Protein AF-0000000085051303 (afdb_homodimer)

Solvent-accessible surface area (backbone atoms only — not comparable to full-atom values): 72726 Å² total; per-residue (Å²): 135,83,69,80,74,71,75,74,74,73,74,74,71,70,70,75,66,74,63,66,65,72,75,71,69,49,58,74,44,81,87,50,50,33,67,57,18,21,53,46,46,52,73,70,48,52,74,68,58,44,46,41,66,26,35,24,35,30,35,54,74,59,41,63,70,48,54,58,77,55,51,45,66,68,54,48,50,47,43,56,70,68,46,62,81,62,25,46,26,32,25,74,53,42,72,96,76,65,41,68,54,46,30,30,30,31,18,64,29,19,46,22,27,79,89,40,60,30,66,29,35,24,27,35,28,30,44,31,7,29,58,40,37,67,51,31,18,53,49,19,35,51,36,30,46,53,32,23,28,69,49,29,45,31,40,55,26,33,38,46,44,44,42,68,39,67,38,24,18,50,42,25,50,9,27,24,28,45,38,59,58,20,14,46,32,37,18,19,24,31,42,16,19,29,73,55,31,22,30,22,21,39,26,44,44,61,87,62,47,53,26,42,23,35,74,17,27,31,37,26,61,43,50,43,27,39,54,65,22,55,48,34,14,52,50,44,20,42,74,69,35,60,50,26,25,32,26,20,21,47,28,24,51,63,64,28,42,34,31,38,18,43,62,60,38,36,50,40,41,35,61,25,60,57,55,61,35,24,33,32,35,37,67,40,32,68,88,47,44,55,56,20,48,76,18,42,36,28,25,49,37,20,44,61,38,72,73,50,82,65,70,37,56,24,56,58,50,46,52,51,34,36,75,73,57,70,40,51,71,65,56,53,50,50,29,38,26,15,60,41,21,24,34,49,68,30,34,28,62,87,47,65,61,57,68,55,89,76,63,60,70,64,49,41,50,55,18,23,52,38,26,44,39,10,32,21,31,75,44,57,48,88,58,61,57,48,51,71,90,60,60,27,35,21,38,31,18,63,53,28,75,49,15,34,57,44,50,22,31,62,45,35,45,35,31,60,89,39,42,76,49,65,87,74,47,82,48,68,44,86,34,35,43,57,38,30,21,56,16,21,34,49,60,31,36,44,70,76,37,74,82,30,52,73,48,79,39,67,42,84,52,47,68,59,37,27,53,44,18,54,74,24,71,29,28,38,39,38,44,65,46,83,33,19,47,76,32,56,58,66,41,64,63,69,83,59,51,63,59,38,53,45,50,33,22,74,50,23,65,52,18,32,38,39,36,31,25,44,61,52,50,55,60,96,49,59,91,55,39,23,27,33,36,43,40,30,22,26,24,46,29,22,8,50,28,52,29,30,40,46,48,45,80,37,49,34,38,3,24,33,39,50,43,20,50,65,48,68,86,71,45,96,61,78,66,62,62,56,62,94,50,73,76,73,49,65,41,64,49,69,48,82,61,54,47,19,36,42,57,24,35,29,56,63,71,69,54,75,51,66,40,44,27,30,41,48,41,50,83,40,43,71,43,75,38,77,74,47,64,48,69,58,96,76,41,44,35,38,32,30,28,44,28,22,72,31,85,44,64,40,44,49,53,46,33,31,32,40,24,46,80,51,24,68,82,61,64,45,74,33,54,52,39,72,62,50,69,46,61,43,75,27,49,50,71,33,63,40,71,78,46,71,47,73,47,64,62,69,72,67,33,42,56,35,66,64,76,42,23,36,34,29,58,57,44,52,30,37,40,31,37,26,49,26,78,85,39,52,88,40,74,41,77,45,69,43,56,66,43,76,47,70,61,52,60,129,132,82,72,75,75,74,75,73,75,73,75,74,74,69,70,74,64,76,61,69,63,76,74,69,68,48,54,74,43,81,87,49,51,36,66,58,19,20,51,48,46,51,72,70,48,52,72,69,59,43,46,40,66,26,35,25,34,30,36,54,74,59,43,64,71,49,56,60,77,56,51,45,66,67,57,48,53,46,41,58,70,67,47,63,81,63,25,46,27,30,25,74,53,41,72,94,76,68,42,69,54,46,31,29,30,31,18,64,28,18,46,22,27,78,89,42,60,30,66,27,35,25,27,34,29,31,42,31,8,28,57,39,37,66,51,31,18,54,50,18,35,51,36,30,47,52,34,24,28,68,48,30,46,31,40,55,28,34,39,45,44,44,41,68,38,68,39,25,18,50,43,25,50,9,28,25,30,44,36,59,58,20,14,45,33,36,17,20,23,32,41,17,18,30,72,56,31,21,31,23,21,38,24,46,43,60,88,62,46,53,26,43,23,33,74,17,27,31,37,26,62,43,52,42,28,38,55,65,22,57,48,36,13,54,49,46,21,42,76,67,35,60,50,25,24,34,25,21,20,45,27,24,51,61,66,28,44,32,30,38,18,43,63,60,38,36,50,42,42,34,61,24,59,56,53,62,34,23,32,32,36,37,67,39,30,67,88,46,46,56,55,18,49,76,19,41,34,27,24,49,37,20,46,61,38,71,75,50,83,65,69,37,56,24,56,59,50,46,52,52,34,37,74,71,59,69,40,50,70,65,56,53,51,50,29,38,25,14,58,42,21,25,33,48,68,30,35,28,63,85,46,65,62,56,65,55,88,76,62,61,70,65,48,41,50,54,19,23,51,38,24,45,39,11,31,21,31,75,43,56,48,90,58,60,59,49,51,71,90,60,58,26,35,22,39,31,17,63,52,28,75,49,16,33,56,43,50,21,31,62,45,38,45,35,32,61,90,38,45,75,50,64,86,73,46,82,47,69,46,86,33,35,42,56,39,29,22,57,16,20,35,50,60,31,35,45,70,75,36,72,83,32,49,72,49,80,37,65,40,85,51,48,69,60,37,27,54,45,18,55,75,25,72,30,27,39,38,39,44,65,46,84,32,18,46,77,32,54,60,66,42,64,60,70,82,60,51,63,59,40,52,45,49,32,21,73,50,23,66,51,17,32,38,40,36,29,27,44,62,52,49,54,60,97,49,59,90,57,39,25,29,33,36,42,40,29,22,26,24,46,28,22,8,49,28,51,29,31,38,47,49,45,80,36,49,35,37,4,23,32,39,48,44,19,52,65,49,68,86,72,44,96,61,79,65,64,60,54,60,94,50,74,75,73,48,67,39,65,48,69,48,82,61,55,47,20,36,42,58,23,34,30,58,65,71,70,54,75,52,64,40,44,27,29,40,48,40,49,83,40,43,72,43,75,39,75,74,45,66,48,67,58,96,75,41,45,33,36,34,29,26,44,28,22,74,30,84,42,63,40,43,49,53,46,34,30,32,42,24,48,80,50,25,66,82,60,64,44,75,32,54,52,39,71,61,50,70,47,61,43,77,26,48,48,70,34,64,41,71,77,46,71,46,74,48,64,62,70,75,67,33,44,54,34,67,65,75,43,24,35,35,28,59,58,44,53,29,35,40,30,36,26,49,26,81,84,40,52,87,42,73,42,75,43,69,43,57,68,42,75,48,70,61,52,58,130

InterPro domains:
  IPR001764 Glycoside hydrolase, family 3, N-terminal [PF00933] (76-340)
  IPR001764 Glycoside hydrolase, family 3, N-terminal [PR00133] (96-112)
  IPR001764 Glycoside hydrolase, family 3, N-terminal [PR00133] (121-140)
  IPR001764 Glycoside hydrolase, family 3, N-terminal [PR00133] (167-183)
  IPR001764 Glycoside hydrolase, family 3, N-terminal [PR00133] (198-214)
  IPR001764 Glycoside hydrolase, family 3, N-terminal [PR00133] (268-286)
  IPR002772 Glycoside hydrolase family 3 C-terminal domain [PF01915] (375-619)
  IPR013783 Immunoglobulin-like fold [G3DSA:2.60.40.10] (621-741)
  IPR017853 Glycoside hydrolase superfamily [SSF51445] (26-372)
  IPR026891 Fibronectin type III-like domain [PF14310] (653-723)
  IPR026891 Fibronectin type III-like domain [SM01217] (652-725)
  IPR036881 Glycoside hydrolase family 3 C-terminal domain superfamily [G3DSA:3.40.50.1700] (359-620)
  IPR036881 Glycoside hydrolase family 3 C-terminal domain superfamily [SSF52279] (375-622)
  IPR036962 Glycoside hydrolase, family 3, N-terminal domain superfamily [G3DSA:3.20.20.300] (12-348)
  IPR050288 Cellulose-degrading glycosyl hydrolase 3 [PTHR42715] (17-735)

Radius of gyration: 37.84 Å; Cα contacts (8 Å, |Δi|>4): 3904; chains: 2; bounding box: 137×109×93 Å

pLDDT: mean 95.05, std 12.21, range [20.05, 98.94]

Nearest PDB structures (foldseek):
  4i3g-assembly2_B  TM=8.813E-01  e=1.156E-66  Streptomyces venezuelae
  8va7-assembly1_A  TM=8.740E-01  e=2.204E-63  gut metagenome
  5wab-assembly1_A  TM=9.259E-01  e=3.689E-58  Bifidobacterium adolescentis ATCC 15703
  8idz-assembly1_A  TM=8.639E-01  e=2.296E-55  Segatella copri
  8idz-assembly2_B  TM=8.645E-01  e=3.561E-54  Segatella copri

Organism: Asticcacaulis excentricus (strain ATCC 15261 / DSM 4724 / KCTC 12464 / NCIMB 9791 / VKM B-1370 / CB 48) (NCBI:txid573065)

Structure (mmCIF, N/CA/C/O backbone):
data_AF-0000000085051303-model_v1
#
loop_
_entity.id
_entity.type
_entity.pdbx_description
1 polymer 'Glycoside hydrolase family 3 domain protein'
#
loop_
_atom_site.group_PDB
_atom_site.id
_atom_site.type_symbol
_atom_site.label_atom_id
_atom_site.label_alt_id
_atom_site.label_comp_id
_atom_site.label_asym_id
_atom_site.label_entity_id
_atom_site.label_seq_id
_atom_site.pdbx_PDB_ins_code
_atom_site.Cartn_x
_atom_site.Cartn_y
_atom_site.Cartn_z
_atom_site.occupancy
_atom_site.B_iso_or_equiv
_atom_site.auth_seq_id
_atom_site.auth_comp_id
_atom_site.auth_asym_id
_atom_site.auth_atom_id
_atom_site.pdbx_PDB_model_num
ATOM 1 N N . MET A 1 1 ? -90.5 -10.789 48.156 1 20.05 1 MET A N 1
ATOM 2 C CA . MET A 1 1 ? -89.75 -9.555 48.375 1 20.05 1 MET A CA 1
ATOM 3 C C . MET A 1 1 ? -88.438 -9.57 47.656 1 20.05 1 MET A C 1
ATOM 5 O O . MET A 1 1 ? -87.438 -10.07 48.156 1 20.05 1 MET A O 1
ATOM 9 N N . ARG A 1 2 ? -88.562 -10.164 46.5 1 23.75 2 ARG A N 1
ATOM 10 C CA . ARG A 1 2 ? -87.75 -10.656 45.406 1 23.75 2 ARG A CA 1
ATOM 11 C C . ARG A 1 2 ? -86.938 -9.531 44.781 1 23.75 2 ARG A C 1
ATOM 13 O O . ARG A 1 2 ? -87.438 -8.836 43.875 1 23.75 2 ARG A O 1
ATOM 20 N N . LEU A 1 3 ? -86.5 -8.711 45.781 1 21.92 3 LEU A N 1
ATOM 21 C CA . LEU A 1 3 ? -85.875 -7.426 45.5 1 21.92 3 LEU A CA 1
ATOM 22 C C . LEU A 1 3 ? -84.75 -7.594 44.469 1 21.92 3 LEU A C 1
ATOM 24 O O . LEU A 1 3 ? -84.188 -8.68 44.312 1 21.92 3 LEU A O 1
ATOM 28 N N . ARG A 1 4 ? -84.625 -6.555 43.656 1 24.08 4 ARG A N 1
ATOM 29 C CA . ARG A 1 4 ? -84.062 -5.816 42.531 1 24.08 4 ARG A CA 1
ATOM 30 C C . ARG A 1 4 ? -82.562 -5.805 42.594 1 24.08 4 ARG A C 1
ATOM 32 O O . ARG A 1 4 ? -81.938 -5.012 43.344 1 24.08 4 ARG A O 1
ATOM 39 N N . TRP A 1 5 ? -82 -7.004 42.938 1 26.03 5 TRP A N 1
ATOM 40 C CA . TRP A 1 5 ? -80.562 -7.016 43.156 1 26.03 5 TRP A CA 1
ATOM 41 C C . TRP A 1 5 ? -79.812 -6.473 41.938 1 26.03 5 TRP A C 1
ATOM 43 O O . TRP A 1 5 ? -79.812 -7.086 40.875 1 26.03 5 TRP A O 1
ATOM 53 N N . MET A 1 6 ? -80.25 -5.238 41.594 1 24.17 6 MET A N 1
ATOM 54 C CA . MET A 1 6 ? -79.625 -4.629 40.438 1 24.17 6 MET A CA 1
ATOM 55 C C . MET A 1 6 ? -78.062 -4.645 40.562 1 24.17 6 MET A C 1
ATOM 57 O O . MET A 1 6 ? -77.562 -4.148 41.531 1 24.17 6 MET A O 1
ATOM 61 N N . VAL A 1 7 ? -77.562 -5.742 40.219 1 27.03 7 VAL A N 1
ATOM 62 C CA . VAL A 1 7 ? -76.125 -6.008 40.156 1 27.03 7 VAL A CA 1
ATOM 63 C C . VAL A 1 7 ? -75.438 -4.938 39.312 1 27.03 7 VAL A C 1
ATOM 65 O O . VAL A 1 7 ? -75.75 -4.766 38.156 1 27.03 7 VAL A O 1
ATOM 68 N N . ALA A 1 8 ? -75.062 -3.758 39.938 1 25.83 8 ALA A N 1
ATOM 69 C CA . ALA A 1 8 ? -74.25 -2.68 39.438 1 25.83 8 ALA A CA 1
ATOM 70 C C . ALA A 1 8 ? -72.938 -3.227 38.844 1 25.83 8 ALA A C 1
ATOM 72 O O . ALA A 1 8 ? -72.125 -3.834 39.562 1 25.83 8 ALA A O 1
ATOM 73 N N . THR A 1 9 ? -73.125 -3.928 37.719 1 26.06 9 THR A N 1
ATOM 74 C CA . THR A 1 9 ? -71.875 -4.309 37.062 1 26.06 9 THR A CA 1
ATOM 75 C C . THR A 1 9 ? -71 -3.1 36.875 1 26.06 9 THR A C 1
ATOM 77 O O . THR A 1 9 ? -71.312 -2.146 36.156 1 26.06 9 THR A O 1
ATOM 80 N N . ALA A 1 10 ? -70.375 -2.559 38 1 26.31 10 ALA A N 1
ATOM 81 C CA . ALA A 1 10 ? -69.438 -1.501 37.844 1 26.31 10 ALA A CA 1
ATOM 82 C C . ALA A 1 10 ? -68.312 -1.914 36.844 1 26.31 10 ALA A C 1
ATOM 84 O O . ALA A 1 10 ? -67.688 -2.959 37 1 26.31 10 ALA A O 1
ATOM 85 N N . LEU A 1 11 ? -68.688 -1.677 35.562 1 27.31 11 LEU A N 1
ATOM 86 C CA . LEU A 1 11 ? -67.688 -1.707 34.5 1 27.31 11 LEU A CA 1
ATOM 87 C C . LEU A 1 11 ? -66.438 -0.989 34.938 1 27.31 11 LEU A C 1
ATOM 89 O O . LEU A 1 11 ? -66.438 0.208 35.25 1 27.31 11 LEU A O 1
ATOM 93 N N . LEU A 1 12 ? -65.625 -1.706 35.812 1 27.36 12 LEU A N 1
ATOM 94 C CA . LEU A 1 12 ? -64.312 -1.17 36.094 1 27.36 12 LEU A CA 1
ATOM 95 C C . LEU A 1 12 ? -63.562 -0.866 34.812 1 27.36 12 LEU A C 1
ATOM 97 O O . LEU A 1 12 ? -63.25 -1.777 34.031 1 27.36 12 LEU A O 1
ATOM 101 N N . LEU A 1 13 ? -64.125 0.179 34.062 1 30.75 13 LEU A N 1
ATOM 102 C CA . LEU A 1 13 ? -63.188 0.716 33.062 1 30.75 13 LEU A CA 1
ATOM 103 C C . LEU A 1 13 ? -61.812 0.931 33.625 1 30.75 13 LEU A C 1
ATOM 105 O O . LEU A 1 13 ? -61.594 1.76 34.5 1 30.75 13 LEU A O 1
ATOM 109 N N . THR A 1 14 ? -61.156 -0.234 33.938 1 30.19 14 THR A N 1
ATOM 110 C CA . THR A 1 14 ? -59.75 -0.026 34.25 1 30.19 14 THR A CA 1
ATOM 111 C C . THR A 1 14 ? -59.094 0.906 33.25 1 30.19 14 THR A C 1
ATOM 113 O O . THR A 1 14 ? -59.219 0.713 32.031 1 30.19 14 THR A O 1
ATOM 116 N N . GLY A 1 15 ? -59.156 2.172 33.531 1 27.69 15 GLY A N 1
ATOM 117 C CA . GLY A 1 15 ? -58.312 3.154 32.875 1 27.69 15 GLY A CA 1
ATOM 118 C C . GLY A 1 15 ? -56.906 2.643 32.625 1 27.69 15 GLY A C 1
ATOM 119 O O . GLY A 1 15 ? -56.156 2.318 33.562 1 27.69 15 GLY A O 1
ATOM 120 N N . VAL A 1 16 ? -56.812 1.738 31.578 1 31.31 16 VAL A N 1
ATOM 121 C CA . VAL A 1 16 ? -55.438 1.567 31.094 1 31.31 16 VAL A CA 1
ATOM 122 C C . VAL A 1 16 ? -54.75 2.92 31.062 1 31.31 16 VAL A C 1
ATOM 124 O O . VAL A 1 16 ? -55.156 3.816 30.312 1 31.31 16 VAL A O 1
ATOM 127 N N . SER A 1 17 ? -54.5 3.367 32.25 1 28.44 17 SER A N 1
ATOM 128 C CA . SER A 1 17 ? -53.625 4.535 32.312 1 28.44 17 SER A CA 1
ATOM 129 C C . SER A 1 17 ? -52.531 4.473 31.234 1 28.44 17 SER A C 1
ATOM 131 O O . SER A 1 17 ? -52 3.404 30.953 1 28.44 17 SER A O 1
ATOM 133 N N . SER A 1 18 ? -52.75 5.293 30.281 1 33.34 18 SER A N 1
ATOM 134 C CA . SER A 1 18 ? -51.75 5.766 29.344 1 33.34 18 SER A CA 1
ATOM 135 C C . SER A 1 18 ? -50.406 5.984 30.031 1 33.34 18 SER A C 1
ATOM 137 O O . SER A 1 18 ? -50.031 7.117 30.344 1 33.34 18 SER A O 1
ATOM 139 N N . VAL A 1 19 ? -50.156 5.234 30.953 1 28.95 19 VAL A N 1
ATOM 140 C CA . VAL A 1 19 ? -48.75 5.375 31.312 1 28.95 19 VAL A CA 1
ATOM 141 C C . VAL A 1 19 ? -47.875 5.059 30.109 1 28.95 19 VAL A C 1
ATOM 143 O O . VAL A 1 19 ? -47.438 3.916 29.938 1 28.95 19 VAL A O 1
ATOM 146 N N . ALA A 1 20 ? -48.469 4.926 28.969 1 34.84 20 ALA A N 1
ATOM 147 C CA . ALA A 1 20 ? -47.25 4.988 28.156 1 34.84 20 ALA A CA 1
ATOM 148 C C . ALA A 1 20 ? -46.312 6.074 28.656 1 34.84 20 ALA A C 1
ATOM 150 O O . ALA A 1 20 ? -46.594 7.266 28.531 1 34.84 20 ALA A O 1
ATOM 151 N N . LEU A 1 21 ? -45.625 5.879 29.734 1 31.69 21 LEU A N 1
ATOM 152 C CA . LEU A 1 21 ? -44.469 6.711 30.125 1 31.69 21 LEU A CA 1
ATOM 153 C C . LEU A 1 21 ? -43.812 7.34 28.906 1 31.69 21 LEU A C 1
ATOM 155 O O . LEU A 1 21 ? -43.531 6.652 27.922 1 31.69 21 LEU A O 1
ATOM 159 N N . ALA A 1 22 ? -44 8.453 28.688 1 36.91 22 ALA A N 1
ATOM 160 C CA . ALA A 1 22 ? -43.062 9.266 27.906 1 36.91 22 ALA A CA 1
ATOM 161 C C . ALA A 1 22 ? -41.656 8.688 27.969 1 36.91 22 ALA A C 1
ATOM 163 O O . ALA A 1 22 ? -41.062 8.602 29.047 1 36.91 22 ALA A O 1
ATOM 164 N N . GLN A 1 23 ? -41.281 7.625 27.297 1 44 23 GLN A N 1
ATOM 165 C CA . GLN A 1 23 ? -39.844 7.375 27.125 1 44 23 GLN A CA 1
ATOM 166 C C . GLN A 1 23 ? -39.031 8.656 27.328 1 44 23 GLN A C 1
ATOM 168 O O . GLN A 1 23 ? -39.219 9.625 26.578 1 44 23 GLN A O 1
ATOM 173 N N . THR A 1 24 ? -38.688 9.133 28.281 1 56.59 24 THR A N 1
ATOM 174 C CA . THR A 1 24 ? -37.781 10.234 28.578 1 56.59 24 THR A CA 1
ATOM 175 C C . THR A 1 24 ? -36.719 10.367 27.484 1 56.59 24 THR A C 1
ATOM 177 O O . THR A 1 24 ? -36.125 9.367 27.047 1 56.59 24 THR A O 1
ATOM 180 N N . GLN A 1 25 ? -36.844 11.523 26.609 1 86.75 25 GLN A N 1
ATOM 181 C CA . GLN A 1 25 ? -35.875 11.945 25.594 1 86.75 25 GLN A CA 1
ATOM 182 C C . GLN A 1 25 ? -34.469 11.984 26.156 1 86.75 25 GLN A C 1
ATOM 184 O O . GLN A 1 25 ? -33.969 13.047 26.547 1 86.75 25 GLN A O 1
ATOM 189 N N . ALA A 1 26 ? -33.906 10.805 26.375 1 92.56 26 ALA A N 1
ATOM 190 C CA . ALA A 1 26 ? -32.625 10.555 27.031 1 92.56 26 ALA A CA 1
ATOM 191 C C . ALA A 1 26 ? -31.547 11.484 26.5 1 92.56 26 ALA A C 1
ATOM 193 O O . ALA A 1 26 ? -30.547 11.734 27.188 1 92.56 26 ALA A O 1
ATOM 194 N N . TRP A 1 27 ? -31.75 12.023 25.328 1 95.94 27 TRP A N 1
ATOM 195 C CA . TRP A 1 27 ? -30.703 12.859 24.75 1 95.94 27 TRP A CA 1
ATOM 196 C C . TRP A 1 27 ? -30.75 14.273 25.328 1 95.94 27 TRP A C 1
ATOM 198 O O . TRP A 1 27 ? -29.828 15.07 25.109 1 95.94 27 TRP A O 1
ATOM 208 N N . PHE A 1 28 ? -31.766 14.586 26.188 1 96.31 28 PHE A N 1
ATOM 209 C CA . PHE A 1 28 ? -31.797 15.859 26.906 1 96.31 28 PHE A CA 1
ATOM 210 C C . PHE A 1 28 ? -31.219 15.711 28.312 1 96.31 28 PHE A C 1
ATOM 212 O O . PHE A 1 28 ? -31 16.703 29 1 96.31 28 PHE A O 1
ATOM 219 N N . ASP A 1 29 ? -31 14.461 28.781 1 96.75 29 ASP A N 1
ATOM 220 C CA . ASP A 1 29 ? -30.484 14.188 30.109 1 96.75 29 ASP A CA 1
ATOM 221 C C . ASP A 1 29 ? -28.969 14.391 30.172 1 96.75 29 ASP A C 1
ATOM 223 O O . ASP A 1 29 ? -28.203 13.508 29.781 1 96.75 29 ASP A O 1
ATOM 227 N N . LYS A 1 30 ? -28.469 15.383 30.766 1 95.31 30 LYS A N 1
ATOM 228 C CA . LYS A 1 30 ? -27.062 15.789 30.781 1 95.31 30 LYS A CA 1
ATOM 229 C C . LYS A 1 30 ? -26.234 14.852 31.656 1 95.31 30 LYS A C 1
ATOM 231 O O . LYS A 1 30 ? -25 14.875 31.594 1 95.31 30 LYS A O 1
ATOM 236 N N . SER A 1 31 ? -26.844 14.031 32.406 1 96.12 31 SER A N 1
ATOM 237 C CA . SER A 1 31 ? -26.125 13.086 33.25 1 96.12 31 SER A CA 1
ATOM 238 C C . SER A 1 31 ? -25.672 11.867 32.438 1 96.12 31 SER A C 1
ATOM 240 O O . SER A 1 31 ? -24.812 11.109 32.906 1 96.12 31 SER A O 1
ATOM 242 N N . LYS A 1 32 ? -26.266 11.734 31.312 1 97.25 32 LYS A N 1
ATOM 243 C CA . LYS A 1 32 ? -25.891 10.617 30.453 1 97.25 32 LYS A CA 1
ATOM 244 C C . LYS A 1 32 ? -24.672 10.961 29.609 1 97.25 32 LYS A C 1
ATOM 246 O O . LYS A 1 32 ? -24.438 12.133 29.297 1 97.25 32 LYS A O 1
ATOM 251 N N . SER A 1 33 ? -23.922 9.945 29.312 1 97.88 33 SER A N 1
ATOM 252 C CA . SER A 1 33 ? -22.734 10.125 28.484 1 97.88 33 SER A CA 1
ATOM 253 C C . SER A 1 33 ? -23.109 10.531 27.062 1 97.88 33 SER A C 1
ATOM 255 O O . SER A 1 33 ? -24.25 10.312 26.625 1 97.88 33 SER A O 1
ATOM 257 N N . PRO A 1 34 ? -22.234 11.117 26.359 1 98.31 34 PRO A N 1
ATOM 258 C CA . PRO A 1 34 ? -22.484 11.414 24.938 1 98.31 34 PRO A CA 1
ATOM 259 C C . PRO A 1 34 ? -22.891 10.188 24.141 1 98.31 34 PRO A C 1
ATOM 261 O O . PRO A 1 34 ? -23.75 10.273 23.266 1 98.31 34 PRO A O 1
ATOM 264 N N . ASP A 1 35 ? -22.312 9.047 24.484 1 98 35 ASP A N 1
ATOM 265 C CA . ASP A 1 35 ? -22.656 7.805 23.797 1 98 35 ASP A CA 1
ATOM 266 C C . ASP A 1 35 ? -24.125 7.441 24 1 98 35 ASP A C 1
ATOM 268 O O . ASP A 1 35 ? -24.844 7.137 23.047 1 98 35 ASP A O 1
ATOM 272 N N . GLU A 1 36 ? -24.516 7.484 25.188 1 98 36 GLU A N 1
ATOM 273 C CA . GLU A 1 36 ? -25.891 7.137 25.531 1 98 36 GLU A CA 1
ATOM 274 C C . GLU A 1 36 ? -26.891 8.109 24.906 1 98 36 GLU A C 1
ATOM 276 O O . GLU A 1 36 ? -27.922 7.699 24.375 1 98 36 GLU A O 1
ATOM 281 N N . ARG A 1 37 ? -26.547 9.312 24.938 1 98.38 37 ARG A N 1
ATOM 282 C CA . ARG A 1 37 ? -27.438 10.344 24.406 1 98.38 37 ARG A CA 1
ATOM 283 C C . ARG A 1 37 ? -27.547 10.234 22.891 1 98.38 37 ARG A C 1
ATOM 285 O O . ARG A 1 37 ? -28.656 10.32 22.328 1 98.38 37 ARG A O 1
ATOM 292 N N . ALA A 1 38 ? -26.406 10.078 22.219 1 98.62 38 ALA A N 1
ATOM 293 C CA . ALA A 1 38 ? -26.422 9.93 20.766 1 98.62 38 ALA A CA 1
ATOM 294 C C . ALA A 1 38 ? -27.234 8.711 20.344 1 98.62 38 ALA A C 1
ATOM 296 O O . ALA A 1 38 ? -28.031 8.781 19.406 1 98.62 38 ALA A O 1
ATOM 297 N N . LYS A 1 39 ? -27 7.605 20.984 1 98 39 LYS A N 1
ATOM 298 C CA . LYS A 1 39 ? -27.719 6.367 20.672 1 98 39 LYS A CA 1
ATOM 299 C C . LYS A 1 39 ? -29.219 6.539 20.844 1 98 39 LYS A C 1
ATOM 301 O O . LYS A 1 39 ? -30 6.09 20 1 98 39 LYS A O 1
ATOM 306 N N . ALA A 1 40 ? -29.641 7.16 21.906 1 98.19 40 ALA A N 1
ATOM 307 C CA . ALA A 1 40 ? -31.047 7.383 22.172 1 98.19 40 ALA A CA 1
ATOM 308 C C . ALA A 1 40 ? -31.688 8.281 21.109 1 98.19 40 ALA A C 1
ATOM 310 O O . ALA A 1 40 ? -32.812 8.031 20.672 1 98.19 40 ALA A O 1
ATOM 311 N N . ALA A 1 41 ? -30.984 9.297 20.766 1 98.5 41 ALA A N 1
ATOM 312 C CA . ALA A 1 41 ? -31.5 10.211 19.75 1 98.5 41 ALA A CA 1
ATOM 313 C C . ALA A 1 41 ? -31.672 9.5 18.422 1 98.5 41 ALA A C 1
ATOM 315 O O . ALA A 1 41 ? -32.719 9.648 17.766 1 98.5 41 ALA A O 1
ATOM 316 N N . VAL A 1 42 ? -30.703 8.719 18.031 1 98.5 42 VAL A N 1
ATOM 317 C CA . VAL A 1 42 ? -30.75 8.031 16.734 1 98.5 42 VAL A CA 1
ATOM 318 C C . VAL A 1 42 ? -31.891 7.023 16.734 1 98.5 42 VAL A C 1
ATOM 320 O O . VAL A 1 42 ? -32.562 6.863 15.711 1 98.5 42 VAL A O 1
ATOM 323 N N . ALA A 1 43 ? -32.094 6.375 17.797 1 97.69 43 ALA A N 1
ATOM 324 C CA . ALA A 1 43 ? -33.188 5.406 17.891 1 97.69 43 ALA A CA 1
ATOM 325 C C . ALA A 1 43 ? -34.531 6.078 17.688 1 97.69 43 ALA A C 1
ATOM 327 O O . ALA A 1 43 ? -35.469 5.445 17.203 1 97.69 43 ALA A O 1
ATOM 328 N N . ALA A 1 44 ? -34.625 7.324 17.984 1 98 44 ALA A N 1
ATOM 329 C CA . ALA A 1 44 ? -35.906 8.062 17.891 1 98 44 ALA A CA 1
ATOM 330 C C . ALA A 1 44 ? -36.031 8.719 16.516 1 98 44 ALA A C 1
ATOM 332 O O . ALA A 1 44 ? -37.094 9.258 16.188 1 98 44 ALA A O 1
ATOM 333 N N . MET A 1 45 ? -35.062 8.633 15.641 1 98.31 45 MET A N 1
ATOM 334 C CA . MET A 1 45 ? -35.031 9.344 14.359 1 98.31 45 MET A CA 1
ATOM 335 C C . MET A 1 45 ? -35.781 8.547 13.297 1 98.31 45 MET A C 1
ATOM 337 O O . MET A 1 45 ? -35.75 7.316 13.281 1 98.31 45 MET A O 1
ATOM 341 N N . THR A 1 46 ? -36.375 9.297 12.422 1 97.88 46 THR A N 1
ATOM 342 C CA . THR A 1 46 ? -36.875 8.719 11.172 1 97.88 46 THR A CA 1
ATOM 343 C C . THR A 1 46 ? -35.719 8.547 10.18 1 97.88 46 THR A C 1
ATOM 345 O O . THR A 1 46 ? -34.625 9.07 10.391 1 97.88 46 THR A O 1
ATOM 348 N N . LEU A 1 47 ? -36 7.797 9.117 1 97.88 47 LEU A N 1
ATOM 349 C CA . LEU A 1 47 ? -35 7.609 8.062 1 97.88 47 LEU A CA 1
ATOM 350 C C . LEU A 1 47 ? -34.562 8.953 7.469 1 97.88 47 LEU A C 1
ATOM 352 O O . LEU A 1 47 ? -33.375 9.203 7.281 1 97.88 47 LEU A O 1
ATOM 356 N N . ASP A 1 48 ? -35.469 9.844 7.203 1 97.19 48 ASP A N 1
ATOM 357 C CA . ASP A 1 48 ? -35.188 11.125 6.57 1 97.19 48 ASP A CA 1
ATOM 358 C C . ASP A 1 48 ? -34.375 12.016 7.488 1 97.19 48 ASP A C 1
ATOM 360 O O . ASP A 1 48 ? -33.5 12.773 7.02 1 97.19 48 ASP A O 1
ATOM 364 N N . GLU A 1 49 ? -34.625 11.93 8.797 1 97.94 49 GLU A N 1
ATOM 365 C CA . GLU A 1 49 ? -33.844 12.695 9.766 1 97.94 49 GLU A CA 1
ATOM 366 C C . GLU A 1 49 ? -32.406 12.219 9.812 1 97.94 49 GLU A C 1
ATOM 368 O O . GLU A 1 49 ? -31.484 13.023 9.914 1 97.94 49 GLU A O 1
ATOM 373 N N . LYS A 1 50 ? -32.188 10.914 9.734 1 98.69 50 LYS A N 1
ATOM 374 C CA . LYS A 1 50 ? -30.844 10.367 9.672 1 98.69 50 LYS A CA 1
ATOM 375 C C . LYS A 1 50 ? -30.125 10.836 8.414 1 98.69 50 LYS A C 1
ATOM 377 O O . LYS A 1 50 ? -28.953 11.195 8.461 1 98.69 50 LYS A O 1
ATOM 382 N N . LEU A 1 51 ? -30.812 10.836 7.305 1 98.38 51 LEU A N 1
ATOM 383 C CA . LEU A 1 51 ? -30.234 11.234 6.023 1 98.38 51 LEU A CA 1
ATOM 384 C C . LEU A 1 51 ? -29.891 12.719 6.016 1 98.38 51 LEU A C 1
ATOM 386 O O . LEU A 1 51 ? -28.969 13.148 5.32 1 98.38 51 LEU A O 1
ATOM 390 N N . THR A 1 52 ? -30.547 13.547 6.84 1 97.25 52 THR A N 1
ATOM 391 C CA . THR A 1 52 ? -30.25 14.969 6.98 1 97.25 52 THR A CA 1
ATOM 392 C C . THR A 1 52 ? -28.875 15.18 7.609 1 97.25 52 THR A C 1
ATOM 394 O O . THR A 1 52 ? -28.141 16.078 7.211 1 97.25 52 THR A O 1
ATOM 397 N N . LEU A 1 53 ? -28.484 14.312 8.477 1 98.31 53 LEU A N 1
ATOM 398 C CA . LEU A 1 53 ? -27.266 14.484 9.25 1 98.31 53 LEU A CA 1
ATOM 399 C C . LEU A 1 53 ? -26.031 14.203 8.383 1 98.31 53 LEU A C 1
ATOM 401 O O . LEU A 1 53 ? -24.953 14.711 8.664 1 98.31 53 LEU A O 1
ATOM 405 N N . ILE A 1 54 ? -26.172 13.383 7.34 1 98.62 54 ILE A N 1
ATOM 406 C CA . ILE A 1 54 ? -24.969 12.844 6.699 1 98.62 54 ILE A CA 1
ATOM 407 C C . ILE A 1 54 ? -24.672 13.633 5.426 1 98.62 54 ILE A C 1
ATOM 409 O O . ILE A 1 54 ? -23.781 13.266 4.652 1 98.62 54 ILE A O 1
ATOM 413 N N . LEU A 1 55 ? -25.359 14.734 5.164 1 98.06 55 LEU A N 1
ATOM 414 C CA . LEU A 1 55 ? -25.141 15.594 4.008 1 98.06 55 LEU A CA 1
ATOM 415 C C . LEU A 1 55 ? -25.156 17.062 4.418 1 98.06 55 LEU A C 1
ATOM 417 O O . LEU A 1 55 ? -26.109 17.531 5.047 1 98.06 55 LEU A O 1
ATOM 421 N N . SER A 1 56 ? -24.078 17.781 4.133 1 97.31 56 SER A N 1
ATOM 422 C CA . SER A 1 56 ? -24.016 19.219 4.426 1 97.31 56 SER A CA 1
ATOM 423 C C . SER A 1 56 ? -23.969 20.047 3.148 1 97.31 56 SER A C 1
ATOM 425 O O . SER A 1 56 ? -23.609 19.531 2.086 1 97.31 56 SER A O 1
ATOM 427 N N . PHE A 1 57 ? -24.312 21.359 3.289 1 97.5 57 PHE A N 1
ATOM 428 C CA . PHE A 1 57 ? -24.484 22.203 2.119 1 97.5 57 PHE A CA 1
ATOM 429 C C . PHE A 1 57 ? -23.594 23.453 2.227 1 97.5 57 PHE A C 1
ATOM 431 O O . PHE A 1 57 ? -23.516 24.062 3.287 1 97.5 57 PHE A O 1
ATOM 438 N N . THR A 1 58 ? -22.922 23.844 1.159 1 95.12 58 THR A N 1
ATOM 439 C CA . THR A 1 58 ? -21.938 24.906 1.198 1 95.12 58 THR A CA 1
ATOM 440 C C . THR A 1 58 ? -22.5 26.188 0.578 1 95.12 58 THR A C 1
ATOM 442 O O . THR A 1 58 ? -22.234 27.281 1.057 1 95.12 58 THR A O 1
ATOM 445 N N . ASP A 1 59 ? -23.219 26.125 -0.525 1 94.44 59 ASP A N 1
ATOM 446 C CA . ASP A 1 59 ? -23.609 27.297 -1.306 1 94.44 59 ASP A CA 1
ATOM 447 C C . ASP A 1 59 ? -25.094 27.266 -1.624 1 94.44 59 ASP A C 1
ATOM 449 O O . ASP A 1 59 ? -25.531 26.562 -2.529 1 94.44 59 ASP A O 1
ATOM 453 N N . PRO A 1 60 ? -25.844 28.156 -0.976 1 95.56 60 PRO A N 1
ATOM 454 C CA . PRO A 1 60 ? -27.281 28.156 -1.195 1 95.56 60 PRO A CA 1
ATOM 455 C C . PRO A 1 60 ? -27.656 28.422 -2.652 1 95.56 60 PRO A C 1
ATOM 457 O O . PRO A 1 60 ? -28.656 27.875 -3.145 1 95.56 60 PRO A O 1
ATOM 460 N N . ASP A 1 61 ? -26.875 29.266 -3.365 1 95.5 61 ASP A N 1
ATOM 461 C CA . ASP A 1 61 ? -27.203 29.594 -4.754 1 95.5 61 ASP A CA 1
ATOM 462 C C . ASP A 1 61 ? -26.984 28.391 -5.664 1 95.5 61 ASP A C 1
ATOM 464 O O . ASP A 1 61 ? -27.812 28.109 -6.539 1 95.5 61 ASP A O 1
ATOM 468 N N . GLN A 1 62 ? -25.922 27.703 -5.461 1 95 62 GLN A N 1
ATOM 469 C CA . GLN A 1 62 ? -25.672 26.484 -6.238 1 95 62 GLN A CA 1
ATOM 470 C C . GLN A 1 62 ? -26.641 25.375 -5.867 1 95 62 GLN A C 1
ATOM 472 O O . GLN A 1 62 ? -27.062 24.594 -6.723 1 95 62 GLN A O 1
ATOM 477 N N . LEU A 1 63 ? -26.969 25.312 -4.598 1 96.19 63 LEU A N 1
ATOM 478 C CA . LEU A 1 63 ? -27.922 24.312 -4.125 1 96.19 63 LEU A CA 1
ATOM 479 C C . LEU A 1 63 ? -29.281 24.5 -4.785 1 96.19 63 LEU A C 1
ATOM 481 O O . LEU A 1 63 ? -29.969 23.531 -5.117 1 96.19 63 LEU A O 1
ATOM 485 N N . ALA A 1 64 ? -29.719 25.734 -4.969 1 95.88 64 ALA A N 1
ATOM 486 C CA . ALA A 1 64 ? -31.016 26.062 -5.559 1 95.88 64 ALA A CA 1
ATOM 487 C C . ALA A 1 64 ? -31.125 25.516 -6.973 1 95.88 64 ALA A C 1
ATOM 489 O O . ALA A 1 64 ? -32.219 25.219 -7.445 1 95.88 64 ALA A O 1
ATOM 490 N N . LYS A 1 65 ? -30 25.328 -7.629 1 95.44 65 LYS A N 1
ATOM 491 C CA . LYS A 1 65 ? -29.984 24.875 -9.016 1 95.44 65 LYS A CA 1
ATOM 492 C C . LYS A 1 65 ? -30.094 23.344 -9.086 1 95.44 65 LYS A C 1
ATOM 494 O O . LYS A 1 65 ? -30.344 22.797 -10.156 1 95.44 65 LYS A O 1
ATOM 499 N N . GLN A 1 66 ? -29.922 22.672 -7.98 1 96.06 66 GLN A N 1
ATOM 500 C CA . GLN A 1 66 ? -30 21.219 -7.973 1 96.06 66 GLN A CA 1
ATOM 501 C C . GLN A 1 66 ? -31.453 20.75 -8.164 1 96.06 66 GLN A C 1
ATOM 503 O O . GLN A 1 66 ? -32.375 21.422 -7.73 1 96.06 66 GLN A O 1
ATOM 508 N N . PRO A 1 67 ? -31.656 19.516 -8.805 1 96.69 67 PRO A N 1
ATOM 509 C CA . PRO A 1 67 ? -33 18.984 -8.938 1 96.69 67 PRO A CA 1
ATOM 510 C C . PRO A 1 67 ? -33.688 18.734 -7.586 1 96.69 67 PRO A C 1
ATOM 512 O O . PRO A 1 67 ? -33.031 18.328 -6.633 1 96.69 67 PRO A O 1
ATOM 515 N N . ASP A 1 68 ? -35 18.922 -7.543 1 96.38 68 ASP A N 1
ATOM 516 C CA . ASP A 1 68 ? -35.781 18.719 -6.32 1 96.38 68 ASP A CA 1
ATOM 517 C C . ASP A 1 68 ? -35.75 17.25 -5.875 1 96.38 68 ASP A C 1
ATOM 519 O O . ASP A 1 68 ? -35.938 16.953 -4.699 1 96.38 68 ASP A O 1
ATOM 523 N N . SER A 1 69 ? -35.438 16.328 -6.805 1 94.94 69 SER A N 1
ATOM 524 C CA . SER A 1 69 ? -35.312 14.922 -6.48 1 94.94 69 SER A CA 1
ATOM 525 C C . SER A 1 69 ? -34.031 14.641 -5.699 1 94.94 69 SER A C 1
ATOM 527 O O . SER A 1 69 ? -33.938 13.641 -4.984 1 94.94 69 SER A O 1
ATOM 529 N N . ILE A 1 70 ? -33.062 15.508 -5.84 1 96 70 ILE A N 1
ATOM 530 C CA . ILE A 1 70 ? -31.797 15.367 -5.16 1 96 70 ILE A CA 1
ATOM 531 C C . ILE A 1 70 ? -31.859 16.031 -3.787 1 96 70 ILE A C 1
ATOM 533 O O . ILE A 1 70 ? -31.438 15.438 -2.787 1 96 70 ILE A O 1
ATOM 537 N N . VAL A 1 71 ? -32.312 17.219 -3.744 1 96.31 71 VAL A N 1
ATOM 538 C CA . VAL A 1 71 ? -32.531 17.969 -2.512 1 96.31 71 VAL A CA 1
ATOM 539 C C . VAL A 1 71 ? -33.906 18.609 -2.533 1 96.31 71 VAL A C 1
ATOM 541 O O . VAL A 1 71 ? -34.281 19.328 -3.477 1 96.31 71 VAL A O 1
ATOM 544 N N . SER A 1 72 ? -34.688 18.484 -1.521 1 95.81 72 SER A N 1
ATOM 545 C CA . SER A 1 72 ? -36.094 18.938 -1.485 1 95.81 72 SER A CA 1
ATOM 546 C C . SER A 1 72 ? -36.188 20.453 -1.417 1 95.81 72 SER A C 1
ATOM 548 O O . SER A 1 72 ? -35.281 21.109 -0.923 1 95.81 72 SER A O 1
ATOM 550 N N . PRO A 1 73 ? -37.281 21.016 -1.843 1 96.44 73 PRO A N 1
ATOM 551 C CA . PRO A 1 73 ? -37.469 22.453 -1.738 1 96.44 73 PRO A CA 1
ATOM 552 C C . PRO A 1 73 ? -37.438 22.953 -0.296 1 96.44 73 PRO A C 1
ATOM 554 O O . PRO A 1 73 ? -37 24.078 -0.035 1 96.44 73 PRO A O 1
ATOM 557 N N . GLU A 1 74 ? -37.938 22.141 0.538 1 95.38 74 GLU A N 1
ATOM 558 C CA . GLU A 1 74 ? -37.938 22.516 1.949 1 95.38 74 GLU A CA 1
ATOM 559 C C . GLU A 1 74 ? -36.531 22.719 2.477 1 95.38 74 GLU A C 1
ATOM 561 O O . GLU A 1 74 ? -36.25 23.688 3.174 1 95.38 74 GLU A O 1
ATOM 566 N N . ILE A 1 75 ? -35.656 21.828 2.125 1 96.38 75 ILE A N 1
ATOM 567 C CA . ILE A 1 75 ? -34.25 21.906 2.564 1 96.38 75 ILE A CA 1
ATOM 568 C C . ILE A 1 75 ? -33.594 23.094 1.89 1 96.38 75 ILE A C 1
ATOM 570 O O . ILE A 1 75 ? -32.812 23.828 2.527 1 96.38 75 ILE A O 1
ATOM 574 N N . LYS A 1 76 ? -33.844 23.297 0.638 1 97.25 76 LYS A N 1
ATOM 575 C CA . LYS A 1 76 ? -33.281 24.422 -0.086 1 97.25 76 LYS A CA 1
ATOM 576 C C . LYS A 1 76 ? -33.656 25.75 0.575 1 97.25 76 LYS A C 1
ATOM 578 O O . LYS A 1 76 ? -32.812 26.641 0.742 1 97.25 76 LYS A O 1
ATOM 583 N N . ALA A 1 77 ? -34.906 25.828 0.956 1 96.75 77 ALA A N 1
ATOM 584 C CA . ALA A 1 77 ? -35.406 27.047 1.6 1 96.75 77 ALA A CA 1
ATOM 585 C C . ALA A 1 77 ? -34.75 27.25 2.961 1 96.75 77 ALA A C 1
ATOM 587 O O . ALA A 1 77 ? -34.406 28.375 3.33 1 96.75 77 ALA A O 1
ATOM 588 N N . LEU A 1 78 ? -34.656 26.203 3.605 1 96.38 78 LEU A N 1
ATOM 589 C CA . LEU A 1 78 ? -34.031 26.25 4.93 1 96.38 78 LEU A CA 1
ATOM 590 C C . LEU A 1 78 ? -32.594 26.688 4.832 1 96.38 78 LEU A C 1
ATOM 592 O O . LEU A 1 78 ? -32.125 27.516 5.617 1 96.38 78 LEU A O 1
ATOM 596 N N . VAL A 1 79 ? -31.797 26.094 3.939 1 97.12 79 VAL A N 1
ATOM 597 C CA . VAL A 1 79 ? -30.391 26.422 3.746 1 97.12 79 VAL A CA 1
ATOM 598 C C . VAL A 1 79 ? -30.266 27.875 3.33 1 97.12 79 VAL A C 1
ATOM 600 O O . VAL A 1 79 ? -29.375 28.594 3.809 1 97.12 79 VAL A O 1
ATOM 603 N N . ASN A 1 80 ? -31.109 28.297 2.461 1 97.19 80 ASN A N 1
ATOM 604 C CA . ASN A 1 80 ? -31.094 29.688 2.025 1 97.19 80 ASN A CA 1
ATOM 605 C C . ASN A 1 80 ? -31.312 30.656 3.195 1 97.19 80 ASN A C 1
ATOM 607 O O . ASN A 1 80 ? -30.734 31.734 3.232 1 97.19 80 ASN A O 1
ATOM 611 N N . LYS A 1 81 ? -32.125 30.266 4.125 1 96.94 81 LYS A N 1
ATOM 612 C CA . LYS A 1 81 ? -32.5 31.125 5.25 1 96.94 81 LYS A CA 1
ATOM 613 C C . LYS A 1 81 ? -31.422 31.078 6.344 1 96.94 81 LYS A C 1
ATOM 615 O O . LYS A 1 81 ? -31.109 32.125 6.945 1 96.94 81 LYS A O 1
ATOM 620 N N . GLU A 1 82 ? -30.891 29.922 6.574 1 96.5 82 GLU A N 1
ATOM 621 C CA . GLU A 1 82 ? -30.188 29.719 7.832 1 96.5 82 GLU A CA 1
ATOM 622 C C . GLU A 1 82 ? -28.672 29.656 7.605 1 96.5 82 GLU A C 1
ATOM 624 O O . GLU A 1 82 ? -27.891 29.906 8.531 1 96.5 82 GLU A O 1
ATOM 629 N N . HIS A 1 83 ? -28.234 29.328 6.445 1 96.12 83 HIS A N 1
ATOM 630 C CA . HIS A 1 83 ? -26.812 29.219 6.148 1 96.12 83 HIS A CA 1
ATOM 631 C C . HIS A 1 83 ? -26.109 30.562 6.301 1 96.12 83 HIS A C 1
ATOM 633 O O . HIS A 1 83 ? -26.656 31.609 5.922 1 96.12 83 HIS A O 1
ATOM 639 N N . ILE A 1 84 ? -24.953 30.578 6.914 1 95.81 84 ILE A N 1
ATOM 640 C CA . ILE A 1 84 ? -24.109 31.766 6.895 1 95.81 84 ILE A CA 1
ATOM 641 C C . ILE A 1 84 ? -23.375 31.859 5.562 1 95.81 84 ILE A C 1
ATOM 643 O O . ILE A 1 84 ? -22.469 31.078 5.289 1 95.81 84 ILE A O 1
ATOM 647 N N . ARG A 1 85 ? -23.734 32.781 4.762 1 94 85 ARG A N 1
ATOM 648 C CA . ARG A 1 85 ? -23.219 32.906 3.398 1 94 85 ARG A CA 1
ATOM 649 C C . ARG A 1 85 ? -21.703 33 3.395 1 94 85 ARG A C 1
ATOM 651 O O . ARG A 1 85 ? -21.125 33.75 4.184 1 94 85 ARG A O 1
ATOM 658 N N . GLY A 1 86 ? -21.078 32.281 2.514 1 92.62 86 GLY A N 1
ATOM 659 C CA . GLY A 1 86 ? -19.625 32.281 2.387 1 92.62 86 GLY A CA 1
ATOM 660 C C . GLY A 1 86 ? -18.953 31.266 3.301 1 92.62 86 GLY A C 1
ATOM 661 O O . GLY A 1 86 ? -17.766 30.969 3.135 1 92.62 86 GLY A O 1
ATOM 662 N N . SER A 1 87 ? -19.719 30.719 4.254 1 94.75 87 SER A N 1
ATOM 663 C CA . SER A 1 87 ? -19.141 29.734 5.156 1 94.75 87 SER A CA 1
ATOM 664 C C . SER A 1 87 ? -19.031 28.359 4.492 1 94.75 87 SER A C 1
ATOM 666 O O . SER A 1 87 ? -19.5 28.172 3.369 1 94.75 87 SER A O 1
ATOM 668 N N . ALA A 1 88 ? -18.391 27.422 5.227 1 95.69 88 ALA A N 1
ATOM 669 C CA . ALA A 1 88 ? -18 26.156 4.625 1 95.69 88 ALA A CA 1
ATOM 670 C C . ALA A 1 88 ? -19.203 25.219 4.504 1 95.69 88 ALA A C 1
ATOM 672 O O . ALA A 1 88 ? -19.297 24.438 3.545 1 95.69 88 ALA A O 1
ATOM 673 N N . GLY A 1 89 ? -20.078 25.266 5.555 1 96.62 89 GLY A N 1
ATOM 674 C CA . GLY A 1 89 ? -21.125 24.266 5.457 1 96.62 89 GLY A CA 1
ATOM 675 C C . GLY A 1 89 ? -22.25 24.484 6.441 1 96.62 89 GLY A C 1
ATOM 676 O O . GLY A 1 89 ? -22.109 25.25 7.395 1 96.62 89 GLY A O 1
ATOM 677 N N . TYR A 1 90 ? -23.391 23.812 6.137 1 98 90 TYR A N 1
ATOM 678 C CA . TYR A 1 90 ? -24.609 23.859 6.949 1 98 90 TYR A CA 1
ATOM 679 C C . TYR A 1 90 ? -25.344 22.531 6.918 1 98 90 TYR A C 1
ATOM 681 O O . TYR A 1 90 ? -25.547 21.953 5.848 1 98 90 TYR A O 1
ATOM 689 N N . VAL A 1 91 ? -25.625 21.984 8.086 1 98.31 91 VAL A N 1
ATOM 690 C CA . VAL A 1 91 ? -26.5 20.828 8.242 1 98.31 91 VAL A CA 1
ATOM 691 C C . VAL A 1 91 ? -27.781 21.234 8.969 1 98.31 91 VAL A C 1
ATOM 693 O O . VAL A 1 91 ? -27.719 21.766 10.086 1 98.31 91 VAL A O 1
ATOM 696 N N . PRO A 1 92 ? -28.938 21.016 8.414 1 97.69 92 PRO A N 1
ATOM 697 C CA . PRO A 1 92 ? -30.203 21.453 9.039 1 97.69 92 PRO A CA 1
ATOM 698 C C . PRO A 1 92 ? -30.422 20.828 10.414 1 97.69 92 PRO A C 1
ATOM 700 O O . PRO A 1 92 ? -30.031 19.688 10.641 1 97.69 92 PRO A O 1
ATOM 703 N N . ALA A 1 93 ? -31.141 21.609 11.242 1 97.75 93 ALA A N 1
ATOM 704 C CA . ALA A 1 93 ? -31.562 21.109 12.547 1 97.75 93 ALA A CA 1
ATOM 705 C C . ALA A 1 93 ? -32.656 20.047 12.414 1 97.75 93 ALA A C 1
ATOM 707 O O . ALA A 1 93 ? -33.219 19.891 11.336 1 97.75 93 ALA A O 1
ATOM 708 N N . ILE A 1 94 ? -32.781 19.328 13.438 1 97.69 94 ILE A N 1
ATOM 709 C CA . ILE A 1 94 ? -33.906 18.422 13.594 1 97.69 94 ILE A CA 1
ATOM 710 C C . ILE A 1 94 ? -34.781 18.875 14.766 1 97.69 94 ILE A C 1
ATOM 712 O O . ILE A 1 94 ? -34.656 18.344 15.875 1 97.69 94 ILE A O 1
ATOM 716 N N . PRO A 1 95 ? -35.781 19.688 14.516 1 96.56 95 PRO A N 1
ATOM 717 C CA . PRO A 1 95 ? -36.531 20.359 15.578 1 96.56 95 PRO A CA 1
ATOM 718 C C . PRO A 1 95 ? -37.312 19.359 16.438 1 96.56 95 PRO A C 1
ATOM 720 O O . PRO A 1 95 ? -37.438 19.547 17.656 1 96.56 95 PRO A O 1
ATOM 723 N N . ARG A 1 96 ? -37.812 18.328 15.812 1 96.31 96 ARG A N 1
ATOM 724 C CA . ARG A 1 96 ? -38.625 17.344 16.531 1 96.31 96 ARG A CA 1
ATOM 725 C C . ARG A 1 96 ? -37.875 16.766 17.719 1 96.31 96 ARG A C 1
ATOM 727 O O . ARG A 1 96 ? -38.469 16.469 18.75 1 96.31 96 ARG A O 1
ATOM 734 N N . LEU A 1 97 ? -36.594 16.703 17.562 1 97.56 97 LEU A N 1
ATOM 735 C CA . LEU A 1 97 ? -35.781 16.062 18.594 1 97.56 97 LEU A CA 1
ATOM 736 C C . LEU A 1 97 ? -34.875 17.094 19.281 1 97.56 97 LEU A C 1
ATOM 738 O O . LEU A 1 97 ? -34.031 16.719 20.109 1 97.56 97 LEU A O 1
ATOM 742 N N . GLY A 1 98 ? -34.969 18.359 18.922 1 97.06 98 GLY A N 1
ATOM 743 C CA . GLY A 1 98 ? -34.188 19.422 19.547 1 97.06 98 GLY A CA 1
ATOM 744 C C . GLY A 1 98 ? -32.75 19.406 19.109 1 97.06 98 GLY A C 1
ATOM 745 O O . GLY A 1 98 ? -31.891 19.984 19.797 1 97.06 98 GLY A O 1
ATOM 746 N N . ILE A 1 99 ? -32.406 18.734 18.094 1 97.94 99 ILE A N 1
ATOM 747 C CA . ILE A 1 99 ? -31.031 18.672 17.609 1 97.94 99 ILE A CA 1
ATOM 748 C C . ILE A 1 99 ? -30.688 19.938 16.828 1 97.94 99 ILE A C 1
ATOM 750 O O . ILE A 1 99 ? -31.359 20.266 15.852 1 97.94 99 ILE A O 1
ATOM 754 N N . PRO A 1 100 ? -29.734 20.672 17.281 1 97.56 100 PRO A N 1
ATOM 755 C CA . PRO A 1 100 ? -29.391 21.922 16.578 1 97.56 100 PRO A CA 1
ATOM 756 C C . PRO A 1 100 ? -28.766 21.672 15.203 1 97.56 100 PRO A C 1
ATOM 758 O O . PRO A 1 100 ? -28.266 20.578 14.945 1 97.56 100 PRO A O 1
ATOM 761 N N . ALA A 1 101 ? -28.766 22.75 14.352 1 98 101 ALA A N 1
ATOM 762 C CA . ALA A 1 101 ? -28.047 22.719 13.078 1 98 101 ALA A CA 1
ATOM 763 C C . ALA A 1 101 ? -26.531 22.719 13.305 1 98 101 ALA A C 1
ATOM 765 O O . ALA A 1 101 ? -26.062 23.031 14.406 1 98 101 ALA A O 1
ATOM 766 N N . GLN A 1 102 ? -25.797 22.25 12.336 1 98.31 102 GLN A N 1
ATOM 767 C CA . GLN A 1 102 ? -24.359 22.484 12.289 1 98.31 102 GLN A CA 1
ATOM 768 C C . GLN A 1 102 ? -24.016 23.656 11.375 1 98.31 102 GLN A C 1
ATOM 770 O O . GLN A 1 102 ? -24.438 23.672 10.211 1 98.31 102 GLN A O 1
ATOM 775 N N . TRP A 1 103 ? -23.406 24.688 11.883 1 98.19 103 TRP A N 1
ATOM 776 C CA . TRP A 1 103 ? -22.766 25.734 11.109 1 98.19 103 TRP A CA 1
ATOM 777 C C . TRP A 1 103 ? -21.25 25.547 11.094 1 98.19 103 TRP A C 1
ATOM 779 O O . TRP A 1 103 ? -20.594 25.719 12.125 1 98.19 103 TRP A O 1
ATOM 789 N N . GLN A 1 104 ? -20.719 25.281 9.898 1 97.88 104 GLN A N 1
ATOM 790 C CA . GLN A 1 104 ? -19.328 24.906 9.75 1 97.88 104 GLN A CA 1
ATOM 791 C C . GLN A 1 104 ? -18.531 26.016 9.086 1 97.88 104 GLN A C 1
ATOM 793 O O . GLN A 1 104 ? -18.984 26.641 8.125 1 97.88 104 GLN A O 1
ATOM 798 N N . THR A 1 105 ? -17.359 26.281 9.602 1 96.69 105 THR A N 1
ATOM 799 C CA . THR A 1 105 ? -16.516 27.297 8.977 1 96.69 105 THR A CA 1
ATOM 800 C C . THR A 1 105 ? -15.094 26.766 8.773 1 96.69 105 THR A C 1
ATOM 802 O O . THR A 1 105 ? -14.609 25.953 9.562 1 96.69 105 THR A O 1
ATOM 805 N N . ASP A 1 106 ? -14.531 27.219 7.656 1 92.94 106 ASP A N 1
ATOM 806 C CA . ASP A 1 106 ? -13.102 27.047 7.434 1 92.94 106 ASP A CA 1
ATOM 807 C C . ASP A 1 106 ? -12.289 27.734 8.531 1 92.94 106 ASP A C 1
ATOM 809 O O . ASP A 1 106 ? -12.789 28.656 9.195 1 92.94 106 ASP A O 1
ATOM 813 N N . ALA A 1 107 ? -11.133 27.234 8.609 1 86.69 107 ALA A N 1
ATOM 814 C CA . ALA A 1 107 ? -10.367 27.641 9.789 1 86.69 107 ALA A CA 1
ATOM 815 C C . ALA A 1 107 ? -8.875 27.453 9.562 1 86.69 107 ALA A C 1
ATOM 817 O O . ALA A 1 107 ? -8.359 27.734 8.477 1 86.69 107 ALA A O 1
ATOM 818 N N . SER A 1 108 ? -8.102 27.109 10.664 1 85.81 108 SER A N 1
ATOM 819 C CA . SER A 1 108 ? -6.711 26.812 10.992 1 85.81 108 SER A CA 1
ATOM 820 C C . SER A 1 108 ? -6.117 27.875 11.898 1 85.81 108 SER A C 1
ATOM 822 O O . SER A 1 108 ? -5.668 27.578 13.008 1 85.81 108 SER A O 1
ATOM 824 N N . ILE A 1 109 ? -6.273 29.219 11.328 1 94.12 109 ILE A N 1
ATOM 825 C CA . ILE A 1 109 ? -5.629 30.266 12.117 1 94.12 109 ILE A CA 1
ATOM 826 C C . ILE A 1 109 ? -6.668 31.281 12.562 1 94.12 109 ILE A C 1
ATOM 828 O O . ILE A 1 109 ? -6.328 32.281 13.188 1 94.12 109 ILE A O 1
ATOM 832 N N . GLY A 1 110 ? -7.93 31.016 12.266 1 97.12 110 GLY A N 1
ATOM 833 C CA . GLY A 1 110 ? -9.07 31.875 12.57 1 97.12 110 GLY A CA 1
ATOM 834 C C . GLY A 1 110 ? -10.281 31.578 11.711 1 97.12 110 GLY A C 1
ATOM 835 O O . GLY A 1 110 ? -10.266 30.656 10.898 1 97.12 110 GLY A O 1
ATOM 836 N N . VAL A 1 111 ? -11.375 32.312 11.922 1 96.69 111 VAL A N 1
ATOM 837 C CA . VAL A 1 111 ? -12.609 32.125 11.172 1 96.69 111 VAL A CA 1
ATOM 838 C C . VAL A 1 111 ? -12.414 32.625 9.734 1 96.69 111 VAL A C 1
ATOM 840 O O . VAL A 1 111 ? -12.039 33.781 9.516 1 96.69 111 VAL A O 1
ATOM 843 N N . ARG A 1 112 ? -12.648 31.781 8.828 1 95.69 112 ARG A N 1
ATOM 844 C CA . ARG A 1 112 ? -12.523 32.156 7.418 1 95.69 112 ARG A CA 1
ATOM 845 C C . ARG A 1 112 ? -13.891 32.188 6.738 1 95.69 112 ARG A C 1
ATOM 847 O O . ARG A 1 112 ? -14.43 31.156 6.359 1 95.69 112 ARG A O 1
ATOM 854 N N . VAL A 1 113 ? -14.461 33.281 6.539 1 93.62 113 VAL A N 1
ATOM 855 C CA . VAL A 1 113 ? -15.633 33.625 5.746 1 93.62 113 VAL A CA 1
ATOM 856 C C . VAL A 1 113 ? -15.359 34.906 4.953 1 93.62 113 VAL A C 1
ATOM 858 O O . VAL A 1 113 ? -14.984 35.938 5.527 1 93.62 113 VAL A O 1
ATOM 861 N N . GLN A 1 114 ? -15.492 34.812 3.723 1 84.44 114 GLN A N 1
ATOM 862 C CA . GLN A 1 114 ? -15.203 35.969 2.902 1 84.44 114 GLN A CA 1
ATOM 863 C C . GLN A 1 114 ? -16 37.188 3.377 1 84.44 114 GLN A C 1
ATOM 865 O O . GLN A 1 114 ? -17.219 37.094 3.566 1 84.44 114 GLN A O 1
ATOM 870 N N . GLY A 1 115 ? -15.312 38.25 3.625 1 86.62 115 GLY A N 1
ATOM 871 C CA . GLY A 1 115 ? -15.953 39.5 4.004 1 86.62 115 GLY A CA 1
ATOM 872 C C . GLY A 1 115 ? -16.172 39.625 5.5 1 86.62 115 GLY A C 1
ATOM 873 O O . GLY A 1 115 ? -16.562 40.688 5.988 1 86.62 115 GLY A O 1
ATOM 874 N N . MET A 1 116 ? -15.93 38.625 6.258 1 94.44 116 MET A N 1
ATOM 875 C CA . MET A 1 116 ? -16.062 38.625 7.711 1 94.44 116 MET A CA 1
ATOM 876 C C . MET A 1 116 ? -14.695 38.812 8.375 1 94.44 116 MET A C 1
ATOM 878 O O . MET A 1 116 ? -13.898 37.875 8.414 1 94.44 116 MET A O 1
ATOM 882 N N . ALA A 1 117 ? -14.461 40 8.883 1 96.25 117 ALA A N 1
ATOM 883 C CA . ALA A 1 117 ? -13.172 40.281 9.516 1 96.25 117 ALA A CA 1
ATOM 884 C C . ALA A 1 117 ? -13.055 39.531 10.852 1 96.25 117 ALA A C 1
ATOM 886 O O . ALA A 1 117 ? -13.992 39.531 11.648 1 96.25 117 ALA A O 1
ATOM 887 N N . ARG A 1 118 ? -11.984 38.938 11.062 1 97.75 118 ARG A N 1
ATOM 888 C CA . ARG A 1 118 ? -11.711 38.188 12.289 1 97.75 118 ARG A CA 1
ATOM 889 C C . ARG A 1 118 ? -10.227 38.281 12.648 1 97.75 118 ARG A C 1
ATOM 891 O O . ARG A 1 118 ? -9.414 38.75 11.859 1 97.75 118 ARG A O 1
ATOM 898 N N . THR A 1 119 ? -9.852 37.844 13.875 1 98.25 119 THR A N 1
ATOM 899 C CA . THR A 1 119 ? -8.477 37.844 14.367 1 98.25 119 THR A CA 1
ATOM 900 C C . THR A 1 119 ? -7.707 36.625 13.852 1 98.25 119 THR A C 1
ATOM 902 O O . THR A 1 119 ? -8.109 35.5 14.078 1 98.25 119 THR A O 1
ATOM 905 N N . ALA A 1 120 ? -6.66 36.938 13.141 1 98.06 120 ALA A N 1
ATOM 906 C CA . ALA A 1 120 ? -5.816 35.844 12.633 1 98.06 120 ALA A CA 1
ATOM 907 C C . ALA A 1 120 ? -4.691 35.531 13.609 1 98.06 120 ALA A C 1
ATOM 909 O O . ALA A 1 120 ? -3.938 36.406 14.016 1 98.06 120 ALA A O 1
ATOM 910 N N . LEU A 1 121 ? -4.594 34.281 13.969 1 98.56 121 LEU A N 1
ATOM 911 C CA . LEU A 1 121 ? -3.402 33.781 14.648 1 98.56 121 LEU A CA 1
ATOM 912 C C . LEU A 1 121 ? -2.227 33.688 13.68 1 98.56 121 LEU A C 1
ATOM 914 O O . LEU A 1 121 ? -2.416 33.719 12.461 1 98.56 121 LEU A O 1
ATOM 918 N N . PRO A 1 122 ? -0.948 33.594 14.258 1 98.69 122 PRO A N 1
ATOM 919 C CA . PRO A 1 122 ? 0.132 33.156 13.383 1 98.69 122 PRO A CA 1
ATOM 920 C C . PRO A 1 122 ? -0.162 31.797 12.734 1 98.69 122 PRO A C 1
ATOM 922 O O . PRO A 1 122 ? -1.038 31.062 13.195 1 98.69 122 PRO A O 1
ATOM 925 N N . SER A 1 123 ? 0.523 31.562 11.594 1 98.44 123 SER A N 1
ATOM 926 C CA . SER A 1 123 ? 0.341 30.25 10.977 1 98.44 123 SER A CA 1
ATOM 927 C C . SER A 1 123 ? 0.544 29.125 11.992 1 98.44 123 SER A C 1
ATOM 929 O O . SER A 1 123 ? 1.23 29.312 13 1 98.44 123 SER A O 1
ATOM 931 N N . SER A 1 124 ? -0.105 27.969 11.75 1 98.31 124 SER A N 1
ATOM 932 C CA . SER A 1 124 ? 0.047 26.812 12.633 1 98.31 124 SER A CA 1
ATOM 933 C C . SER A 1 124 ? 1.508 26.391 12.742 1 98.31 124 SER A C 1
ATOM 935 O O . SER A 1 124 ? 1.969 26 13.812 1 98.31 124 SER A O 1
ATOM 937 N N . LEU A 1 125 ? 2.186 26.438 11.656 1 98.69 125 LEU A N 1
ATOM 938 C CA . LEU A 1 125 ? 3.605 26.109 11.672 1 98.69 125 LEU A CA 1
ATOM 939 C C . LEU A 1 125 ? 4.375 27.062 12.586 1 98.69 125 LEU A C 1
ATOM 941 O O . LEU A 1 125 ? 5.285 26.641 13.305 1 98.69 125 LEU A O 1
ATOM 945 N N . ALA A 1 126 ? 4.023 28.375 12.531 1 98.69 126 ALA A N 1
ATOM 946 C CA . ALA A 1 126 ? 4.641 29.344 13.438 1 98.69 126 ALA A CA 1
ATOM 947 C C . ALA A 1 126 ? 4.367 28.984 14.891 1 98.69 126 ALA A C 1
ATOM 949 O O . ALA A 1 126 ? 5.289 28.938 15.711 1 98.69 126 ALA A O 1
ATOM 950 N N . THR A 1 127 ? 3.125 28.688 15.18 1 98.62 127 THR A N 1
ATOM 951 C CA . THR A 1 127 ? 2.824 28.406 16.578 1 98.62 127 THR A CA 1
ATOM 952 C C . THR A 1 127 ? 3.475 27.109 17.016 1 98.62 127 THR A C 1
ATOM 954 O O . THR A 1 127 ? 3.836 26.953 18.188 1 98.62 127 THR A O 1
ATOM 957 N N . ALA A 1 128 ? 3.668 26.172 16.094 1 98.81 128 ALA A N 1
ATOM 958 C CA . ALA A 1 128 ? 4.414 24.953 16.406 1 98.81 128 ALA A CA 1
ATOM 959 C C . ALA A 1 128 ? 5.852 25.297 16.812 1 98.81 128 ALA A C 1
ATOM 961 O O . ALA A 1 128 ? 6.445 24.594 17.641 1 98.81 128 ALA A O 1
ATOM 962 N N . ALA A 1 129 ? 6.375 26.344 16.297 1 98.94 129 ALA A N 1
ATOM 963 C CA . ALA A 1 129 ? 7.742 26.766 16.578 1 98.94 129 ALA A CA 1
ATOM 964 C C . ALA A 1 129 ? 7.879 27.25 18.016 1 98.94 129 ALA A C 1
ATOM 966 O O . ALA A 1 129 ? 8.992 27.391 18.516 1 98.94 129 ALA A O 1
ATOM 967 N N . SER A 1 130 ? 6.773 27.469 18.688 1 98.88 130 SER A N 1
ATOM 968 C CA . SER A 1 130 ? 6.832 27.859 20.094 1 98.88 130 SER A CA 1
ATOM 969 C C . SER A 1 130 ? 7.285 26.703 20.984 1 98.88 130 SER A C 1
ATOM 971 O O . SER A 1 130 ? 7.75 26.922 22.094 1 98.88 130 SER A O 1
ATOM 973 N N . PHE A 1 131 ? 7.043 25.453 20.5 1 98.81 131 PHE A N 1
ATOM 974 C CA . PHE A 1 131 ? 7.297 24.266 21.297 1 98.81 131 PHE A CA 1
ATOM 975 C C . PHE A 1 131 ? 6.586 24.344 22.641 1 98.81 131 PHE A C 1
ATOM 977 O O . PHE A 1 131 ? 7.141 23.953 23.672 1 98.81 131 PHE A O 1
ATOM 984 N N . ASP A 1 132 ? 5.453 24.938 22.656 1 98.75 132 ASP A N 1
ATOM 985 C CA . ASP A 1 132 ? 4.66 25.109 23.875 1 98.75 132 ASP A CA 1
ATOM 986 C C . ASP A 1 132 ? 3.174 24.906 23.594 1 98.75 132 ASP A C 1
ATOM 988 O O . ASP A 1 132 ? 2.492 25.828 23.125 1 98.75 132 ASP A O 1
ATOM 992 N N . PRO A 1 133 ? 2.615 23.766 23.984 1 98.38 133 PRO A N 1
ATOM 993 C CA . PRO A 1 133 ? 1.206 23.5 23.688 1 98.38 133 PRO A CA 1
ATOM 994 C C . PRO A 1 133 ? 0.259 24.5 24.344 1 98.38 133 PRO A C 1
ATOM 996 O O . PRO A 1 133 ? -0.878 24.656 23.891 1 98.38 133 PRO A O 1
ATOM 999 N N . ALA A 1 134 ? 0.726 25.203 25.328 1 98.62 134 ALA A N 1
ATOM 1000 C CA . ALA A 1 134 ? -0.112 26.219 25.938 1 98.62 134 ALA A CA 1
ATOM 1001 C C . ALA A 1 134 ? -0.375 27.375 24.984 1 98.62 134 ALA A C 1
ATOM 1003 O O . ALA A 1 134 ? -1.433 28 25.031 1 98.62 134 ALA A O 1
ATOM 1004 N N . VAL A 1 135 ? 0.582 27.641 24.109 1 98.75 135 VAL A N 1
ATOM 1005 C CA . VAL A 1 135 ? 0.43 28.688 23.109 1 98.75 135 VAL A CA 1
ATOM 1006 C C . VAL A 1 135 ? -0.687 28.328 22.141 1 98.75 135 VAL A C 1
ATOM 1008 O O . VAL A 1 135 ? -1.565 29.141 21.859 1 98.75 135 VAL A O 1
ATOM 1011 N N . THR A 1 136 ? -0.714 27.109 21.656 1 98.69 136 THR A N 1
ATOM 1012 C CA . THR A 1 136 ? -1.733 26.688 20.688 1 98.69 136 THR A CA 1
ATOM 1013 C C . THR A 1 136 ? -3.092 26.562 21.375 1 98.69 136 THR A C 1
ATOM 1015 O O . THR A 1 136 ? -4.129 26.828 20.75 1 98.69 136 THR A O 1
ATOM 1018 N N . GLU A 1 137 ? -3.104 26.156 22.641 1 98.81 137 GLU A N 1
ATOM 1019 C CA . GLU A 1 137 ? -4.363 26.047 23.359 1 98.81 137 GLU A CA 1
ATOM 1020 C C . GLU A 1 137 ? -5.012 27.422 23.547 1 98.81 137 GLU A C 1
ATOM 1022 O O . GLU A 1 137 ? -6.219 27.578 23.344 1 98.81 137 GLU A O 1
ATOM 1027 N N . ALA A 1 138 ? -4.184 28.406 23.938 1 98.81 138 ALA A N 1
ATOM 1028 C CA . ALA A 1 138 ? -4.699 29.766 24.078 1 98.81 138 ALA A CA 1
ATOM 1029 C C . ALA A 1 138 ? -5.238 30.297 22.75 1 98.81 138 ALA A C 1
ATOM 1031 O O . ALA A 1 138 ? -6.289 30.938 22.719 1 98.81 138 ALA A O 1
ATOM 1032 N N . GLY A 1 139 ? -4.5 30.078 21.734 1 98.69 139 GLY A N 1
ATOM 1033 C CA . GLY A 1 139 ? -4.965 30.453 20.406 1 98.69 139 GLY A CA 1
ATOM 1034 C C . GLY A 1 139 ? -6.266 29.781 20.016 1 98.69 139 GLY A C 1
ATOM 1035 O O . GLY A 1 139 ? -7.168 30.422 19.484 1 98.69 139 GLY A O 1
ATOM 1036 N N . GLY A 1 140 ? -6.371 28.469 20.281 1 98.62 140 GLY A N 1
ATOM 1037 C CA . GLY A 1 140 ? -7.582 27.719 20 1 98.62 140 GLY A CA 1
ATOM 1038 C C . GLY A 1 140 ? -8.805 28.25 20.719 1 98.62 140 GLY A C 1
ATOM 1039 O O . GLY A 1 140 ? -9.883 28.375 20.125 1 98.62 140 GLY A O 1
ATOM 1040 N N . ARG A 1 141 ? -8.625 28.578 21.984 1 98.56 141 ARG A N 1
ATOM 1041 C CA . ARG A 1 141 ? -9.719 29.156 22.766 1 98.56 141 ARG A CA 1
ATOM 1042 C C . ARG A 1 141 ? -10.195 30.469 22.141 1 98.56 141 ARG A C 1
ATOM 1044 O O . ARG A 1 141 ? -11.398 30.703 22.016 1 98.56 141 ARG A O 1
ATOM 1051 N N . MET A 1 142 ? -9.281 31.25 21.734 1 98.56 142 MET A N 1
ATOM 1052 C CA . MET A 1 142 ? -9.586 32.594 21.203 1 98.56 142 MET A CA 1
ATOM 1053 C C . MET A 1 142 ? -10.359 32.469 19.906 1 98.56 142 MET A C 1
ATOM 1055 O O . MET A 1 142 ? -11.43 33.062 19.766 1 98.56 142 MET A O 1
ATOM 1059 N N . ILE A 1 143 ? -9.906 31.703 18.953 1 98.38 143 ILE A N 1
ATOM 1060 C CA . ILE A 1 143 ? -10.547 31.656 17.641 1 98.38 143 ILE A CA 1
ATOM 1061 C C . ILE A 1 143 ? -11.891 30.938 17.75 1 98.38 143 ILE A C 1
ATOM 1063 O O . ILE A 1 143 ? -12.836 31.25 17.031 1 98.38 143 ILE A O 1
ATOM 1067 N N . ALA A 1 144 ? -11.984 29.984 18.656 1 98.31 144 ALA A N 1
ATOM 1068 C CA . ALA A 1 144 ? -13.258 29.312 18.859 1 98.31 144 ALA A CA 1
ATOM 1069 C C . ALA A 1 144 ? -14.305 30.266 19.438 1 98.31 144 ALA A C 1
ATOM 1071 O O . ALA A 1 144 ? -15.477 30.203 19.062 1 98.31 144 ALA A O 1
ATOM 1072 N N . GLN A 1 145 ? -13.898 31.062 20.328 1 97.75 145 GLN A N 1
ATOM 1073 C CA . GLN A 1 145 ? -14.812 32.062 20.891 1 97.75 145 GLN A CA 1
ATOM 1074 C C . GLN A 1 145 ? -15.32 33 19.797 1 97.75 145 GLN A C 1
ATOM 1076 O O . GLN A 1 145 ? -16.516 33.312 19.734 1 97.75 145 GLN A O 1
ATOM 1081 N N . GLU A 1 146 ? -14.422 33.469 18.938 1 97.94 146 GLU A N 1
ATOM 1082 C CA . GLU A 1 146 ? -14.852 34.312 17.828 1 97.94 146 GLU A CA 1
ATOM 1083 C C . GLU A 1 146 ? -15.812 33.594 16.906 1 97.94 146 GLU A C 1
ATOM 1085 O O . GLU A 1 146 ? -16.781 34.156 16.422 1 97.94 146 GLU A O 1
ATOM 1090 N N . ALA A 1 147 ? -15.516 32.344 16.672 1 98.06 147 ALA A N 1
ATOM 1091 C CA . ALA A 1 147 ? -16.391 31.531 15.812 1 98.06 147 ALA A CA 1
ATOM 1092 C C . ALA A 1 147 ? -17.781 31.406 16.406 1 98.06 147 ALA A C 1
ATOM 1094 O O . ALA A 1 147 ? -18.781 31.594 15.719 1 98.06 147 ALA A O 1
ATOM 1095 N N . ARG A 1 148 ? -17.844 31.109 17.641 1 97.38 148 ARG A N 1
ATOM 1096 C CA . ARG A 1 148 ? -19.125 30.953 18.312 1 97.38 148 ARG A CA 1
ATOM 1097 C C . ARG A 1 148 ? -19.906 32.25 18.297 1 97.38 148 ARG A C 1
ATOM 1099 O O . ARG A 1 148 ? -21.109 32.281 18.047 1 97.38 148 ARG A O 1
ATOM 1106 N N . LEU A 1 149 ? -19.25 33.281 18.578 1 97.75 149 LEU A N 1
ATOM 1107 C CA . LEU A 1 149 ? -19.875 34.594 18.594 1 97.75 149 LEU A CA 1
ATOM 1108 C C . LEU A 1 149 ? -20.266 35.031 17.188 1 97.75 149 LEU A C 1
ATOM 1110 O O . LEU A 1 149 ? -20.984 36.031 17.031 1 97.75 149 LEU A O 1
ATOM 1114 N N . SER A 1 150 ? -19.812 34.344 16.203 1 97.56 150 SER A N 1
ATOM 1115 C CA . SER A 1 150 ? -20.188 34.562 14.82 1 97.56 150 SER A CA 1
ATOM 1116 C C . SER A 1 150 ? -21.281 33.625 14.367 1 97.56 150 SER A C 1
ATOM 1118 O O . SER A 1 150 ? -21.734 33.656 13.219 1 97.56 150 SER A O 1
ATOM 1120 N N . GLY A 1 151 ? -21.641 32.625 15.211 1 97.75 151 GLY A N 1
ATOM 1121 C CA . GLY A 1 151 ? -22.781 31.766 14.938 1 97.75 151 GLY A CA 1
ATOM 1122 C C . GLY A 1 151 ? -22.375 30.344 14.578 1 97.75 151 GLY A C 1
ATOM 1123 O O . GLY A 1 151 ? -23.234 29.5 14.312 1 97.75 151 GLY A O 1
ATOM 1124 N N . PHE A 1 152 ? -21.125 30.047 14.641 1 98.31 152 PHE A N 1
ATOM 1125 C CA . PHE A 1 152 ? -20.656 28.734 14.219 1 98.31 152 PHE A CA 1
ATOM 1126 C C . PHE A 1 152 ? -20.562 27.781 15.398 1 98.31 152 PHE A C 1
ATOM 1128 O O . PHE A 1 152 ? -20.469 28.219 16.547 1 98.31 152 PHE A O 1
ATOM 1135 N N . ASN A 1 153 ? -20.641 26.422 15.109 1 98.38 153 ASN A N 1
ATOM 1136 C CA . ASN A 1 153 ? -20.469 25.438 16.172 1 98.38 153 ASN A CA 1
ATOM 1137 C C . ASN A 1 153 ? -19.578 24.297 15.719 1 98.38 153 ASN A C 1
ATOM 1139 O O . ASN A 1 153 ? -19.328 23.359 16.484 1 98.38 153 ASN A O 1
ATOM 1143 N N . THR A 1 154 ? -19.109 24.297 14.523 1 98.12 154 THR A N 1
ATOM 1144 C CA . THR A 1 154 ? -18.156 23.328 13.992 1 98.12 154 THR A CA 1
ATOM 1145 C C . THR A 1 154 ? -17 24.047 13.281 1 98.12 154 THR A C 1
ATOM 1147 O O . THR A 1 154 ? -17.219 24.812 12.344 1 98.12 154 THR A O 1
ATOM 1150 N N . PHE A 1 155 ? -15.828 23.781 13.766 1 97.75 155 PHE A N 1
ATOM 1151 C CA . PHE A 1 155 ? -14.625 24.469 13.297 1 97.75 155 PHE A CA 1
ATOM 1152 C C . PHE A 1 155 ? -13.703 23.5 12.555 1 97.75 155 PHE A C 1
ATOM 1154 O O . PHE A 1 155 ? -13.289 22.484 13.109 1 97.75 155 PHE A O 1
ATOM 1161 N N . LEU A 1 156 ? -13.406 23.781 11.281 1 97.75 156 LEU A N 1
ATOM 1162 C CA . LEU A 1 156 ? -12.547 22.906 10.484 1 97.75 156 LEU A CA 1
ATOM 1163 C C . LEU A 1 156 ? -11.078 23.203 10.75 1 97.75 156 LEU A C 1
ATOM 1165 O O . LEU A 1 156 ? -10.336 23.578 9.836 1 97.75 156 LEU A O 1
ATOM 1169 N N . ALA A 1 157 ? -10.609 23 11.984 1 96.25 157 ALA A N 1
ATOM 1170 C CA . ALA A 1 157 ? -9.266 23.328 12.453 1 96.25 157 ALA A CA 1
ATOM 1171 C C . ALA A 1 157 ? -8.648 22.141 13.203 1 96.25 157 ALA A C 1
ATOM 1173 O O . ALA A 1 157 ? -9.289 21.547 14.07 1 96.25 157 ALA A O 1
ATOM 1174 N N . GLY A 1 158 ? -7.5 21.844 12.969 1 96.25 158 GLY A N 1
ATOM 1175 C CA . GLY A 1 158 ? -6.762 20.734 13.547 1 96.25 158 GLY A CA 1
ATOM 1176 C C . GLY A 1 158 ? -5.828 20.062 12.555 1 96.25 158 GLY A C 1
ATOM 1177 O O . GLY A 1 158 ? -5.66 18.828 12.586 1 96.25 158 GLY A O 1
ATOM 1178 N N . GLY A 1 159 ? -5.246 20.797 11.648 1 97.25 159 GLY A N 1
ATOM 1179 C CA . GLY A 1 159 ? -4.324 20.25 10.664 1 97.25 159 GLY A CA 1
ATOM 1180 C C . GLY A 1 159 ? -3.039 19.734 11.273 1 97.25 159 GLY A C 1
ATOM 1181 O O . GLY A 1 159 ? -2.412 20.406 12.086 1 97.25 159 GLY A O 1
ATOM 1182 N N . ALA A 1 160 ? -2.688 18.453 10.852 1 97.56 160 ALA A N 1
ATOM 1183 C CA . ALA A 1 160 ? -1.531 17.875 11.531 1 97.56 160 ALA A CA 1
ATOM 1184 C C . ALA A 1 160 ? -0.722 16.984 10.594 1 97.56 160 ALA A C 1
ATOM 1186 O O . ALA A 1 160 ? -0.003 16.094 11.039 1 97.56 160 ALA A O 1
ATOM 1187 N N . ASN A 1 161 ? -0.897 17.156 9.273 1 98.31 161 ASN A N 1
ATOM 1188 C CA . ASN A 1 161 ? -0.038 16.406 8.352 1 98.31 161 ASN A CA 1
ATOM 1189 C C . ASN A 1 161 ? 1.433 16.766 8.555 1 98.31 161 ASN A C 1
ATOM 1191 O O . ASN A 1 161 ? 1.767 17.922 8.805 1 98.31 161 ASN A O 1
ATOM 1195 N N . LEU A 1 162 ? 2.287 15.797 8.5 1 98.62 162 LEU A N 1
ATOM 1196 C CA . LEU A 1 162 ? 3.713 16.047 8.695 1 98.62 162 LEU A CA 1
ATOM 1197 C C . LEU A 1 162 ? 4.34 16.641 7.438 1 98.62 162 LEU A C 1
ATOM 1199 O O . LEU A 1 162 ? 3.941 16.297 6.32 1 98.62 162 LEU A O 1
ATOM 1203 N N . ALA A 1 163 ? 5.297 17.484 7.664 1 98.06 163 ALA A N 1
ATOM 1204 C CA . ALA A 1 163 ? 5.977 18.172 6.566 1 98.06 163 ALA A CA 1
ATOM 1205 C C . ALA A 1 163 ? 6.973 17.234 5.875 1 98.06 163 ALA A C 1
ATOM 1207 O O . ALA A 1 163 ? 8.18 17.484 5.914 1 98.06 163 ALA A O 1
ATOM 1208 N N . ARG A 1 164 ? 6.465 16.312 5.168 1 96.25 164 ARG A N 1
ATOM 1209 C CA . ARG A 1 164 ? 7.25 15.391 4.355 1 96.25 164 ARG A CA 1
ATOM 1210 C C . ARG A 1 164 ? 7.824 16.094 3.131 1 96.25 164 ARG A C 1
ATOM 1212 O O . ARG A 1 164 ? 8.906 15.742 2.658 1 96.25 164 ARG A O 1
ATOM 1219 N N . GLU A 1 165 ? 7.07 16.875 2.5 1 97.75 165 GLU A N 1
ATOM 1220 C CA . GLU A 1 165 ? 7.406 17.688 1.331 1 97.75 165 GLU A CA 1
ATOM 1221 C C . GLU A 1 165 ? 7.578 19.156 1.705 1 97.75 165 GLU A C 1
ATOM 1223 O O . GLU A 1 165 ? 6.59 19.875 1.848 1 97.75 165 GLU A O 1
ATOM 1228 N N . PRO A 1 166 ? 8.836 19.578 1.758 1 98 166 PRO A N 1
ATOM 1229 C CA . PRO A 1 166 ? 9.062 20.969 2.193 1 98 166 PRO A CA 1
ATOM 1230 C C . PRO A 1 166 ? 8.43 21.984 1.261 1 98 166 PRO A C 1
ATOM 1232 O O . PRO A 1 166 ? 8.141 23.109 1.679 1 98 166 PRO A O 1
ATOM 1235 N N . ARG A 1 167 ? 8.125 21.703 0.016 1 97.88 167 ARG A N 1
ATOM 1236 C CA . ARG A 1 167 ? 7.59 22.625 -0.986 1 97.88 167 ARG A CA 1
ATOM 1237 C C . ARG A 1 167 ? 6.062 22.641 -0.953 1 97.88 167 ARG A C 1
ATOM 1239 O O . ARG A 1 167 ? 5.43 23.359 -1.721 1 97.88 167 ARG A O 1
ATOM 1246 N N . ASN A 1 168 ? 5.457 21.812 -0.05 1 98.31 168 ASN A N 1
ATOM 1247 C CA . ASN A 1 168 ? 4.004 21.734 0.063 1 98.31 168 ASN A CA 1
ATOM 1248 C C . ASN A 1 168 ? 3.387 23.078 0.408 1 98.31 168 ASN A C 1
ATOM 1250 O O . ASN A 1 168 ? 3.758 23.703 1.405 1 98.31 168 ASN A O 1
ATOM 1254 N N . GLY A 1 169 ? 2.381 23.484 -0.323 1 97.25 169 GLY A N 1
ATOM 1255 C CA . GLY A 1 169 ? 1.778 24.812 -0.169 1 97.25 169 GLY A CA 1
ATOM 1256 C C . GLY A 1 169 ? 0.983 24.953 1.114 1 97.25 169 GLY A C 1
ATOM 1257 O O . GLY A 1 169 ? 0.659 26.062 1.527 1 97.25 169 GLY A O 1
ATOM 1258 N N . ARG A 1 170 ? 0.702 23.844 1.797 1 97.56 170 ARG A N 1
ATOM 1259 C CA . ARG A 1 170 ? -0.133 23.922 2.99 1 97.56 170 ARG A CA 1
ATOM 1260 C C . ARG A 1 170 ? 0.683 23.656 4.25 1 97.56 170 ARG A C 1
ATOM 1262 O O . ARG A 1 170 ? 0.134 23.594 5.352 1 97.56 170 ARG A O 1
ATOM 1269 N N . ASN A 1 171 ? 1.938 23.562 4.176 1 98.06 171 ASN A N 1
ATOM 1270 C CA . ASN A 1 171 ? 2.752 23.312 5.363 1 98.06 171 ASN A CA 1
ATOM 1271 C C . ASN A 1 171 ? 2.467 24.328 6.465 1 98.06 171 ASN A C 1
ATOM 1273 O O . ASN A 1 171 ? 2.496 23.984 7.648 1 98.06 171 ASN A O 1
ATOM 1277 N N . PHE A 1 172 ? 2.188 25.609 6.094 1 97.88 172 PHE A N 1
ATOM 1278 C CA . PHE A 1 172 ? 1.973 26.656 7.09 1 97.88 172 PHE A CA 1
ATOM 1279 C C . PHE A 1 172 ? 0.742 26.344 7.934 1 97.88 172 PHE A C 1
ATOM 1281 O O . PHE A 1 172 ? 0.578 26.906 9.023 1 97.88 172 PHE A O 1
ATOM 1288 N N . GLU A 1 173 ? -0.119 25.422 7.453 1 96.62 173 GLU A N 1
ATOM 1289 C CA . GLU A 1 173 ? -1.347 25.078 8.164 1 96.62 173 GLU A CA 1
ATOM 1290 C C . GLU A 1 173 ? -1.121 23.906 9.125 1 96.62 173 GLU A C 1
ATOM 1292 O O . GLU A 1 173 ? -2.021 23.531 9.875 1 96.62 173 GLU A O 1
ATOM 1297 N N . TYR A 1 174 ? 0.025 23.344 9.086 1 97.88 174 TYR A N 1
ATOM 1298 C CA . TYR A 1 174 ? 0.308 22.141 9.883 1 97.88 174 TYR A CA 1
ATOM 1299 C C . TYR A 1 174 ? 1.343 22.453 10.961 1 97.88 174 TYR A C 1
ATOM 1301 O O . TYR A 1 174 ? 1.707 23.609 11.172 1 97.88 174 TYR A O 1
ATOM 1309 N N . VAL A 1 175 ? 1.729 21.391 11.711 1 98.12 175 VAL A N 1
ATOM 1310 C CA . VAL A 1 175 ? 2.434 21.672 12.961 1 98.12 175 VAL A CA 1
ATOM 1311 C C . VAL A 1 175 ? 3.803 21 12.945 1 98.12 175 VAL A C 1
ATOM 1313 O O . VAL A 1 175 ? 4.293 20.562 13.984 1 98.12 175 VAL A O 1
ATOM 1316 N N . GLY A 1 176 ? 4.402 20.828 11.766 1 98.38 176 GLY A N 1
ATOM 1317 C CA . GLY A 1 176 ? 5.812 20.469 11.727 1 98.38 176 GLY A CA 1
ATOM 1318 C C . GLY A 1 176 ? 6.059 19.094 11.117 1 98.38 176 GLY A C 1
ATOM 1319 O O . GLY A 1 176 ? 5.211 18.578 10.391 1 98.38 176 GLY A O 1
ATOM 1320 N N . GLU A 1 177 ? 7.355 18.516 11.352 1 98.75 177 GLU A N 1
ATOM 1321 C CA . GLU A 1 177 ? 7.793 17.328 10.641 1 98.75 177 GLU A CA 1
ATOM 1322 C C . GLU A 1 177 ? 7.906 16.125 11.578 1 98.75 177 GLU A C 1
ATOM 1324 O O . GLU A 1 177 ? 8.25 15.023 11.148 1 98.75 177 GLU A O 1
ATOM 1329 N N . ASP A 1 178 ? 7.598 16.312 12.891 1 98.88 178 ASP A N 1
ATOM 1330 C CA . ASP A 1 178 ? 7.789 15.266 13.891 1 98.88 178 ASP A CA 1
ATOM 1331 C C . ASP A 1 178 ? 6.465 14.875 14.539 1 98.88 178 ASP A C 1
ATOM 1333 O O . ASP A 1 178 ? 5.676 15.742 14.922 1 98.88 178 ASP A O 1
ATOM 1337 N N . PRO A 1 179 ? 6.227 13.578 14.711 1 98.75 179 PRO A N 1
ATOM 1338 C CA . PRO A 1 179 ? 4.918 13.148 15.211 1 98.75 179 PRO A CA 1
ATOM 1339 C C . PRO A 1 179 ? 4.676 13.578 16.656 1 98.75 179 PRO A C 1
ATOM 1341 O O . PRO A 1 179 ? 3.533 13.852 17.047 1 98.75 179 PRO A O 1
ATOM 1344 N N . TRP A 1 180 ? 5.688 13.57 17.516 1 98.88 180 TRP A N 1
ATOM 1345 C CA . TRP A 1 180 ? 5.496 13.953 18.922 1 98.88 180 TRP A CA 1
ATOM 1346 C C . TRP A 1 180 ? 5.195 15.445 19.031 1 98.88 180 TRP A C 1
ATOM 1348 O O . TRP A 1 180 ? 4.262 15.844 19.734 1 98.88 180 TRP A O 1
ATOM 1358 N N . LEU A 1 181 ? 5.996 16.234 18.312 1 98.88 181 LEU A N 1
ATOM 1359 C CA . LEU A 1 181 ? 5.719 17.672 18.297 1 98.88 181 LEU A CA 1
ATOM 1360 C C . LEU A 1 181 ? 4.312 17.953 17.766 1 98.88 181 LEU A C 1
ATOM 1362 O O . LEU A 1 181 ? 3.553 18.703 18.391 1 98.88 181 LEU A O 1
ATOM 1366 N N . ALA A 1 182 ? 4.004 17.359 16.641 1 98.69 182 ALA A N 1
ATOM 1367 C CA . ALA A 1 182 ? 2.691 17.562 16.031 1 98.69 182 ALA A CA 1
ATOM 1368 C C . ALA A 1 182 ? 1.576 17.125 16.969 1 98.69 182 ALA A C 1
ATOM 1370 O O . ALA A 1 182 ? 0.556 17.812 17.094 1 98.69 182 ALA A O 1
ATOM 1371 N N . GLY A 1 183 ? 1.798 15.984 17.594 1 98.69 183 GLY A N 1
ATOM 1372 C CA . GLY A 1 183 ? 0.822 15.484 18.562 1 98.69 183 GLY A CA 1
ATOM 1373 C C . GLY A 1 183 ? 0.519 16.469 19.672 1 98.69 183 GLY A C 1
ATOM 1374 O O . GLY A 1 183 ? -0.647 16.719 19.984 1 98.69 183 GLY A O 1
ATOM 1375 N N . GLN A 1 184 ? 1.561 17.047 20.203 1 98.62 184 GLN A N 1
ATOM 1376 C CA . GLN A 1 184 ? 1.403 17.969 21.328 1 98.62 184 GLN A CA 1
ATOM 1377 C C . GLN A 1 184 ? 0.768 19.281 20.891 1 98.62 184 GLN A C 1
ATOM 1379 O O . GLN A 1 184 ? -0.172 19.766 21.516 1 98.62 184 GLN A O 1
ATOM 1384 N N . MET A 1 185 ? 1.242 19.812 19.844 1 98.75 185 MET A N 1
ATOM 1385 C CA . MET A 1 185 ? 0.855 21.156 19.438 1 98.75 185 MET A CA 1
ATOM 1386 C C . MET A 1 185 ? -0.562 21.172 18.875 1 98.75 185 MET A C 1
ATOM 1388 O O . MET A 1 185 ? -1.346 22.078 19.188 1 98.75 185 MET A O 1
ATOM 1392 N N . ALA A 1 186 ? -0.907 20.203 18.047 1 98.69 186 ALA A N 1
ATOM 1393 C CA . ALA A 1 186 ? -2.26 20.141 17.5 1 98.69 186 ALA A CA 1
ATOM 1394 C C . ALA A 1 186 ? -3.279 19.828 18.594 1 98.69 186 ALA A C 1
ATOM 1396 O O . ALA A 1 186 ? -4.406 20.328 18.562 1 98.69 186 ALA A O 1
ATOM 1397 N N . SER A 1 187 ? -2.889 18.969 19.547 1 98.81 187 SER A N 1
ATOM 1398 C CA . SER A 1 187 ? -3.779 18.688 20.672 1 98.81 187 SER A CA 1
ATOM 1399 C C . SER A 1 187 ? -4.098 19.969 21.453 1 98.81 187 SER A C 1
ATOM 1401 O O . SER A 1 187 ? -5.234 20.172 21.875 1 98.81 187 SER A O 1
ATOM 1403 N N . GLY A 1 188 ? -3.041 20.812 21.688 1 98.75 188 GLY A N 1
ATOM 1404 C CA . GLY A 1 188 ? -3.281 22.078 22.359 1 98.75 188 GLY A CA 1
ATOM 1405 C C . GLY A 1 188 ? -4.348 22.922 21.672 1 98.75 188 GLY A C 1
ATOM 1406 O O . GLY A 1 188 ? -5.262 23.422 22.328 1 98.75 188 GLY A O 1
ATOM 1407 N N . LEU A 1 189 ? -4.262 23.031 20.375 1 98.69 189 LEU A N 1
ATOM 1408 C CA . LEU A 1 189 ? -5.227 23.812 19.609 1 98.69 189 LEU A CA 1
ATOM 1409 C C . LEU A 1 189 ? -6.629 23.219 19.734 1 98.69 189 LEU A C 1
ATOM 1411 O O . LEU A 1 189 ? -7.59 23.953 20 1 98.69 189 LEU A O 1
ATOM 1415 N N . ILE A 1 190 ? -6.777 21.938 19.531 1 98.75 190 ILE A N 1
ATOM 1416 C CA . ILE A 1 190 ? -8.07 21.25 19.531 1 98.75 190 ILE A CA 1
ATOM 1417 C C . ILE A 1 190 ? -8.695 21.359 20.922 1 98.75 190 ILE A C 1
ATOM 1419 O O . ILE A 1 190 ? -9.891 21.625 21.062 1 98.75 190 ILE A O 1
ATOM 1423 N N . ASN A 1 191 ? -7.859 21.125 21.984 1 98.81 191 ASN A N 1
ATOM 1424 C CA . ASN A 1 191 ? -8.352 21.297 23.344 1 98.81 191 ASN A CA 1
ATOM 1425 C C . ASN A 1 191 ? -8.906 22.703 23.562 1 98.81 191 ASN A C 1
ATOM 1427 O O . ASN A 1 191 ? -9.977 22.859 24.172 1 98.81 191 ASN A O 1
ATOM 1431 N N . GLY A 1 192 ? -8.172 23.719 23.094 1 98.75 192 GLY A N 1
ATOM 1432 C CA . GLY A 1 192 ? -8.656 25.078 23.203 1 98.75 192 GLY A CA 1
ATOM 1433 C C . GLY A 1 192 ? -9.984 25.297 22.5 1 98.75 192 GLY A C 1
ATOM 1434 O O . GLY A 1 192 ? -10.906 25.891 23.078 1 98.75 192 GLY A O 1
ATOM 1435 N N . ILE A 1 193 ? -10.125 24.797 21.344 1 98.69 193 ILE A N 1
ATOM 1436 C CA . ILE A 1 193 ? -11.328 24.969 20.547 1 98.69 193 ILE A CA 1
ATOM 1437 C C . ILE A 1 193 ? -12.508 24.281 21.234 1 98.69 193 ILE A C 1
ATOM 1439 O O . ILE A 1 193 ? -13.555 24.906 21.438 1 98.69 193 ILE A O 1
ATOM 1443 N N . GLN A 1 194 ? -12.305 23.047 21.609 1 98.56 194 GLN A N 1
ATOM 1444 C CA . GLN A 1 194 ? -13.414 22.266 22.125 1 98.56 194 GLN A CA 1
ATOM 1445 C C . GLN A 1 194 ? -13.797 22.703 23.531 1 98.56 194 GLN A C 1
ATOM 1447 O O . GLN A 1 194 ? -14.906 22.438 24 1 98.56 194 GLN A O 1
ATOM 1452 N N . SER A 1 195 ? -12.914 23.438 24.25 1 98.44 195 SER A N 1
ATOM 1453 C CA . SER A 1 195 ? -13.234 23.984 25.578 1 98.44 195 SER A CA 1
ATOM 1454 C C . SER A 1 195 ? -14.273 25.094 25.469 1 98.44 195 SER A C 1
ATOM 1456 O O . SER A 1 195 ? -14.883 25.484 26.469 1 98.44 195 SER A O 1
ATOM 1458 N N . GLN A 1 196 ? -14.531 25.578 24.234 1 97.94 196 GLN A N 1
ATOM 1459 C CA . GLN A 1 196 ? -15.492 26.641 24 1 97.94 196 GLN A CA 1
ATOM 1460 C C . GLN A 1 196 ? -16.781 26.109 23.375 1 97.94 196 GLN A C 1
ATOM 1462 O O . GLN A 1 196 ? -17.438 26.812 22.609 1 97.94 196 GLN A O 1
ATOM 1467 N N . HIS A 1 197 ? -17.109 24.906 23.625 1 98 197 HIS A N 1
ATOM 1468 C CA . HIS A 1 197 ? -18.312 24.266 23.094 1 98 197 HIS A CA 1
ATOM 1469 C C . HIS A 1 197 ? -18.359 24.359 21.578 1 98 197 HIS A C 1
ATOM 1471 O O . HIS A 1 197 ? -19.375 24.766 21.016 1 98 197 HIS A O 1
ATOM 1477 N N . MET A 1 198 ? -17.297 24.047 20.969 1 97.56 198 MET A N 1
ATOM 1478 C CA . MET A 1 198 ? -17.141 23.953 19.531 1 97.56 198 MET A CA 1
ATOM 1479 C C . MET A 1 198 ? -16.594 22.594 19.125 1 97.56 198 MET A C 1
ATOM 1481 O O . MET A 1 198 ? -15.719 22.047 19.797 1 97.56 198 MET A O 1
ATOM 1485 N N . VAL A 1 199 ? -17.094 22.016 18.031 1 98.5 199 VAL A N 1
ATOM 1486 C CA . VAL A 1 199 ? -16.516 20.797 17.469 1 98.5 199 VAL A CA 1
ATOM 1487 C C . VAL A 1 199 ? -15.258 21.141 16.672 1 98.5 199 VAL A C 1
ATOM 1489 O O . VAL A 1 199 ? -15.289 22.016 15.797 1 98.5 199 VAL A O 1
ATOM 1492 N N . SER A 1 200 ? -14.133 20.531 16.984 1 98.56 200 SER A N 1
ATOM 1493 C CA . SER A 1 200 ? -12.914 20.688 16.188 1 98.56 200 SER A CA 1
ATOM 1494 C C . SER A 1 200 ? -12.711 19.516 15.25 1 98.56 200 SER A C 1
ATOM 1496 O O . SER A 1 200 ? -13.273 18.438 15.461 1 98.56 200 SER A O 1
ATOM 1498 N N . THR A 1 201 ? -11.953 19.719 14.203 1 98.31 201 THR A N 1
ATOM 1499 C CA . THR A 1 201 ? -11.789 18.719 13.156 1 98.31 201 THR A CA 1
ATOM 1500 C C . THR A 1 201 ? -10.32 18.344 12.984 1 98.31 201 THR A C 1
ATOM 1502 O O . THR A 1 201 ? -9.508 19.172 12.555 1 98.31 201 THR A O 1
ATOM 1505 N N . LEU A 1 202 ? -9.93 17.125 13.328 1 98.19 202 LEU A N 1
ATOM 1506 C CA . LEU A 1 202 ? -8.617 16.562 13.047 1 98.19 202 LEU A CA 1
ATOM 1507 C C . LEU A 1 202 ? -8.445 16.312 11.555 1 98.19 202 LEU A C 1
ATOM 1509 O O . LEU A 1 202 ? -9.242 15.609 10.938 1 98.19 202 LEU A O 1
ATOM 1513 N N . LYS A 1 203 ? -7.398 16.891 10.906 1 97.38 203 LYS A N 1
ATOM 1514 C CA . LYS A 1 203 ? -7.309 16.812 9.453 1 97.38 203 LYS A CA 1
ATOM 1515 C C . LYS A 1 203 ? -5.871 17.016 8.977 1 97.38 203 LYS A C 1
ATOM 1517 O O . LYS A 1 203 ? -5.023 17.484 9.734 1 97.38 203 LYS A O 1
ATOM 1522 N N . HIS A 1 204 ? -5.609 16.703 7.73 1 97.94 204 HIS A N 1
ATOM 1523 C CA . HIS A 1 204 ? -6.371 15.898 6.777 1 97.94 204 HIS A CA 1
ATOM 1524 C C . HIS A 1 204 ? -5.984 14.43 6.863 1 97.94 204 HIS A C 1
ATOM 1526 O O . HIS A 1 204 ? -4.84 14.062 6.582 1 97.94 204 HIS A O 1
ATOM 1532 N N . PHE A 1 205 ? -6.926 13.57 7.199 1 98.44 205 PHE A N 1
ATOM 1533 C CA . PHE A 1 205 ? -6.672 12.172 7.504 1 98.44 205 PHE A CA 1
ATOM 1534 C C . PHE A 1 205 ? -6.695 11.328 6.234 1 98.44 205 PHE A C 1
ATOM 1536 O O . PHE A 1 205 ? -7.754 11.109 5.645 1 98.44 205 PHE A O 1
ATOM 1543 N N . ALA A 1 206 ? -5.457 10.844 5.547 1 96.94 206 ALA A N 1
ATOM 1544 C CA . ALA A 1 206 ? -4.105 11.086 6.047 1 96.94 206 ALA A CA 1
ATOM 1545 C C . ALA A 1 206 ? -3.096 11.102 4.902 1 96.94 206 ALA A C 1
ATOM 1547 O O . ALA A 1 206 ? -3.453 10.867 3.744 1 96.94 206 ALA A O 1
ATOM 1548 N N . VAL A 1 207 ? -1.926 11.336 5.148 1 97.69 207 VAL A N 1
ATOM 1549 C CA . VAL A 1 207 ? -0.767 11.336 4.262 1 97.69 207 VAL A CA 1
ATOM 1550 C C . VAL A 1 207 ? -1.024 12.258 3.07 1 97.69 207 VAL A C 1
ATOM 1552 O O . VAL A 1 207 ? -0.883 11.844 1.916 1 97.69 207 VAL A O 1
ATOM 1555 N N . ASN A 1 208 ? -1.619 13.359 3.283 1 97.38 208 ASN A N 1
ATOM 1556 C CA . ASN A 1 208 ? -1.878 14.438 2.33 1 97.38 208 ASN A CA 1
ATOM 1557 C C . ASN A 1 208 ? -0.763 15.477 2.344 1 97.38 208 ASN A C 1
ATOM 1559 O O . ASN A 1 208 ? -0.912 16.547 2.945 1 97.38 208 ASN A O 1
ATOM 1563 N N . ASP A 1 209 ? 0.328 15.195 1.599 1 96.56 209 ASP A N 1
ATOM 1564 C CA . ASP A 1 209 ? 1.581 15.891 1.875 1 96.56 209 ASP A CA 1
ATOM 1565 C C . ASP A 1 209 ? 2.004 16.75 0.688 1 96.56 209 ASP A C 1
ATOM 1567 O O . ASP A 1 209 ? 3.107 17.297 0.676 1 96.56 209 ASP A O 1
ATOM 1571 N N . GLN A 1 210 ? 1.181 16.859 -0.4 1 97.19 210 GLN A N 1
ATOM 1572 C CA . GLN A 1 210 ? 1.404 17.766 -1.529 1 97.19 210 GLN A CA 1
ATOM 1573 C C . GLN A 1 210 ? 0.085 18.312 -2.061 1 97.19 210 GLN A C 1
ATOM 1575 O O . GLN A 1 210 ? -0.976 17.734 -1.834 1 97.19 210 GLN A O 1
ATOM 1580 N N . GLU A 1 211 ? 0.198 19.422 -2.746 1 97.19 211 GLU A N 1
ATOM 1581 C CA . GLU A 1 211 ? -0.991 20.047 -3.316 1 97.19 211 GLU A CA 1
ATOM 1582 C C . GLU A 1 211 ? -1.092 19.781 -4.816 1 97.19 211 GLU A C 1
ATOM 1584 O O . GLU A 1 211 ? -2.189 19.75 -5.375 1 97.19 211 GLU A O 1
ATOM 1589 N N . SER A 1 212 ? 0.088 19.531 -5.496 1 97.12 212 SER A N 1
ATOM 1590 C CA . SER A 1 212 ? 0.058 19.156 -6.91 1 97.12 212 SER A CA 1
ATOM 1591 C C . SER A 1 212 ? -0.73 17.875 -7.129 1 97.12 212 SER A C 1
ATOM 1593 O O . SER A 1 212 ? -0.396 16.828 -6.566 1 97.12 212 SER A O 1
ATOM 1595 N N . GLN A 1 213 ? -1.751 17.984 -7.926 1 96.81 213 GLN A N 1
ATOM 1596 C CA . GLN A 1 213 ? -2.623 16.859 -8.242 1 96.81 213 GLN A CA 1
ATOM 1597 C C . GLN A 1 213 ? -3.266 16.281 -6.98 1 96.81 213 GLN A C 1
ATOM 1599 O O . GLN A 1 213 ? -3.48 15.07 -6.883 1 96.81 213 GLN A O 1
ATOM 1604 N N . ARG A 1 214 ? -3.543 17.078 -6 1 95.75 214 ARG A N 1
ATOM 1605 C CA . ARG A 1 214 ? -3.975 16.672 -4.664 1 95.75 214 ARG A CA 1
ATOM 1606 C C . ARG A 1 214 ? -5.238 15.82 -4.73 1 95.75 214 ARG A C 1
ATOM 1608 O O . ARG A 1 214 ? -5.527 15.055 -3.811 1 95.75 214 ARG A O 1
ATOM 1615 N N . THR A 1 215 ? -6 15.891 -5.855 1 96.12 215 THR A N 1
ATOM 1616 C CA . THR A 1 215 ? -7.262 15.156 -5.945 1 96.12 215 THR A CA 1
ATOM 1617 C C . THR A 1 215 ? -7.094 13.891 -6.777 1 96.12 215 THR A C 1
ATOM 1619 O O . THR A 1 215 ? -8.055 13.148 -6.988 1 96.12 215 THR A O 1
ATOM 1622 N N . THR A 1 216 ? -5.82 13.633 -7.352 1 96.44 216 THR A N 1
ATOM 1623 C CA . THR A 1 216 ? -5.648 12.492 -8.242 1 96.44 216 THR A CA 1
ATOM 1624 C C . THR A 1 216 ? -4.344 11.758 -7.945 1 96.44 216 THR A C 1
ATOM 1626 O O . THR A 1 216 ? -4.027 10.75 -8.586 1 96.44 216 THR A O 1
ATOM 1629 N N . VAL A 1 217 ? -3.564 12.203 -6.988 1 97.75 217 VAL A N 1
ATOM 1630 C CA . VAL A 1 217 ? -2.295 11.555 -6.676 1 97.75 217 VAL A CA 1
ATOM 1631 C C . VAL A 1 217 ? -2.545 10.32 -5.809 1 97.75 217 VAL A C 1
ATOM 1633 O O . VAL A 1 217 ? -3.336 10.367 -4.863 1 97.75 217 VAL A O 1
ATOM 1636 N N . ASN A 1 218 ? -1.989 9.195 -6.105 1 98 218 ASN A N 1
ATOM 1637 C CA . ASN A 1 218 ? -1.903 8.031 -5.23 1 98 218 ASN A CA 1
ATOM 1638 C C . ASN A 1 218 ? -0.575 7.988 -4.484 1 98 218 ASN A C 1
ATOM 1640 O O . ASN A 1 218 ? 0.491 8.039 -5.098 1 98 218 ASN A O 1
ATOM 1644 N N . VAL A 1 219 ? -0.682 7.891 -3.217 1 97.81 219 VAL A N 1
ATOM 1645 C CA . VAL A 1 219 ? 0.504 7.746 -2.381 1 97.81 219 VAL A CA 1
ATOM 1646 C C . VAL A 1 219 ? 0.665 6.285 -1.964 1 97.81 219 VAL A C 1
ATOM 1648 O O . VAL A 1 219 ? -0.286 5.66 -1.488 1 97.81 219 VAL A O 1
ATOM 1651 N N . THR A 1 220 ? 1.839 5.738 -2.17 1 97.38 220 THR A N 1
ATOM 1652 C CA . THR A 1 220 ? 2.182 4.41 -1.676 1 97.38 220 THR A CA 1
ATOM 1653 C C . THR A 1 220 ? 3.139 4.504 -0.492 1 97.38 220 THR A C 1
ATOM 1655 O O . THR A 1 220 ? 4.195 5.129 -0.589 1 97.38 220 THR A O 1
ATOM 1658 N N . ILE A 1 221 ? 2.754 3.885 0.574 1 97.62 221 ILE A N 1
ATOM 1659 C CA . ILE A 1 221 ? 3.559 3.879 1.791 1 97.62 221 ILE A CA 1
ATOM 1660 C C . ILE A 1 221 ? 3.26 2.619 2.602 1 97.62 221 ILE A C 1
ATOM 1662 O O . ILE A 1 221 ? 2.127 2.133 2.609 1 97.62 221 ILE A O 1
ATOM 1666 N N . SER A 1 222 ? 4.309 2.047 3.244 1 97.06 222 SER A N 1
ATOM 1667 C CA . SER A 1 222 ? 4.062 0.874 4.078 1 97.06 222 SER A CA 1
ATOM 1668 C C . SER A 1 222 ? 3.229 1.229 5.305 1 97.06 222 SER A C 1
ATOM 1670 O O . SER A 1 222 ? 3.396 2.305 5.883 1 97.06 222 SER A O 1
ATOM 1672 N N . PRO A 1 223 ? 2.33 0.34 5.734 1 97.06 223 PRO A N 1
ATOM 1673 C CA . PRO A 1 223 ? 1.587 0.59 6.969 1 97.06 223 PRO A CA 1
ATOM 1674 C C . PRO A 1 223 ? 2.5 0.757 8.188 1 97.06 223 PRO A C 1
ATOM 1676 O O . PRO A 1 223 ? 2.189 1.53 9.094 1 97.06 223 PRO A O 1
ATOM 1679 N N . GLU A 1 224 ? 3.621 0.011 8.203 1 97.25 224 GLU A N 1
ATOM 1680 C CA . GLU A 1 224 ? 4.582 0.138 9.297 1 97.25 224 GLU A CA 1
ATOM 1681 C C . GLU A 1 224 ? 5.109 1.565 9.406 1 97.25 224 GLU A C 1
ATOM 1683 O O . GLU A 1 224 ? 5.098 2.158 10.484 1 97.25 224 GLU A O 1
ATOM 1688 N N . ALA A 1 225 ? 5.531 2.068 8.266 1 97.94 225 ALA A N 1
ATOM 1689 C CA . ALA A 1 225 ? 6.055 3.432 8.242 1 97.94 225 ALA A CA 1
ATOM 1690 C C . ALA A 1 225 ? 4.973 4.441 8.602 1 97.94 225 ALA A C 1
ATOM 1692 O O . ALA A 1 225 ? 5.207 5.359 9.391 1 97.94 225 ALA A O 1
ATOM 1693 N N . MET A 1 226 ? 3.785 4.312 7.996 1 97.94 226 MET A N 1
ATOM 1694 C CA . MET A 1 226 ? 2.676 5.238 8.211 1 97.94 226 MET A CA 1
ATOM 1695 C C . MET A 1 226 ? 2.293 5.301 9.688 1 97.94 226 MET A C 1
ATOM 1697 O O . MET A 1 226 ? 2.043 6.379 10.227 1 97.94 226 MET A O 1
ATOM 1701 N N . ARG A 1 227 ? 2.264 4.129 10.391 1 98.38 227 ARG A N 1
ATOM 1702 C CA . ARG A 1 227 ? 1.882 4.016 11.797 1 98.38 227 ARG A CA 1
ATOM 1703 C C . ARG A 1 227 ? 2.963 4.586 12.703 1 98.38 227 ARG A C 1
ATOM 1705 O O . ARG A 1 227 ? 2.695 4.922 13.859 1 98.38 227 ARG A O 1
ATOM 1712 N N . GLN A 1 228 ? 4.172 4.75 12.211 1 98.56 228 GLN A N 1
ATOM 1713 C CA . GLN A 1 228 ? 5.285 5.234 13.016 1 98.56 228 GLN A CA 1
ATOM 1714 C C . GLN A 1 228 ? 5.555 6.715 12.758 1 98.56 228 GLN A C 1
ATOM 1716 O O . GLN A 1 228 ? 6.473 7.293 13.336 1 98.56 228 GLN A O 1
ATOM 1721 N N . SER A 1 229 ? 4.777 7.309 11.836 1 98.44 229 SER A N 1
ATOM 1722 C CA . SER A 1 229 ? 5.004 8.711 11.5 1 98.44 229 SER A CA 1
ATOM 1723 C C . SER A 1 229 ? 3.689 9.477 11.391 1 98.44 229 SER A C 1
ATOM 1725 O O . SER A 1 229 ? 3.145 9.93 12.398 1 98.44 229 SER A O 1
ATOM 1727 N N . ASP A 1 230 ? 3.023 9.477 10.18 1 98.38 230 ASP A N 1
ATOM 1728 C CA . ASP A 1 230 ? 1.827 10.266 9.922 1 98.38 230 ASP A CA 1
ATOM 1729 C C . ASP A 1 230 ? 0.692 9.883 10.859 1 98.38 230 ASP A C 1
ATOM 1731 O O . ASP A 1 230 ? 0.107 10.734 11.523 1 98.38 230 ASP A O 1
ATOM 1735 N N . LEU A 1 231 ? 0.441 8.609 10.906 1 98.69 231 LEU A N 1
ATOM 1736 C CA . LEU A 1 231 ? -0.674 8.141 11.727 1 98.69 231 LEU A CA 1
ATOM 1737 C C . LEU A 1 231 ? -0.326 8.203 13.211 1 98.69 231 LEU A C 1
ATOM 1739 O O . LEU A 1 231 ? -1.217 8.312 14.055 1 98.69 231 LEU A O 1
ATOM 1743 N N . LEU A 1 232 ? 0.986 8.141 13.57 1 98.75 232 LEU A N 1
ATOM 1744 C CA . LEU A 1 232 ? 1.369 8.273 14.969 1 98.75 232 LEU A CA 1
ATOM 1745 C C . LEU A 1 232 ? 1.012 9.656 15.5 1 98.75 232 LEU A C 1
ATOM 1747 O O . LEU A 1 232 ? 0.522 9.781 16.625 1 98.75 232 LEU A O 1
ATOM 1751 N N . ALA A 1 233 ? 1.271 10.656 14.711 1 98.75 233 ALA A N 1
ATOM 1752 C CA . ALA A 1 233 ? 0.871 12.008 15.094 1 98.75 233 ALA A CA 1
ATOM 1753 C C . ALA A 1 233 ? -0.63 12.086 15.352 1 98.75 233 ALA A C 1
ATOM 1755 O O . ALA A 1 233 ? -1.062 12.602 16.391 1 98.75 233 ALA A O 1
ATOM 1756 N N . PHE A 1 234 ? -1.42 11.586 14.461 1 98.81 234 PHE A N 1
ATOM 1757 C CA . PHE A 1 234 ? -2.873 11.602 14.586 1 98.81 234 PHE A CA 1
ATOM 1758 C C . PHE A 1 234 ? -3.322 10.805 15.805 1 98.81 234 PHE A C 1
ATOM 1760 O O . PHE A 1 234 ? -4.285 11.188 16.469 1 98.81 234 PHE A O 1
ATOM 1767 N N . GLU A 1 235 ? -2.639 9.688 16.031 1 98.75 235 GLU A N 1
ATOM 1768 C CA . GLU A 1 235 ? -2.977 8.852 17.172 1 98.75 235 GLU A CA 1
ATOM 1769 C C . GLU A 1 235 ? -2.754 9.602 18.484 1 98.75 235 GLU A C 1
ATOM 1771 O O . GLU A 1 235 ? -3.602 9.57 19.375 1 98.75 235 GLU A O 1
ATOM 1776 N N . PHE A 1 236 ? -1.597 10.273 18.625 1 98.75 236 PHE A N 1
ATOM 1777 C CA . PHE A 1 236 ? -1.319 11.086 19.812 1 98.75 236 PHE A CA 1
ATOM 1778 C C . PHE A 1 236 ? -2.383 12.164 19.984 1 98.75 236 PHE A C 1
ATOM 1780 O O . PHE A 1 236 ? -2.846 12.406 21.094 1 98.75 236 PHE A O 1
ATOM 1787 N N . ILE A 1 237 ? -2.783 12.805 18.938 1 98.81 237 ILE A N 1
ATOM 1788 C CA . ILE A 1 237 ? -3.756 13.891 18.984 1 98.81 237 ILE A CA 1
ATOM 1789 C C . ILE A 1 237 ? -5.109 13.344 19.438 1 98.81 237 ILE A C 1
ATOM 1791 O O . ILE A 1 237 ? -5.77 13.945 20.297 1 98.81 237 ILE A O 1
ATOM 1795 N N . LEU A 1 238 ? -5.48 12.242 18.844 1 98.62 238 LEU A N 1
ATOM 1796 C CA . LEU A 1 238 ? -6.746 11.633 19.234 1 98.62 238 LEU A CA 1
ATOM 1797 C C . LEU A 1 238 ? -6.777 11.352 20.734 1 98.62 238 LEU A C 1
ATOM 1799 O O . LEU A 1 238 ? -7.75 11.688 21.422 1 98.62 238 LEU A O 1
ATOM 1803 N N . GLU A 1 239 ? -5.742 10.812 21.25 1 98.25 239 GLU A N 1
ATOM 1804 C CA . GLU A 1 239 ? -5.668 10.398 22.641 1 98.25 239 GLU A CA 1
ATOM 1805 C C . GLU A 1 239 ? -5.648 11.602 23.578 1 98.25 239 GLU A C 1
ATOM 1807 O O . GLU A 1 239 ? -6.195 11.555 24.688 1 98.25 239 GLU A O 1
ATOM 1812 N N . GLN A 1 240 ? -5.051 12.656 23.078 1 98.19 240 GLN A N 1
ATOM 1813 C CA . GLN A 1 240 ? -4.789 13.781 23.969 1 98.19 240 GLN A CA 1
ATOM 1814 C C . GLN A 1 240 ? -5.887 14.836 23.859 1 98.19 240 GLN A C 1
ATOM 1816 O O . GLN A 1 240 ? -5.984 15.727 24.703 1 98.19 240 GLN A O 1
ATOM 1821 N N . SER A 1 241 ? -6.719 14.773 22.797 1 98.5 241 SER A N 1
ATOM 1822 C CA . SER A 1 241 ? -7.613 15.914 22.609 1 98.5 241 SER A CA 1
ATOM 1823 C C . SER A 1 241 ? -9.016 15.453 22.219 1 98.5 241 SER A C 1
ATOM 1825 O O . SER A 1 241 ? -9.953 16.25 22.219 1 98.5 241 SER A O 1
ATOM 1827 N N . ASN A 1 242 ? -9.227 14.18 21.828 1 98.06 242 ASN A N 1
ATOM 1828 C CA . ASN A 1 242 ? -10.523 13.602 21.5 1 98.06 242 ASN A CA 1
ATOM 1829 C C . ASN A 1 242 ? -11.312 14.484 20.531 1 98.06 242 ASN A C 1
ATOM 1831 O O . ASN A 1 242 ? -12.445 14.867 20.828 1 98.06 242 ASN A O 1
ATOM 1835 N N . PRO A 1 243 ? -10.781 14.766 19.406 1 98.69 243 PRO A N 1
ATOM 1836 C CA . PRO A 1 243 ? -11.492 15.633 18.453 1 98.69 243 PRO A CA 1
ATOM 1837 C C . PRO A 1 243 ? -12.867 15.094 18.078 1 98.69 243 PRO A C 1
ATOM 1839 O O . PRO A 1 243 ? -13.047 13.875 17.953 1 98.69 243 PRO A O 1
ATOM 1842 N N . GLY A 1 244 ? -13.805 16.031 17.844 1 98.69 244 GLY A N 1
ATOM 1843 C CA . GLY A 1 244 ? -15.172 15.633 17.531 1 98.69 244 GLY A CA 1
ATOM 1844 C C . GLY A 1 244 ? -15.336 15.117 16.125 1 98.69 244 GLY A C 1
ATOM 1845 O O . GLY A 1 244 ? -16.25 14.344 15.844 1 98.69 244 GLY A O 1
ATOM 1846 N N . SER A 1 245 ? -14.477 15.57 15.25 1 98.62 245 SER A N 1
ATOM 1847 C CA . SER A 1 245 ? -14.531 15.117 13.867 1 98.62 245 SER A CA 1
ATOM 1848 C C . SER A 1 245 ? -13.133 14.914 13.289 1 98.62 245 SER A C 1
ATOM 1850 O O . SER A 1 245 ? -12.148 15.398 13.852 1 98.62 245 SER A O 1
ATOM 1852 N N . ALA A 1 246 ? -13.039 14.094 12.289 1 98.81 246 ALA A N 1
ATOM 1853 C CA . ALA A 1 246 ? -11.875 13.93 11.43 1 98.81 246 ALA A CA 1
ATOM 1854 C C . ALA A 1 246 ? -12.234 14.156 9.961 1 98.81 246 ALA A C 1
ATOM 1856 O O . ALA A 1 246 ? -13.312 13.766 9.516 1 98.81 246 ALA A O 1
ATOM 1857 N N . MET A 1 247 ? -11.375 14.797 9.25 1 98.69 247 MET A N 1
ATOM 1858 C CA . MET A 1 247 ? -11.617 15.047 7.832 1 98.69 247 MET A CA 1
ATOM 1859 C C . MET A 1 247 ? -10.742 14.164 6.957 1 98.69 247 MET A C 1
ATOM 1861 O O . MET A 1 247 ? -9.516 14.234 7.023 1 98.69 247 MET A O 1
ATOM 1865 N N . CYS A 1 248 ? -11.375 13.305 6.18 1 98.56 248 CYS A N 1
ATOM 1866 C CA . CYS A 1 248 ? -10.609 12.508 5.227 1 98.56 248 CYS A CA 1
ATOM 1867 C C . CYS A 1 248 ? -10.047 13.391 4.113 1 98.56 248 CYS A C 1
ATOM 1869 O O . CYS A 1 248 ? -10.664 14.383 3.73 1 98.56 248 CYS A O 1
ATOM 1871 N N . ALA A 1 249 ? -8.898 13.039 3.625 1 98.12 249 ALA A N 1
ATOM 1872 C CA . ALA A 1 249 ? -8.148 13.828 2.656 1 98.12 249 ALA A CA 1
ATOM 1873 C C . ALA A 1 249 ? -8.609 13.539 1.23 1 98.12 249 ALA A C 1
ATOM 1875 O O . ALA A 1 249 ? -9.508 12.727 1.019 1 98.12 249 ALA A O 1
ATOM 1876 N N . TYR A 1 250 ? -7.945 14.188 0.248 1 97.44 250 TYR A N 1
ATOM 1877 C CA . TYR A 1 250 ? -8.305 14.094 -1.163 1 97.44 250 TYR A CA 1
ATOM 1878 C C . TYR A 1 250 ? -7.637 12.891 -1.815 1 97.44 250 TYR A C 1
ATOM 1880 O O . TYR A 1 250 ? -8.227 12.234 -2.678 1 97.44 250 TYR A O 1
ATOM 1888 N N . ASN A 1 251 ? -6.414 12.609 -1.485 1 98 251 ASN A N 1
ATOM 1889 C CA . ASN A 1 251 ? -5.52 11.703 -2.201 1 98 251 ASN A CA 1
ATOM 1890 C C . ASN A 1 251 ? -5.938 10.25 -2.021 1 98 251 ASN A C 1
ATOM 1892 O O . ASN A 1 251 ? -6.758 9.938 -1.155 1 98 251 ASN A O 1
ATOM 1896 N N . LEU A 1 252 ? -5.398 9.453 -2.904 1 98.06 252 LEU A N 1
ATOM 1897 C CA . LEU A 1 252 ? -5.43 8.016 -2.684 1 98.06 252 LEU A CA 1
ATOM 1898 C C . LEU A 1 252 ? -4.258 7.574 -1.811 1 98.06 252 LEU A C 1
ATOM 1900 O O . LEU A 1 252 ? -3.158 8.117 -1.92 1 98.06 252 LEU A O 1
ATOM 1904 N N . VAL A 1 253 ? -4.555 6.594 -0.982 1 98.25 253 VAL A N 1
ATOM 1905 C CA . VAL A 1 253 ? -3.51 5.949 -0.194 1 98.25 253 VAL A CA 1
ATOM 1906 C C . VAL A 1 253 ? -3.512 4.445 -0.467 1 98.25 253 VAL A C 1
ATOM 1908 O O . VAL A 1 253 ? -4.5 3.76 -0.189 1 98.25 253 VAL A O 1
ATOM 1911 N N . ASN A 1 254 ? -2.412 3.973 -0.986 1 97.31 254 ASN A N 1
ATOM 1912 C CA . ASN A 1 254 ? -2.234 2.568 -1.342 1 97.31 254 ASN A CA 1
ATOM 1913 C C . ASN A 1 254 ? -3.395 2.055 -2.189 1 97.31 254 ASN A C 1
ATOM 1915 O O . ASN A 1 254 ? -3.889 0.948 -1.968 1 97.31 254 ASN A O 1
ATOM 1919 N N . GLY A 1 255 ? -3.936 2.938 -3.033 1 96.5 255 GLY A N 1
ATOM 1920 C CA . GLY A 1 255 ? -4.84 2.488 -4.082 1 96.5 255 GLY A CA 1
ATOM 1921 C C . GLY A 1 255 ? -6.293 2.807 -3.791 1 96.5 255 GLY A C 1
ATOM 1922 O O . GLY A 1 255 ? -7.16 2.602 -4.645 1 96.5 255 GLY A O 1
ATOM 1923 N N . ARG A 1 256 ? -6.586 3.344 -2.615 1 97.5 256 ARG A N 1
ATOM 1924 C CA . ARG A 1 256 ? -7.957 3.699 -2.26 1 97.5 256 ARG A CA 1
ATOM 1925 C C . ARG A 1 256 ? -8.062 5.176 -1.885 1 97.5 256 ARG A C 1
ATOM 1927 O O . ARG A 1 256 ? -7.184 5.711 -1.2 1 97.5 256 ARG A O 1
ATOM 1934 N N . TRP A 1 257 ? -9.148 5.793 -2.354 1 98.06 257 TRP A N 1
ATOM 1935 C CA . TRP A 1 257 ? -9.398 7.168 -1.937 1 98.06 257 TRP A CA 1
ATOM 1936 C C . TRP A 1 257 ? -9.461 7.273 -0.417 1 98.06 257 TRP A C 1
ATOM 1938 O O . TRP A 1 257 ? -10.062 6.426 0.246 1 98.06 257 TRP A O 1
ATOM 1948 N N . ALA A 1 258 ? -8.883 8.336 0.126 1 98.62 258 ALA A N 1
ATOM 1949 C CA . ALA A 1 258 ? -8.82 8.5 1.577 1 98.62 258 ALA A CA 1
ATOM 1950 C C . ALA A 1 258 ? -10.219 8.508 2.188 1 98.62 258 ALA A C 1
ATOM 1952 O O . ALA A 1 258 ? -10.422 8 3.293 1 98.62 258 ALA A O 1
ATOM 1953 N N . CYS A 1 259 ? -11.258 9.016 1.499 1 98.44 259 CYS A N 1
ATOM 1954 C CA . CYS A 1 259 ? -12.602 9.148 2.041 1 98.44 259 CYS A CA 1
ATOM 1955 C C . CYS A 1 259 ? -13.406 7.871 1.826 1 98.44 259 CYS A C 1
ATOM 1957 O O . CYS A 1 259 ? -14.594 7.82 2.15 1 98.44 259 CYS A O 1
ATOM 1959 N N . GLU A 1 260 ? -12.859 6.887 1.275 1 98.06 260 GLU A N 1
ATOM 1960 C CA . GLU A 1 260 ? -13.422 5.543 1.192 1 98.06 260 GLU A CA 1
ATOM 1961 C C . GLU A 1 260 ? -12.344 4.48 1.367 1 98.06 260 GLU A C 1
ATOM 1963 O O . GLU A 1 260 ? -12.297 3.502 0.618 1 98.06 260 GLU A O 1
ATOM 1968 N N . ASN A 1 261 ? -11.492 4.656 2.271 1 98.25 261 ASN A N 1
ATOM 1969 C CA . ASN A 1 261 ? -10.359 3.789 2.578 1 98.25 261 ASN A CA 1
ATOM 1970 C C . ASN A 1 261 ? -10.609 2.969 3.842 1 98.25 261 ASN A C 1
ATOM 1972 O O . ASN A 1 261 ? -10.438 3.469 4.953 1 98.25 261 ASN A O 1
ATOM 1976 N N . GLU A 1 262 ? -10.883 1.703 3.697 1 97.19 262 GLU A N 1
ATOM 1977 C CA . GLU A 1 262 ? -11.258 0.822 4.801 1 97.19 262 GLU A CA 1
ATOM 1978 C C . GLU A 1 262 ? -10.141 0.733 5.836 1 97.19 262 GLU A C 1
ATOM 1980 O O . GLU A 1 262 ? -10.398 0.739 7.039 1 97.19 262 GLU A O 1
ATOM 1985 N N . TYR A 1 263 ? -8.883 0.616 5.449 1 97 263 TYR A N 1
ATOM 1986 C CA . TYR A 1 263 ? -7.766 0.495 6.375 1 97 263 TYR A CA 1
ATOM 1987 C C . TYR A 1 263 ? -7.637 1.74 7.246 1 97 263 TYR A C 1
ATOM 1989 O O . TYR A 1 263 ? -7.484 1.641 8.461 1 97 263 TYR A O 1
ATOM 1997 N N . LEU A 1 264 ? -7.703 2.916 6.645 1 98.44 264 LEU A N 1
ATOM 1998 C CA . LEU A 1 264 ? -7.52 4.168 7.371 1 98.44 264 LEU A CA 1
ATOM 1999 C C . LEU A 1 264 ? -8.703 4.438 8.297 1 98.44 264 LEU A C 1
ATOM 2001 O O . LEU A 1 264 ? -8.523 4.648 9.5 1 98.44 264 LEU A O 1
ATOM 2005 N N . LEU A 1 265 ? -9.914 4.398 7.754 1 98.62 265 LEU A N 1
ATOM 2006 C CA . LEU A 1 265 ? -11.062 4.941 8.477 1 98.62 265 LEU A CA 1
ATOM 2007 C C . LEU A 1 265 ? -11.672 3.891 9.398 1 98.62 265 LEU A C 1
ATOM 2009 O O . LEU A 1 265 ? -11.859 4.145 10.594 1 98.62 265 LEU A O 1
ATOM 2013 N N . ASN A 1 266 ? -11.938 2.691 8.867 1 97.31 266 ASN A N 1
ATOM 2014 C CA . ASN A 1 266 ? -12.578 1.673 9.688 1 97.31 266 ASN A CA 1
ATOM 2015 C C . ASN A 1 266 ? -11.57 0.944 10.57 1 97.31 266 ASN A C 1
ATOM 2017 O O . ASN A 1 266 ? -11.672 0.993 11.797 1 97.31 266 ASN A O 1
ATOM 2021 N N . LYS A 1 267 ? -10.57 0.317 9.969 1 96.06 267 LYS A N 1
ATOM 2022 C CA . LYS A 1 267 ? -9.648 -0.549 10.711 1 96.06 267 LYS A CA 1
ATOM 2023 C C . LYS A 1 267 ? -8.844 0.247 11.734 1 96.06 267 LYS A C 1
ATOM 2025 O O . LYS A 1 267 ? -8.844 -0.086 12.922 1 96.06 267 LYS A O 1
ATOM 2030 N N . THR A 1 268 ? -8.211 1.295 11.281 1 98 268 THR A N 1
ATOM 2031 C CA . THR A 1 268 ? -7.273 2.006 12.141 1 98 268 THR A CA 1
ATOM 2032 C C . THR A 1 268 ? -8 3.029 13.008 1 98 268 THR A C 1
ATOM 2034 O O . THR A 1 268 ? -8.023 2.904 14.234 1 98 268 THR A O 1
ATOM 2037 N N . LEU A 1 269 ? -8.656 4.023 12.469 1 98.69 269 LEU A N 1
ATOM 2038 C CA . LEU A 1 269 ? -9.227 5.156 13.195 1 98.69 269 LEU A CA 1
ATOM 2039 C C . LEU A 1 269 ? -10.375 4.703 14.094 1 98.69 269 LEU A C 1
ATOM 2041 O O . LEU A 1 269 ? -10.352 4.941 15.305 1 98.69 269 LEU A O 1
ATOM 2045 N N . LYS A 1 270 ? -11.344 4.016 13.57 1 98.19 270 LYS A N 1
ATOM 2046 C CA . LYS A 1 270 ? -12.562 3.709 14.328 1 98.19 270 LYS A CA 1
ATOM 2047 C C . LYS A 1 270 ? -12.375 2.455 15.172 1 98.19 270 LYS A C 1
ATOM 2049 O O . LYS A 1 270 ? -12.688 2.455 16.375 1 98.19 270 LYS A O 1
ATOM 2054 N N . GLN A 1 271 ? -11.844 1.354 14.586 1 95.94 271 GLN A N 1
ATOM 2055 C CA . GLN A 1 271 ? -11.789 0.083 15.297 1 95.94 271 GLN A CA 1
ATOM 2056 C C . GLN A 1 271 ? -10.578 0.036 16.234 1 95.94 271 GLN A C 1
ATOM 2058 O O . GLN A 1 271 ? -10.734 -0.156 17.438 1 95.94 271 GLN A O 1
ATOM 2063 N N . ASP A 1 272 ? -9.367 0.245 15.75 1 97.25 272 ASP A N 1
ATOM 2064 C CA . ASP A 1 272 ? -8.164 0.093 16.562 1 97.25 272 ASP A CA 1
ATOM 2065 C C . ASP A 1 272 ? -8.055 1.218 17.594 1 97.25 272 ASP A C 1
ATOM 2067 O O . ASP A 1 272 ? -7.711 0.976 18.75 1 97.25 272 ASP A O 1
ATOM 2071 N N . TRP A 1 273 ? -8.359 2.51 17.172 1 98.56 273 TRP A N 1
ATOM 2072 C CA . TRP A 1 273 ? -8.125 3.652 18.047 1 98.56 273 TRP A CA 1
ATOM 2073 C C . TRP A 1 273 ? -9.398 4.031 18.797 1 98.56 273 TRP A C 1
ATOM 2075 O O . TRP A 1 273 ? -9.352 4.816 19.75 1 98.56 273 TRP A O 1
ATOM 2085 N N . GLY A 1 274 ? -10.547 3.543 18.391 1 97.94 274 GLY A N 1
ATOM 2086 C CA . GLY A 1 274 ? -11.781 3.777 19.109 1 97.94 274 GLY A CA 1
ATOM 2087 C C . GLY A 1 274 ? -12.336 5.172 18.906 1 97.94 274 GLY A C 1
ATOM 2088 O O . GLY A 1 274 ? -12.961 5.738 19.812 1 97.94 274 GLY A O 1
ATOM 2089 N N . PHE A 1 275 ? -12.086 5.77 17.766 1 98.5 275 PHE A N 1
ATOM 2090 C CA . PHE A 1 275 ? -12.602 7.102 17.469 1 98.5 275 PHE A CA 1
ATOM 2091 C C . PHE A 1 275 ? -14.125 7.113 17.516 1 98.5 275 PHE A C 1
ATOM 2093 O O . PHE A 1 275 ? -14.781 6.312 16.844 1 98.5 275 PHE A O 1
ATOM 2100 N N . LYS A 1 276 ? -14.711 8.062 18.219 1 98.19 276 LYS A N 1
ATOM 2101 C CA . LYS A 1 276 ? -16.156 8.086 18.453 1 98.19 276 LYS A CA 1
ATOM 2102 C C . LYS A 1 276 ? -16.828 9.148 17.578 1 98.19 276 LYS A C 1
ATOM 2104 O O . LYS A 1 276 ? -18.031 9.047 17.297 1 98.19 276 LYS A O 1
ATOM 2109 N N . GLY A 1 277 ? -16.062 10.148 17.156 1 98.69 277 GLY A N 1
ATOM 2110 C CA . GLY A 1 277 ? -16.609 11.219 16.328 1 98.69 277 GLY A CA 1
ATOM 2111 C C . GLY A 1 277 ? -16.938 10.773 14.922 1 98.69 277 GLY A C 1
ATOM 2112 O O . GLY A 1 277 ? -17.094 9.578 14.664 1 98.69 277 GLY A O 1
ATOM 2113 N N . TYR A 1 278 ? -17.156 11.719 14.016 1 98.88 278 TYR A N 1
ATOM 2114 C CA . TYR A 1 278 ? -17.516 11.375 12.648 1 98.88 278 TYR A CA 1
ATOM 2115 C C . TYR A 1 278 ? -16.422 11.773 11.672 1 98.88 278 TYR A C 1
ATOM 2117 O O . TYR A 1 278 ? -15.672 12.719 11.914 1 98.88 278 TYR A O 1
ATOM 2125 N N . VAL A 1 279 ? -16.297 10.984 10.617 1 98.94 279 VAL A N 1
ATOM 2126 C CA . VAL A 1 279 ? -15.43 11.328 9.492 1 98.94 279 VAL A CA 1
ATOM 2127 C C . VAL A 1 279 ? -16.203 12.188 8.492 1 98.94 279 VAL A C 1
ATOM 2129 O O . VAL A 1 279 ? -17.188 11.734 7.906 1 98.94 279 VAL A O 1
ATOM 2132 N N . MET A 1 280 ? -15.844 13.422 8.32 1 98.69 280 MET A N 1
ATOM 2133 C CA . MET A 1 280 ? -16.391 14.289 7.273 1 98.69 280 MET A CA 1
ATOM 2134 C C . MET A 1 280 ? -15.484 14.305 6.051 1 98.69 280 MET A C 1
ATOM 2136 O O . MET A 1 280 ? -14.266 14.125 6.176 1 98.69 280 MET A O 1
ATOM 2140 N N . ALA A 1 281 ? -16.047 14.523 4.918 1 98.31 281 ALA A N 1
ATOM 2141 C CA . ALA A 1 281 ? -15.266 14.602 3.693 1 98.31 281 ALA A CA 1
ATOM 2142 C C . ALA A 1 281 ? -14.688 16 3.496 1 98.31 281 ALA A C 1
ATOM 2144 O O . ALA A 1 281 ? -15.336 17 3.836 1 98.31 281 ALA A O 1
ATOM 2145 N N . ASP A 1 282 ? -13.461 16.031 3.002 1 97 282 ASP A N 1
ATOM 2146 C CA . ASP A 1 282 ? -13.039 17.297 2.414 1 97 282 ASP A CA 1
ATOM 2147 C C . ASP A 1 282 ? -13.875 17.641 1.189 1 97 282 ASP A C 1
ATOM 2149 O O . ASP A 1 282 ? -14.516 16.766 0.602 1 97 282 ASP A O 1
ATOM 2153 N N . TRP A 1 283 ? -14.023 18.875 0.893 1 96.5 283 TRP A N 1
ATOM 2154 C CA . TRP A 1 283 ? -14.898 19.375 -0.16 1 96.5 283 TRP A CA 1
ATOM 2155 C C . TRP A 1 283 ? -14.453 18.859 -1.527 1 96.5 283 TRP A C 1
ATOM 2157 O O . TRP A 1 283 ? -13.383 19.234 -2.012 1 96.5 283 TRP A O 1
ATOM 2167 N N . GLY A 1 284 ? -15.219 18.031 -2.131 1 95.75 284 GLY A N 1
ATOM 2168 C CA . GLY A 1 284 ? -14.914 17.438 -3.422 1 95.75 284 GLY A CA 1
ATOM 2169 C C . GLY A 1 284 ? -14.203 16.109 -3.312 1 95.75 284 GLY A C 1
ATOM 2170 O O . GLY A 1 284 ? -13.781 15.539 -4.324 1 95.75 284 GLY A O 1
ATOM 2171 N N . ALA A 1 285 ? -14.148 15.523 -2.121 1 97.31 285 ALA A N 1
ATOM 2172 C CA . ALA A 1 285 ? -13.289 14.352 -1.911 1 97.31 285 ALA A CA 1
ATOM 2173 C C . ALA A 1 285 ? -14.109 13.07 -1.925 1 97.31 285 ALA A C 1
ATOM 2175 O O . ALA A 1 285 ? -13.57 11.977 -1.711 1 97.31 285 ALA A O 1
ATOM 2176 N N . VAL A 1 286 ? -15.438 13.133 -2.137 1 97.81 286 VAL A N 1
ATOM 2177 C CA . VAL A 1 286 ? -16.281 11.945 -2.145 1 97.81 286 VAL A CA 1
ATOM 2178 C C . VAL A 1 286 ? -16.391 11.391 -3.562 1 97.81 286 VAL A C 1
ATOM 2180 O O . VAL A 1 286 ? -16.578 12.141 -4.523 1 97.81 286 VAL A O 1
ATOM 2183 N N . HIS A 1 287 ? -16.344 10.039 -3.717 1 96.5 287 HIS A N 1
ATOM 2184 C CA . HIS A 1 287 ? -16.219 9.453 -5.047 1 96.5 287 HIS A CA 1
ATOM 2185 C C . HIS A 1 287 ? -17.281 8.383 -5.281 1 96.5 287 HIS A C 1
ATOM 2187 O O . HIS A 1 287 ? -17.406 7.859 -6.387 1 96.5 287 HIS A O 1
ATOM 2193 N N . SER A 1 288 ? -18.062 8.039 -4.266 1 97.19 288 SER A N 1
ATOM 2194 C CA . SER A 1 288 ? -19.078 6.996 -4.398 1 97.19 288 SER A CA 1
ATOM 2195 C C . SER A 1 288 ? -20.125 7.086 -3.285 1 97.19 288 SER A C 1
ATOM 2197 O O . SER A 1 288 ? -19.906 7.789 -2.293 1 97.19 288 SER A O 1
ATOM 2199 N N . THR A 1 289 ? -21.234 6.445 -3.494 1 98.25 289 THR A N 1
ATOM 2200 C CA . THR A 1 289 ? -22.25 6.348 -2.449 1 98.25 289 THR A CA 1
ATOM 2201 C C . THR A 1 289 ? -21.938 5.188 -1.506 1 98.25 289 THR A C 1
ATOM 2203 O O . THR A 1 289 ? -21.703 5.395 -0.315 1 98.25 289 THR A O 1
ATOM 2206 N N . VAL A 1 290 ? -21.828 4.031 -2.051 1 97.62 290 VAL A N 1
ATOM 2207 C CA . VAL A 1 290 ? -21.812 2.795 -1.273 1 97.62 290 VAL A CA 1
ATOM 2208 C C . VAL A 1 290 ? -20.438 2.621 -0.621 1 97.62 290 VAL A C 1
ATOM 2210 O O . VAL A 1 290 ? -20.344 2.455 0.598 1 97.62 290 VAL A O 1
ATOM 2213 N N . ASP A 1 291 ? -19.312 2.693 -1.403 1 97.31 291 ASP A N 1
ATOM 2214 C CA . ASP A 1 291 ? -17.984 2.51 -0.843 1 97.31 291 ASP A CA 1
ATOM 2215 C C . ASP A 1 291 ? -17.688 3.564 0.219 1 97.31 291 ASP A C 1
ATOM 2217 O O . ASP A 1 291 ? -17.141 3.248 1.279 1 97.31 291 ASP A O 1
ATOM 2221 N N . SER A 1 292 ? -18 4.824 -0.114 1 98.38 292 SER A N 1
ATOM 2222 C CA . SER A 1 292 ? -17.75 5.887 0.851 1 98.38 292 SER A CA 1
ATOM 2223 C C . SER A 1 292 ? -18.453 5.613 2.176 1 98.38 292 SER A C 1
ATOM 2225 O O . SER A 1 292 ? -17.859 5.754 3.244 1 98.38 292 SER A O 1
ATOM 2227 N N . ALA A 1 293 ? -19.703 5.223 2.088 1 98.5 293 ALA A N 1
ATOM 2228 C CA . ALA A 1 293 ? -20.453 4.938 3.309 1 98.5 293 ALA A CA 1
ATOM 2229 C C . ALA A 1 293 ? -19.859 3.738 4.047 1 98.5 293 ALA A C 1
ATOM 2231 O O . ALA A 1 293 ? -19.531 3.832 5.23 1 98.5 293 ALA A O 1
ATOM 2232 N N . ASN A 1 294 ? -19.656 2.666 3.352 1 97.44 294 ASN A N 1
ATOM 2233 C CA . ASN A 1 294 ? -19.297 1.403 3.982 1 97.44 294 ASN A CA 1
ATOM 2234 C C . ASN A 1 294 ? -17.844 1.417 4.461 1 97.44 294 ASN A C 1
ATOM 2236 O O . ASN A 1 294 ? -17.484 0.703 5.398 1 97.44 294 ASN A O 1
ATOM 2240 N N . TYR A 1 295 ? -17.047 2.244 3.801 1 97.81 295 TYR A N 1
ATOM 2241 C CA . TYR A 1 295 ? -15.641 2.227 4.16 1 97.81 295 TYR A CA 1
ATOM 2242 C C . TYR A 1 295 ? -15.273 3.451 4.988 1 97.81 295 TYR A C 1
ATOM 2244 O O . TYR A 1 295 ? -14.125 3.904 4.965 1 97.81 295 TYR A O 1
ATOM 2252 N N . GLY A 1 296 ? -16.203 4.023 5.707 1 98.06 296 GLY A N 1
ATOM 2253 C CA . GLY A 1 296 ? -15.875 4.77 6.91 1 98.06 296 GLY A CA 1
ATOM 2254 C C . GLY A 1 296 ? -16.344 6.211 6.867 1 98.06 296 GLY A C 1
ATOM 2255 O O . GLY A 1 296 ? -16.391 6.883 7.898 1 98.06 296 GLY A O 1
ATOM 2256 N N . LEU A 1 297 ? -16.734 6.746 5.684 1 98.81 297 LEU A N 1
ATOM 2257 C CA . LEU A 1 297 ? -17.219 8.125 5.637 1 98.81 297 LEU A CA 1
ATOM 2258 C C . LEU A 1 297 ? -18.562 8.258 6.34 1 98.81 297 LEU A C 1
ATOM 2260 O O . LEU A 1 297 ? -19.438 7.41 6.172 1 98.81 297 LEU A O 1
ATOM 2264 N N . ASP A 1 298 ? -18.719 9.32 7.105 1 98.88 298 ASP A N 1
ATOM 2265 C CA . ASP A 1 298 ? -19.953 9.5 7.867 1 98.88 298 ASP A CA 1
ATOM 2266 C C . ASP A 1 298 ? -20.75 10.695 7.344 1 98.88 298 ASP A C 1
ATOM 2268 O O . ASP A 1 298 ? -21.984 10.734 7.477 1 98.88 298 ASP A O 1
ATOM 2272 N N . GLN A 1 299 ? -20.078 11.641 6.766 1 98.81 299 GLN A N 1
ATOM 2273 C CA . GLN A 1 299 ? -20.75 12.836 6.293 1 98.81 299 GLN A CA 1
ATOM 2274 C C . GLN A 1 299 ? -20.141 13.336 4.988 1 98.81 299 GLN A C 1
ATOM 2276 O O . GLN A 1 299 ? -18.938 13.578 4.91 1 98.81 299 GLN A O 1
ATOM 2281 N N . PHE A 1 300 ? -20.969 13.398 3.938 1 98.38 300 PHE A N 1
ATOM 2282 C CA . PHE A 1 300 ? -20.625 14.086 2.699 1 98.38 300 PHE A CA 1
ATOM 2283 C C . PHE A 1 300 ? -20.797 15.594 2.852 1 98.38 300 PHE A C 1
ATOM 2285 O O . PHE A 1 300 ? -21.922 16.109 2.795 1 98.38 300 PHE A O 1
ATOM 2292 N N . THR A 1 301 ? -19.703 16.266 3.012 1 95.69 301 THR A N 1
ATOM 2293 C CA . THR A 1 301 ? -19.766 17.688 3.375 1 95.69 301 THR A CA 1
ATOM 2294 C C . THR A 1 301 ? -19.594 18.562 2.141 1 95.69 301 THR A C 1
ATOM 2296 O O . THR A 1 301 ? -18.797 18.25 1.251 1 95.69 301 THR A O 1
ATOM 2299 N N . GLY A 1 302 ? -20.422 19.609 2.066 1 92.5 302 GLY A N 1
ATOM 2300 C CA . GLY A 1 302 ? -20.156 20.734 1.182 1 92.5 302 GLY A CA 1
ATOM 2301 C C . GLY A 1 302 ? -20.828 20.609 -0.171 1 92.5 302 GLY A C 1
ATOM 2302 O O . GLY A 1 302 ? -20.406 21.25 -1.143 1 92.5 302 GLY A O 1
ATOM 2303 N N . PHE A 1 303 ? -21.828 19.859 -0.24 1 94.12 303 PHE A N 1
ATOM 2304 C CA . PHE A 1 303 ? -22.5 19.703 -1.524 1 94.12 303 PHE A CA 1
ATOM 2305 C C . PHE A 1 303 ? -23.406 20.891 -1.812 1 94.12 303 PHE A C 1
ATOM 2307 O O . PHE A 1 303 ? -24.062 21.406 -0.908 1 94.12 303 PHE A O 1
ATOM 2314 N N . PRO A 1 304 ? -23.562 21.391 -3.078 1 93.69 304 PRO A N 1
ATOM 2315 C CA . PRO A 1 304 ? -22.625 21.109 -4.168 1 93.69 304 PRO A CA 1
ATOM 2316 C C . PRO A 1 304 ? -21.438 22.078 -4.176 1 93.69 304 PRO A C 1
ATOM 2318 O O . PRO A 1 304 ? -21.625 23.297 -4.07 1 93.69 304 PRO A O 1
ATOM 2321 N N . CYS A 1 305 ? -20.219 21.547 -4.266 1 89.94 305 CYS A N 1
ATOM 2322 C CA . CYS A 1 305 ? -19.031 22.406 -4.371 1 89.94 305 CYS A CA 1
ATOM 2323 C C . CYS A 1 305 ? -17.844 21.609 -4.887 1 89.94 305 CYS A C 1
ATOM 2325 O O . CYS A 1 305 ? -17.875 20.391 -4.941 1 89.94 305 CYS A O 1
ATOM 2327 N N . CYS A 1 306 ? -16.844 22.391 -5.352 1 84.38 306 CYS A N 1
ATOM 2328 C CA . CYS A 1 306 ? -15.43 22.016 -5.414 1 84.38 306 CYS A CA 1
ATOM 2329 C C . CYS A 1 306 ? -15.234 20.781 -6.277 1 84.38 306 CYS A C 1
ATOM 2331 O O . CYS A 1 306 ? -14.477 19.875 -5.906 1 84.38 306 CYS A O 1
ATOM 2333 N N . GLY A 1 307 ? -16.047 20.609 -7.281 1 79.44 307 GLY A N 1
ATOM 2334 C CA . GLY A 1 307 ? -15.82 19.531 -8.234 1 79.44 307 GLY A CA 1
ATOM 2335 C C . GLY A 1 307 ? -16.562 18.25 -7.891 1 79.44 307 GLY A C 1
ATOM 2336 O O . GLY A 1 307 ? -16.266 17.188 -8.438 1 79.44 307 GLY A O 1
ATOM 2337 N N . ASP A 1 308 ? -17.484 18.312 -6.969 1 83.25 308 ASP A N 1
ATOM 2338 C CA . ASP A 1 308 ? -18.328 17.156 -6.73 1 83.25 308 ASP A CA 1
ATOM 2339 C C . ASP A 1 308 ? -18.875 16.609 -8.039 1 83.25 308 ASP A C 1
ATOM 2341 O O . ASP A 1 308 ? -19.438 17.344 -8.844 1 83.25 308 ASP A O 1
ATOM 2345 N N . ARG A 1 309 ? -18.781 15.352 -8.203 1 83.5 309 ARG A N 1
ATOM 2346 C CA . ARG A 1 309 ? -19.219 14.75 -9.461 1 83.5 309 ARG A CA 1
ATOM 2347 C C . ARG A 1 309 ? -20.672 14.32 -9.398 1 83.5 309 ARG A C 1
ATOM 2349 O O . ARG A 1 309 ? -21.359 14.289 -10.422 1 83.5 309 ARG A O 1
ATOM 2356 N N . GLN A 1 310 ? -21.078 13.922 -8.219 1 90.69 310 GLN A N 1
ATOM 2357 C CA . GLN A 1 310 ? -22.422 13.398 -7.984 1 90.69 310 GLN A CA 1
ATOM 2358 C C . GLN A 1 310 ? -22.875 13.703 -6.559 1 90.69 310 GLN A C 1
ATOM 2360 O O . GLN A 1 310 ? -22.047 13.93 -5.672 1 90.69 310 GLN A O 1
ATOM 2365 N N . PRO A 1 311 ? -24.172 13.766 -6.426 1 95.69 311 PRO A N 1
ATOM 2366 C CA . PRO A 1 311 ? -24.703 13.914 -5.07 1 95.69 311 PRO A CA 1
ATOM 2367 C C . PRO A 1 311 ? -24.719 12.594 -4.297 1 95.69 311 PRO A C 1
ATOM 2369 O O . PRO A 1 311 ? -25.797 12.125 -3.904 1 95.69 311 PRO A O 1
ATOM 2372 N N . TYR A 1 312 ? -23.672 12.055 -3.994 1 97.31 312 TYR A N 1
ATOM 2373 C CA . TYR A 1 312 ? -23.469 10.672 -3.564 1 97.31 312 TYR A CA 1
ATOM 2374 C C . TYR A 1 312 ? -24.312 10.352 -2.342 1 97.31 312 TYR A C 1
ATOM 2376 O O . TYR A 1 312 ? -24.859 9.25 -2.236 1 97.31 312 TYR A O 1
ATOM 2384 N N . PHE A 1 313 ? -24.469 11.266 -1.385 1 98 313 PHE A N 1
ATOM 2385 C CA . PHE A 1 313 ? -25.219 10.977 -0.163 1 98 313 PHE A CA 1
ATOM 2386 C C . PHE A 1 313 ? -26.594 11.609 -0.202 1 98 313 PHE A C 1
ATOM 2388 O O . PHE A 1 313 ? -27.25 11.758 0.833 1 98 313 PHE A O 1
ATOM 2395 N N . ALA A 1 314 ? -27.031 12.109 -1.415 1 97.88 314 ALA A N 1
ATOM 2396 C CA . ALA A 1 314 ? -28.438 12.516 -1.532 1 97.88 314 ALA A CA 1
ATOM 2397 C C . ALA A 1 314 ? -29.359 11.398 -1.08 1 97.88 314 ALA A C 1
ATOM 2399 O O . ALA A 1 314 ? -29.109 10.219 -1.344 1 97.88 314 ALA A O 1
ATOM 2400 N N . PRO A 1 315 ? -30.469 11.82 -0.455 1 97.62 315 PRO A N 1
ATOM 2401 C CA . PRO A 1 315 ? -31.391 10.812 0.072 1 97.62 315 PRO A CA 1
ATOM 2402 C C . PRO A 1 315 ? -31.781 9.773 -0.973 1 97.62 315 PRO A C 1
ATOM 2404 O O . PRO A 1 315 ? -31.844 8.578 -0.671 1 97.62 315 PRO A O 1
ATOM 2407 N N . ILE A 1 316 ? -32.031 10.141 -2.207 1 97.56 316 ILE A N 1
ATOM 2408 C CA . ILE A 1 316 ? -32.5 9.219 -3.246 1 97.56 316 ILE A CA 1
ATOM 2409 C C . ILE A 1 316 ? -31.422 8.156 -3.5 1 97.56 316 ILE A C 1
ATOM 2411 O O . ILE A 1 316 ? -31.734 6.992 -3.746 1 97.56 316 ILE A O 1
ATOM 2415 N N . ASN A 1 317 ? -30.156 8.57 -3.48 1 98.19 317 ASN A N 1
ATOM 2416 C CA . ASN A 1 317 ? -29.062 7.648 -3.752 1 98.19 317 ASN A CA 1
ATOM 2417 C C . ASN A 1 317 ? -28.844 6.68 -2.592 1 98.19 317 ASN A C 1
ATOM 2419 O O . ASN A 1 317 ? -28.656 5.484 -2.809 1 98.19 317 ASN A O 1
ATOM 2423 N N . VAL A 1 318 ? -28.828 7.172 -1.352 1 98.5 318 VAL A N 1
ATOM 2424 C CA . VAL A 1 318 ? -28.609 6.328 -0.182 1 98.5 318 VAL A CA 1
ATOM 2425 C C . VAL A 1 318 ? -29.781 5.371 -0.003 1 98.5 318 VAL A C 1
ATOM 2427 O O . VAL A 1 318 ? -29.594 4.188 0.291 1 98.5 318 VAL A O 1
ATOM 2430 N N . LYS A 1 319 ? -31.047 5.883 -0.163 1 98.19 319 LYS A N 1
ATOM 2431 C CA . LYS A 1 319 ? -32.219 5.031 -0.065 1 98.19 319 LYS A CA 1
ATOM 2432 C C . LYS A 1 319 ? -32.188 3.904 -1.092 1 98.19 319 LYS A C 1
ATOM 2434 O O . LYS A 1 319 ? -32.5 2.758 -0.778 1 98.19 319 LYS A O 1
ATOM 2439 N N . ALA A 1 320 ? -31.828 4.262 -2.324 1 98.06 320 ALA A N 1
ATOM 2440 C CA . ALA A 1 320 ? -31.719 3.242 -3.363 1 98.06 320 ALA A CA 1
ATOM 2441 C C . ALA A 1 320 ? -30.703 2.172 -2.971 1 98.06 320 ALA A C 1
ATOM 2443 O O . ALA A 1 320 ? -30.938 0.979 -3.186 1 98.06 320 ALA A O 1
ATOM 2444 N N . ALA A 1 321 ? -29.531 2.578 -2.449 1 98.06 321 ALA A N 1
ATOM 2445 C CA . ALA A 1 321 ? -28.5 1.643 -2.018 1 98.06 321 ALA A CA 1
ATOM 2446 C C . ALA A 1 321 ? -28.984 0.774 -0.863 1 98.06 321 ALA A C 1
ATOM 2448 O O . ALA A 1 321 ? -28.625 -0.403 -0.769 1 98.06 321 ALA A O 1
ATOM 2449 N N . MET A 1 322 ? -29.75 1.346 0.051 1 97.12 322 MET A N 1
ATOM 2450 C CA . MET A 1 322 ? -30.312 0.604 1.175 1 97.12 322 MET A CA 1
ATOM 2451 C C . MET A 1 322 ? -31.344 -0.414 0.694 1 97.12 322 MET A C 1
ATOM 2453 O O . MET A 1 322 ? -31.391 -1.539 1.195 1 97.12 322 MET A O 1
ATOM 2457 N N . GLU A 1 323 ? -32.156 -0.015 -0.282 1 96.94 323 GLU A N 1
ATOM 2458 C CA . GLU A 1 323 ? -33.156 -0.917 -0.853 1 96.94 323 GLU A CA 1
ATOM 2459 C C . GLU A 1 323 ? -32.5 -2.135 -1.492 1 96.94 323 GLU A C 1
ATOM 2461 O O . GLU A 1 323 ? -33.031 -3.25 -1.396 1 96.94 323 GLU A O 1
ATOM 2466 N N . LYS A 1 324 ? -31.422 -1.854 -2.066 1 95.06 324 LYS A N 1
ATOM 2467 C CA . LYS A 1 324 ? -30.688 -2.93 -2.719 1 95.06 324 LYS A CA 1
ATOM 2468 C C . LYS A 1 324 ? -29.891 -3.748 -1.702 1 95.06 324 LYS A C 1
ATOM 2470 O O . LYS A 1 324 ? -29.359 -4.805 -2.033 1 95.06 324 LYS A O 1
ATOM 2475 N N . GLY A 1 325 ? -29.766 -3.236 -0.513 1 93.75 325 GLY A N 1
ATOM 2476 C CA . GLY A 1 325 ? -29.016 -3.912 0.543 1 93.75 325 GLY A CA 1
ATOM 2477 C C . GLY A 1 325 ? -27.547 -3.582 0.539 1 93.75 325 GLY A C 1
ATOM 2478 O O . GLY A 1 325 ? -26.766 -4.211 1.255 1 93.75 325 GLY A O 1
ATOM 2479 N N . ASP A 1 326 ? -27.094 -2.637 -0.216 1 95.44 326 ASP A N 1
ATOM 2480 C CA . ASP A 1 326 ? -25.688 -2.275 -0.332 1 95.44 326 ASP A CA 1
ATOM 2481 C C . ASP A 1 326 ? -25.234 -1.447 0.868 1 95.44 326 ASP A C 1
ATOM 2483 O O . ASP A 1 326 ? -24.047 -1.427 1.2 1 95.44 326 ASP A O 1
ATOM 2487 N N . ILE A 1 327 ? -26.125 -0.708 1.467 1 96.94 327 ILE A N 1
ATOM 2488 C CA . ILE A 1 327 ? -25.922 -0.017 2.732 1 96.94 327 ILE A CA 1
ATOM 2489 C C . ILE A 1 327 ? -26.922 -0.515 3.77 1 96.94 327 ILE A C 1
ATOM 2491 O O . ILE A 1 327 ? -28.125 -0.526 3.516 1 96.94 327 ILE A O 1
ATOM 2495 N N . SER A 1 328 ? -26.484 -0.938 4.895 1 95.94 328 SER A N 1
ATOM 2496 C CA . SER A 1 328 ? -27.359 -1.473 5.922 1 95.94 328 SER A CA 1
ATOM 2497 C C . SER A 1 328 ? -27.969 -0.355 6.77 1 95.94 328 SER A C 1
ATOM 2499 O O . SER A 1 328 ? -27.406 0.745 6.836 1 95.94 328 SER A O 1
ATOM 2501 N N . GLN A 1 329 ? -29.094 -0.65 7.395 1 95.06 329 GLN A N 1
ATOM 2502 C CA . GLN A 1 329 ? -29.641 0.271 8.383 1 95.06 329 GLN A CA 1
ATOM 2503 C C . GLN A 1 329 ? -28.656 0.519 9.523 1 95.06 329 GLN A C 1
ATOM 2505 O O . GLN A 1 329 ? -28.531 1.646 10 1 95.06 329 GLN A O 1
ATOM 2510 N N . LYS A 1 330 ? -27.969 -0.514 9.914 1 95.94 330 LYS A N 1
ATOM 2511 C CA . LYS A 1 330 ? -26.984 -0.399 10.984 1 95.94 330 LYS A CA 1
ATOM 2512 C C . LYS A 1 330 ? -25.891 0.613 10.617 1 95.94 330 LYS A C 1
ATOM 2514 O O . LYS A 1 330 ? -25.469 1.403 11.461 1 95.94 330 LYS A O 1
ATOM 2519 N N . ARG A 1 331 ? -25.422 0.526 9.383 1 97.44 331 ARG A N 1
ATOM 2520 C CA . ARG A 1 331 ? -24.391 1.455 8.922 1 97.44 331 ARG A CA 1
ATOM 2521 C C . ARG A 1 331 ? -24.891 2.893 8.961 1 97.44 331 ARG A C 1
ATOM 2523 O O . ARG A 1 331 ? -24.188 3.793 9.422 1 97.44 331 ARG A O 1
ATOM 2530 N N . LEU A 1 332 ? -26.062 3.168 8.469 1 98.44 332 LEU A N 1
ATOM 2531 C CA . LEU A 1 332 ? -26.625 4.512 8.508 1 98.44 332 LEU A CA 1
ATOM 2532 C C . LEU A 1 332 ? -26.781 4.992 9.945 1 98.44 332 LEU A C 1
ATOM 2534 O O . LEU A 1 332 ? -26.516 6.156 10.242 1 98.44 332 LEU A O 1
ATOM 2538 N N . ASP A 1 333 ? -27.297 4.105 10.844 1 98.44 333 ASP A N 1
ATOM 2539 C CA . ASP A 1 333 ? -27.422 4.461 12.25 1 98.44 333 ASP A CA 1
ATOM 2540 C C . ASP A 1 333 ? -26.062 4.852 12.836 1 98.44 333 ASP A C 1
ATOM 2542 O O . ASP A 1 333 ? -25.969 5.809 13.609 1 98.44 333 ASP A O 1
ATOM 2546 N N . ASP A 1 334 ? -25.094 4.098 12.477 1 98.5 334 ASP A N 1
ATOM 2547 C CA . ASP A 1 334 ? -23.734 4.383 12.953 1 98.5 334 ASP A CA 1
ATOM 2548 C C . ASP A 1 334 ? -23.266 5.75 12.469 1 98.5 334 ASP A C 1
ATOM 2550 O O . ASP A 1 334 ? -22.672 6.512 13.234 1 98.5 334 ASP A O 1
ATOM 2554 N N . MET A 1 335 ? -23.469 6.047 11.18 1 98.81 335 MET A N 1
ATOM 2555 C CA . MET A 1 335 ? -23.109 7.352 10.625 1 98.81 335 MET A CA 1
ATOM 2556 C C . MET A 1 335 ? -23.781 8.469 11.406 1 98.81 335 MET A C 1
ATOM 2558 O O . MET A 1 335 ? -23.125 9.422 11.828 1 98.81 335 MET A O 1
ATOM 2562 N N . ALA A 1 336 ? -25.078 8.344 11.656 1 98.81 336 ALA A N 1
ATOM 2563 C CA . ALA A 1 336 ? -25.844 9.359 12.375 1 98.81 336 ALA A CA 1
ATOM 2564 C C . ALA A 1 336 ? -25.359 9.508 13.812 1 98.81 336 ALA A C 1
ATOM 2566 O O . ALA A 1 336 ? -25.219 10.617 14.32 1 98.81 336 ALA A O 1
ATOM 2567 N N . GLN A 1 337 ? -25.125 8.406 14.453 1 98.75 337 GLN A N 1
ATOM 2568 C CA . GLN A 1 337 ? -24.672 8.422 15.836 1 98.75 337 GLN A CA 1
ATOM 2569 C C . GLN A 1 337 ? -23.344 9.156 15.961 1 98.75 337 GLN A C 1
ATOM 2571 O O . GLN A 1 337 ? -23.141 9.93 16.906 1 98.75 337 GLN A O 1
ATOM 2576 N N . ARG A 1 338 ? -22.484 8.914 15.047 1 98.88 338 ARG A N 1
ATOM 2577 C CA . ARG A 1 338 ? -21.156 9.523 15.086 1 98.88 338 ARG A CA 1
ATOM 2578 C C . ARG A 1 338 ? -21.234 11.023 14.852 1 98.88 338 ARG A C 1
ATOM 2580 O O . ARG A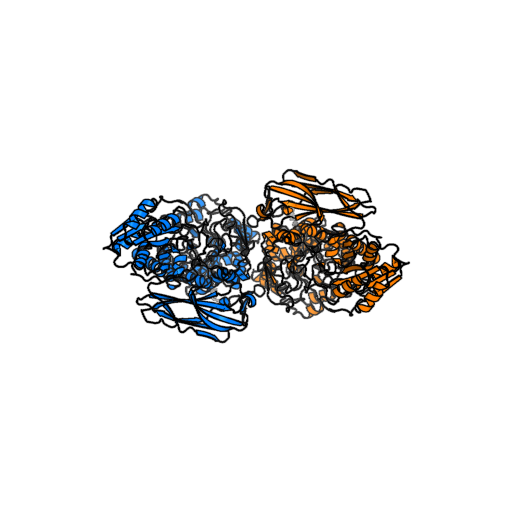 1 338 ? -20.453 11.789 15.406 1 98.88 338 ARG A O 1
ATOM 2587 N N . VAL A 1 339 ? -22.156 11.461 13.992 1 98.88 339 VAL A N 1
ATOM 2588 C CA . VAL A 1 339 ? -22.328 12.891 13.75 1 98.88 339 VAL A CA 1
ATOM 2589 C C . VAL A 1 339 ? -22.891 13.57 15 1 98.88 339 VAL A C 1
ATOM 2591 O O . VAL A 1 339 ? -22.531 14.711 15.305 1 98.88 339 VAL A O 1
ATOM 2594 N N . LEU A 1 340 ? -23.719 12.898 15.805 1 98.81 340 LEU A N 1
ATOM 2595 C CA . LEU A 1 340 ? -24.359 13.484 16.969 1 98.81 340 LEU A CA 1
ATOM 2596 C C . LEU A 1 340 ? -23.406 13.484 18.172 1 98.81 340 LEU A C 1
ATOM 2598 O O . LEU A 1 340 ? -23.484 14.367 19.031 1 98.81 340 LEU A O 1
ATOM 2602 N N . TRP A 1 341 ? -22.562 12.539 18.25 1 98.81 341 TRP A N 1
ATOM 2603 C CA . TRP A 1 341 ? -21.734 12.305 19.422 1 98.81 341 TRP A CA 1
ATOM 2604 C C . TRP A 1 341 ? -20.969 13.57 19.812 1 98.81 341 TRP A C 1
ATOM 2606 O O . TRP A 1 341 ? -20.969 13.977 20.969 1 98.81 341 TRP A O 1
ATOM 2616 N N . PRO A 1 342 ? -20.297 14.258 18.875 1 98.75 342 PRO A N 1
ATOM 2617 C CA . PRO A 1 342 ? -19.531 15.438 19.266 1 98.75 342 PRO A CA 1
ATOM 2618 C C . PRO A 1 342 ? -20.406 16.609 19.703 1 98.75 342 PRO A C 1
ATOM 2620 O O . PRO A 1 342 ? -19.953 17.484 20.438 1 98.75 342 PRO A O 1
ATOM 2623 N N . LEU A 1 343 ? -21.672 16.672 19.219 1 98.69 343 LEU A N 1
ATOM 2624 C CA . LEU A 1 343 ? -22.562 17.719 19.688 1 98.69 343 LEU A CA 1
ATOM 2625 C C . LEU A 1 343 ? -22.812 17.594 21.188 1 98.69 343 LEU A C 1
ATOM 2627 O O . LEU A 1 343 ? -23 18.594 21.875 1 98.69 343 LEU A O 1
ATOM 2631 N N . PHE A 1 344 ? -22.828 16.344 21.656 1 98.56 344 PHE A N 1
ATOM 2632 C CA . PHE A 1 344 ? -22.984 16.094 23.078 1 98.56 344 PHE A CA 1
ATOM 2633 C C . PHE A 1 344 ? -21.641 16.234 23.797 1 98.56 344 PHE A C 1
ATOM 2635 O O . PHE A 1 344 ? -21.547 16.875 24.844 1 98.56 344 PHE A O 1
ATOM 2642 N N . SER A 1 345 ? -20.578 15.672 23.266 1 98.38 345 SER A N 1
ATOM 2643 C CA . SER A 1 345 ? -19.297 15.578 23.969 1 98.38 345 SER A CA 1
ATOM 2644 C C . SER A 1 345 ? -18.672 16.953 24.156 1 98.38 345 SER A C 1
ATOM 2646 O O . SER A 1 345 ? -17.984 17.188 25.141 1 98.38 345 SER A O 1
ATOM 2648 N N . THR A 1 346 ? -18.891 17.875 23.188 1 98.31 346 THR A N 1
ATOM 2649 C CA . THR A 1 346 ? -18.312 19.219 23.281 1 98.31 346 THR A CA 1
ATOM 2650 C C . THR A 1 346 ? -19.297 20.188 23.922 1 98.31 346 THR A C 1
ATOM 2652 O O . THR A 1 346 ? -18.953 21.344 24.188 1 98.31 346 THR A O 1
ATOM 2655 N N . GLY A 1 347 ? -20.516 19.797 24.078 1 98.06 347 GLY A N 1
ATOM 2656 C CA . GLY A 1 347 ? -21.516 20.625 24.734 1 98.06 347 GLY A CA 1
ATOM 2657 C C . GLY A 1 347 ? -22.266 21.516 23.781 1 98.06 347 GLY A C 1
ATOM 2658 O O . GLY A 1 347 ? -23.078 22.359 24.203 1 98.06 347 GLY A O 1
ATOM 2659 N N . VAL A 1 348 ? -22.109 21.328 22.531 1 98.31 348 VAL A N 1
ATOM 2660 C CA . VAL A 1 348 ? -22.766 22.156 21.531 1 98.31 348 VAL A CA 1
ATOM 2661 C C . VAL A 1 348 ? -24.281 22.016 21.672 1 98.31 348 VAL A C 1
ATOM 2663 O O . VAL A 1 348 ? -25.016 23.016 21.578 1 98.31 348 VAL A O 1
ATOM 2666 N N . PHE A 1 349 ? -24.766 20.797 21.875 1 98.19 349 PHE A N 1
ATOM 2667 C CA . PHE A 1 349 ? -26.203 20.531 21.984 1 98.19 349 PHE A CA 1
ATOM 2668 C C . PHE A 1 349 ? -26.812 21.312 23.141 1 98.19 349 PHE A C 1
ATOM 2670 O O . PHE A 1 349 ? -27.875 21.906 23 1 98.19 349 PHE A O 1
ATOM 2677 N N . ASP A 1 350 ? -26.156 21.391 24.25 1 97.69 350 ASP A N 1
ATOM 2678 C CA . ASP A 1 350 ? -26.672 22 25.469 1 97.69 350 ASP A CA 1
ATOM 2679 C C . ASP A 1 350 ? -26.391 23.5 25.5 1 97.69 350 ASP A C 1
ATOM 2681 O O . ASP A 1 350 ? -27.016 24.234 26.266 1 97.69 350 ASP A O 1
ATOM 2685 N N . ASN A 1 351 ? -25.469 23.922 24.656 1 96.88 351 ASN A N 1
ATOM 2686 C CA . ASN A 1 351 ? -25.078 25.328 24.578 1 96.88 351 ASN A CA 1
ATOM 2687 C C . ASN A 1 351 ? -25.031 25.812 23.125 1 96.88 351 ASN A C 1
ATOM 2689 O O . ASN A 1 351 ? -23.953 26.125 22.609 1 96.88 351 ASN A O 1
ATOM 2693 N N . PRO A 1 352 ? -26.109 25.906 22.484 1 94.5 352 PRO A N 1
ATOM 2694 C CA . PRO A 1 352 ? -26.078 26.375 21.094 1 94.5 352 PRO A CA 1
ATOM 2695 C C . PRO A 1 352 ? -25.453 27.766 20.969 1 94.5 352 PRO A C 1
ATOM 2697 O O . PRO A 1 352 ? -25.562 28.594 21.875 1 94.5 352 PRO A O 1
ATOM 2700 N N . PRO A 1 353 ? -24.844 28.031 19.859 1 95.69 353 PRO A N 1
ATOM 2701 C CA . PRO A 1 353 ? -24.156 29.312 19.688 1 95.69 353 PRO A CA 1
ATOM 2702 C C . PRO A 1 353 ? -25.109 30.5 19.641 1 95.69 353 PRO A C 1
ATOM 2704 O O . PRO A 1 353 ? -26.234 30.375 19.156 1 95.69 353 PRO A O 1
ATOM 2707 N N . LYS A 1 354 ? -24.672 31.594 20.156 1 95 354 LYS A N 1
ATOM 2708 C CA . LYS A 1 354 ? -25.375 32.875 20.109 1 95 354 LYS A CA 1
ATOM 2709 C C . LYS A 1 354 ? -24.453 33.969 19.594 1 95 354 LYS A C 1
ATOM 2711 O O . LYS A 1 354 ? -23.391 34.219 20.172 1 95 354 LYS A O 1
ATOM 2716 N N . VAL A 1 355 ? -24.891 34.594 18.516 1 96.88 355 VAL A N 1
ATOM 2717 C CA . VAL A 1 355 ? -24.109 35.688 17.938 1 96.88 355 VAL A CA 1
ATOM 2718 C C . VAL A 1 355 ? -23.969 36.812 18.953 1 96.88 355 VAL A C 1
ATOM 2720 O O . VAL A 1 355 ? -24.922 37.156 19.656 1 96.88 355 VAL A O 1
ATOM 2723 N N . GLY A 1 356 ? -22.812 37.344 19.062 1 96.94 356 GLY A N 1
ATOM 2724 C CA . GLY A 1 356 ? -22.578 38.406 20.016 1 96.94 356 GLY A CA 1
ATOM 2725 C C . GLY A 1 356 ? -21.375 39.281 19.672 1 96.94 356 GLY A C 1
ATOM 2726 O O . GLY A 1 356 ? -20.797 39.125 18.594 1 96.94 356 GLY A O 1
ATOM 2727 N N . SER A 1 357 ? -21.047 40.156 20.594 1 97.31 357 SER A N 1
ATOM 2728 C CA . SER A 1 357 ? -19.938 41.094 20.391 1 97.31 357 SER A CA 1
ATOM 2729 C C . SER A 1 357 ? -18.594 40.406 20.609 1 97.31 357 SER A C 1
ATOM 2731 O O . SER A 1 357 ? -18.469 39.562 21.5 1 97.31 357 SER A O 1
ATOM 2733 N N . ILE A 1 358 ? -17.609 40.812 19.844 1 98 358 ILE A N 1
ATOM 2734 C CA . ILE A 1 358 ? -16.281 40.219 19.906 1 98 358 ILE A CA 1
ATOM 2735 C C . ILE A 1 358 ? -15.281 41.281 20.375 1 98 358 ILE A C 1
ATOM 2737 O O . ILE A 1 358 ? -15.281 42.406 19.875 1 98 358 ILE A O 1
ATOM 2741 N N . ASP A 1 359 ? -14.461 41 21.312 1 98.25 359 ASP A N 1
ATOM 2742 C CA . ASP A 1 359 ? -13.391 41.875 21.797 1 98.25 359 ASP A CA 1
ATOM 2743 C C . ASP A 1 359 ? -12.125 41.688 20.969 1 98.25 359 ASP A C 1
ATOM 2745 O O . ASP A 1 359 ? -11.164 41.062 21.422 1 98.25 359 ASP A O 1
ATOM 2749 N N . PHE A 1 360 ? -12.086 42.344 19.859 1 98.25 360 PHE A N 1
ATOM 2750 C CA . PHE A 1 360 ? -10.984 42.188 18.922 1 98.25 360 PHE A CA 1
ATOM 2751 C C . PHE A 1 360 ? -9.672 42.688 19.531 1 98.25 360 PHE A C 1
ATOM 2753 O O . PHE A 1 360 ? -8.602 42.156 19.203 1 98.25 360 PHE A O 1
ATOM 2760 N N . LYS A 1 361 ? -9.711 43.688 20.406 1 97.88 361 LYS A N 1
ATOM 2761 C CA . LYS A 1 361 ? -8.5 44.188 21.047 1 97.88 361 LYS A CA 1
ATOM 2762 C C . LYS A 1 361 ? -7.867 43.125 21.938 1 97.88 361 LYS A C 1
ATOM 2764 O O . LYS A 1 361 ? -6.656 42.906 21.875 1 97.88 361 LYS A O 1
ATOM 2769 N N . ALA A 1 362 ? -8.703 42.531 22.734 1 98.5 362 ALA A N 1
ATOM 2770 C CA . ALA A 1 362 ? -8.211 41.469 23.594 1 98.5 362 ALA A CA 1
ATOM 2771 C C . ALA A 1 362 ? -7.688 40.281 22.781 1 98.5 362 ALA A C 1
ATOM 2773 O O . ALA A 1 362 ? -6.676 39.688 23.141 1 98.5 362 ALA A O 1
ATOM 2774 N N . ASN A 1 363 ? -8.438 39.969 21.766 1 98.56 363 ASN A N 1
ATOM 2775 C CA . ASN A 1 363 ? -8.055 38.844 20.906 1 98.56 363 ASN A CA 1
ATOM 2776 C C . ASN A 1 363 ? -6.734 39.125 20.188 1 98.56 363 ASN A C 1
ATOM 2778 O O . ASN A 1 363 ? -5.926 38.219 20.016 1 98.56 363 ASN A O 1
ATOM 2782 N N . ALA A 1 364 ? -6.488 40.312 19.766 1 98.62 364 ALA A N 1
ATOM 2783 C CA . ALA A 1 364 ? -5.242 40.656 19.094 1 98.62 364 ALA A CA 1
ATOM 2784 C C . ALA A 1 364 ? -4.047 40.469 20.016 1 98.62 364 ALA A C 1
ATOM 2786 O O . ALA A 1 364 ? -2.957 40.094 19.562 1 98.62 364 ALA A O 1
ATOM 2787 N N . VAL A 1 365 ? -4.207 40.625 21.281 1 98.62 365 VAL A N 1
ATOM 2788 C CA . VAL A 1 365 ? -3.143 40.406 22.266 1 98.62 365 VAL A CA 1
ATOM 2789 C C . VAL A 1 365 ? -2.773 38.938 22.328 1 98.62 365 VAL A C 1
ATOM 2791 O O . VAL A 1 365 ? -1.597 38.594 22.438 1 98.62 365 VAL A O 1
ATOM 2794 N N . VAL A 1 366 ? -3.773 38.062 22.266 1 98.69 366 VAL A N 1
ATOM 2795 C CA . VAL A 1 366 ? -3.518 36.625 22.25 1 98.69 366 VAL A CA 1
ATOM 2796 C C . VAL A 1 366 ? -2.686 36.281 21.016 1 98.69 366 VAL A C 1
ATOM 2798 O O . VAL A 1 366 ? -1.722 35.5 21.125 1 98.69 366 VAL A O 1
ATOM 2801 N N . SER A 1 367 ? -3.055 36.812 19.875 1 98.75 367 SER A N 1
ATOM 2802 C CA . SER A 1 367 ? -2.322 36.562 18.641 1 98.75 367 SER A CA 1
ATOM 2803 C C . SER A 1 367 ? -0.896 37.094 18.734 1 98.75 367 SER A C 1
ATOM 2805 O O . SER A 1 367 ? 0.045 36.438 18.281 1 98.75 367 SER A O 1
ATOM 2807 N N . GLN A 1 368 ? -0.71 38.281 19.281 1 98.88 368 GLN A N 1
ATOM 2808 C CA . GLN A 1 368 ? 0.618 38.875 19.422 1 98.88 368 GLN A CA 1
ATOM 2809 C C . GLN A 1 368 ? 1.51 38.031 20.312 1 98.88 368 GLN A C 1
ATOM 2811 O O . GLN A 1 368 ? 2.676 37.781 20 1 98.88 368 GLN A O 1
ATOM 2816 N N . LYS A 1 369 ? 0.934 37.594 21.391 1 98.81 369 LYS A N 1
ATOM 2817 C CA . LYS A 1 369 ? 1.696 36.75 22.312 1 98.81 369 LYS A CA 1
ATOM 2818 C C . LYS A 1 369 ? 2.121 35.438 21.625 1 98.81 369 LYS A C 1
ATOM 2820 O O . LYS A 1 369 ? 3.242 34.969 21.828 1 98.81 369 LYS A O 1
ATOM 2825 N N . ALA A 1 370 ? 1.222 34.875 20.906 1 98.88 370 ALA A N 1
ATOM 2826 C CA . ALA A 1 370 ? 1.559 33.656 20.156 1 98.88 370 ALA A CA 1
ATOM 2827 C C . ALA A 1 370 ? 2.732 33.906 19.219 1 98.88 370 ALA A C 1
ATOM 2829 O O . ALA A 1 370 ? 3.648 33.094 19.125 1 98.88 370 ALA A O 1
ATOM 2830 N N . ALA A 1 371 ? 2.711 35.031 18.484 1 98.94 371 ALA A N 1
ATOM 2831 C CA . ALA A 1 371 ? 3.807 35.375 17.594 1 98.94 371 ALA A CA 1
ATOM 2832 C C . ALA A 1 371 ? 5.109 35.562 18.359 1 98.94 371 ALA A C 1
ATOM 2834 O O . ALA A 1 371 ? 6.16 35.062 17.953 1 98.94 371 ALA A O 1
ATOM 2835 N N . GLU A 1 372 ? 5.047 36.281 19.453 1 98.88 372 GLU A N 1
ATOM 2836 C CA . GLU A 1 372 ? 6.227 36.562 20.25 1 98.88 372 GLU A CA 1
ATOM 2837 C C . GLU A 1 372 ? 6.875 35.312 20.797 1 98.88 372 GLU A C 1
ATOM 2839 O O . GLU A 1 372 ? 8.102 35.25 20.922 1 98.88 372 GLU A O 1
ATOM 2844 N N . GLU A 1 373 ? 6.09 34.281 21.016 1 98.81 373 GLU A N 1
ATOM 2845 C CA . GLU A 1 373 ? 6.582 33 21.547 1 98.81 373 GLU A CA 1
ATOM 2846 C C . GLU A 1 373 ? 7.109 32.125 20.422 1 98.81 373 GLU A C 1
ATOM 2848 O O . GLU A 1 373 ? 7.754 31.094 20.688 1 98.81 373 GLU A O 1
ATOM 2853 N N . SER A 1 374 ? 6.91 32.5 19.156 1 98.75 374 SER A N 1
ATOM 2854 C CA . SER A 1 374 ? 6.992 31.516 18.078 1 98.75 374 SER A CA 1
ATOM 2855 C C . SER A 1 374 ? 8.078 31.891 17.062 1 98.75 374 SER A C 1
ATOM 2857 O O . SER A 1 374 ? 8.656 31.016 16.422 1 98.75 374 SER A O 1
ATOM 2859 N N . LEU A 1 375 ? 8.297 33.188 16.797 1 98.88 375 LEU A N 1
ATOM 2860 C CA . LEU A 1 375 ? 9.266 33.594 15.789 1 98.88 375 LEU A CA 1
ATOM 2861 C C . LEU A 1 375 ? 10.672 33.125 16.172 1 98.88 375 LEU A C 1
ATOM 2863 O O . LEU A 1 375 ? 11.016 33.094 17.344 1 98.88 375 LEU A O 1
ATOM 2867 N N . VAL A 1 376 ? 11.531 32.75 15.188 1 98.94 376 VAL A N 1
ATOM 2868 C CA . VAL A 1 376 ? 12.781 32.062 15.453 1 98.94 376 VAL A CA 1
ATOM 2869 C C . VAL A 1 376 ? 13.961 32.906 15 1 98.94 376 VAL A C 1
ATOM 2871 O O . VAL A 1 376 ? 14.055 33.281 13.828 1 98.94 376 VAL A O 1
ATOM 2874 N N . LEU A 1 377 ? 14.82 33.25 15.938 1 98.94 377 LEU A N 1
ATOM 2875 C CA . LEU A 1 377 ? 16.109 33.812 15.562 1 98.94 377 LEU A CA 1
ATOM 2876 C C . LEU A 1 377 ? 17.047 32.719 15.031 1 98.94 377 LEU A C 1
ATOM 2878 O O . LEU A 1 377 ? 17.484 31.844 15.781 1 98.94 377 LEU A O 1
ATOM 2882 N N . LEU A 1 378 ? 17.375 32.812 13.75 1 98.88 378 LEU A N 1
ATOM 2883 C CA . LEU A 1 378 ? 18.141 31.766 13.094 1 98.88 378 LEU A CA 1
ATOM 2884 C C . LEU A 1 378 ? 19.641 32.031 13.188 1 98.88 378 LEU A C 1
ATOM 2886 O O . LEU A 1 378 ? 20.438 31.109 13.273 1 98.88 378 LEU A O 1
ATOM 2890 N N . LYS A 1 379 ? 19.953 33.312 13.078 1 98.81 379 LYS A N 1
ATOM 2891 C CA . LYS A 1 379 ? 21.344 33.781 13.055 1 98.81 379 LYS A CA 1
ATOM 2892 C C . LYS A 1 379 ? 21.484 35.125 13.742 1 98.81 379 LYS A C 1
ATOM 2894 O O . LYS A 1 379 ? 20.594 35.969 13.625 1 98.81 379 LYS A O 1
ATOM 2899 N N . ASN A 1 380 ? 22.531 35.312 14.43 1 98.62 380 ASN A N 1
ATOM 2900 C CA . ASN A 1 380 ? 22.828 36.562 15.062 1 98.62 380 ASN A CA 1
ATOM 2901 C C . ASN A 1 380 ? 24.328 36.75 15.273 1 98.62 380 ASN A C 1
ATOM 2903 O O . ASN A 1 380 ? 24.812 36.719 16.406 1 98.62 380 ASN A O 1
ATOM 2907 N N . GLU A 1 381 ? 24.969 37.094 14.281 1 97.5 381 GLU A N 1
ATOM 2908 C CA . GLU A 1 381 ? 26.422 37.281 14.336 1 97.5 381 GLU A CA 1
ATOM 2909 C C . GLU A 1 381 ? 26.797 38.625 14.945 1 97.5 381 GLU A C 1
ATOM 2911 O O . GLU A 1 381 ? 26.234 39.656 14.594 1 97.5 381 GLU A O 1
ATOM 2916 N N . GLY A 1 382 ? 27.766 38.594 15.812 1 95.12 382 GLY A N 1
ATOM 2917 C CA . GLY A 1 382 ? 28.266 39.812 16.438 1 95.12 382 GLY A CA 1
ATOM 2918 C C . GLY A 1 382 ? 27.234 40.5 17.328 1 95.12 382 GLY A C 1
ATOM 2919 O O . GLY A 1 382 ? 27.328 41.719 17.562 1 95.12 382 GLY A O 1
ATOM 2920 N N . ASN A 1 383 ? 26.234 39.781 17.703 1 96 383 ASN A N 1
ATOM 2921 C CA . ASN A 1 383 ? 25.172 40.344 18.531 1 96 383 ASN A CA 1
ATOM 2922 C C . ASN A 1 383 ? 24.594 41.594 17.891 1 96 383 ASN A C 1
ATOM 2924 O O . ASN A 1 383 ? 24.406 42.594 18.578 1 96 383 ASN A O 1
ATOM 2928 N N . LEU A 1 384 ? 24.422 41.469 16.641 1 97.88 384 LEU A N 1
ATOM 2929 C CA . LEU A 1 384 ? 23.797 42.594 15.914 1 97.88 384 LEU A CA 1
ATOM 2930 C C . LEU A 1 384 ? 22.422 42.906 16.5 1 97.88 384 LEU A C 1
ATOM 2932 O O . LEU A 1 384 ? 22.016 44.062 16.5 1 97.88 384 LEU A O 1
ATOM 2936 N N . LEU A 1 385 ? 21.688 41.906 16.906 1 98.44 385 LEU A N 1
ATOM 2937 C CA . LEU A 1 385 ? 20.422 42.062 17.641 1 98.44 385 LEU A CA 1
ATOM 2938 C C . LEU A 1 385 ? 20.625 41.75 19.109 1 98.44 385 LEU A C 1
ATOM 2940 O O . LEU A 1 385 ? 21.469 40.906 19.469 1 98.44 385 LEU A O 1
ATOM 2944 N N . PRO A 1 386 ? 19.812 42.375 19.922 1 98.25 386 PRO A N 1
ATOM 2945 C CA . PRO A 1 386 ? 18.719 43.312 19.641 1 98.25 386 PRO A CA 1
ATOM 2946 C C . PRO A 1 386 ? 19.203 44.719 19.297 1 98.25 386 PRO A C 1
ATOM 2948 O O . PRO A 1 386 ? 20.328 45.094 19.672 1 98.25 386 PRO A O 1
ATOM 2951 N N . LEU A 1 387 ? 18.375 45.438 18.641 1 98.06 387 LEU A N 1
ATOM 2952 C CA . LEU A 1 387 ? 18.672 46.844 18.312 1 98.06 387 LEU A CA 1
ATOM 2953 C C . LEU A 1 387 ? 18.562 47.719 19.562 1 98.06 387 LEU A C 1
ATOM 2955 O O . LEU A 1 387 ? 17.547 47.688 20.25 1 98.06 387 LEU A O 1
ATOM 2959 N N . SER A 1 388 ? 19.609 48.406 19.859 1 90.62 388 SER A N 1
ATOM 2960 C CA . SER A 1 388 ? 19.656 49.344 20.969 1 90.62 388 SER A CA 1
ATOM 2961 C C . SER A 1 388 ? 20.469 50.562 20.609 1 90.62 388 SER A C 1
ATOM 2963 O O . SER A 1 388 ? 21.609 50.469 20.141 1 90.62 388 SER A O 1
ATOM 2965 N N . GLY A 1 389 ? 19.891 51.688 20.734 1 91.56 389 GLY A N 1
ATOM 2966 C CA . GLY A 1 389 ? 20.609 52.969 20.562 1 91.56 389 GLY A CA 1
ATOM 2967 C C . GLY A 1 389 ? 20.953 53.25 19.125 1 91.56 389 GLY A C 1
ATOM 2968 O O . GLY A 1 389 ? 21.906 54 18.844 1 91.56 389 GLY A O 1
ATOM 2969 N N . VAL A 1 390 ? 20.297 52.625 18.234 1 96.44 390 VAL A N 1
ATOM 2970 C CA . VAL A 1 390 ? 20.594 52.875 16.828 1 96.44 390 VAL A CA 1
ATOM 2971 C C . VAL A 1 390 ? 20.047 54.219 16.406 1 96.44 390 VAL A C 1
ATOM 2973 O O . VAL A 1 390 ? 18.969 54.656 16.844 1 96.44 390 VAL A O 1
ATOM 2976 N N . LYS A 1 391 ? 20.75 54.906 15.5 1 97.44 391 LYS A N 1
ATOM 2977 C CA . LYS A 1 391 ? 20.375 56.25 15.109 1 97.44 391 LYS A CA 1
ATOM 2978 C C . LYS A 1 391 ? 19.578 56.25 13.812 1 97.44 391 LYS A C 1
ATOM 2980 O O . LYS A 1 391 ? 18.734 57.125 13.586 1 97.44 391 LYS A O 1
ATOM 2985 N N . SER A 1 392 ? 19.875 55.312 12.938 1 98.38 392 SER A N 1
ATOM 2986 C CA . SER A 1 392 ? 19.172 55.25 11.664 1 98.38 392 SER A CA 1
ATOM 2987 C C . SER A 1 392 ? 19.016 53.812 11.195 1 98.38 392 SER A C 1
ATOM 2989 O O . SER A 1 392 ? 19.922 53 11.359 1 98.38 392 SER A O 1
ATOM 2991 N N . VAL A 1 393 ? 17.875 53.562 10.703 1 98.75 393 VAL A N 1
ATOM 2992 C CA . VAL A 1 393 ? 17.547 52.219 10.227 1 98.75 393 VAL A CA 1
ATOM 2993 C C . VAL A 1 393 ? 16.906 52.281 8.852 1 98.75 393 VAL A C 1
ATOM 2995 O O . VAL A 1 393 ? 15.93 53.031 8.648 1 98.75 393 VAL A O 1
ATOM 2998 N N . ALA A 1 394 ? 17.438 51.562 7.832 1 98.81 394 ALA A N 1
ATOM 2999 C CA . ALA A 1 394 ? 16.766 51.312 6.555 1 98.81 394 ALA A CA 1
ATOM 3000 C C . ALA A 1 394 ? 15.875 50.094 6.625 1 98.81 394 ALA A C 1
ATOM 3002 O O . ALA A 1 394 ? 16.344 49 6.953 1 98.81 394 ALA A O 1
ATOM 3003 N N . MET A 1 395 ? 14.594 50.25 6.441 1 98.81 395 MET A N 1
ATOM 3004 C CA . MET A 1 395 ? 13.68 49.125 6.297 1 98.81 395 MET A CA 1
ATOM 3005 C C . MET A 1 395 ? 13.289 48.906 4.836 1 98.81 395 MET A C 1
ATOM 3007 O O . MET A 1 395 ? 12.828 49.844 4.176 1 98.81 395 MET A O 1
ATOM 3011 N N . ILE A 1 396 ? 13.508 47.688 4.328 1 98.81 396 ILE A N 1
ATOM 3012 C CA . ILE A 1 396 ? 13.469 47.469 2.883 1 98.81 396 ILE A CA 1
ATOM 3013 C C . ILE A 1 396 ? 12.633 46.25 2.551 1 98.81 396 ILE A C 1
ATOM 3015 O O . ILE A 1 396 ? 12.852 45.156 3.113 1 98.81 396 ILE A O 1
ATOM 3019 N N . GLY A 1 397 ? 11.617 46.438 1.69 1 97.56 397 GLY A N 1
ATOM 3020 C CA . GLY A 1 397 ? 10.992 45.312 1.015 1 97.56 397 GLY A CA 1
ATOM 3021 C C . GLY A 1 397 ? 9.711 44.844 1.687 1 97.56 397 GLY A C 1
ATOM 3022 O O . GLY A 1 397 ? 9.305 45.406 2.709 1 97.56 397 GLY A O 1
ATOM 3023 N N . ALA A 1 398 ? 9 43.906 1.002 1 95.31 398 ALA A N 1
ATOM 3024 C CA . ALA A 1 398 ? 7.91 43.031 1.428 1 95.31 398 ALA A CA 1
ATOM 3025 C C . ALA A 1 398 ? 6.723 43.844 1.936 1 95.31 398 ALA A C 1
ATOM 3027 O O . ALA A 1 398 ? 5.996 43.375 2.826 1 95.31 398 ALA A O 1
ATOM 3028 N N . HIS A 1 399 ? 6.594 45.062 1.494 1 98.06 399 HIS A N 1
ATOM 3029 C CA . HIS A 1 399 ? 5.496 45.906 1.931 1 98.06 399 HIS A CA 1
ATOM 3030 C C . HIS A 1 399 ? 5.473 46.062 3.449 1 98.06 399 HIS A C 1
ATOM 3032 O O . HIS A 1 399 ? 4.402 46.094 4.059 1 98.06 399 HIS A O 1
ATOM 3038 N N . ALA A 1 400 ? 6.605 46.094 4.016 1 98.56 400 ALA A N 1
ATOM 3039 C CA . ALA A 1 400 ? 6.727 46.156 5.469 1 98.56 400 ALA A CA 1
ATOM 3040 C C . ALA A 1 400 ? 6.086 47.438 6 1 98.56 400 ALA A C 1
ATOM 3042 O O . ALA A 1 400 ? 5.773 47.562 7.188 1 98.56 400 ALA A O 1
ATOM 3043 N N . ASP A 1 401 ? 5.883 48.406 5.121 1 98.38 401 ASP A N 1
ATOM 3044 C CA . ASP A 1 401 ? 5.258 49.688 5.5 1 98.38 401 ASP A CA 1
ATOM 3045 C C . ASP A 1 401 ? 3.746 49.531 5.652 1 98.38 401 ASP A C 1
ATOM 3047 O O . ASP A 1 401 ? 3.08 50.375 6.227 1 98.38 401 ASP A O 1
ATOM 3051 N N . LYS A 1 402 ? 3.256 48.438 5.137 1 98.38 402 LYS A N 1
ATOM 3052 C CA . LYS A 1 402 ? 1.807 48.281 5.109 1 98.38 402 LYS A CA 1
ATOM 3053 C C . LYS A 1 402 ? 1.367 47.188 6.07 1 98.38 402 LYS A C 1
ATOM 3055 O O . LYS A 1 402 ? 0.332 47.281 6.727 1 98.38 402 LYS A O 1
ATOM 3060 N N . GLY A 1 403 ? 2.104 46.094 6.094 1 98.62 403 GLY A N 1
ATOM 3061 C CA . GLY A 1 403 ? 1.678 44.969 6.941 1 98.62 403 GLY A CA 1
ATOM 3062 C C . GLY A 1 403 ? 2.57 43.75 6.824 1 98.62 403 GLY A C 1
ATOM 3063 O O . GLY A 1 403 ? 3.74 43.875 6.453 1 98.62 403 GLY A O 1
ATOM 3064 N N . VAL A 1 404 ? 2.037 42.594 7.324 1 98.69 404 VAL A N 1
ATOM 3065 C CA . VAL A 1 404 ? 2.721 41.281 7.273 1 98.69 404 VAL A CA 1
ATOM 3066 C C . VAL A 1 404 ? 1.864 40.281 6.512 1 98.69 404 VAL A C 1
ATOM 3068 O O . VAL A 1 404 ? 0.635 40.312 6.598 1 98.69 404 VAL A O 1
ATOM 3071 N N . ILE A 1 405 ? 2.502 39.406 5.781 1 98 405 ILE A N 1
ATOM 3072 C CA . ILE A 1 405 ? 1.824 38.531 4.828 1 98 405 ILE A CA 1
ATOM 3073 C C . ILE A 1 405 ? 1.224 37.344 5.562 1 98 405 ILE A C 1
ATOM 3075 O O . ILE A 1 405 ? 1.638 37 6.68 1 98 405 ILE A O 1
ATOM 3079 N N . SER A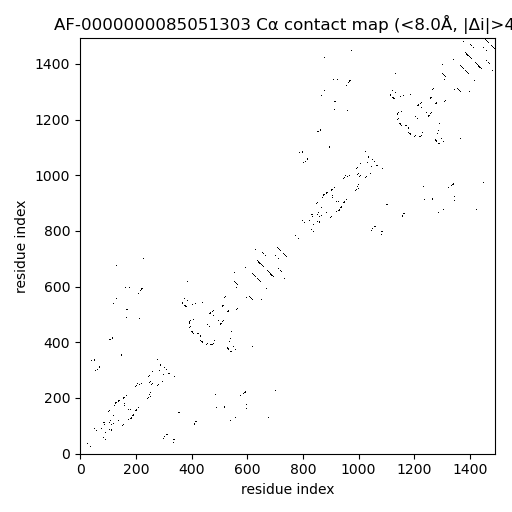 1 406 ? 0.138 36.75 5.012 1 96.75 406 SER A N 1
ATOM 3080 C CA . SER A 1 406 ? -0.497 35.5 5.445 1 96.75 406 SER A CA 1
ATOM 3081 C C . SER A 1 406 ? -0.591 34.5 4.301 1 96.75 406 SER A C 1
ATOM 3083 O O . SER A 1 406 ? -0.261 34.812 3.158 1 96.75 406 SER A O 1
ATOM 3085 N N . GLY A 1 407 ? -0.984 33.25 4.652 1 95.75 407 GLY A N 1
ATOM 3086 C CA . GLY A 1 407 ? -1.203 32.219 3.623 1 95.75 407 GLY A CA 1
ATOM 3087 C C . GLY A 1 407 ? -2.598 32.281 3.027 1 95.75 407 GLY A C 1
ATOM 3088 O O . GLY A 1 407 ? -3.416 33.125 3.418 1 95.75 407 GLY A O 1
ATOM 3089 N N . GLY A 1 408 ? -2.777 31.453 1.968 1 95 408 GLY A N 1
ATOM 3090 C CA . GLY A 1 408 ? -4.051 31.469 1.27 1 95 408 GLY A CA 1
ATOM 3091 C C . GLY A 1 408 ? -4.832 30.172 1.431 1 95 408 GLY A C 1
ATOM 3092 O O . GLY A 1 408 ? -4.473 29.328 2.248 1 95 408 GLY A O 1
ATOM 3093 N N . GLY A 1 409 ? -5.953 30.125 0.723 1 93.81 409 GLY A N 1
ATOM 3094 C CA . GLY A 1 409 ? -6.816 28.953 0.764 1 93.81 409 GLY A CA 1
ATOM 3095 C C . GLY A 1 409 ? -7.824 29 1.896 1 93.81 409 GLY A C 1
ATOM 3096 O O . GLY A 1 409 ? -8.312 30.062 2.266 1 93.81 409 GLY A O 1
ATOM 3097 N N . SER A 1 410 ? -8.102 27.875 2.428 1 91.88 410 SER A N 1
ATOM 3098 C CA . SER A 1 410 ? -9.148 27.75 3.434 1 91.88 410 SER A CA 1
ATOM 3099 C C . SER A 1 410 ? -8.688 28.297 4.781 1 91.88 410 SER A C 1
ATOM 3101 O O . SER A 1 410 ? -9.5 28.469 5.699 1 91.88 410 SER A O 1
ATOM 3103 N N . SER A 1 411 ? -7.449 28.672 4.852 1 92.56 411 SER A N 1
ATOM 3104 C CA . SER A 1 411 ? -6.906 29.234 6.082 1 92.56 411 SER A CA 1
ATOM 3105 C C . SER A 1 411 ? -6.848 30.766 6.012 1 92.56 411 SER A C 1
ATOM 3107 O O . SER A 1 411 ? -6.461 31.422 6.98 1 92.56 411 SER A O 1
ATOM 3109 N N . GLY A 1 412 ? -7.242 31.344 4.918 1 92.69 412 GLY A N 1
ATOM 3110 C CA . GLY A 1 412 ? -7.125 32.781 4.707 1 92.69 412 GLY A CA 1
ATOM 3111 C C . GLY A 1 412 ? -8.156 33.594 5.469 1 92.69 412 GLY A C 1
ATOM 3112 O O . GLY A 1 412 ? -9.312 33.656 5.051 1 92.69 412 GLY A O 1
ATOM 3113 N N . VAL A 1 413 ? -7.828 34.25 6.52 1 95.81 413 VAL A N 1
ATOM 3114 C CA . VAL A 1 413 ? -8.703 35.062 7.363 1 95.81 413 VAL A CA 1
ATOM 3115 C C . VAL A 1 413 ? -8.75 36.5 6.844 1 95.81 413 VAL A C 1
ATOM 3117 O O . VAL A 1 413 ? -7.707 37.062 6.52 1 95.81 413 VAL A O 1
ATOM 3120 N N . THR A 1 414 ? -9.938 37.031 6.672 1 95.31 414 THR A N 1
ATOM 3121 C CA . THR A 1 414 ? -10.062 38.469 6.461 1 95.31 414 THR A CA 1
ATOM 3122 C C . THR A 1 414 ? -9.711 39.25 7.734 1 95.31 414 THR A C 1
ATOM 3124 O O . THR A 1 414 ? -10.406 39.125 8.742 1 95.31 414 THR A O 1
ATOM 3127 N N . PRO A 1 415 ? -8.703 40.031 7.652 1 96.69 415 PRO A N 1
ATOM 3128 C CA . PRO A 1 415 ? -8.203 40.594 8.906 1 96.69 415 PRO A CA 1
ATOM 3129 C C . PRO A 1 415 ? -9.086 41.75 9.414 1 96.69 415 PRO A C 1
ATOM 3131 O O . PRO A 1 415 ? -9.602 42.531 8.617 1 96.69 415 PRO A O 1
ATOM 3134 N N . VAL A 1 416 ? -9.227 41.875 10.742 1 96.75 416 VAL A N 1
ATOM 3135 C CA . VAL A 1 416 ? -9.75 43.062 11.375 1 96.75 416 VAL A CA 1
ATOM 3136 C C . VAL A 1 416 ? -8.93 44.281 10.945 1 96.75 416 VAL A C 1
ATOM 3138 O O . VAL A 1 416 ? -7.699 44.25 11.023 1 96.75 416 VAL A O 1
ATOM 3141 N N . GLY A 1 417 ? -9.57 45.25 10.438 1 95.62 417 GLY A N 1
ATOM 3142 C CA . GLY A 1 417 ? -8.867 46.406 9.906 1 95.62 417 GLY A CA 1
ATOM 3143 C C . GLY A 1 417 ? -8.648 46.344 8.406 1 95.62 417 GLY A C 1
ATOM 3144 O O . GLY A 1 417 ? -8.18 47.312 7.797 1 95.62 417 GLY A O 1
ATOM 3145 N N . GLY A 1 418 ? -8.961 45.188 7.773 1 95.75 418 GLY A N 1
ATOM 3146 C CA . GLY A 1 418 ? -8.914 45.031 6.328 1 95.75 418 GLY A CA 1
ATOM 3147 C C . GLY A 1 418 ? -7.535 44.656 5.816 1 95.75 418 GLY A C 1
ATOM 3148 O O . GLY A 1 418 ? -6.551 44.75 6.551 1 95.75 418 GLY A O 1
ATOM 3149 N N . ASN A 1 419 ? -7.434 44.25 4.617 1 95.88 419 ASN A N 1
ATOM 3150 C CA . ASN A 1 419 ? -6.195 44 3.883 1 95.88 419 ASN A CA 1
ATOM 3151 C C . ASN A 1 419 ? -5.645 45.281 3.268 1 95.88 419 ASN A C 1
ATOM 3153 O O . ASN A 1 419 ? -6.223 45.812 2.324 1 95.88 419 ASN A O 1
ATOM 3157 N N . PRO A 1 420 ? -4.555 45.719 3.75 1 97.44 420 PRO A N 1
ATOM 3158 C CA . PRO A 1 420 ? -4.039 47 3.252 1 97.44 420 PRO A CA 1
ATOM 3159 C C . PRO A 1 420 ? -3.6 46.938 1.791 1 97.44 420 PRO A C 1
ATOM 3161 O O . PRO A 1 420 ? -3.361 47.969 1.164 1 97.44 420 PRO A O 1
ATOM 3164 N N . LEU A 1 421 ? -3.48 45.781 1.263 1 96.94 421 LEU A N 1
ATOM 3165 C CA . LEU A 1 421 ? -3.055 45.625 -0.123 1 96.94 421 LEU A CA 1
ATOM 3166 C C . LEU A 1 421 ? -4.145 44.969 -0.95 1 96.94 421 LEU A C 1
ATOM 3168 O O . LEU A 1 421 ? -3.848 44.281 -1.938 1 96.94 421 LEU A O 1
ATOM 3172 N N . GLU A 1 422 ? -5.336 45.031 -0.59 1 93.38 422 GLU A N 1
ATOM 3173 C CA . GLU A 1 422 ? -6.461 44.406 -1.256 1 93.38 422 GLU A CA 1
ATOM 3174 C C . GLU A 1 422 ? -6.461 44.688 -2.754 1 93.38 422 GLU A C 1
ATOM 3176 O O . GLU A 1 422 ? -6.387 45.844 -3.168 1 93.38 422 GLU A O 1
ATOM 3181 N N . GLY A 1 423 ? -6.5 43.625 -3.516 1 92.38 423 GLY A N 1
ATOM 3182 C CA . GLY A 1 423 ? -6.641 43.719 -4.957 1 92.38 423 GLY A CA 1
ATOM 3183 C C . GLY A 1 423 ? -5.352 44.125 -5.656 1 92.38 423 GLY A C 1
ATOM 3184 O O . GLY A 1 423 ? -5.32 44.25 -6.879 1 92.38 423 GLY A O 1
ATOM 3185 N N . GLN A 1 424 ? -4.238 44.188 -4.953 1 93.5 424 GLN A N 1
ATOM 3186 C CA . GLN A 1 424 ? -3.016 44.719 -5.547 1 93.5 424 GLN A CA 1
ATOM 3187 C C . GLN A 1 424 ? -2.057 43.594 -5.914 1 93.5 424 GLN A C 1
ATOM 3189 O O . GLN A 1 424 ? -1.163 43.781 -6.746 1 93.5 424 GLN A O 1
ATOM 3194 N N . LEU A 1 425 ? -2.283 42.5 -5.297 1 93.69 425 LEU A N 1
ATOM 3195 C CA . LEU A 1 425 ? -1.348 41.406 -5.48 1 93.69 425 LEU A CA 1
ATOM 3196 C C . LEU A 1 425 ? -2.051 40.188 -6.078 1 93.69 425 LEU A C 1
ATOM 3198 O O . LEU A 1 425 ? -3.254 40 -5.875 1 93.69 425 LEU A O 1
ATOM 3202 N N . GLU A 1 426 ? -1.304 39.312 -6.832 1 91.94 426 GLU A N 1
ATOM 3203 C CA . GLU A 1 426 ? -1.784 38.031 -7.359 1 91.94 426 GLU A CA 1
ATOM 3204 C C . GLU A 1 426 ? -1.343 36.875 -6.477 1 91.94 426 GLU A C 1
ATOM 3206 O O . GLU A 1 426 ? -0.25 36.906 -5.906 1 91.94 426 GLU A O 1
ATOM 3211 N N . PRO A 1 427 ? -2.152 35.906 -6.449 1 92.38 427 PRO A N 1
ATOM 3212 C CA . PRO A 1 427 ? -3.465 35.75 -7.078 1 92.38 427 PRO A CA 1
ATOM 3213 C C . PRO A 1 427 ? -4.57 36.5 -6.352 1 92.38 427 PRO A C 1
ATOM 3215 O O . PRO A 1 427 ? -4.5 36.688 -5.133 1 92.38 427 PRO A O 1
ATOM 3218 N N . LYS A 1 428 ? -5.621 36.875 -7.074 1 91.88 428 LYS A N 1
ATOM 3219 C CA . LYS A 1 428 ? -6.73 37.656 -6.543 1 91.88 428 LYS A CA 1
ATOM 3220 C C . LYS A 1 428 ? -7.91 36.75 -6.168 1 91.88 428 LYS A C 1
ATOM 3222 O O . LYS A 1 428 ? -8.844 37.219 -5.496 1 91.88 428 LYS A O 1
ATOM 3227 N N . SER A 1 429 ? -7.824 35.562 -6.645 1 87.69 429 SER A N 1
ATOM 3228 C CA . SER A 1 429 ? -8.844 34.562 -6.371 1 87.69 429 SER A CA 1
ATOM 3229 C C . SER A 1 429 ? -8.234 33.281 -5.82 1 87.69 429 SER A C 1
ATOM 3231 O O . SER A 1 429 ? -7.023 33.219 -5.594 1 87.69 429 SER A O 1
ATOM 3233 N N . TRP A 1 430 ? -9.062 32.312 -5.504 1 85.88 430 TRP A N 1
ATOM 3234 C CA . TRP A 1 430 ? -8.602 31.062 -4.918 1 85.88 430 TRP A CA 1
ATOM 3235 C C . TRP A 1 430 ? -7.348 30.562 -5.625 1 85.88 430 TRP A C 1
ATOM 3237 O O . TRP A 1 430 ? -7.301 30.516 -6.855 1 85.88 430 TRP A O 1
ATOM 3247 N N . PRO A 1 431 ? -6.359 30.281 -4.852 1 88.19 431 PRO A N 1
ATOM 3248 C CA . PRO A 1 431 ? -6.344 30.188 -3.389 1 88.19 431 PRO A CA 1
ATOM 3249 C C . PRO A 1 431 ? -6.043 31.531 -2.719 1 88.19 431 PRO A C 1
ATOM 3251 O O . PRO A 1 431 ? -5.801 31.578 -1.511 1 88.19 431 PRO A O 1
ATOM 3254 N N . GLY A 1 432 ? -5.961 32.625 -3.555 1 87.62 432 GLY A N 1
ATOM 3255 C CA . GLY A 1 432 ? -5.875 33.969 -2.963 1 87.62 432 GLY A CA 1
ATOM 3256 C C . GLY A 1 432 ? -7.199 34.438 -2.398 1 87.62 432 GLY A C 1
ATOM 3257 O O . GLY A 1 432 ? -8.078 33.656 -2.09 1 87.62 432 GLY A O 1
ATOM 3258 N N . PRO A 1 433 ? -7.293 35.75 -2.25 1 90.69 433 PRO A N 1
ATOM 3259 C CA . PRO A 1 433 ? -6.285 36.781 -2.516 1 90.69 433 PRO A CA 1
ATOM 3260 C C . PRO A 1 433 ? -5.105 36.719 -1.549 1 90.69 433 PRO A C 1
ATOM 3262 O O . PRO A 1 433 ? -5.246 36.219 -0.428 1 90.69 433 PRO A O 1
ATOM 3265 N N . VAL A 1 434 ? -4.055 37.156 -2.035 1 95.81 434 VAL A N 1
ATOM 3266 C CA . VAL A 1 434 ? -2.945 37.375 -1.113 1 95.81 434 VAL A CA 1
ATOM 3267 C C . VAL A 1 434 ? -3.354 38.406 -0.051 1 95.81 434 VAL A C 1
ATOM 3269 O O . VAL A 1 434 ? -3.82 39.5 -0.378 1 95.81 434 VAL A O 1
ATOM 3272 N N . THR A 1 435 ? -3.209 38.062 1.183 1 95.81 435 THR A N 1
ATOM 3273 C CA . THR A 1 435 ? -3.66 38.906 2.281 1 95.81 435 THR A CA 1
ATOM 3274 C C . THR A 1 435 ? -2.482 39.344 3.148 1 95.81 435 THR A C 1
ATOM 3276 O O . THR A 1 435 ? -1.647 38.5 3.527 1 95.81 435 THR A O 1
ATOM 3279 N N . TYR A 1 436 ? -2.428 40.594 3.418 1 97.88 436 TYR A N 1
ATOM 3280 C CA . TYR A 1 436 ? -1.55 41.156 4.434 1 97.88 436 TYR A CA 1
ATOM 3281 C C . TYR A 1 436 ? -2.342 41.594 5.66 1 97.88 436 TYR A C 1
ATOM 3283 O O . TYR A 1 436 ? -3.389 42.219 5.531 1 97.88 436 TYR A O 1
ATOM 3291 N N . MET A 1 437 ? -1.916 41.156 6.805 1 98.19 437 MET A N 1
ATOM 3292 C CA . MET A 1 437 ? -2.455 41.719 8.047 1 98.19 437 MET A CA 1
ATOM 3293 C C . MET A 1 437 ? -2.043 43.188 8.219 1 98.19 437 MET A C 1
ATOM 3295 O O . MET A 1 437 ? -0.909 43.531 7.906 1 98.19 437 MET A O 1
ATOM 3299 N N . PRO A 1 438 ? -2.996 44 8.672 1 98.19 438 PRO A N 1
ATOM 3300 C CA . PRO A 1 438 ? -2.652 45.438 8.805 1 98.19 438 PRO A CA 1
ATOM 3301 C C . PRO A 1 438 ? -1.804 45.719 10.047 1 98.19 438 PRO A C 1
ATOM 3303 O O . PRO A 1 438 ? -2.242 46.438 10.945 1 98.19 438 PRO A O 1
ATOM 3306 N N . SER A 1 439 ? -0.674 45.219 10.078 1 98.5 439 SER A N 1
ATOM 3307 C CA . SER A 1 439 ? 0.335 45.312 11.125 1 98.5 439 SER A CA 1
ATOM 3308 C C . SER A 1 439 ? 1.709 45.625 10.547 1 98.5 439 SER A C 1
ATOM 3310 O O . SER A 1 439 ? 2.527 44.719 10.352 1 98.5 439 SER A O 1
ATOM 3312 N N . SER A 1 440 ? 1.977 46.875 10.328 1 98.62 440 SER A N 1
ATOM 3313 C CA . SER A 1 440 ? 3.186 47.344 9.656 1 98.62 440 SER A CA 1
ATOM 3314 C C . SER A 1 440 ? 4.41 47.188 10.555 1 98.62 440 SER A C 1
ATOM 3316 O O . SER A 1 440 ? 4.488 47.812 11.609 1 98.62 440 SER A O 1
ATOM 3318 N N . PRO A 1 441 ? 5.395 46.406 10.078 1 98.81 441 PRO A N 1
ATOM 3319 C CA . PRO A 1 441 ? 6.656 46.375 10.82 1 98.81 441 PRO A CA 1
ATOM 3320 C C . PRO A 1 441 ? 7.328 47.75 10.914 1 98.81 441 PRO A C 1
ATOM 3322 O O . PRO A 1 441 ? 7.957 48.062 11.93 1 98.81 441 PRO A O 1
ATOM 3325 N N . VAL A 1 442 ? 7.199 48.656 9.93 1 98.81 442 VAL A N 1
ATOM 3326 C CA . VAL A 1 442 ? 7.805 50 9.906 1 98.81 442 VAL A CA 1
ATOM 3327 C C . VAL A 1 442 ? 7.203 50.844 11.016 1 98.81 442 VAL A C 1
ATOM 3329 O O . VAL A 1 442 ? 7.93 51.469 11.805 1 98.81 442 VAL A O 1
ATOM 3332 N N . GLU A 1 443 ? 5.918 50.844 11.047 1 98.69 443 GLU A N 1
ATOM 3333 C CA . GLU A 1 443 ? 5.258 51.656 12.062 1 98.69 443 GLU A CA 1
ATOM 3334 C C . GLU A 1 443 ? 5.531 51.125 13.461 1 98.69 443 GLU A C 1
ATOM 3336 O O . GLU A 1 443 ? 5.695 51.906 14.406 1 98.69 443 GLU A O 1
ATOM 3341 N N . ALA A 1 444 ? 5.578 49.844 13.594 1 98.81 444 ALA A N 1
ATOM 3342 C CA . ALA A 1 444 ? 5.859 49.219 14.891 1 98.81 444 ALA A CA 1
ATOM 3343 C C . ALA A 1 444 ? 7.262 49.594 15.375 1 98.81 444 ALA A C 1
ATOM 3345 O O . ALA A 1 444 ? 7.465 49.875 16.562 1 98.81 444 ALA A O 1
ATOM 3346 N N . LEU A 1 445 ? 8.242 49.5 14.453 1 98.69 445 LEU A N 1
ATOM 3347 C CA . LEU A 1 445 ? 9.617 49.812 14.844 1 98.69 445 LEU A CA 1
ATOM 3348 C C . LEU A 1 445 ? 9.781 51.281 15.195 1 98.69 445 LEU A C 1
ATOM 3350 O O . LEU A 1 445 ? 10.523 51.625 16.109 1 98.69 445 LEU A O 1
ATOM 3354 N N . LYS A 1 446 ? 9.102 52.219 14.469 1 98.5 446 LYS A N 1
ATOM 3355 C CA . LYS A 1 446 ? 9.109 53.625 14.805 1 98.5 446 LYS A CA 1
ATOM 3356 C C . LYS A 1 446 ? 8.594 53.844 16.219 1 98.5 446 LYS A C 1
ATOM 3358 O O . LYS A 1 446 ? 9.133 54.688 16.953 1 98.5 446 LYS A O 1
ATOM 3363 N N . ALA A 1 447 ? 7.59 53.125 16.531 1 98.25 447 ALA A N 1
ATOM 3364 C CA . ALA A 1 447 ? 7.016 53.25 17.859 1 98.25 447 ALA A CA 1
ATOM 3365 C C . ALA A 1 447 ? 7.988 52.75 18.938 1 98.25 447 ALA A C 1
ATOM 3367 O O . ALA A 1 447 ? 8.062 53.312 20.031 1 98.25 447 ALA A O 1
ATOM 3368 N N . ASP A 1 448 ? 8.773 51.75 18.594 1 97.94 448 ASP A N 1
ATOM 3369 C CA . ASP A 1 448 ? 9.656 51.125 19.578 1 97.94 448 ASP A CA 1
ATOM 3370 C C . ASP A 1 448 ? 11 51.844 19.656 1 97.94 448 ASP A C 1
ATOM 3372 O O . ASP A 1 448 ? 11.719 51.719 20.656 1 97.94 448 ASP A O 1
ATOM 3376 N N . LEU A 1 449 ? 11.383 52.594 18.531 1 97.62 449 LEU A N 1
ATOM 3377 C CA . LEU A 1 449 ? 12.617 53.375 18.484 1 97.62 449 LEU A CA 1
ATOM 3378 C C . LEU A 1 449 ? 12.328 54.812 18.094 1 97.62 449 LEU A C 1
ATOM 3380 O O . LEU A 1 449 ? 12.789 55.281 17.047 1 97.62 449 LEU A O 1
ATOM 3384 N N . PRO A 1 450 ? 11.758 55.562 18.953 1 95.88 450 PRO A N 1
ATOM 3385 C CA . PRO A 1 450 ? 11.289 56.875 18.578 1 95.88 450 PRO A CA 1
ATOM 3386 C C . PRO A 1 450 ? 12.43 57.844 18.281 1 95.88 450 PRO A C 1
ATOM 3388 O O . PRO A 1 450 ? 12.227 58.875 17.609 1 95.88 450 PRO A O 1
ATOM 3391 N N . LYS A 1 451 ? 13.617 57.562 18.656 1 96.88 451 LYS A N 1
ATOM 3392 C CA . LYS A 1 451 ? 14.742 58.5 18.469 1 96.88 451 LYS A CA 1
ATOM 3393 C C . LYS A 1 451 ? 15.508 58.125 17.188 1 96.88 451 LYS A C 1
ATOM 3395 O O . LYS A 1 451 ? 16.359 58.906 16.734 1 96.88 451 LYS A O 1
ATOM 3400 N N . ALA A 1 452 ? 15.203 57.031 16.641 1 97.88 452 ALA A N 1
ATOM 3401 C CA . ALA A 1 452 ? 15.914 56.594 15.43 1 97.88 452 ALA A CA 1
ATOM 3402 C C . ALA A 1 452 ? 15.234 57.125 14.172 1 97.88 452 ALA A C 1
ATOM 3404 O O . ALA A 1 452 ? 14 57.188 14.102 1 97.88 452 ALA A O 1
ATOM 3405 N N . LYS A 1 453 ? 15.984 57.5 13.172 1 98.38 453 LYS A N 1
ATOM 3406 C CA . LYS A 1 453 ? 15.453 57.812 11.844 1 98.38 453 LYS A CA 1
ATOM 3407 C C . LYS A 1 453 ? 15.211 56.5 11.062 1 98.38 453 LYS A C 1
ATOM 3409 O O . LYS A 1 453 ? 16.156 55.812 10.688 1 98.38 453 LYS A O 1
ATOM 3414 N N . ILE A 1 454 ? 14 56.219 10.844 1 98.5 454 ILE A N 1
ATOM 3415 C CA . ILE A 1 454 ? 13.633 55 10.133 1 98.5 454 ILE A CA 1
ATOM 3416 C C . ILE A 1 454 ? 13.047 55.344 8.766 1 98.5 454 ILE A C 1
ATOM 3418 O O . ILE A 1 454 ? 12.055 56.062 8.688 1 98.5 454 ILE A O 1
ATOM 3422 N N . VAL A 1 455 ? 13.617 54.875 7.688 1 98.62 455 VAL A N 1
ATOM 3423 C CA . VAL A 1 455 ? 13.18 55.156 6.32 1 98.62 455 VAL A CA 1
ATOM 3424 C C . VAL A 1 455 ? 12.906 53.844 5.59 1 98.62 455 VAL A C 1
ATOM 3426 O O . VAL A 1 455 ? 13.641 52.875 5.754 1 98.62 455 VAL A O 1
ATOM 3429 N N . TYR A 1 456 ? 11.781 53.812 4.848 1 98.5 456 TYR A N 1
ATOM 3430 C CA . TYR A 1 456 ? 11.352 52.625 4.141 1 98.5 456 TYR A CA 1
ATOM 3431 C C . TYR A 1 456 ? 11.609 52.75 2.646 1 98.5 456 TYR A C 1
ATOM 3433 O O . TYR A 1 456 ? 11.422 53.812 2.062 1 98.5 456 TYR A O 1
ATOM 3441 N N . ALA A 1 457 ? 12.078 51.656 2.047 1 98.38 457 ALA A N 1
ATOM 3442 C CA . ALA A 1 457 ? 12.117 51.469 0.6 1 98.38 457 ALA A CA 1
ATOM 3443 C C . ALA A 1 457 ? 11.469 50.156 0.199 1 98.38 457 ALA A C 1
ATOM 3445 O O . ALA A 1 457 ? 11.641 49.125 0.874 1 98.38 457 ALA A O 1
ATOM 3446 N N . GLY A 1 458 ? 10.797 50.156 -0.912 1 96.94 458 GLY A N 1
ATOM 3447 C CA . GLY A 1 458 ? 10.023 49 -1.328 1 96.94 458 GLY A CA 1
ATOM 3448 C C . GLY A 1 458 ? 10.898 47.812 -1.764 1 96.94 458 GLY A C 1
ATOM 3449 O O . GLY A 1 458 ? 10.477 46.656 -1.682 1 96.94 458 GLY A O 1
ATOM 3450 N N . GLY A 1 459 ? 12.109 48.125 -2.201 1 96.25 459 GLY A N 1
ATOM 3451 C CA . GLY A 1 459 ? 13.055 47.094 -2.578 1 96.25 459 GLY A CA 1
ATOM 3452 C C . GLY A 1 459 ? 12.992 46.719 -4.051 1 96.25 459 GLY A C 1
ATOM 3453 O O . GLY A 1 459 ? 13.867 46 -4.559 1 96.25 459 GLY A O 1
ATOM 3454 N N . GLU A 1 460 ? 11.898 47.156 -4.812 1 95.56 460 GLU A N 1
ATOM 3455 C CA . GLU A 1 460 ? 11.812 46.906 -6.242 1 95.56 460 GLU A CA 1
ATOM 3456 C C . GLU A 1 460 ? 12.977 47.531 -6.996 1 95.56 460 GLU A C 1
ATOM 3458 O O . GLU A 1 460 ? 13.469 46.969 -7.977 1 95.56 460 GLU A O 1
ATOM 3463 N N . ASP A 1 461 ? 13.305 48.719 -6.586 1 97.31 461 ASP A N 1
ATOM 3464 C CA . ASP A 1 461 ? 14.508 49.375 -7.078 1 97.31 461 ASP A CA 1
ATOM 3465 C C . ASP A 1 461 ? 15.703 49.062 -6.188 1 97.31 461 ASP A C 1
ATOM 3467 O O . ASP A 1 461 ? 15.945 49.75 -5.195 1 97.31 461 ASP A O 1
ATOM 3471 N N . ILE A 1 462 ? 16.516 48.125 -6.594 1 98.25 462 ILE A N 1
ATOM 3472 C CA . ILE A 1 462 ? 17.625 47.625 -5.793 1 98.25 462 ILE A CA 1
ATOM 3473 C C . ILE A 1 462 ? 18.641 48.75 -5.566 1 98.25 462 ILE A C 1
ATOM 3475 O O . ILE A 1 462 ? 19.219 48.844 -4.484 1 98.25 462 ILE A O 1
ATOM 3479 N N . ALA A 1 463 ? 18.844 49.594 -6.586 1 98 463 ALA A N 1
ATOM 3480 C CA . ALA A 1 463 ? 19.797 50.688 -6.449 1 98 463 ALA A CA 1
ATOM 3481 C C . ALA A 1 463 ? 19.359 51.656 -5.348 1 98 463 ALA A C 1
ATOM 3483 O O . ALA A 1 463 ? 20.188 52.125 -4.559 1 98 463 ALA A O 1
ATOM 3484 N N . ALA A 1 464 ? 18.141 51.969 -5.293 1 98.38 464 ALA A N 1
ATOM 3485 C CA . ALA A 1 464 ? 17.594 52.844 -4.254 1 98.38 464 ALA A CA 1
ATOM 3486 C C . ALA A 1 464 ? 17.719 52.188 -2.875 1 98.38 464 ALA A C 1
ATOM 3488 O O . ALA A 1 464 ? 18.031 52.875 -1.892 1 98.38 464 ALA A O 1
ATOM 3489 N N . ALA A 1 465 ? 17.438 50.938 -2.822 1 98.75 465 ALA A N 1
ATOM 3490 C CA . ALA A 1 465 ? 17.562 50.188 -1.57 1 98.75 465 ALA A CA 1
ATOM 3491 C C . ALA A 1 465 ? 19.016 50.219 -1.073 1 98.75 465 ALA A C 1
ATOM 3493 O O . ALA A 1 465 ? 19.266 50.406 0.12 1 98.75 465 ALA A O 1
ATOM 3494 N N . VAL A 1 466 ? 19.922 50.031 -2.006 1 98.69 466 VAL A N 1
ATOM 3495 C CA . VAL A 1 466 ? 21.344 50.031 -1.7 1 98.69 466 VAL A CA 1
ATOM 3496 C C . VAL A 1 466 ? 21.766 51.406 -1.181 1 98.69 466 VAL A C 1
ATOM 3498 O O . VAL A 1 466 ? 22.516 51.5 -0.198 1 98.69 466 VAL A O 1
ATOM 3501 N N . ALA A 1 467 ? 21.328 52.438 -1.814 1 98.69 467 ALA A N 1
ATOM 3502 C CA . ALA A 1 467 ? 21.672 53.781 -1.398 1 98.69 467 ALA A CA 1
ATOM 3503 C C . ALA A 1 467 ? 21.156 54.062 0.011 1 98.69 467 ALA A C 1
ATOM 3505 O O . ALA A 1 467 ? 21.859 54.656 0.826 1 98.69 467 ALA A O 1
ATOM 3506 N N . LEU A 1 468 ? 19.984 53.656 0.269 1 98.75 468 LEU A N 1
ATOM 3507 C CA . LEU A 1 468 ? 19.391 53.844 1.59 1 98.75 468 LEU A CA 1
ATOM 3508 C C . LEU A 1 468 ? 20.156 53.062 2.646 1 98.75 468 LEU A C 1
ATOM 3510 O O . LEU A 1 468 ? 20.406 53.562 3.746 1 98.75 468 LEU A O 1
ATOM 3514 N N . ALA A 1 469 ? 20.5 51.844 2.336 1 98.81 469 ALA A N 1
ATOM 3515 C CA . ALA A 1 469 ? 21.266 51 3.25 1 98.81 469 ALA A CA 1
ATOM 3516 C C . ALA A 1 469 ? 22.609 51.625 3.586 1 98.81 469 ALA A C 1
ATOM 3518 O O . ALA A 1 469 ? 23.031 51.625 4.742 1 98.81 469 ALA A O 1
ATOM 3519 N N . LYS A 1 470 ? 23.234 52.219 2.588 1 98.31 470 LYS A N 1
ATOM 3520 C CA . LYS A 1 470 ? 24.547 52.844 2.768 1 98.31 470 LYS A CA 1
ATOM 3521 C C . LYS A 1 470 ? 24.453 54.031 3.711 1 98.31 470 LYS A C 1
ATOM 3523 O O . LYS A 1 470 ? 25.391 54.312 4.453 1 98.31 470 LYS A O 1
ATOM 3528 N N . SER A 1 471 ? 23.391 54.656 3.645 1 98.06 471 SER A N 1
ATOM 3529 C CA . SER A 1 471 ? 23.25 55.875 4.398 1 98.06 471 SER A CA 1
ATOM 3530 C C . SER A 1 471 ? 22.656 55.625 5.781 1 98.06 471 SER A C 1
ATOM 3532 O O . SER A 1 471 ? 22.328 56.562 6.508 1 98.06 471 SER A O 1
ATOM 3534 N N . SER A 1 472 ? 22.438 54.406 6.184 1 98.75 472 SER A N 1
ATOM 3535 C CA . SER A 1 472 ? 21.844 54.031 7.461 1 98.75 472 SER A CA 1
ATOM 3536 C C . SER A 1 472 ? 22.828 53.25 8.328 1 98.75 472 SER A C 1
ATOM 3538 O O . SER A 1 472 ? 23.734 52.594 7.805 1 98.75 472 SER A O 1
ATOM 3540 N N . GLU A 1 473 ? 22.609 53.281 9.609 1 98.44 473 GLU A N 1
ATOM 3541 C CA . GLU A 1 473 ? 23.453 52.531 10.539 1 98.44 473 GLU A CA 1
ATOM 3542 C C . GLU A 1 473 ? 23.172 51.031 10.43 1 98.44 473 GLU A C 1
ATOM 3544 O O . GLU A 1 473 ? 24.094 50.219 10.5 1 98.44 473 GLU A O 1
ATOM 3549 N N . VAL A 1 474 ? 21.953 50.656 10.328 1 98.62 474 VAL A N 1
ATOM 3550 C CA . VAL A 1 474 ? 21.5 49.281 10.203 1 98.62 474 VAL A CA 1
ATOM 3551 C C . VAL A 1 474 ? 20.5 49.156 9.047 1 98.62 474 VAL A C 1
ATOM 3553 O O . VAL A 1 474 ? 19.75 50.094 8.773 1 98.62 474 VAL A O 1
ATOM 3556 N N . ALA A 1 475 ? 20.531 48.031 8.305 1 98.88 475 ALA A N 1
ATOM 3557 C CA . ALA A 1 475 ? 19.547 47.719 7.277 1 98.88 475 ALA A CA 1
ATOM 3558 C C . ALA A 1 475 ? 18.75 46.469 7.637 1 98.88 475 ALA A C 1
ATOM 3560 O O . ALA A 1 475 ? 19.328 45.469 8.039 1 98.88 475 ALA A O 1
ATOM 3561 N N . ILE A 1 476 ? 17.453 46.562 7.621 1 98.94 476 ILE A N 1
ATOM 3562 C CA . ILE A 1 476 ? 16.562 45.438 7.801 1 98.94 476 ILE A CA 1
ATOM 3563 C C . ILE A 1 476 ? 15.836 45.125 6.488 1 98.94 476 ILE A C 1
ATOM 3565 O O . ILE A 1 476 ? 15.07 45.969 5.996 1 98.94 476 ILE A O 1
ATOM 3569 N N . VAL A 1 477 ? 16.078 43.969 5.906 1 98.94 477 VAL A N 1
ATOM 3570 C CA . VAL A 1 477 ? 15.43 43.562 4.664 1 98.94 477 VAL A CA 1
ATOM 3571 C C . VAL A 1 477 ? 14.352 42.531 4.957 1 98.94 477 VAL A C 1
ATOM 3573 O O . VAL A 1 477 ? 14.625 41.5 5.617 1 98.94 477 VAL A O 1
ATOM 3576 N N . PHE A 1 478 ? 13.148 42.75 4.477 1 98.81 478 PHE A N 1
ATOM 3577 C CA . PHE A 1 478 ? 12.039 41.812 4.578 1 98.81 478 PHE A CA 1
ATOM 3578 C C . PHE A 1 478 ? 11.883 41.031 3.283 1 98.81 478 PHE A C 1
ATOM 3580 O O . PHE A 1 478 ? 11.852 41.594 2.195 1 98.81 478 PHE A O 1
ATOM 3587 N N . VAL A 1 479 ? 11.836 39.719 3.393 1 98.75 479 VAL A N 1
ATOM 3588 C CA . VAL A 1 479 ? 11.547 38.844 2.246 1 98.75 479 VAL A CA 1
ATOM 3589 C C . VAL A 1 479 ? 10.305 38 2.535 1 98.75 479 VAL A C 1
ATOM 3591 O O . VAL A 1 479 ? 9.977 37.75 3.695 1 98.75 479 VAL A O 1
ATOM 3594 N N . THR A 1 480 ? 9.594 37.594 1.428 1 98.12 480 THR A N 1
ATOM 3595 C CA . THR A 1 480 ? 8.352 36.844 1.605 1 98.12 480 THR A CA 1
ATOM 3596 C C . THR A 1 480 ? 8.273 35.688 0.621 1 98.12 480 THR A C 1
ATOM 3598 O O . THR A 1 480 ? 8.875 35.719 -0.452 1 98.12 480 THR A O 1
ATOM 3601 N N . GLN A 1 481 ? 7.617 34.625 0.999 1 97.94 481 GLN A N 1
ATOM 3602 C CA . GLN A 1 481 ? 7.094 33.562 0.173 1 97.94 481 GLN A CA 1
ATOM 3603 C C . GLN A 1 481 ? 5.613 33.312 0.45 1 97.94 481 GLN A C 1
ATOM 3605 O O . GLN A 1 481 ? 5.223 33.062 1.589 1 97.94 481 GLN A O 1
ATOM 3610 N N . TRP A 1 482 ? 4.809 33.5 -0.529 1 97.25 482 TRP A N 1
ATOM 3611 C CA . TRP A 1 482 ? 3.383 33.25 -0.374 1 97.25 482 TRP A CA 1
ATOM 3612 C C . TRP A 1 482 ? 3.045 31.812 -0.772 1 97.25 482 TRP A C 1
ATOM 3614 O O . TRP A 1 482 ? 3.461 31.344 -1.834 1 97.25 482 TRP A O 1
ATOM 3624 N N . MET A 1 483 ? 2.365 31.141 0.097 1 96.69 483 MET A N 1
ATOM 3625 C CA . MET A 1 483 ? 1.901 29.766 -0.128 1 96.69 483 MET A CA 1
ATOM 3626 C C . MET A 1 483 ? 0.414 29.641 0.181 1 96.69 483 MET A C 1
ATOM 3628 O O . MET A 1 483 ? -0.145 30.453 0.916 1 96.69 483 MET A O 1
ATOM 3632 N N . GLY A 1 484 ? -0.225 28.656 -0.406 1 95.56 484 GLY A N 1
ATOM 3633 C CA . GLY A 1 484 ? -1.642 28.422 -0.171 1 95.56 484 GLY A CA 1
ATOM 3634 C C . GLY A 1 484 ? -2.119 27.078 -0.663 1 95.56 484 GLY A C 1
ATOM 3635 O O . GLY A 1 484 ? -1.401 26.391 -1.392 1 95.56 484 GLY A O 1
ATOM 3636 N N . GLU A 1 485 ? -3.303 26.703 -0.257 1 95.06 485 GLU A N 1
ATOM 3637 C CA . GLU A 1 485 ? -3.965 25.484 -0.696 1 95.06 485 GLU A CA 1
ATOM 3638 C C . GLU A 1 485 ? -4.094 25.438 -2.217 1 95.06 485 GLU A C 1
ATOM 3640 O O . GLU A 1 485 ? -4.418 26.453 -2.844 1 95.06 485 GLU A O 1
ATOM 3645 N N . GLY A 1 486 ? -3.789 24.281 -2.793 1 94 486 GLY A N 1
ATOM 3646 C CA . GLY A 1 486 ? -3.992 24.094 -4.219 1 94 486 GLY A CA 1
ATOM 3647 C C . GLY A 1 486 ? -2.734 24.312 -5.039 1 94 486 GLY A C 1
ATOM 3648 O O . GLY A 1 486 ? -2.736 24.125 -6.254 1 94 486 GLY A O 1
ATOM 3649 N N . MET A 1 487 ? -1.642 24.625 -4.273 1 93.38 487 MET A N 1
ATOM 3650 C CA . MET A 1 487 ? -0.414 24.828 -5.035 1 93.38 487 MET A CA 1
ATOM 3651 C C . MET A 1 487 ? 0.806 24.391 -4.234 1 93.38 487 MET A C 1
ATOM 3653 O O . MET A 1 487 ? 0.851 24.578 -3.016 1 93.38 487 MET A O 1
ATOM 3657 N N . ASP A 1 488 ? 1.761 23.812 -4.918 1 96.75 488 ASP A N 1
ATOM 3658 C CA . ASP A 1 488 ? 3.111 23.656 -4.391 1 96.75 488 ASP A CA 1
ATOM 3659 C C . ASP A 1 488 ? 4.062 24.703 -4.965 1 96.75 488 ASP A C 1
ATOM 3661 O O . ASP A 1 488 ? 3.742 25.359 -5.957 1 96.75 488 ASP A O 1
ATOM 3665 N N . GLY A 1 489 ? 5.117 24.922 -4.238 1 95.69 489 GLY A N 1
ATOM 3666 C CA . GLY A 1 489 ? 6.055 25.938 -4.695 1 95.69 489 GLY A CA 1
ATOM 3667 C C . GLY A 1 489 ? 7.488 25.438 -4.738 1 95.69 489 GLY A C 1
ATOM 3668 O O . GLY A 1 489 ? 7.734 24.234 -4.902 1 95.69 489 GLY A O 1
ATOM 3669 N N . THR A 1 490 ? 8.375 26.312 -4.883 1 96.38 490 THR A N 1
ATOM 3670 C CA . THR A 1 490 ? 9.805 26.062 -4.793 1 96.38 490 THR A CA 1
ATOM 3671 C C . THR A 1 490 ? 10.375 26.625 -3.492 1 96.38 490 THR A C 1
ATOM 3673 O O . THR A 1 490 ? 9.695 27.375 -2.787 1 96.38 490 THR A O 1
ATOM 3676 N N . LEU A 1 491 ? 11.578 26.219 -3.174 1 98 491 LEU A N 1
ATOM 3677 C CA . LEU A 1 491 ? 12.203 26.734 -1.966 1 98 491 LEU A CA 1
ATOM 3678 C C . LEU A 1 491 ? 13.023 27.984 -2.275 1 98 491 LEU A C 1
ATOM 3680 O O . LEU A 1 491 ? 13.406 28.719 -1.364 1 98 491 LEU A O 1
ATOM 3684 N N . GLU A 1 492 ? 13.242 28.266 -3.523 1 97.19 492 GLU A N 1
ATOM 3685 C CA . GLU A 1 492 ? 13.797 29.547 -3.959 1 97.19 492 GLU A CA 1
ATOM 3686 C C . GLU A 1 492 ? 12.758 30.656 -3.859 1 97.19 492 GLU A C 1
ATOM 3688 O O . GLU A 1 492 ? 11.586 30.453 -4.176 1 97.19 492 GLU A O 1
ATOM 3693 N N . LEU A 1 493 ? 13.219 31.797 -3.414 1 97.75 493 LEU A N 1
ATOM 3694 C CA . LEU A 1 493 ? 12.312 32.938 -3.41 1 97.75 493 LEU A CA 1
ATOM 3695 C C . LEU A 1 493 ? 12.062 33.438 -4.828 1 97.75 493 LEU A C 1
ATOM 3697 O O . LEU A 1 493 ? 12.969 33.438 -5.66 1 97.75 493 LEU A O 1
ATOM 3701 N N . LYS A 1 494 ? 10.875 33.844 -5.117 1 95.19 494 LYS A N 1
ATOM 3702 C CA . LYS A 1 494 ? 10.508 34.344 -6.43 1 95.19 494 LYS A CA 1
ATOM 3703 C C . LYS A 1 494 ? 10.969 35.781 -6.594 1 95.19 494 LYS A C 1
ATOM 3705 O O . LYS A 1 494 ? 11.195 36.5 -5.605 1 95.19 494 LYS A O 1
ATOM 3710 N N . GLY A 1 495 ? 11.117 36.188 -7.793 1 94.12 495 GLY A N 1
ATOM 3711 C CA . GLY A 1 495 ? 11.547 37.531 -8.102 1 94.12 495 GLY A CA 1
ATOM 3712 C C . GLY A 1 495 ? 13.008 37.781 -7.766 1 94.12 495 GLY A C 1
ATOM 3713 O O . GLY A 1 495 ? 13.844 36.906 -7.91 1 94.12 495 GLY A O 1
ATOM 3714 N N . ASN A 1 496 ? 13.32 39.031 -7.371 1 96.25 496 ASN A N 1
ATOM 3715 C CA . ASN A 1 496 ? 14.703 39.406 -7.152 1 96.25 496 ASN A CA 1
ATOM 3716 C C . ASN A 1 496 ? 15.023 39.562 -5.668 1 96.25 496 ASN A C 1
ATOM 3718 O O . ASN A 1 496 ? 15.906 40.312 -5.285 1 96.25 496 ASN A O 1
ATOM 3722 N N . GLN A 1 497 ? 14.258 38.844 -4.895 1 98.25 497 GLN A N 1
ATOM 3723 C CA . GLN A 1 497 ? 14.398 39.031 -3.457 1 98.25 497 GLN A CA 1
ATOM 3724 C C . GLN A 1 497 ? 15.773 38.594 -2.971 1 98.25 497 GLN A C 1
ATOM 3726 O O . GLN A 1 497 ? 16.391 39.281 -2.146 1 98.25 497 GLN A O 1
ATOM 3731 N N . ASP A 1 498 ? 16.234 37.438 -3.508 1 98.44 498 ASP A N 1
ATOM 3732 C CA . ASP A 1 498 ? 17.562 36.969 -3.129 1 98.44 498 ASP A CA 1
ATOM 3733 C C . ASP A 1 498 ? 18.641 37.969 -3.566 1 98.44 498 ASP A C 1
ATOM 3735 O O . ASP A 1 498 ? 19.562 38.25 -2.814 1 98.44 498 ASP A O 1
ATOM 3739 N N . ALA A 1 499 ? 18.5 38.469 -4.734 1 98.25 499 ALA A N 1
ATOM 3740 C CA . ALA A 1 499 ? 19.438 39.469 -5.25 1 98.25 499 ALA A CA 1
ATOM 3741 C C . ALA A 1 499 ? 19.375 40.75 -4.414 1 98.25 499 ALA A C 1
ATOM 3743 O O . ALA A 1 499 ? 20.406 41.406 -4.188 1 98.25 499 ALA A O 1
ATOM 3744 N N . LEU A 1 500 ? 18.203 41.156 -4.004 1 98.69 500 LEU A N 1
ATOM 3745 C CA . LEU A 1 500 ? 18.016 42.344 -3.148 1 98.69 500 LEU A CA 1
ATOM 3746 C C . LEU A 1 500 ? 18.797 42.188 -1.843 1 98.69 500 LEU A C 1
ATOM 3748 O O . LEU A 1 500 ? 19.531 43.094 -1.436 1 98.69 500 LEU A O 1
ATOM 3752 N N . VAL A 1 501 ? 18.641 41.031 -1.172 1 98.88 501 VAL A N 1
ATOM 3753 C CA . VAL A 1 501 ? 19.312 40.812 0.098 1 98.88 501 VAL A CA 1
ATOM 3754 C C . VAL A 1 501 ? 20.828 40.844 -0.104 1 98.88 501 VAL A C 1
ATOM 3756 O O . VAL A 1 501 ? 21.547 41.5 0.678 1 98.88 501 VAL A O 1
ATOM 3759 N N . ALA A 1 502 ? 21.297 40.156 -1.139 1 98.62 502 ALA A N 1
ATOM 3760 C CA . ALA A 1 502 ? 22.734 40.125 -1.41 1 98.62 502 ALA A CA 1
ATOM 3761 C C . ALA A 1 502 ? 23.281 41.531 -1.634 1 98.62 502 ALA A C 1
ATOM 3763 O O . ALA A 1 502 ? 24.359 41.875 -1.129 1 98.62 502 ALA A O 1
ATOM 3764 N N . ALA A 1 503 ? 22.578 42.344 -2.402 1 98.75 503 ALA A N 1
ATOM 3765 C CA . ALA A 1 503 ? 23.031 43.688 -2.729 1 98.75 503 ALA A CA 1
ATOM 3766 C C . ALA A 1 503 ? 23.062 44.594 -1.481 1 98.75 503 ALA A C 1
ATOM 3768 O O . ALA A 1 503 ? 24.016 45.344 -1.28 1 98.75 503 ALA A O 1
ATOM 3769 N N . VAL A 1 504 ? 22.016 44.531 -0.686 1 98.88 504 VAL A N 1
ATOM 3770 C CA . VAL A 1 504 ? 21.938 45.344 0.529 1 98.88 504 VAL A CA 1
ATOM 3771 C C . VAL A 1 504 ? 23.031 44.906 1.508 1 98.88 504 VAL A C 1
ATOM 3773 O O . VAL A 1 504 ? 23.672 45.75 2.139 1 98.88 504 VAL A O 1
ATOM 3776 N N . ALA A 1 505 ? 23.219 43.594 1.659 1 98.75 505 ALA A N 1
ATOM 3777 C CA . ALA A 1 505 ? 24.25 43.062 2.555 1 98.75 505 ALA A CA 1
ATOM 3778 C C . ALA A 1 505 ? 25.641 43.562 2.15 1 98.75 505 ALA A C 1
ATOM 3780 O O . ALA A 1 505 ? 26.484 43.812 3.006 1 98.75 505 ALA A O 1
ATOM 3781 N N . ALA A 1 506 ? 25.859 43.625 0.87 1 98.5 506 ALA A N 1
ATOM 3782 C CA . ALA A 1 506 ? 27.125 44.125 0.371 1 98.5 506 ALA A CA 1
ATOM 3783 C C . ALA A 1 506 ? 27.312 45.594 0.706 1 98.5 506 ALA A C 1
ATOM 3785 O O . ALA A 1 506 ? 28.422 46.062 0.964 1 98.5 506 ALA A O 1
ATOM 3786 N N . ALA A 1 507 ? 26.25 46.344 0.779 1 98.62 507 ALA A N 1
ATOM 3787 C CA . ALA A 1 507 ? 26.281 47.781 1.004 1 98.62 507 ALA A CA 1
ATOM 3788 C C . ALA A 1 507 ? 26.359 48.125 2.492 1 98.62 507 ALA A C 1
ATOM 3790 O O . ALA A 1 507 ? 26.906 49.156 2.883 1 98.62 507 ALA A O 1
ATOM 3791 N N . ASN A 1 508 ? 25.797 47.312 3.316 1 98.62 508 ASN A N 1
ATOM 3792 C CA . ASN A 1 508 ? 25.734 47.5 4.762 1 98.62 508 ASN A CA 1
ATOM 3793 C C . ASN A 1 508 ? 25.938 46.188 5.504 1 98.62 508 ASN A C 1
ATOM 3795 O O . ASN A 1 508 ? 25.016 45.375 5.609 1 98.62 508 ASN A O 1
ATOM 3799 N N . PRO A 1 509 ? 27.094 45.969 6.109 1 96.94 509 PRO A N 1
ATOM 3800 C CA . PRO A 1 509 ? 27.375 44.688 6.77 1 96.94 509 PRO A CA 1
ATOM 3801 C C . PRO A 1 509 ? 26.484 44.438 7.988 1 96.94 509 PRO A C 1
ATOM 3803 O O . PRO A 1 509 ? 26.422 43.312 8.492 1 96.94 509 PRO A O 1
ATOM 3806 N N . ARG A 1 510 ? 25.828 45.469 8.469 1 98.44 510 ARG A N 1
ATOM 3807 C CA . ARG A 1 510 ? 24.875 45.344 9.555 1 98.44 510 ARG A CA 1
ATOM 3808 C C . ARG A 1 510 ? 23.469 45.094 9.008 1 98.44 510 ARG A C 1
ATOM 3810 O O . ARG A 1 510 ? 22.531 45.844 9.367 1 98.44 510 ARG A O 1
ATOM 3817 N N . THR A 1 511 ? 23.344 44.094 8.188 1 98.81 511 THR A N 1
ATOM 3818 C CA . THR A 1 511 ? 22.078 43.75 7.543 1 98.81 511 THR A CA 1
ATOM 3819 C C . THR A 1 511 ? 21.375 42.625 8.305 1 98.81 511 THR A C 1
ATOM 3821 O O . THR A 1 511 ? 21.969 41.594 8.617 1 98.81 511 THR A O 1
ATOM 3824 N N . ILE A 1 512 ? 20.156 42.844 8.664 1 98.88 512 ILE A N 1
ATOM 3825 C CA . ILE A 1 512 ? 19.234 41.906 9.258 1 98.88 512 ILE A CA 1
ATOM 3826 C C . ILE A 1 512 ? 18.188 41.469 8.234 1 98.88 512 ILE A C 1
ATOM 3828 O O . ILE A 1 512 ? 17.641 42.312 7.52 1 98.88 512 ILE A O 1
ATOM 3832 N N . VAL A 1 513 ? 17.891 40.188 8.094 1 98.94 513 VAL A N 1
ATOM 3833 C CA . VAL A 1 513 ? 16.828 39.719 7.203 1 98.94 513 VAL A CA 1
ATOM 3834 C C . VAL A 1 513 ? 15.672 39.188 8.023 1 98.94 513 VAL A C 1
ATOM 3836 O O . VAL A 1 513 ? 15.875 38.344 8.914 1 98.94 513 VAL A O 1
ATOM 3839 N N . VAL A 1 514 ? 14.484 39.625 7.801 1 98.94 514 VAL A N 1
ATOM 3840 C CA . VAL A 1 514 ? 13.25 39.062 8.344 1 98.94 514 VAL A CA 1
ATOM 3841 C C . VAL A 1 514 ? 12.531 38.25 7.262 1 98.94 514 VAL A C 1
ATOM 3843 O O . VAL A 1 514 ? 12.172 38.781 6.215 1 98.94 514 VAL A O 1
ATOM 3846 N N . VAL A 1 515 ? 12.312 37 7.539 1 98.94 515 VAL A N 1
ATOM 3847 C CA . VAL A 1 515 ? 11.75 36.062 6.559 1 98.94 515 VAL A CA 1
ATOM 3848 C C . VAL A 1 515 ? 10.297 35.75 6.906 1 98.94 515 VAL A C 1
ATOM 3850 O O . VAL A 1 515 ? 9.992 35.312 8.008 1 98.94 515 VAL A O 1
ATOM 3853 N N . GLN A 1 516 ? 9.406 36.062 6.035 1 98.75 516 GLN A N 1
ATOM 3854 C CA . GLN A 1 516 ? 8.008 35.656 6.125 1 98.75 516 GLN A CA 1
ATOM 3855 C C . GLN A 1 516 ? 7.676 34.594 5.074 1 98.75 516 GLN A C 1
ATOM 3857 O O . GLN A 1 516 ? 7.523 34.906 3.893 1 98.75 516 GLN A O 1
ATOM 3862 N N . SER A 1 517 ? 7.512 33.375 5.48 1 98.56 517 SER A N 1
ATOM 3863 C CA . SER A 1 517 ? 7.312 32.25 4.547 1 98.56 517 SER A CA 1
ATOM 3864 C C . SER A 1 517 ? 6.387 31.203 5.133 1 98.56 517 SER A C 1
ATOM 3866 O O . SER A 1 517 ? 6.152 31.172 6.344 1 98.56 517 SER A O 1
ATOM 3868 N N . GLY A 1 518 ? 5.844 30.359 4.258 1 97.75 518 GLY A N 1
ATOM 3869 C CA . GLY A 1 518 ? 4.941 29.297 4.676 1 97.75 518 GLY A CA 1
ATOM 3870 C C . GLY A 1 518 ? 5.664 28.062 5.191 1 97.75 518 GLY A C 1
ATOM 3871 O O . GLY A 1 518 ? 5.031 27.109 5.648 1 97.75 518 GLY A O 1
ATOM 3872 N N . GLY A 1 519 ? 6.945 28.062 5.18 1 97.62 519 GLY A N 1
ATOM 3873 C CA . GLY A 1 519 ? 7.824 26.984 5.578 1 97.62 519 GLY A CA 1
ATOM 3874 C C . GLY A 1 519 ? 9.281 27.25 5.266 1 97.62 519 GLY A C 1
ATOM 3875 O O . GLY A 1 519 ? 9.758 28.375 5.398 1 97.62 519 GLY A O 1
ATOM 3876 N N . ALA A 1 520 ? 9.984 26.203 4.875 1 98.38 520 ALA A N 1
ATOM 3877 C CA . ALA A 1 520 ? 11.414 26.312 4.594 1 98.38 520 ALA A CA 1
ATOM 3878 C C . ALA A 1 520 ? 11.664 27.047 3.273 1 98.38 520 ALA A C 1
ATOM 3880 O O . ALA A 1 520 ? 10.883 26.891 2.324 1 98.38 520 ALA A O 1
ATOM 3881 N N . ILE A 1 521 ? 12.711 27.766 3.236 1 98.69 521 ILE A N 1
ATOM 3882 C CA . ILE A 1 521 ? 13.211 28.391 2.012 1 98.69 521 ILE A CA 1
ATOM 3883 C C . ILE A 1 521 ? 14.727 28.25 1.95 1 98.69 521 ILE A C 1
ATOM 3885 O O . ILE A 1 521 ? 15.375 27.969 2.965 1 98.69 521 ILE A O 1
ATOM 3889 N N . PHE A 1 522 ? 15.25 28.453 0.733 1 98.5 522 PHE A N 1
ATOM 3890 C CA . PHE A 1 522 ? 16.688 28.609 0.599 1 98.5 522 PHE A CA 1
ATOM 3891 C C . PHE A 1 522 ? 17.125 30.031 0.974 1 98.5 522 PHE A C 1
ATOM 3893 O O . PHE A 1 522 ? 16.312 30.953 0.941 1 98.5 522 PHE A O 1
ATOM 3900 N N . MET A 1 523 ? 18.328 30.141 1.47 1 98.69 523 MET A N 1
ATOM 3901 C CA . MET A 1 523 ? 18.922 31.422 1.827 1 98.69 523 MET A CA 1
ATOM 3902 C C . MET A 1 523 ? 20.359 31.516 1.306 1 98.69 523 MET A C 1
ATOM 3904 O O . MET A 1 523 ? 21.312 31.562 2.09 1 98.69 523 MET A O 1
ATOM 3908 N N . PRO A 1 524 ? 20.5 31.703 0.005 1 98.31 524 PRO A N 1
ATOM 3909 C CA . PRO A 1 524 ? 21.859 31.734 -0.542 1 98.31 524 PRO A CA 1
ATOM 3910 C C . PRO A 1 524 ? 22.703 32.875 0.03 1 98.31 524 PRO A C 1
ATOM 3912 O O . PRO A 1 524 ? 23.938 32.844 -0.089 1 98.31 524 PRO A O 1
ATOM 3915 N N . TRP A 1 525 ? 22.156 33.844 0.729 1 98.44 525 TRP A N 1
ATOM 3916 C CA . TRP A 1 525 ? 22.797 35.031 1.292 1 98.44 525 TRP A CA 1
ATOM 3917 C C . TRP A 1 525 ? 23.047 34.844 2.785 1 98.44 525 TRP A C 1
ATOM 3919 O O . TRP A 1 525 ? 23.453 35.781 3.469 1 98.44 525 TRP A O 1
ATOM 3929 N N . LYS A 1 526 ? 22.828 33.688 3.346 1 98.5 526 LYS A N 1
ATOM 3930 C CA . LYS A 1 526 ? 22.891 33.406 4.781 1 98.5 526 LYS A CA 1
ATOM 3931 C C . LYS A 1 526 ? 24.203 33.906 5.379 1 98.5 526 LYS A C 1
ATOM 3933 O O . LYS A 1 526 ? 24.219 34.5 6.457 1 98.5 526 LYS A O 1
ATOM 3938 N N . ASP A 1 527 ? 25.359 33.625 4.727 1 97.88 527 ASP A N 1
ATOM 3939 C CA . ASP A 1 527 ? 26.672 33.906 5.289 1 97.88 527 ASP A CA 1
ATOM 3940 C C . ASP A 1 527 ? 27.062 35.375 5.102 1 97.88 527 ASP A C 1
ATOM 3942 O O . ASP A 1 527 ? 28.016 35.844 5.707 1 97.88 527 ASP A O 1
ATOM 3946 N N . ASP A 1 528 ? 26.25 36.156 4.359 1 98.25 528 ASP A N 1
ATOM 3947 C CA . ASP A 1 528 ? 26.578 37.531 4.043 1 98.25 528 ASP A CA 1
ATOM 3948 C C . ASP A 1 528 ? 25.844 38.5 4.973 1 98.25 528 ASP A C 1
ATOM 3950 O O . ASP A 1 528 ? 26.125 39.688 4.969 1 98.25 528 ASP A O 1
ATOM 3954 N N . VAL A 1 529 ? 24.953 38.031 5.785 1 98.81 529 VAL A N 1
ATOM 3955 C CA . VAL A 1 529 ? 24.141 38.938 6.602 1 98.81 529 VAL A CA 1
ATOM 3956 C C . VAL A 1 529 ? 24.453 38.719 8.078 1 98.81 529 VAL A C 1
ATOM 3958 O O . VAL A 1 529 ? 24.984 37.656 8.461 1 98.81 529 VAL A O 1
ATOM 3961 N N . GLY A 1 530 ? 24.094 39.656 8.906 1 98.62 530 GLY A N 1
ATOM 3962 C CA . GLY A 1 530 ? 24.438 39.594 10.32 1 98.62 530 GLY A CA 1
ATOM 3963 C C . GLY A 1 530 ? 23.422 38.844 11.156 1 98.62 530 GLY A C 1
ATOM 3964 O O . GLY A 1 530 ? 23.797 38.188 12.125 1 98.62 530 GLY A O 1
ATOM 3965 N N . ALA A 1 531 ? 22.156 38.969 10.812 1 98.81 531 ALA A N 1
ATOM 3966 C CA . ALA A 1 531 ? 21.109 38.281 11.578 1 98.81 531 ALA A CA 1
ATOM 3967 C C . ALA A 1 531 ? 19.938 37.875 10.68 1 98.81 531 ALA A C 1
ATOM 3969 O O . ALA A 1 531 ? 19.719 38.5 9.625 1 98.81 531 ALA A O 1
ATOM 3970 N N . ILE A 1 532 ? 19.266 36.812 11.047 1 98.94 532 ILE A N 1
ATOM 3971 C CA . ILE A 1 532 ? 18.094 36.344 10.336 1 98.94 532 ILE A CA 1
ATOM 3972 C C . ILE A 1 532 ? 16.984 36 11.328 1 98.94 532 ILE A C 1
ATOM 3974 O O . ILE A 1 532 ? 17.203 35.219 12.258 1 98.94 532 ILE A O 1
ATOM 3978 N N . LEU A 1 533 ? 15.812 36.562 11.18 1 98.94 533 LEU A N 1
ATOM 3979 C CA . LEU A 1 533 ? 14.617 36.25 11.961 1 98.94 533 LEU A CA 1
ATOM 3980 C C . LEU A 1 533 ? 13.562 35.594 11.086 1 98.94 533 LEU A C 1
ATOM 3982 O O . LEU A 1 533 ? 13.094 36.188 10.109 1 98.94 533 LEU A O 1
ATOM 3986 N N . GLN A 1 534 ? 13.227 34.375 11.414 1 98.94 534 GLN A N 1
ATOM 3987 C CA . GLN A 1 534 ? 12.141 33.656 10.75 1 98.94 534 GLN A CA 1
ATOM 3988 C C . GLN A 1 534 ? 10.797 34 11.383 1 98.94 534 GLN A C 1
ATOM 3990 O O . GLN A 1 534 ? 10.516 33.594 12.516 1 98.94 534 GLN A O 1
ATOM 3995 N N . ALA A 1 535 ? 9.945 34.625 10.586 1 98.88 535 ALA A N 1
ATOM 3996 C CA . ALA A 1 535 ? 8.688 35.094 11.148 1 98.88 535 ALA A CA 1
ATOM 3997 C C . ALA A 1 535 ? 7.508 34.281 10.648 1 98.88 535 ALA A C 1
ATOM 3999 O O . ALA A 1 535 ? 6.383 34.438 11.133 1 98.88 535 ALA A O 1
ATOM 4000 N N . PHE A 1 536 ? 7.75 33.375 9.703 1 98.69 536 PHE A N 1
ATOM 4001 C CA . PHE A 1 536 ? 6.648 32.625 9.086 1 98.69 536 PHE A CA 1
ATOM 4002 C C . PHE A 1 536 ? 5.535 33.594 8.664 1 98.69 536 PHE A C 1
ATOM 4004 O O . PHE A 1 536 ? 5.789 34.594 8.008 1 98.69 536 PHE A O 1
ATOM 4011 N N . TYR A 1 537 ? 4.262 33.188 8.906 1 98.75 537 TYR A N 1
ATOM 4012 C CA . TYR A 1 537 ? 3.145 34.125 8.883 1 98.75 537 TYR A CA 1
ATOM 4013 C C . TYR A 1 537 ? 2.727 34.531 10.289 1 98.75 537 TYR A C 1
ATOM 4015 O O . TYR A 1 537 ? 2.105 33.75 11.008 1 98.75 537 TYR A O 1
ATOM 4023 N N . PRO A 1 538 ? 3.008 35.719 10.656 1 98.75 538 PRO A N 1
ATOM 4024 C CA . PRO A 1 538 ? 3.068 36 12.094 1 98.75 538 PRO A CA 1
ATOM 4025 C C . PRO A 1 538 ? 1.722 36.438 12.656 1 98.75 538 PRO A C 1
ATOM 4027 O O . PRO A 1 538 ? 1.601 36.656 13.867 1 98.75 538 PRO A O 1
ATOM 4030 N N . GLY A 1 539 ? 0.653 36.625 11.852 1 98.38 539 GLY A N 1
ATOM 4031 C CA . GLY A 1 539 ? -0.681 36.906 12.367 1 98.38 539 GLY A CA 1
ATOM 4032 C C . GLY A 1 539 ? -1.02 38.375 12.43 1 98.38 539 GLY A C 1
ATOM 4033 O O . GLY A 1 539 ? -0.254 39.219 11.945 1 98.38 539 GLY A O 1
ATOM 4034 N N . ILE A 1 540 ? -2.121 38.75 13.102 1 98.44 540 ILE A N 1
ATOM 4035 C CA . ILE A 1 540 ? -2.797 40.031 13.016 1 98.44 540 ILE A CA 1
ATOM 4036 C C . ILE A 1 540 ? -1.935 41.125 13.664 1 98.44 540 ILE A C 1
ATOM 4038 O O . ILE A 1 540 ? -2.07 42.312 13.352 1 98.44 540 ILE A O 1
ATOM 4042 N N . ARG A 1 541 ? -1.048 40.719 14.508 1 98.69 541 ARG A N 1
ATOM 4043 C CA . ARG A 1 541 ? -0.136 41.656 15.172 1 98.69 541 ARG A CA 1
ATOM 4044 C C . ARG A 1 541 ? 1.317 41.281 14.922 1 98.69 541 ARG A C 1
ATOM 4046 O O . ARG A 1 541 ? 2.166 41.406 15.805 1 98.69 541 ARG A O 1
ATOM 4053 N N . GLY A 1 542 ? 1.534 40.781 13.781 1 98.81 542 GLY A N 1
ATOM 4054 C CA . GLY A 1 542 ? 2.865 40.312 13.43 1 98.81 542 GLY A CA 1
ATOM 4055 C C . GLY A 1 542 ? 3.9 41.438 13.398 1 98.81 542 GLY A C 1
ATOM 4056 O O . GLY A 1 542 ? 5.062 41.219 13.742 1 98.81 542 GLY A O 1
ATOM 4057 N N . GLY A 1 543 ? 3.523 42.594 12.922 1 98.81 543 GLY A N 1
ATOM 4058 C CA . GLY A 1 543 ? 4.445 43.719 12.891 1 98.81 543 GLY A CA 1
ATOM 4059 C C . GLY A 1 543 ? 4.949 44.125 14.266 1 98.81 543 GLY A C 1
ATOM 4060 O O . GLY A 1 543 ? 6.148 44.344 14.453 1 98.81 543 GLY A O 1
ATOM 4061 N N . GLU A 1 544 ? 4.051 44.188 15.195 1 98.81 544 GLU A N 1
ATOM 4062 C CA . GLU A 1 544 ? 4.41 44.5 16.578 1 98.81 544 GLU A CA 1
ATOM 4063 C C . GLU A 1 544 ? 5.312 43.438 17.172 1 98.81 544 GLU A C 1
ATOM 4065 O O . GLU A 1 544 ? 6.293 43.719 17.844 1 98.81 544 GLU A O 1
ATOM 4070 N N . ALA A 1 545 ? 4.953 42.188 16.891 1 98.94 545 ALA A N 1
ATOM 4071 C CA . ALA A 1 545 ? 5.766 41.094 17.422 1 98.94 545 ALA A CA 1
ATOM 4072 C C . ALA A 1 545 ? 7.184 41.125 16.859 1 98.94 545 ALA A C 1
ATOM 4074 O O . ALA A 1 545 ? 8.156 40.969 17.594 1 98.94 545 ALA A O 1
ATOM 4075 N N . ILE A 1 546 ? 7.305 41.344 15.555 1 98.94 546 ILE A N 1
ATOM 4076 C CA . ILE A 1 546 ? 8.609 41.438 14.906 1 98.94 546 ILE A CA 1
ATOM 4077 C C . ILE A 1 546 ? 9.422 42.562 15.531 1 98.94 546 ILE A C 1
ATOM 4079 O O . ILE A 1 546 ? 10.586 42.375 15.883 1 98.94 546 ILE A O 1
ATOM 4083 N N . SER A 1 547 ? 8.797 43.719 15.688 1 98.88 547 SER A N 1
ATOM 4084 C CA . SER A 1 547 ? 9.484 44.875 16.25 1 98.88 547 SER A CA 1
ATOM 4085 C C . SER A 1 547 ? 9.984 44.594 17.672 1 98.88 547 SER A C 1
ATOM 4087 O O . SER A 1 547 ? 11.125 44.906 18 1 98.88 547 SER A O 1
ATOM 4089 N N . ARG A 1 548 ? 9.156 43.969 18.438 1 98.81 548 ARG A N 1
ATOM 4090 C CA . ARG A 1 548 ? 9.5 43.719 19.828 1 98.81 548 ARG A CA 1
ATOM 4091 C C . ARG A 1 548 ? 10.633 42.719 19.938 1 98.81 548 ARG A C 1
ATOM 4093 O O . ARG A 1 548 ? 11.461 42.781 20.844 1 98.81 548 ARG A O 1
ATOM 4100 N N . LEU A 1 549 ? 10.711 41.812 19.062 1 98.88 549 LEU A N 1
ATOM 4101 C CA . LEU A 1 549 ? 11.844 40.875 19.031 1 98.88 549 LEU A CA 1
ATOM 4102 C C . LEU A 1 549 ? 13.109 41.594 18.562 1 98.88 549 LEU A C 1
ATOM 4104 O O . LEU A 1 549 ? 14.18 41.406 19.141 1 98.88 549 LEU A O 1
ATOM 4108 N N . LEU A 1 550 ? 12.992 42.406 17.516 1 98.88 550 LEU A N 1
ATOM 4109 C CA . LEU A 1 550 ? 14.156 43.094 16.984 1 98.88 550 LEU A CA 1
ATOM 4110 C C . LEU A 1 550 ? 14.773 44.031 18.016 1 98.88 550 LEU A C 1
ATOM 4112 O O . LEU A 1 550 ? 15.984 44.219 18.031 1 98.88 550 LEU A O 1
ATOM 4116 N N . THR A 1 551 ? 13.938 44.656 18.906 1 98.5 551 THR A N 1
ATOM 4117 C CA . THR A 1 551 ? 14.406 45.656 19.859 1 98.5 551 THR A CA 1
ATOM 4118 C C . THR A 1 551 ? 14.789 45 21.172 1 98.5 551 THR A C 1
ATOM 4120 O O . THR A 1 551 ? 15.375 45.656 22.047 1 98.5 551 THR A O 1
ATOM 4123 N N . GLY A 1 552 ? 14.406 43.719 21.359 1 98.31 552 GLY A N 1
ATOM 4124 C CA . GLY A 1 552 ? 14.758 43 22.578 1 98.31 552 GLY A CA 1
ATOM 4125 C C . GLY A 1 552 ? 13.734 43.188 23.688 1 98.31 552 GLY A C 1
ATOM 4126 O O . GLY A 1 552 ? 13.914 42.656 24.781 1 98.31 552 GLY A O 1
ATOM 4127 N N . LYS A 1 553 ? 12.688 43.906 23.375 1 97.94 553 LYS A N 1
ATOM 4128 C CA . LYS A 1 553 ? 11.602 43.969 24.344 1 97.94 553 LYS A CA 1
ATOM 4129 C C . LYS A 1 553 ? 11.047 42.594 24.641 1 97.94 553 LYS A C 1
ATOM 4131 O O . LYS A 1 553 ? 10.562 42.344 25.75 1 97.94 553 LYS A O 1
ATOM 4136 N N . VAL A 1 554 ? 11.117 41.719 23.656 1 98.56 554 VAL A N 1
ATOM 4137 C CA . VAL A 1 554 ? 10.867 40.312 23.812 1 98.56 554 VAL A CA 1
ATOM 4138 C C . VAL A 1 554 ? 12.094 39.5 23.375 1 98.56 554 VAL A C 1
ATOM 4140 O O . VAL A 1 554 ? 12.664 39.781 22.328 1 98.56 554 VAL A O 1
ATOM 4143 N N . ASN A 1 555 ? 12.562 38.625 24.266 1 98.75 555 ASN A N 1
ATOM 4144 C CA . ASN A 1 555 ? 13.648 37.719 23.922 1 98.75 555 ASN A CA 1
ATOM 4145 C C . ASN A 1 555 ? 13.156 36.562 23.047 1 98.75 555 ASN A C 1
ATOM 4147 O O . ASN A 1 555 ? 12.25 35.812 23.438 1 98.75 555 ASN A O 1
ATOM 4151 N N . PRO A 1 556 ? 13.734 36.406 21.828 1 98.75 556 PRO A N 1
ATOM 4152 C CA . PRO A 1 556 ? 13.305 35.281 20.984 1 98.75 556 PRO A CA 1
ATOM 4153 C C . PRO A 1 556 ? 13.422 33.938 21.703 1 98.75 556 PRO A C 1
ATOM 4155 O O . PRO A 1 556 ? 14.383 33.719 22.438 1 98.75 556 PRO A O 1
ATOM 4158 N N . SER A 1 557 ? 12.438 33.062 21.453 1 98.75 557 SER A N 1
ATOM 4159 C CA . SER A 1 557 ? 12.422 31.766 22.125 1 98.75 557 SER A CA 1
ATOM 4160 C C . SER A 1 557 ? 11.852 30.688 21.234 1 98.75 557 SER A C 1
ATOM 4162 O O . SER A 1 557 ? 11.594 29.562 21.688 1 98.75 557 SER A O 1
ATOM 4164 N N . GLY A 1 558 ? 11.516 30.953 19.969 1 98.81 558 GLY A N 1
ATOM 4165 C CA . GLY A 1 558 ? 11.031 29.969 19.016 1 98.81 558 GLY A CA 1
ATOM 4166 C C . GLY A 1 558 ? 12.109 29.016 18.547 1 98.81 558 GLY A C 1
ATOM 4167 O O . GLY A 1 558 ? 13.289 29.359 18.547 1 98.81 558 GLY A O 1
ATOM 4168 N N . HIS A 1 559 ? 11.719 27.828 18.203 1 98.94 559 HIS A N 1
ATOM 4169 C CA . HIS A 1 559 ? 12.57 26.812 17.594 1 98.94 559 HIS A CA 1
ATOM 4170 C C . HIS A 1 559 ? 11.922 26.234 16.328 1 98.94 559 HIS A C 1
ATOM 4172 O O . HIS A 1 559 ? 10.703 26.078 16.281 1 98.94 559 HIS A O 1
ATOM 4178 N N . LEU A 1 560 ? 12.727 25.859 15.344 1 98.94 560 LEU A N 1
ATOM 4179 C CA . LEU A 1 560 ? 12.211 25.422 14.055 1 98.94 560 LEU A CA 1
ATOM 4180 C C . LEU A 1 560 ? 11.461 24.094 14.188 1 98.94 560 LEU A C 1
ATOM 4182 O O . LEU A 1 560 ? 12.031 23.094 14.633 1 98.94 560 LEU A O 1
ATOM 4186 N N . PRO A 1 561 ? 10.203 24.078 13.727 1 98.88 561 PRO A N 1
ATOM 4187 C CA . PRO A 1 561 ? 9.445 22.812 13.719 1 98.88 561 PRO A CA 1
ATOM 4188 C C . PRO A 1 561 ? 9.672 22 12.445 1 98.88 561 PRO A C 1
ATOM 4190 O O . PRO A 1 561 ? 9.133 20.906 12.305 1 98.88 561 PRO A O 1
ATOM 4193 N N . ILE A 1 562 ? 10.406 22.5 11.492 1 98.75 562 ILE A N 1
ATOM 4194 C CA . ILE A 1 562 ? 10.805 21.812 10.273 1 98.75 562 ILE A CA 1
ATOM 4195 C C . ILE A 1 562 ? 12.273 22.109 9.977 1 98.75 562 ILE A C 1
ATOM 4197 O O . ILE A 1 562 ? 12.789 23.172 10.328 1 98.75 562 ILE A O 1
ATOM 4201 N N . SER A 1 563 ? 12.938 21.188 9.367 1 98.75 563 SER A N 1
ATOM 4202 C CA . SER A 1 563 ? 14.289 21.391 8.867 1 98.75 563 SER A CA 1
ATOM 4203 C C . SER A 1 563 ? 14.281 22.234 7.594 1 98.75 563 SER A C 1
ATOM 4205 O O . SER A 1 563 ? 13.375 22.109 6.762 1 98.75 563 SER A O 1
ATOM 4207 N N . PHE A 1 564 ? 15.227 23.125 7.504 1 98.75 564 PHE A N 1
ATOM 4208 C CA . PHE A 1 564 ? 15.461 23.859 6.262 1 98.75 564 PHE A CA 1
ATOM 4209 C C . PHE A 1 564 ? 16.547 23.172 5.441 1 98.75 564 PHE A C 1
ATOM 4211 O O . PHE A 1 564 ? 17.719 23.125 5.859 1 98.75 564 PHE A O 1
ATOM 4218 N N . PRO A 1 565 ? 16.203 22.641 4.281 1 98.5 565 PRO A N 1
ATOM 4219 C CA . PRO A 1 565 ? 17.25 22 3.467 1 98.5 565 PRO A CA 1
ATOM 4220 C C . PRO A 1 565 ? 18.25 23 2.908 1 98.5 565 PRO A C 1
ATOM 4222 O O . PRO A 1 565 ? 17.906 24.156 2.643 1 98.5 565 PRO A O 1
ATOM 4225 N N . ALA A 1 566 ? 19.469 22.516 2.666 1 98.12 566 ALA A N 1
ATOM 4226 C CA . ALA A 1 566 ? 20.5 23.375 2.092 1 98.12 566 ALA A CA 1
ATOM 4227 C C . ALA A 1 566 ? 20.344 23.484 0.578 1 98.12 566 ALA A C 1
ATOM 4229 O O . ALA A 1 566 ? 20.812 24.453 -0.032 1 98.12 566 ALA A O 1
ATOM 4230 N N . SER A 1 567 ? 19.75 22.469 -0.028 1 97.25 567 SER A N 1
ATOM 4231 C CA . SER A 1 567 ? 19.516 22.438 -1.469 1 97.25 567 SER A CA 1
ATOM 4232 C C . SER A 1 567 ? 18.422 21.453 -1.832 1 97.25 567 SER A C 1
ATOM 4234 O O . SER A 1 567 ? 17.984 20.656 -0.993 1 97.25 567 SER A O 1
ATOM 4236 N N . ASN A 1 568 ? 18 21.5 -3.092 1 96.88 568 ASN A N 1
ATOM 4237 C CA . ASN A 1 568 ? 16.984 20.562 -3.594 1 96.88 568 ASN A CA 1
ATOM 4238 C C . ASN A 1 568 ? 17.5 19.125 -3.58 1 96.88 568 ASN A C 1
ATOM 4240 O O . ASN A 1 568 ? 16.703 18.188 -3.492 1 96.88 568 ASN A O 1
ATOM 4244 N N . ASP A 1 569 ? 18.781 18.891 -3.594 1 96.31 569 ASP A N 1
ATOM 4245 C CA . ASP A 1 569 ? 19.391 17.578 -3.633 1 96.31 569 ASP A CA 1
ATOM 4246 C C . ASP A 1 569 ? 19.188 16.828 -2.311 1 96.31 569 ASP A C 1
ATOM 4248 O O . ASP A 1 569 ? 19.359 15.617 -2.242 1 96.31 569 ASP A O 1
ATOM 4252 N N . GLN A 1 570 ? 18.812 17.609 -1.26 1 97.69 570 GLN A N 1
ATOM 4253 C CA . GLN A 1 570 ? 18.656 17 0.058 1 97.69 570 GLN A CA 1
ATOM 4254 C C . GLN A 1 570 ? 17.219 16.531 0.273 1 97.69 570 GLN A C 1
ATOM 4256 O O . GLN A 1 570 ? 16.922 15.875 1.275 1 97.69 570 GLN A O 1
ATOM 4261 N N . LEU A 1 571 ? 16.344 16.828 -0.687 1 97.81 571 LEU A N 1
ATOM 4262 C CA . LEU A 1 571 ? 14.945 16.453 -0.53 1 97.81 571 LEU A CA 1
ATOM 4263 C C . LEU A 1 571 ? 14.75 14.961 -0.785 1 97.81 571 LEU A C 1
ATOM 4265 O O . LEU A 1 571 ? 15.391 14.383 -1.668 1 97.81 571 LEU A O 1
ATOM 4269 N N . ALA A 1 572 ? 13.898 14.305 0.004 1 96.75 572 ALA A N 1
ATOM 4270 C CA . ALA A 1 572 ? 13.609 12.883 -0.202 1 96.75 572 ALA A CA 1
ATOM 4271 C C . ALA A 1 572 ? 13.031 12.641 -1.595 1 96.75 572 ALA A C 1
ATOM 4273 O O . ALA A 1 572 ? 13.281 11.594 -2.195 1 96.75 572 ALA A O 1
ATOM 4274 N N . HIS A 1 573 ? 12.289 13.617 -2.117 1 96.19 573 HIS A N 1
ATOM 4275 C CA . HIS A 1 573 ? 11.703 13.578 -3.451 1 96.19 573 HIS A CA 1
ATOM 4276 C C . HIS A 1 573 ? 12.102 14.797 -4.273 1 96.19 573 HIS A C 1
ATOM 4278 O O . HIS A 1 573 ? 11.492 15.859 -4.152 1 96.19 573 HIS A O 1
ATOM 4284 N N . PRO A 1 574 ? 13 14.602 -5.168 1 92.56 574 PRO A N 1
ATOM 4285 C CA . PRO A 1 574 ? 13.508 15.734 -5.938 1 92.56 574 PRO A CA 1
ATOM 4286 C C . PRO A 1 574 ? 12.438 16.375 -6.816 1 92.56 574 PRO A C 1
ATOM 4288 O O . PRO A 1 574 ? 12.523 17.562 -7.137 1 92.56 574 PRO A O 1
ATOM 4291 N N . THR A 1 575 ? 11.461 15.516 -7.188 1 93.19 575 THR A N 1
ATOM 4292 C CA . THR A 1 575 ? 10.375 16.031 -8.023 1 93.19 575 THR A CA 1
ATOM 4293 C C . THR A 1 575 ? 9.023 15.734 -7.387 1 93.19 575 THR A C 1
ATOM 4295 O O . THR A 1 575 ? 8.828 14.688 -6.766 1 93.19 575 THR A O 1
ATOM 4298 N N . ILE A 1 576 ? 8.141 16.688 -7.531 1 96.25 576 ILE A N 1
ATOM 4299 C CA . ILE A 1 576 ? 6.738 16.453 -7.184 1 96.25 576 ILE A CA 1
ATOM 4300 C C . ILE A 1 576 ? 5.973 15.977 -8.414 1 96.25 576 ILE A C 1
ATOM 4302 O O . ILE A 1 576 ? 5.871 16.688 -9.414 1 96.25 576 ILE A O 1
ATOM 4306 N N . PRO A 1 577 ? 5.449 14.812 -8.367 1 94 577 PRO A N 1
ATOM 4307 C CA . PRO A 1 577 ? 4.688 14.359 -9.531 1 94 577 PRO A CA 1
ATOM 4308 C C . PRO A 1 577 ? 3.555 15.312 -9.906 1 94 577 PRO A C 1
ATOM 4310 O O . PRO A 1 577 ? 2.723 15.648 -9.055 1 94 577 PRO A O 1
ATOM 4313 N N . GLY A 1 578 ? 3.533 15.742 -11.156 1 94.44 578 GLY A N 1
ATOM 4314 C CA . GLY A 1 578 ? 2.471 16.594 -11.664 1 94.44 578 GLY A CA 1
ATOM 4315 C C . GLY A 1 578 ? 2.719 18.078 -11.406 1 94.44 578 GLY A C 1
ATOM 4316 O O . GLY A 1 578 ? 1.885 18.906 -11.742 1 94.44 578 GLY A O 1
ATOM 4317 N N . PHE A 1 579 ? 3.828 18.453 -10.781 1 95.88 579 PHE A N 1
ATOM 4318 C CA . PHE A 1 579 ? 4.145 19.844 -10.508 1 95.88 579 PHE A CA 1
ATOM 4319 C C . PHE A 1 579 ? 4.105 20.672 -11.781 1 95.88 579 PHE A C 1
ATOM 4321 O O . PHE A 1 579 ? 4.703 20.297 -12.789 1 95.88 579 PHE A O 1
ATOM 4328 N N . GLY A 1 580 ? 3.373 21.719 -11.766 1 92.56 580 GLY A N 1
ATOM 4329 C CA . GLY A 1 580 ? 3.299 22.641 -12.898 1 92.56 580 GLY A CA 1
ATOM 4330 C C . GLY A 1 580 ? 2.324 22.188 -13.969 1 92.56 580 GLY A C 1
ATOM 4331 O O . GLY A 1 580 ? 2.123 22.875 -14.969 1 92.56 580 GLY A O 1
ATOM 4332 N N . LYS A 1 581 ? 1.689 21.016 -13.758 1 92.62 581 LYS A N 1
ATOM 4333 C CA . LYS A 1 581 ? 0.716 20.5 -14.727 1 92.62 581 LYS A CA 1
ATOM 4334 C C . LYS A 1 581 ? -0.706 20.875 -14.312 1 92.62 581 LYS A C 1
ATOM 4336 O O . LYS A 1 581 ? -0.963 21.188 -13.148 1 92.62 581 LYS A O 1
ATOM 4341 N N . PRO A 1 582 ? -1.559 20.922 -15.297 1 91.38 582 PRO A N 1
ATOM 4342 C CA . PRO A 1 582 ? -2.957 21.156 -14.93 1 91.38 582 PRO A CA 1
ATOM 4343 C C . PRO A 1 582 ? -3.49 20.094 -13.961 1 91.38 582 PRO A C 1
ATOM 4345 O O . PRO A 1 582 ? -3.119 18.922 -14.062 1 91.38 582 PRO A O 1
ATOM 4348 N N . ASP A 1 583 ? -4.363 20.5 -13.156 1 90.44 583 ASP A N 1
ATOM 4349 C CA . ASP A 1 583 ? -4.926 19.594 -12.156 1 90.44 583 ASP A CA 1
ATOM 4350 C C . ASP A 1 583 ? -5.703 18.453 -12.828 1 90.44 583 ASP A C 1
ATOM 4352 O O . ASP A 1 583 ? -6.207 18.625 -13.938 1 90.44 583 ASP A O 1
ATOM 4356 N N . GLY A 1 584 ? -5.766 17.391 -12.188 1 90.5 584 GLY A N 1
ATOM 4357 C CA . GLY A 1 584 ? -6.645 16.328 -12.648 1 90.5 584 GLY A CA 1
ATOM 4358 C C . GLY A 1 584 ? -5.902 15.203 -13.336 1 90.5 584 GLY A C 1
ATOM 4359 O O . GLY A 1 584 ? -6.504 14.195 -13.727 1 90.5 584 GLY A O 1
ATOM 4360 N N . VAL A 1 585 ? -4.605 15.32 -13.445 1 90.75 585 VAL A N 1
ATOM 4361 C CA . VAL A 1 585 ? -3.803 14.266 -14.047 1 90.75 585 VAL A CA 1
ATOM 4362 C C . VAL A 1 585 ? -3.467 13.211 -13 1 90.75 585 VAL A C 1
ATOM 4364 O O . VAL A 1 585 ? -3.037 13.539 -11.891 1 90.75 585 VAL A O 1
ATOM 4367 N N . ALA A 1 586 ? -3.725 11.953 -13.383 1 93.12 586 ALA A N 1
ATOM 4368 C CA . ALA A 1 586 ? -3.377 10.875 -12.461 1 93.12 586 ALA A CA 1
ATOM 4369 C C . ALA A 1 586 ? -1.863 10.75 -12.312 1 93.12 586 ALA A C 1
ATOM 4371 O O . ALA A 1 586 ? -1.136 10.672 -13.305 1 93.12 586 ALA A O 1
ATOM 4372 N N . VAL A 1 587 ? -1.378 10.773 -11.109 1 95 587 VAL A N 1
ATOM 4373 C CA . VAL A 1 587 ? 0.041 10.594 -10.812 1 95 587 VAL A CA 1
ATOM 4374 C C . VAL A 1 587 ? 0.206 9.711 -9.578 1 95 587 VAL A C 1
ATOM 4376 O O . VAL A 1 587 ? -0.764 9.438 -8.867 1 95 587 VAL A O 1
ATOM 4379 N N . ASN A 1 588 ? 1.362 9.211 -9.336 1 94.69 588 ASN A N 1
ATOM 4380 C CA . ASN A 1 588 ? 1.665 8.391 -8.164 1 94.69 588 ASN A CA 1
ATOM 4381 C C . ASN A 1 588 ? 3.008 8.773 -7.547 1 94.69 588 ASN A C 1
ATOM 4383 O O . ASN A 1 588 ? 3.904 9.25 -8.242 1 94.69 588 ASN A O 1
ATOM 4387 N N . ILE A 1 589 ? 3.133 8.57 -6.293 1 95.88 589 ILE A N 1
ATOM 4388 C CA . ILE A 1 589 ? 4.387 8.75 -5.574 1 95.88 589 ILE A CA 1
ATOM 4389 C C . ILE A 1 589 ? 4.543 7.66 -4.516 1 95.88 589 ILE A C 1
ATOM 4391 O O . ILE A 1 589 ? 3.578 7.301 -3.84 1 95.88 589 ILE A O 1
ATOM 4395 N N . THR A 1 590 ? 5.672 7.059 -4.418 1 95.69 590 THR A N 1
ATOM 4396 C CA . THR A 1 590 ? 6.02 6.113 -3.363 1 95.69 590 THR A CA 1
ATOM 4397 C C . THR A 1 590 ? 6.914 6.777 -2.318 1 95.69 590 THR A C 1
ATOM 4399 O O . THR A 1 590 ? 7.961 7.332 -2.654 1 95.69 590 THR A O 1
ATOM 4402 N N . TYR A 1 591 ? 6.508 6.742 -1.129 1 97 591 TYR A N 1
ATOM 4403 C CA . TYR A 1 591 ? 7.32 7.27 -0.038 1 97 591 TYR A CA 1
ATOM 4404 C C . TYR A 1 591 ? 8.336 6.238 0.434 1 97 591 TYR A C 1
ATOM 4406 O O . TYR A 1 591 ? 8.148 5.609 1.479 1 97 591 TYR A O 1
ATOM 4414 N N . HIS A 1 592 ? 9.43 6.238 -0.226 1 93.62 592 HIS A N 1
ATOM 4415 C CA . HIS A 1 592 ? 10.484 5.273 0.048 1 93.62 592 HIS A CA 1
ATOM 4416 C C . HIS A 1 592 ? 11.211 5.602 1.349 1 93.62 592 HIS A C 1
ATOM 4418 O O . HIS A 1 592 ? 11.82 4.723 1.965 1 93.62 59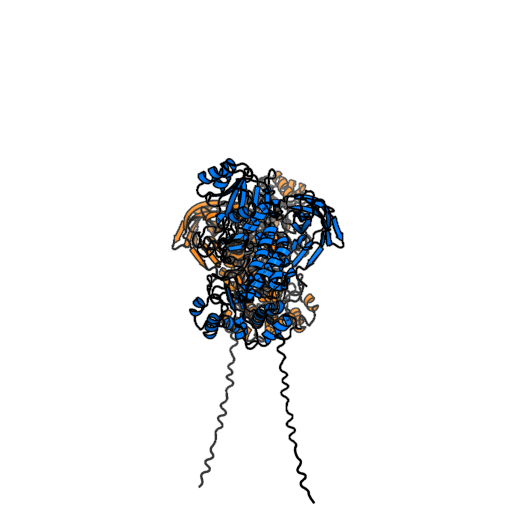2 HIS A O 1
ATOM 4424 N N . GLU A 1 593 ? 11.172 6.887 1.788 1 96.56 593 GLU A N 1
ATOM 4425 C CA . GLU A 1 593 ? 11.812 7.293 3.035 1 96.56 593 GLU A CA 1
ATOM 4426 C C . GLU A 1 593 ? 11.023 6.793 4.246 1 96.56 593 GLU A C 1
ATOM 4428 O O . GLU A 1 593 ? 11.531 6.809 5.371 1 96.56 593 GLU A O 1
ATOM 4433 N N . GLY A 1 594 ? 9.789 6.316 4.039 1 97.38 594 GLY A N 1
ATOM 4434 C CA . GLY A 1 594 ? 8.977 5.762 5.105 1 97.38 594 GLY A CA 1
ATOM 4435 C C . GLY A 1 594 ? 8.734 6.738 6.242 1 97.38 594 GLY A C 1
ATOM 4436 O O . GLY A 1 594 ? 8.305 7.871 6.016 1 97.38 594 GLY A O 1
ATOM 4437 N N . ALA A 1 595 ? 9.133 6.336 7.457 1 98.38 595 ALA A N 1
ATOM 4438 C CA . ALA A 1 595 ? 8.898 7.148 8.648 1 98.38 595 ALA A CA 1
ATOM 4439 C C . ALA A 1 595 ? 10.031 8.141 8.875 1 98.38 595 ALA A C 1
ATOM 4441 O O . ALA A 1 595 ? 10 8.938 9.812 1 98.38 595 ALA A O 1
ATOM 4442 N N . ALA A 1 596 ? 11.062 8.125 8.031 1 98.62 596 ALA A N 1
ATOM 4443 C CA . ALA A 1 596 ? 12.195 9.039 8.164 1 98.62 596 ALA A CA 1
ATOM 4444 C C . ALA A 1 596 ? 11.875 10.391 7.531 1 98.62 596 ALA A C 1
ATOM 4446 O O . ALA A 1 596 ? 12.453 10.75 6.5 1 98.62 596 ALA A O 1
ATOM 4447 N N . ILE A 1 597 ? 11.117 11.164 8.203 1 98.56 597 ILE A N 1
ATOM 4448 C CA . ILE A 1 597 ? 10.672 12.469 7.711 1 98.56 597 ILE A CA 1
ATOM 4449 C C . ILE A 1 597 ? 11.531 13.57 8.336 1 98.56 597 ILE A C 1
ATOM 4451 O O . ILE A 1 597 ? 11.836 13.531 9.523 1 98.56 597 ILE A O 1
ATOM 4455 N N . GLY A 1 598 ? 11.836 14.617 7.559 1 98.25 598 GLY A N 1
ATOM 4456 C CA . GLY A 1 598 ? 12.539 15.781 8.078 1 98.25 598 GLY A CA 1
ATOM 4457 C C . GLY A 1 598 ? 13.93 15.453 8.594 1 98.25 598 GLY A C 1
ATOM 4458 O O . GLY A 1 598 ? 14.727 14.844 7.883 1 98.25 598 GLY A O 1
ATOM 4459 N N . TYR A 1 599 ? 14.219 15.797 9.844 1 98.69 599 TYR A N 1
ATOM 4460 C CA . TYR A 1 599 ? 15.547 15.625 10.414 1 98.69 599 TYR A CA 1
ATOM 4461 C C . TYR A 1 599 ? 15.961 14.164 10.406 1 98.69 599 TYR A C 1
ATOM 4463 O O . TYR A 1 599 ? 17.156 13.852 10.289 1 98.69 599 TYR A O 1
ATOM 4471 N N . LYS A 1 600 ? 15.023 13.273 10.469 1 98.81 600 LYS A N 1
ATOM 4472 C CA . LYS A 1 600 ? 15.328 11.844 10.422 1 98.81 600 LYS A CA 1
ATOM 4473 C C . LYS A 1 600 ? 15.891 11.445 9.062 1 98.81 600 LYS A C 1
ATOM 4475 O O . LYS A 1 600 ? 16.828 10.641 8.984 1 98.81 600 LYS A O 1
ATOM 4480 N N . TRP A 1 601 ? 15.281 11.953 8.008 1 98.5 601 TRP A N 1
ATOM 4481 C CA . TRP A 1 601 ? 15.789 11.703 6.668 1 98.5 601 TRP A CA 1
ATOM 4482 C C . TRP A 1 601 ? 17.219 12.234 6.52 1 98.5 601 TRP A C 1
ATOM 4484 O O . TRP A 1 601 ? 18.078 11.547 5.973 1 98.5 601 TRP A O 1
ATOM 4494 N N . TYR A 1 602 ? 17.469 13.445 7.02 1 98.38 602 TYR A N 1
ATOM 4495 C CA . TYR A 1 602 ? 18.797 14.039 6.938 1 98.38 602 TYR A CA 1
ATOM 4496 C C . TYR A 1 602 ? 19.812 13.203 7.699 1 98.38 602 TYR A C 1
ATOM 4498 O O . TYR A 1 602 ? 20.938 13.008 7.23 1 98.38 602 TYR A O 1
ATOM 4506 N N . ASP A 1 603 ? 19.406 12.688 8.812 1 98.31 603 ASP A N 1
ATOM 4507 C CA . ASP A 1 603 ? 20.266 11.812 9.594 1 98.31 603 ASP A CA 1
ATOM 4508 C C . ASP A 1 603 ? 20.609 10.539 8.828 1 98.31 603 ASP A C 1
ATOM 4510 O O . ASP A 1 603 ? 21.766 10.117 8.797 1 98.31 603 ASP A O 1
ATOM 4514 N N . VAL A 1 604 ? 19.578 9.914 8.258 1 98.12 604 VAL A N 1
ATOM 4515 C CA . VAL A 1 604 ? 19.75 8.664 7.527 1 98.12 604 VAL A CA 1
ATOM 4516 C C . VAL A 1 604 ? 20.734 8.875 6.383 1 98.12 604 VAL A C 1
ATOM 4518 O O . VAL A 1 604 ? 21.594 8.016 6.125 1 98.12 604 VAL A O 1
ATOM 4521 N N . LYS A 1 605 ? 20.656 10.039 5.715 1 97.88 605 LYS A N 1
ATOM 4522 C CA . LYS A 1 605 ? 21.438 10.297 4.508 1 97.88 605 LYS A CA 1
ATOM 4523 C C . LYS A 1 605 ? 22.781 10.945 4.848 1 97.88 605 LYS A C 1
ATOM 4525 O O . LYS A 1 605 ? 23.656 11.062 3.986 1 97.88 605 LYS A O 1
ATOM 4530 N N . GLY A 1 606 ? 22.984 11.398 6.078 1 98 606 GLY A N 1
ATOM 4531 C CA . GLY A 1 606 ? 24.188 12.109 6.48 1 98 606 GLY A CA 1
ATOM 4532 C C . GLY A 1 606 ? 24.25 13.516 5.926 1 98 606 GLY A C 1
ATOM 4533 O O . GLY A 1 606 ? 25.344 14.047 5.699 1 98 606 GLY A O 1
ATOM 4534 N N . TYR A 1 607 ? 23.094 14.125 5.664 1 98.12 607 TYR A N 1
ATOM 4535 C CA . TYR A 1 607 ? 23.016 15.492 5.156 1 98.12 607 TYR A CA 1
ATOM 4536 C C . TYR A 1 607 ? 23.047 16.5 6.301 1 98.12 607 TYR A C 1
ATOM 4538 O O . TYR A 1 607 ? 22.5 16.234 7.375 1 98.12 607 TYR A O 1
ATOM 4546 N N . THR A 1 608 ? 23.641 17.594 6.078 1 98.31 608 THR A N 1
ATOM 4547 C CA . THR A 1 608 ? 23.531 18.75 6.969 1 98.31 608 THR A CA 1
ATOM 4548 C C . THR A 1 608 ? 22.562 19.766 6.41 1 98.31 608 THR A C 1
ATOM 4550 O O . THR A 1 608 ? 22.828 20.406 5.395 1 98.31 608 THR A O 1
ATOM 4553 N N . PRO A 1 609 ? 21.453 19.953 7.023 1 98.56 609 PRO A N 1
ATOM 4554 C CA . PRO A 1 609 ? 20.5 20.953 6.547 1 98.56 609 PRO A CA 1
ATOM 4555 C C . PRO A 1 609 ? 21.016 22.391 6.754 1 98.56 609 PRO A C 1
ATOM 4557 O O . PRO A 1 609 ? 21.984 22.594 7.477 1 98.56 609 PRO A O 1
ATOM 4560 N N . LEU A 1 610 ? 20.391 23.344 6.066 1 98.69 610 LEU A N 1
ATOM 4561 C CA . LEU A 1 610 ? 20.688 24.75 6.281 1 98.69 610 LEU A CA 1
ATOM 4562 C C . LEU A 1 610 ? 20.469 25.141 7.742 1 98.69 610 LEU A C 1
ATOM 4564 O O . LEU A 1 610 ? 21.312 25.812 8.344 1 98.69 610 LEU A O 1
ATOM 4568 N N . PHE A 1 611 ? 19.344 24.812 8.305 1 98.81 611 PHE A N 1
ATOM 4569 C CA . PHE A 1 611 ? 19.016 24.875 9.719 1 98.81 611 PHE A CA 1
ATOM 4570 C C . PHE A 1 611 ? 18.297 23.609 10.172 1 98.81 611 PHE A C 1
ATOM 4572 O O . PHE A 1 611 ? 17.391 23.125 9.484 1 98.81 611 PHE A O 1
ATOM 4579 N N . ALA A 1 612 ? 18.672 23.125 11.305 1 98.81 612 ALA A N 1
ATOM 4580 C CA . ALA A 1 612 ? 18.172 21.844 11.797 1 98.81 612 ALA A CA 1
ATOM 4581 C C . ALA A 1 612 ? 16.828 22.016 12.5 1 98.81 612 ALA A C 1
ATOM 4583 O O . ALA A 1 612 ? 16.5 23.109 12.977 1 98.81 612 ALA A O 1
ATOM 4584 N N . PHE A 1 613 ? 16.109 20.922 12.555 1 98.81 613 PHE A N 1
ATOM 4585 C CA . PHE A 1 613 ? 14.938 20.828 13.406 1 98.81 613 PHE A CA 1
ATOM 4586 C C . PHE A 1 613 ? 15.289 21.188 14.852 1 98.81 613 PHE A C 1
ATOM 4588 O O . PHE A 1 613 ? 16.297 20.734 15.383 1 98.81 613 PHE A O 1
ATOM 4595 N N . GLY A 1 614 ? 14.492 22.094 15.359 1 98.88 614 GLY A N 1
ATOM 4596 C CA . GLY A 1 614 ? 14.68 22.484 16.75 1 98.88 614 GLY A CA 1
ATOM 4597 C C . GLY A 1 614 ? 15.625 23.656 16.922 1 98.88 614 GLY A C 1
ATOM 4598 O O . GLY A 1 614 ? 15.773 24.188 18.016 1 98.88 614 GLY A O 1
ATOM 4599 N N . HIS A 1 615 ? 16.234 24.109 15.898 1 98.88 615 HIS A N 1
ATOM 4600 C CA . HIS A 1 615 ? 17.156 25.25 15.969 1 98.88 615 HIS A CA 1
ATOM 4601 C C . HIS A 1 615 ? 16.422 26.531 16.344 1 98.88 615 HIS A C 1
ATOM 4603 O O . HIS A 1 615 ? 15.32 26.781 15.867 1 98.88 615 HIS A O 1
ATOM 4609 N N . GLY A 1 616 ? 16.984 27.359 17.141 1 98.81 616 GLY A N 1
ATOM 4610 C CA . GLY A 1 616 ? 16.516 28.672 17.531 1 98.81 616 GLY A CA 1
ATOM 4611 C C . GLY A 1 616 ? 17.422 29.359 18.547 1 98.81 616 GLY A C 1
ATOM 4612 O O . GLY A 1 616 ? 17.781 28.75 19.562 1 98.81 616 GLY A O 1
ATOM 4613 N N . LEU A 1 617 ? 17.766 30.562 18.281 1 98.69 617 LEU A N 1
ATOM 4614 C CA . LEU A 1 617 ? 18.656 31.312 19.156 1 98.69 617 LEU A CA 1
ATOM 4615 C C . LEU A 1 617 ? 17.859 32.188 20.109 1 98.69 617 LEU A C 1
ATOM 4617 O O . LEU A 1 617 ? 16.625 32.25 20.031 1 98.69 617 LEU A O 1
ATOM 4621 N N . SER A 1 618 ? 18.531 32.781 21.016 1 98.56 618 SER A N 1
ATOM 4622 C CA . SER A 1 618 ? 18.031 33.719 22.016 1 98.56 618 SER A CA 1
ATOM 4623 C C . SER A 1 618 ? 19.031 34.844 22.281 1 98.56 618 SER A C 1
ATOM 4625 O O . SER A 1 618 ? 20.188 34.781 21.828 1 98.56 618 SER A O 1
ATOM 4627 N N . TYR A 1 619 ? 18.625 35.906 22.938 1 98.44 619 TYR A N 1
ATOM 4628 C CA . TYR A 1 619 ? 19.547 36.969 23.328 1 98.44 619 TYR A CA 1
ATOM 4629 C C . TYR A 1 619 ? 20.266 36.594 24.625 1 98.44 619 TYR A C 1
ATOM 4631 O O . TYR A 1 619 ? 21.062 37.375 25.141 1 98.44 619 TYR A O 1
ATOM 4639 N N . THR A 1 620 ? 19.953 35.469 25.078 1 98 620 THR A N 1
ATOM 4640 C CA . THR A 1 620 ? 20.688 34.812 26.172 1 98 620 THR A CA 1
ATOM 4641 C C . THR A 1 620 ? 21.156 33.438 25.766 1 98 620 THR A C 1
ATOM 4643 O O . THR A 1 620 ? 21.062 33.062 24.594 1 98 620 THR A O 1
ATOM 4646 N N . THR A 1 621 ? 21.859 32.781 26.688 1 97.5 621 THR A N 1
ATOM 4647 C CA . THR A 1 621 ? 22.328 31.406 26.438 1 97.5 621 THR A CA 1
ATOM 4648 C C . THR A 1 621 ? 21.797 30.438 27.484 1 97.5 621 THR A C 1
ATOM 4650 O O . THR A 1 621 ? 21.469 30.859 28.594 1 97.5 621 THR A O 1
ATOM 4653 N N . PHE A 1 622 ? 21.688 29.219 27.047 1 98.12 622 PHE A N 1
ATOM 4654 C CA . PHE A 1 622 ? 21.141 28.188 27.938 1 98.12 622 PHE A CA 1
ATOM 4655 C C . PHE A 1 622 ? 22.031 26.953 27.938 1 98.12 622 PHE A C 1
ATOM 4657 O O . PHE A 1 622 ? 22.766 26.703 26.969 1 98.12 622 PHE A O 1
ATOM 4664 N N . ALA A 1 623 ? 21.953 26.219 29 1 97.88 623 ALA A N 1
ATOM 4665 C CA . ALA A 1 623 ? 22.562 24.891 29.109 1 97.88 623 ALA A CA 1
ATOM 4666 C C . ALA A 1 623 ? 21.594 23.906 29.781 1 97.88 623 ALA A C 1
ATOM 4668 O O . ALA A 1 623 ? 21 24.219 30.812 1 97.88 623 ALA A O 1
ATOM 4669 N N . VAL A 1 624 ? 21.406 22.781 29.141 1 97.81 624 VAL A N 1
ATOM 4670 C CA . VAL A 1 624 ? 20.641 21.719 29.781 1 97.81 624 VAL A CA 1
ATOM 4671 C C . VAL A 1 624 ? 21.484 21.062 30.891 1 97.81 624 VAL A C 1
ATOM 4673 O O . VAL A 1 624 ? 22.656 20.766 30.688 1 97.81 624 VAL A O 1
ATOM 4676 N N . THR A 1 625 ? 20.859 20.891 32.031 1 97.06 625 THR A N 1
ATOM 4677 C CA . THR A 1 625 ? 21.578 20.359 33.188 1 97.06 625 THR A CA 1
ATOM 4678 C C . THR A 1 625 ? 20.781 19.234 33.844 1 97.06 625 THR A C 1
ATOM 4680 O O . THR A 1 625 ? 19.578 19.062 33.594 1 97.06 625 THR A O 1
ATOM 4683 N N . ASP A 1 626 ? 21.469 18.391 34.688 1 97.12 626 ASP A N 1
ATOM 4684 C CA . ASP A 1 626 ? 20.875 17.391 35.562 1 97.12 626 ASP A CA 1
ATOM 4685 C C . ASP A 1 626 ? 20.109 16.344 34.75 1 97.12 626 ASP A C 1
ATOM 4687 O O . ASP A 1 626 ? 19.016 15.938 35.094 1 97.12 626 ASP A O 1
ATOM 4691 N N . ALA A 1 627 ? 20.734 16.062 33.562 1 98.19 627 ALA A N 1
ATOM 4692 C CA . ALA A 1 627 ? 20.109 15.086 32.688 1 98.19 627 ALA A CA 1
ATOM 4693 C C . ALA A 1 627 ? 20.156 13.688 33.312 1 98.19 627 ALA A C 1
ATOM 4695 O O . ALA A 1 627 ? 21.203 13.234 33.75 1 98.19 627 ALA A O 1
ATOM 4696 N N . LYS A 1 628 ? 19.031 13.055 33.375 1 98.44 628 LYS A N 1
ATOM 4697 C CA . LYS A 1 628 ? 18.922 11.68 33.875 1 98.44 628 LYS A CA 1
ATOM 4698 C C . LYS A 1 628 ? 17.938 10.867 33.031 1 98.44 628 LYS A C 1
ATOM 4700 O O . LYS A 1 628 ? 17 11.414 32.469 1 98.44 628 LYS A O 1
ATOM 4705 N N . ALA A 1 629 ? 18.156 9.648 32.938 1 98.69 629 ALA A N 1
ATOM 4706 C CA . ALA A 1 629 ? 17.281 8.672 32.312 1 98.69 629 ALA A CA 1
ATOM 4707 C C . ALA A 1 629 ? 17.312 7.34 33.031 1 98.69 629 ALA A C 1
ATOM 4709 O O . ALA A 1 629 ? 18.391 6.812 33.344 1 98.69 629 ALA A O 1
ATOM 4710 N N . THR A 1 630 ? 16.172 6.84 33.375 1 98.12 630 THR A N 1
ATOM 4711 C CA . THR A 1 630 ? 16.078 5.578 34.094 1 98.12 630 THR A CA 1
ATOM 4712 C C . THR A 1 630 ? 15.039 4.66 33.469 1 98.12 630 THR A C 1
ATOM 4714 O O . THR A 1 630 ? 14.055 5.137 32.906 1 98.12 630 THR A O 1
ATOM 4717 N N . VAL A 1 631 ? 15.297 3.447 33.5 1 98.06 631 VAL A N 1
ATOM 4718 C CA . VAL A 1 631 ? 14.352 2.432 33.062 1 98.06 631 VAL A CA 1
ATOM 4719 C C . VAL A 1 631 ? 13.875 1.595 34.25 1 98.06 631 VAL A C 1
ATOM 4721 O O . VAL A 1 631 ? 14.688 0.987 34.938 1 98.06 631 VAL A O 1
ATOM 4724 N N . GLU A 1 632 ? 12.617 1.643 34.5 1 96.5 632 GLU A N 1
ATOM 4725 C CA . GLU A 1 632 ? 11.992 0.803 35.531 1 96.5 632 GLU A CA 1
ATOM 4726 C C . GLU A 1 632 ? 10.859 -0.027 34.938 1 96.5 632 GLU A C 1
ATOM 4728 O O . GLU A 1 632 ? 9.875 0.523 34.438 1 96.5 632 GLU A O 1
ATOM 4733 N N . LYS A 1 633 ? 10.883 -1.328 35 1 92.75 633 LYS A N 1
ATOM 4734 C CA . LYS A 1 633 ? 9.875 -2.248 34.5 1 92.75 633 LYS A CA 1
ATOM 4735 C C . LYS A 1 633 ? 9.586 -1.976 33.031 1 92.75 633 LYS A C 1
ATOM 4737 O O . LYS A 1 633 ? 8.43 -1.906 32.625 1 92.75 633 LYS A O 1
ATOM 4742 N N . GLY A 1 634 ? 10.625 -1.578 32.344 1 94.06 634 GLY A N 1
ATOM 4743 C CA . GLY A 1 634 ? 10.523 -1.389 30.906 1 94.06 634 GLY A CA 1
ATOM 4744 C C . GLY A 1 634 ? 10.094 0.014 30.516 1 94.06 634 GLY A C 1
ATOM 4745 O O . GLY A 1 634 ? 9.992 0.333 29.328 1 94.06 634 GLY A O 1
ATOM 4746 N N . GLU A 1 635 ? 9.812 0.831 31.453 1 97.25 635 GLU A N 1
ATOM 4747 C CA . GLU A 1 635 ? 9.375 2.197 31.188 1 97.25 635 GLU A CA 1
ATOM 4748 C C . GLU A 1 635 ? 10.531 3.186 31.328 1 97.25 635 GLU A C 1
ATOM 4750 O O . GLU A 1 635 ? 11.219 3.211 32.344 1 97.25 635 GLU A O 1
ATOM 4755 N N . LEU A 1 636 ? 10.703 3.924 30.328 1 98.62 636 LEU A N 1
ATOM 4756 C CA . LEU A 1 636 ? 11.75 4.941 30.328 1 98.62 636 LEU A CA 1
ATOM 4757 C C . LEU A 1 636 ? 11.227 6.258 30.891 1 98.62 636 LEU A C 1
ATOM 4759 O O . LEU A 1 636 ? 10.211 6.781 30.422 1 98.62 636 LEU A O 1
ATOM 4763 N N . THR A 1 637 ? 11.852 6.777 31.891 1 98.75 637 THR A N 1
ATOM 4764 C CA . THR A 1 637 ? 11.578 8.094 32.469 1 98.75 637 THR A CA 1
ATOM 4765 C C . THR A 1 637 ? 12.812 8.992 32.344 1 98.75 637 THR A C 1
ATOM 4767 O O . THR A 1 637 ? 13.922 8.562 32.656 1 98.75 637 THR A O 1
ATOM 4770 N N . ILE A 1 638 ? 12.617 10.203 31.969 1 98.69 638 ILE A N 1
ATOM 4771 C CA . ILE A 1 638 ? 13.727 11.148 31.859 1 98.69 638 ILE A CA 1
ATOM 4772 C C . ILE A 1 638 ? 13.484 12.336 32.781 1 98.69 638 ILE A C 1
ATOM 4774 O O . ILE A 1 638 ? 12.344 12.625 33.156 1 98.69 638 ILE A O 1
ATOM 4778 N N . SER A 1 639 ? 14.555 12.969 33.094 1 98.31 639 SER A N 1
ATOM 4779 C CA . SER A 1 639 ? 14.5 14.25 33.812 1 98.31 639 SER A CA 1
ATOM 4780 C C . SER A 1 639 ? 15.664 15.148 33.406 1 98.31 639 SER A C 1
ATOM 4782 O O . SER A 1 639 ? 16.734 14.664 33.062 1 98.31 639 SER A O 1
ATOM 4784 N N . ALA A 1 640 ? 15.406 16.438 33.406 1 98.38 640 ALA A N 1
ATOM 4785 C CA . ALA A 1 640 ? 16.422 17.438 33.094 1 98.38 640 ALA A CA 1
ATOM 4786 C C . ALA A 1 640 ? 15.961 18.844 33.531 1 98.38 640 ALA A C 1
ATOM 4788 O O . ALA A 1 640 ? 14.781 19.047 33.812 1 98.38 640 ALA A O 1
ATOM 4789 N N . ALA A 1 641 ? 16.859 19.703 33.562 1 98.38 641 ALA A N 1
ATOM 4790 C CA . ALA A 1 641 ? 16.594 21.125 33.781 1 98.38 641 ALA A CA 1
ATOM 4791 C C . ALA A 1 641 ? 17.375 21.969 32.781 1 98.38 641 ALA A C 1
ATOM 4793 O O . ALA A 1 641 ? 18.25 21.469 32.062 1 98.38 641 ALA A O 1
ATOM 4794 N N . ILE A 1 642 ? 17.016 23.234 32.719 1 98.25 642 ILE A N 1
ATOM 4795 C CA . ILE A 1 642 ? 17.719 24.141 31.812 1 98.25 642 ILE A CA 1
ATOM 4796 C C . ILE A 1 642 ? 18.156 25.391 32.594 1 98.25 642 ILE A C 1
ATOM 4798 O O . ILE A 1 642 ? 17.359 26 33.312 1 98.25 642 ILE A O 1
ATOM 4802 N N . ARG A 1 643 ? 19.391 25.75 32.469 1 98.31 643 ARG A N 1
ATOM 4803 C CA . ARG A 1 643 ? 19.969 26.906 33.125 1 98.31 643 ARG A CA 1
ATOM 4804 C C . ARG A 1 643 ? 20.188 28.047 32.156 1 98.31 643 ARG A C 1
ATOM 4806 O O . ARG A 1 643 ? 20.688 27.828 31.047 1 98.31 643 ARG A O 1
ATOM 4813 N N . ASN A 1 644 ? 19.75 29.234 32.531 1 98.56 644 ASN A N 1
ATOM 4814 C CA . ASN A 1 644 ? 20.109 30.453 31.812 1 98.56 644 ASN A CA 1
ATOM 4815 C C . ASN A 1 644 ? 21.516 30.906 32.125 1 98.56 644 ASN A C 1
ATOM 4817 O O . ASN A 1 644 ? 21.781 31.406 33.219 1 98.56 644 ASN A O 1
ATOM 4821 N N . THR A 1 645 ? 22.391 30.766 31.203 1 98.38 645 THR A N 1
ATOM 4822 C CA . THR A 1 645 ? 23.797 31.047 31.438 1 98.38 645 THR A CA 1
ATOM 4823 C C . THR A 1 645 ? 24.156 32.469 30.984 1 98.38 645 THR A C 1
ATOM 4825 O O . THR A 1 645 ? 25.312 32.875 31.078 1 98.38 645 THR A O 1
ATOM 4828 N N . GLY A 1 646 ? 23.188 33.188 30.484 1 97.62 646 GLY A N 1
ATOM 4829 C CA . GLY A 1 646 ? 23.422 34.531 30.016 1 97.62 646 GLY A CA 1
ATOM 4830 C C . GLY A 1 646 ? 23 35.594 31.016 1 97.62 646 GLY A C 1
ATOM 4831 O O . GLY A 1 646 ? 22.922 35.312 32.219 1 97.62 646 GLY A O 1
ATOM 4832 N N . LYS A 1 647 ? 22.781 36.875 30.531 1 96.12 647 LYS A N 1
ATOM 4833 C CA . LYS A 1 647 ? 22.641 38.031 31.422 1 96.12 647 LYS A CA 1
ATOM 4834 C C . LYS A 1 647 ? 21.234 38.594 31.344 1 96.12 647 LYS A C 1
ATOM 4836 O O . LYS A 1 647 ? 20.891 39.531 32.094 1 96.12 647 LYS A O 1
ATOM 4841 N N . THR A 1 648 ? 20.438 38.062 30.484 1 97.44 648 THR A N 1
ATOM 4842 C CA . THR A 1 648 ? 19.062 38.562 30.359 1 97.44 648 THR A CA 1
ATOM 4843 C C . THR A 1 648 ? 18.062 37.406 30.5 1 97.44 648 THR A C 1
ATOM 4845 O O . THR A 1 648 ? 18.406 36.25 30.281 1 97.44 648 THR A O 1
ATOM 4848 N N . ALA A 1 649 ? 16.844 37.75 30.969 1 98.06 649 ALA A N 1
ATOM 4849 C CA . ALA A 1 649 ? 15.797 36.75 31.094 1 98.06 649 ALA A CA 1
ATOM 4850 C C . ALA A 1 649 ? 15.398 36.188 29.734 1 98.06 649 ALA A C 1
ATOM 4852 O O . ALA A 1 649 ? 15.453 36.906 28.719 1 98.06 649 ALA A O 1
ATOM 4853 N N . GLY A 1 650 ? 15.055 34.938 29.688 1 98.31 650 GLY A N 1
ATOM 4854 C CA . GLY A 1 650 ? 14.633 34.281 28.453 1 98.31 650 GLY A CA 1
ATOM 4855 C C . GLY A 1 650 ? 13.914 32.969 28.688 1 98.31 650 GLY A C 1
ATOM 4856 O O . GLY A 1 650 ? 13.727 32.562 29.828 1 98.31 650 GLY A O 1
ATOM 4857 N N . LYS A 1 651 ? 13.438 32.406 27.625 1 98.62 651 LYS A N 1
ATOM 4858 C CA . LYS A 1 651 ? 12.805 31.078 27.672 1 98.62 651 LYS A CA 1
ATOM 4859 C C . LYS A 1 651 ? 13.609 30.062 26.891 1 98.62 651 LYS A C 1
ATOM 4861 O O . LYS A 1 651 ? 13.891 30.25 25.703 1 98.62 651 LYS A O 1
ATOM 4866 N N . GLY A 1 652 ? 13.992 29.016 27.594 1 97.94 652 GLY A N 1
ATOM 4867 C CA . GLY A 1 652 ? 14.734 27.938 26.969 1 97.94 652 GLY A CA 1
ATOM 4868 C C . GLY A 1 652 ? 13.891 26.688 26.75 1 97.94 652 GLY A C 1
ATOM 4869 O O . GLY A 1 652 ? 12.938 26.438 27.5 1 97.94 652 GLY A O 1
ATOM 4870 N N . VAL A 1 653 ? 14.234 25.875 25.672 1 98.56 653 VAL A N 1
ATOM 4871 C CA . VAL A 1 653 ? 13.531 24.641 25.375 1 98.56 653 VAL A CA 1
ATOM 4872 C C . VAL A 1 653 ? 14.477 23.453 25.547 1 98.56 653 VAL A C 1
ATOM 4874 O O . VAL A 1 653 ? 15.516 23.375 24.891 1 98.56 653 VAL A O 1
ATOM 4877 N N . ILE A 1 654 ? 14.141 22.531 26.438 1 98.69 654 ILE A N 1
ATOM 4878 C CA . ILE A 1 654 ? 14.789 21.219 26.484 1 98.69 654 ILE A CA 1
ATOM 4879 C C . ILE A 1 654 ? 14.203 20.328 25.406 1 98.69 654 ILE A C 1
ATOM 4881 O O . ILE A 1 654 ? 12.984 20.219 25.266 1 98.69 654 ILE A O 1
ATOM 4885 N N . GLN A 1 655 ? 15 19.75 24.578 1 98.81 655 GLN A N 1
ATOM 4886 C CA . GLN A 1 655 ? 14.633 18.688 23.625 1 98.81 655 GLN A CA 1
ATOM 4887 C C . GLN A 1 655 ? 15.359 17.391 23.953 1 98.81 655 GLN A C 1
ATOM 4889 O O . GLN A 1 655 ? 16.578 17.391 24.172 1 98.81 655 GLN A O 1
ATOM 4894 N N . VAL A 1 656 ? 14.617 16.328 23.984 1 98.94 656 VAL A N 1
ATOM 4895 C CA . VAL A 1 656 ? 15.188 15.016 24.297 1 98.94 656 VAL A CA 1
ATOM 4896 C C . VAL A 1 656 ? 14.938 14.047 23.141 1 98.94 656 VAL A C 1
ATOM 4898 O O . VAL A 1 656 ? 13.812 13.93 22.656 1 98.94 656 VAL A O 1
ATOM 4901 N N . TYR A 1 657 ? 15.953 13.406 22.688 1 98.88 657 TYR A N 1
ATOM 4902 C CA . TYR A 1 657 ? 15.914 12.398 21.641 1 98.88 657 TYR A CA 1
ATOM 4903 C C . TYR A 1 657 ? 16.391 11.047 22.156 1 98.88 657 TYR A C 1
ATOM 4905 O O . TYR A 1 657 ? 17.156 10.984 23.125 1 98.88 657 TYR A O 1
ATOM 4913 N N . VAL A 1 658 ? 15.922 10 21.531 1 98.88 658 VAL A N 1
ATOM 4914 C CA . VAL A 1 658 ? 16.422 8.672 21.828 1 98.88 658 VAL A CA 1
ATOM 4915 C C . VAL A 1 658 ? 16.984 8.031 20.562 1 98.88 658 VAL A C 1
ATOM 4917 O O . VAL A 1 658 ? 16.406 8.18 19.469 1 98.88 658 VAL A O 1
ATOM 4920 N N . ALA A 1 659 ? 18.109 7.406 20.703 1 98.75 659 ALA A N 1
ATOM 4921 C CA . ALA A 1 659 ? 18.797 6.73 19.594 1 98.75 659 ALA A CA 1
ATOM 4922 C C . ALA A 1 659 ? 19.25 5.332 20.016 1 98.75 659 ALA A C 1
ATOM 4924 O O . ALA A 1 659 ? 20.062 5.184 20.938 1 98.75 659 ALA A O 1
ATOM 4925 N N . PRO A 1 660 ? 18.766 4.309 19.375 1 98.25 660 PRO A N 1
ATOM 4926 C CA . PRO A 1 660 ? 19.422 3.016 19.578 1 98.25 660 PRO A CA 1
ATOM 4927 C C . PRO A 1 660 ? 20.875 3.006 19.094 1 98.25 660 PRO A C 1
ATOM 4929 O O . PRO A 1 660 ? 21.219 3.721 18.156 1 98.25 660 PRO A O 1
ATOM 4932 N N . THR A 1 661 ? 21.703 2.156 19.688 1 96.81 661 THR A N 1
ATOM 4933 C CA . THR A 1 661 ? 23.109 2.064 19.281 1 96.81 661 THR A CA 1
ATOM 4934 C C . THR A 1 661 ? 23.219 1.616 17.828 1 96.81 661 THR A C 1
ATOM 4936 O O . THR A 1 661 ? 24.109 2.059 17.109 1 96.81 661 THR A O 1
ATOM 4939 N N . ASN A 1 662 ? 22.344 0.791 17.438 1 96.25 662 ASN A N 1
ATOM 4940 C CA . ASN A 1 662 ? 22.188 0.349 16.047 1 96.25 662 ASN A CA 1
ATOM 4941 C C . ASN A 1 662 ? 20.719 0.357 15.633 1 96.25 662 ASN A C 1
ATOM 4943 O O . ASN A 1 662 ? 20 -0.632 15.82 1 96.25 662 ASN A O 1
ATOM 4947 N N . TYR A 1 663 ? 20.406 1.443 14.969 1 96.81 663 TYR A N 1
ATOM 4948 C CA . TYR A 1 663 ? 18.984 1.636 14.734 1 96.81 663 TYR A CA 1
ATOM 4949 C C . TYR A 1 663 ? 18.453 0.624 13.719 1 96.81 663 TYR A C 1
ATOM 4951 O O . TYR A 1 663 ? 17.297 0.183 13.812 1 96.81 663 TYR A O 1
ATOM 4959 N N . LYS A 1 664 ? 19.281 0.139 12.773 1 92.69 664 LYS A N 1
ATOM 4960 C CA . LYS A 1 664 ? 18.859 -0.853 11.781 1 92.69 664 LYS A CA 1
ATOM 4961 C C . LYS A 1 664 ? 18.609 -2.207 12.445 1 92.69 664 LYS A C 1
ATOM 4963 O O . LYS A 1 664 ? 17.656 -2.91 12.078 1 92.69 664 LYS A O 1
ATOM 4968 N N . ALA A 1 665 ? 19.406 -2.518 13.422 1 92.56 665 ALA A N 1
ATOM 4969 C CA . ALA A 1 665 ? 19.312 -3.812 14.086 1 92.56 665 ALA A CA 1
ATOM 4970 C C . ALA A 1 665 ? 18.016 -3.926 14.875 1 92.56 665 ALA A C 1
ATOM 4972 O O . ALA A 1 665 ? 17.5 -5.027 15.07 1 92.56 665 ALA A O 1
ATOM 4973 N N . VAL A 1 666 ? 17.5 -2.812 15.297 1 94.81 666 VAL A N 1
ATOM 4974 C CA . VAL A 1 666 ? 16.266 -2.865 16.094 1 94.81 666 VAL A CA 1
ATOM 4975 C C . VAL A 1 666 ? 15.078 -2.508 15.203 1 94.81 666 VAL A C 1
ATOM 4977 O O . VAL A 1 666 ? 13.969 -2.301 15.711 1 94.81 666 VAL A O 1
ATOM 4980 N N . GLY A 1 667 ? 15.266 -2.348 13.945 1 93.38 667 GLY A N 1
ATOM 4981 C CA . GLY A 1 667 ? 14.188 -2.201 12.984 1 93.38 667 GLY A CA 1
ATOM 4982 C C . GLY A 1 667 ? 13.766 -0.758 12.773 1 93.38 667 GLY A C 1
ATOM 4983 O O . GLY A 1 667 ? 12.75 -0.489 12.125 1 93.38 667 GLY A O 1
ATOM 4984 N N . TRP A 1 668 ? 14.477 0.232 13.297 1 97.31 668 TRP A N 1
ATOM 4985 C CA . TRP A 1 668 ? 14.133 1.636 13.102 1 97.31 668 TRP A CA 1
ATOM 4986 C C . TRP A 1 668 ? 14.5 2.096 11.695 1 97.31 668 TRP A C 1
ATOM 4988 O O . TRP A 1 668 ? 15.328 1.471 11.031 1 97.31 668 TRP A O 1
ATOM 4998 N N . GLU A 1 669 ? 13.844 3.143 11.266 1 96.94 669 GLU A N 1
ATOM 4999 C CA . GLU A 1 669 ? 14.094 3.678 9.93 1 96.94 669 GLU A CA 1
ATOM 5000 C C . GLU A 1 669 ? 14.992 4.91 9.992 1 96.94 669 GLU A C 1
ATOM 5002 O O . GLU A 1 669 ? 15.422 5.43 8.961 1 96.94 669 GLU A O 1
ATOM 5007 N N . ALA A 1 670 ? 15.242 5.449 11.234 1 97.81 670 ALA A N 1
ATOM 5008 C CA . ALA A 1 670 ? 16.109 6.609 11.422 1 97.81 670 ALA A CA 1
ATOM 5009 C C . ALA A 1 670 ? 16.891 6.5 12.727 1 97.81 670 ALA A C 1
ATOM 5011 O O . ALA A 1 670 ? 16.5 5.762 13.633 1 97.81 670 ALA A O 1
ATOM 5012 N N . PRO A 1 671 ? 18.016 7.25 12.891 1 98.19 671 PRO A N 1
ATOM 5013 C CA . PRO A 1 671 ? 18.953 7.07 14.008 1 98.19 671 PRO A CA 1
ATOM 5014 C C . PRO A 1 671 ? 18.391 7.578 15.336 1 98.19 671 PRO A C 1
ATOM 5016 O O . PRO A 1 671 ? 18.828 7.137 16.406 1 98.19 671 PRO A O 1
ATOM 5019 N N . LYS A 1 672 ? 17.516 8.523 15.281 1 98.75 672 LYS A N 1
ATOM 5020 C CA . LYS A 1 672 ? 16.984 9.047 16.531 1 98.75 672 LYS A CA 1
ATOM 5021 C C . LYS A 1 672 ? 15.562 9.586 16.344 1 98.75 672 LYS A C 1
ATOM 5023 O O . LYS A 1 672 ? 15.141 9.867 15.219 1 98.75 672 LYS A O 1
ATOM 5028 N N . ARG A 1 673 ? 14.828 9.742 17.438 1 98.88 673 ARG A N 1
ATOM 5029 C CA . ARG A 1 673 ? 13.461 10.25 17.469 1 98.88 673 ARG A CA 1
ATOM 5030 C C . ARG A 1 673 ? 13.266 11.211 18.641 1 98.88 673 ARG A C 1
ATOM 5032 O O . ARG A 1 673 ? 13.781 10.977 19.734 1 98.88 673 ARG A O 1
ATOM 5039 N N . LEU A 1 674 ? 12.633 12.367 18.359 1 98.94 674 LEU A N 1
ATOM 5040 C CA . LEU A 1 674 ? 12.211 13.25 19.453 1 98.94 674 LEU A CA 1
ATOM 5041 C C . LEU A 1 674 ? 11.211 12.547 20.359 1 98.94 674 LEU A C 1
ATOM 5043 O O . LEU A 1 674 ? 10.227 11.977 19.891 1 98.94 674 LEU A O 1
ATOM 5047 N N . VAL A 1 675 ? 11.492 12.641 21.703 1 98.81 675 VAL A N 1
ATOM 5048 C CA . VAL A 1 675 ? 10.609 11.883 22.594 1 98.81 675 VAL A CA 1
ATOM 5049 C C . VAL A 1 675 ? 10.008 12.805 23.641 1 98.81 675 VAL A C 1
ATOM 5051 O O . VAL A 1 675 ? 9.031 12.453 24.297 1 98.81 675 VAL A O 1
ATOM 5054 N N . ALA A 1 676 ? 10.625 14.023 23.828 1 98.75 676 ALA A N 1
ATOM 5055 C CA . ALA A 1 676 ? 10.109 14.969 24.812 1 98.75 676 ALA A CA 1
ATOM 5056 C C . ALA A 1 676 ? 10.641 16.375 24.547 1 98.75 676 ALA A C 1
ATOM 5058 O O . ALA A 1 676 ? 11.695 16.547 23.922 1 98.75 676 ALA A O 1
ATOM 5059 N N . PHE A 1 677 ? 9.938 17.344 25.031 1 98.75 677 PHE A N 1
ATOM 5060 C CA . PHE A 1 677 ? 10.406 18.734 25.047 1 98.75 677 PHE A CA 1
ATOM 5061 C C . PHE A 1 677 ? 9.664 19.531 26.109 1 98.75 677 PHE A C 1
ATOM 5063 O O . PHE A 1 677 ? 8.547 19.172 26.516 1 98.75 677 PHE A O 1
ATOM 5070 N N . ARG A 1 678 ? 10.312 20.594 26.562 1 98.31 678 ARG A N 1
ATOM 5071 C CA . ARG A 1 678 ? 9.711 21.5 27.531 1 98.31 678 ARG A CA 1
ATOM 5072 C C . ARG A 1 678 ? 10.305 22.906 27.406 1 98.31 678 ARG A C 1
ATOM 5074 O O . ARG A 1 678 ? 11.516 23.078 27.5 1 98.31 678 ARG A O 1
ATOM 5081 N N . LYS A 1 679 ? 9.438 23.859 27.172 1 98.44 679 LYS A N 1
ATOM 5082 C CA . LYS A 1 679 ? 9.836 25.266 27.234 1 98.44 679 LYS A CA 1
ATOM 5083 C C . LYS A 1 679 ? 9.68 25.828 28.641 1 98.44 679 LYS A C 1
ATOM 5085 O O . LYS A 1 679 ? 8.656 25.625 29.281 1 98.44 679 LYS A O 1
ATOM 5090 N N . SER A 1 680 ? 10.711 26.594 29.125 1 98.19 680 SER A N 1
ATOM 5091 C CA . SER A 1 680 ? 10.672 27.188 30.453 1 98.19 680 SER A CA 1
ATOM 5092 C C . SER A 1 680 ? 11.211 28.609 30.453 1 98.19 680 SER A C 1
ATOM 5094 O O . SER A 1 680 ? 12.219 28.891 29.797 1 98.19 680 SER A O 1
ATOM 5096 N N . ALA A 1 681 ? 10.477 29.5 31.156 1 98.25 681 ALA A N 1
ATOM 5097 C CA . ALA A 1 681 ? 11.023 30.828 31.438 1 98.25 681 ALA A CA 1
ATOM 5098 C C . ALA A 1 681 ? 12.055 30.766 32.562 1 98.25 681 ALA A C 1
ATOM 5100 O O . ALA A 1 681 ? 11.805 30.156 33.594 1 98.25 681 ALA A O 1
ATOM 5101 N N . VAL A 1 682 ? 13.234 31.422 32.281 1 98.44 682 VAL A N 1
ATOM 5102 C CA . VAL A 1 682 ? 14.32 31.297 33.25 1 98.44 682 VAL A CA 1
ATOM 5103 C C . VAL A 1 682 ? 15.031 32.656 33.406 1 98.44 682 VAL A C 1
ATOM 5105 O O . VAL A 1 682 ? 15.445 33.25 32.406 1 98.44 682 VAL A O 1
ATOM 5108 N N . ALA A 1 683 ? 15.195 33.062 34.625 1 98.25 683 ALA A N 1
ATOM 5109 C CA . ALA A 1 683 ? 15.93 34.281 34.938 1 98.25 683 ALA A CA 1
ATOM 5110 C C . ALA A 1 683 ? 17.438 34.094 34.719 1 98.25 683 ALA A C 1
ATOM 5112 O O . ALA A 1 683 ? 17.922 32.969 34.75 1 98.25 683 ALA A O 1
ATOM 5113 N N . PRO A 1 684 ? 18.125 35.25 34.531 1 97.88 684 PRO A N 1
ATOM 5114 C CA . PRO A 1 684 ? 19.578 35.125 34.344 1 97.88 684 PRO A CA 1
ATOM 5115 C C . PRO A 1 684 ? 20.25 34.406 35.531 1 97.88 684 PRO A C 1
ATOM 5117 O O . PRO A 1 684 ? 20 34.75 36.688 1 97.88 684 PRO A O 1
ATOM 5120 N N . GLY A 1 685 ? 21.047 33.469 35.219 1 97.44 685 GLY A N 1
ATOM 5121 C CA . GLY A 1 685 ? 21.859 32.781 36.25 1 97.44 685 GLY A CA 1
ATOM 5122 C C . GLY A 1 685 ? 21.094 31.766 37.031 1 97.44 685 GLY A C 1
ATOM 5123 O O . GLY A 1 685 ? 21.641 31.125 37.938 1 97.44 685 GLY A O 1
ATOM 5124 N N . THR A 1 686 ? 19.891 31.531 36.688 1 98.19 686 THR A N 1
ATOM 5125 C CA . THR A 1 686 ? 19.078 30.562 37.438 1 98.19 686 THR A CA 1
ATOM 5126 C C . THR A 1 686 ? 18.766 29.344 36.594 1 98.19 686 THR A C 1
ATOM 5128 O O . THR A 1 686 ? 19.062 29.312 35.375 1 98.19 686 THR A O 1
ATOM 5131 N N . THR A 1 687 ? 18.266 28.359 37.281 1 98 687 THR A N 1
ATOM 5132 C CA . THR A 1 687 ? 17.906 27.094 36.625 1 98 687 THR A CA 1
ATOM 5133 C C . THR A 1 687 ? 16.406 26.844 36.75 1 98 687 THR A C 1
ATOM 5135 O O . THR A 1 687 ? 15.805 27.156 37.781 1 98 687 THR A O 1
ATOM 5138 N N . SER A 1 688 ? 15.844 26.344 35.719 1 96.81 688 SER A N 1
ATOM 5139 C CA . SER A 1 688 ? 14.422 26 35.75 1 96.81 688 SER A CA 1
ATOM 5140 C C . SER A 1 688 ? 14.141 24.875 36.75 1 96.81 688 SER A C 1
ATOM 5142 O O . SER A 1 688 ? 15.07 24.219 37.25 1 96.81 688 SER A O 1
ATOM 5144 N N . GLY A 1 689 ? 12.82 24.625 37 1 94.56 689 GLY A N 1
ATOM 5145 C CA . GLY A 1 689 ? 12.445 23.391 37.688 1 94.56 689 GLY A CA 1
ATOM 5146 C C . GLY A 1 689 ? 12.75 22.141 36.875 1 94.56 689 GLY A C 1
ATOM 5147 O O . GLY A 1 689 ? 12.906 22.219 35.656 1 94.56 689 GLY A O 1
ATOM 5148 N N . THR A 1 690 ? 12.875 21.109 37.625 1 96.12 690 THR A N 1
ATOM 5149 C CA . THR A 1 690 ? 13.148 19.844 36.969 1 96.12 690 THR A CA 1
ATOM 5150 C C . THR A 1 690 ? 11.953 19.391 36.125 1 96.12 690 THR A C 1
ATOM 5152 O O . THR A 1 690 ? 10.82 19.359 36.625 1 96.12 690 THR A O 1
ATOM 5155 N N . PHE A 1 691 ? 12.227 19.172 34.906 1 94.38 691 PHE A N 1
ATOM 5156 C CA . PHE A 1 691 ? 11.273 18.594 33.969 1 94.38 691 PHE A CA 1
ATOM 5157 C C . PHE A 1 691 ? 11.367 17.078 33.969 1 94.38 691 PHE A C 1
ATOM 5159 O O . PHE A 1 691 ? 12.43 16.516 33.688 1 94.38 691 PHE A O 1
ATOM 5166 N N . THR A 1 692 ? 10.344 16.328 34.406 1 97.5 692 THR A N 1
ATOM 5167 C CA . THR A 1 692 ? 10.305 14.875 34.406 1 97.5 692 THR A CA 1
ATOM 5168 C C . THR A 1 692 ? 9.18 14.367 33.5 1 97.5 692 THR A C 1
ATOM 5170 O O . THR A 1 692 ? 8.062 14.891 33.531 1 97.5 692 THR A O 1
ATOM 5173 N N . GLN A 1 693 ? 9.508 13.375 32.719 1 97.75 693 GLN A N 1
ATOM 5174 C CA . GLN A 1 693 ? 8.492 12.836 31.812 1 97.75 693 GLN A CA 1
ATOM 5175 C C . GLN A 1 693 ? 8.711 11.344 31.578 1 97.75 693 GLN A C 1
ATOM 5177 O O . GLN A 1 693 ? 9.828 10.906 31.312 1 97.75 693 GLN A O 1
ATOM 5182 N N . LYS A 1 694 ? 7.648 10.57 31.766 1 98.25 694 LYS A N 1
ATOM 5183 C CA . LYS A 1 694 ? 7.645 9.211 31.234 1 98.25 694 LYS A CA 1
ATOM 5184 C C . LYS A 1 694 ? 7.516 9.211 29.703 1 98.25 694 LYS A C 1
ATOM 5186 O O . LYS A 1 694 ? 6.637 9.875 29.156 1 98.25 694 LYS A O 1
ATOM 5191 N N . ILE A 1 695 ? 8.328 8.492 29.031 1 98.69 695 ILE A N 1
ATOM 5192 C CA . ILE A 1 695 ? 8.352 8.516 27.578 1 98.69 695 ILE A CA 1
ATOM 5193 C C . ILE A 1 695 ? 7.312 7.551 27.016 1 98.69 695 ILE A C 1
ATOM 5195 O O . ILE A 1 695 ? 7.207 6.41 27.484 1 98.69 695 ILE A O 1
ATOM 5199 N N . ASP A 1 696 ? 6.488 8.055 26.109 1 98.56 696 ASP A N 1
ATOM 5200 C CA . ASP A 1 696 ? 5.562 7.16 25.422 1 98.56 696 ASP A CA 1
ATOM 5201 C C . ASP A 1 696 ? 6.309 6.004 24.75 1 98.56 696 ASP A C 1
ATOM 5203 O O . ASP A 1 696 ? 7.199 6.227 23.938 1 98.56 696 ASP A O 1
ATOM 5207 N N . PRO A 1 697 ? 5.973 4.809 25.031 1 98.31 697 PRO A N 1
ATOM 5208 C CA . PRO A 1 697 ? 6.762 3.676 24.547 1 98.31 697 PRO A CA 1
ATOM 5209 C C . PRO A 1 697 ? 6.727 3.547 23.016 1 98.31 697 PRO A C 1
ATOM 5211 O O . PRO A 1 697 ? 7.641 2.971 22.422 1 98.31 697 PRO A O 1
ATOM 5214 N N . ARG A 1 698 ? 5.738 4.027 22.391 1 98.38 698 ARG A N 1
ATOM 5215 C CA . ARG A 1 698 ? 5.645 3.934 20.938 1 98.38 698 ARG A CA 1
ATOM 5216 C C . ARG A 1 698 ? 6.773 4.703 20.266 1 98.38 698 ARG A C 1
ATOM 5218 O O . ARG A 1 698 ? 7.125 4.422 19.109 1 98.38 698 ARG A O 1
ATOM 5225 N N . LEU A 1 699 ? 7.281 5.707 20.859 1 98.81 699 LEU A N 1
ATOM 5226 C CA . LEU A 1 699 ? 8.398 6.488 20.344 1 98.81 699 LEU A CA 1
ATOM 5227 C C . LEU A 1 699 ? 9.695 5.688 20.406 1 98.81 699 LEU A C 1
ATOM 5229 O O . LEU A 1 699 ? 10.695 6.066 19.797 1 98.81 699 LEU A O 1
ATOM 5233 N N . LEU A 1 700 ? 9.68 4.551 21.125 1 98.69 700 LEU A N 1
ATOM 5234 C CA . LEU A 1 700 ? 10.82 3.656 21.266 1 98.69 700 LEU A CA 1
ATOM 5235 C C . LEU A 1 700 ? 10.609 2.379 20.453 1 98.69 700 LEU A C 1
ATOM 5237 O O . LEU A 1 700 ? 11.492 1.521 20.406 1 98.69 700 LEU A O 1
ATOM 5241 N N . ALA A 1 701 ? 9.469 2.236 19.797 1 98.44 701 ALA A N 1
ATOM 5242 C CA . ALA A 1 701 ? 9.039 0.945 19.266 1 98.44 701 ALA A CA 1
ATOM 5243 C C . ALA A 1 701 ? 8.906 0.99 17.75 1 98.44 701 ALA A C 1
ATOM 5245 O O . ALA A 1 701 ? 8.992 2.062 17.141 1 98.44 701 ALA A O 1
ATOM 5246 N N . THR A 1 702 ? 8.828 -0.15 17.172 1 97.94 702 THR A N 1
ATOM 5247 C CA . THR A 1 702 ? 8.359 -0.324 15.797 1 97.94 702 THR A CA 1
ATOM 5248 C C . THR A 1 702 ? 6.969 -0.954 15.781 1 97.94 702 THR A C 1
ATOM 5250 O O . THR A 1 702 ? 6.562 -1.604 16.75 1 97.94 702 THR A O 1
ATOM 5253 N N . TYR A 1 703 ? 6.234 -0.663 14.703 1 97.94 703 TYR A N 1
ATOM 5254 C CA . TYR A 1 703 ? 4.902 -1.221 14.508 1 97.94 703 TYR A CA 1
ATOM 5255 C C . TYR A 1 703 ? 4.961 -2.477 13.641 1 97.94 703 TYR A C 1
ATOM 5257 O O . TYR A 1 703 ? 5.648 -2.5 12.617 1 97.94 703 TYR A O 1
ATOM 5265 N N . GLU A 1 704 ? 4.297 -3.479 14.109 1 95.12 704 GLU A N 1
ATOM 5266 C CA . GLU A 1 704 ? 4.195 -4.738 13.375 1 95.12 704 GLU A CA 1
ATOM 5267 C C . GLU A 1 704 ? 2.766 -4.98 12.898 1 95.12 704 GLU A C 1
ATOM 5269 O O . GLU A 1 704 ? 1.87 -5.234 13.703 1 95.12 704 GLU A O 1
ATOM 5274 N N . VAL A 1 705 ? 2.564 -5.035 11.625 1 93.62 705 VAL A N 1
ATOM 5275 C CA . VAL A 1 705 ? 1.213 -5.039 11.078 1 93.62 705 VAL A CA 1
ATOM 5276 C C . VAL A 1 705 ? 0.594 -6.426 11.234 1 93.62 705 VAL A C 1
ATOM 5278 O O . VAL A 1 705 ? -0.606 -6.551 11.492 1 93.62 705 VAL A O 1
ATOM 5281 N N . ALA A 1 706 ? 1.386 -7.496 11.109 1 91.25 706 ALA A N 1
ATOM 5282 C CA . ALA A 1 706 ? 0.849 -8.852 11.086 1 91.25 706 ALA A CA 1
ATOM 5283 C C . ALA A 1 706 ? 0.134 -9.18 12.391 1 91.25 706 ALA A C 1
ATOM 5285 O O . ALA A 1 706 ? -0.899 -9.852 12.391 1 91.25 706 ALA A O 1
ATOM 5286 N N . ASP A 1 707 ? 0.722 -8.773 13.477 1 92.5 707 ASP A N 1
ATOM 5287 C CA . ASP A 1 707 ? 0.08 -9.047 14.758 1 92.5 707 ASP A CA 1
ATOM 5288 C C . ASP A 1 707 ? -0.537 -7.773 15.344 1 92.5 707 ASP A C 1
ATOM 5290 O O . ASP A 1 707 ? -1.001 -7.773 16.484 1 92.5 707 ASP A O 1
ATOM 5294 N N . ASN A 1 708 ? -0.538 -6.684 14.555 1 96.25 708 ASN A N 1
ATOM 5295 C CA . ASN A 1 708 ? -1.093 -5.406 14.992 1 96.25 708 ASN A CA 1
ATOM 5296 C C . ASN A 1 708 ? -0.571 -5.008 16.375 1 96.25 708 ASN A C 1
ATOM 5298 O O . ASN A 1 708 ? -1.355 -4.773 17.297 1 96.25 708 ASN A O 1
ATOM 5302 N N . SER A 1 709 ? 0.751 -4.895 16.453 1 97.19 709 SER A N 1
ATOM 5303 C CA . SER A 1 709 ? 1.377 -4.664 17.75 1 97.19 709 SER A CA 1
ATOM 5304 C C . SER A 1 709 ? 2.533 -3.678 17.625 1 97.19 709 SER A C 1
ATOM 5306 O O . SER A 1 709 ? 3.033 -3.422 16.531 1 97.19 709 SER A O 1
ATOM 5308 N N . TRP A 1 710 ? 2.822 -3.062 18.719 1 98 710 TRP A N 1
ATOM 5309 C CA . TRP A 1 710 ? 4.059 -2.311 18.906 1 98 710 TRP A CA 1
ATOM 5310 C C . TRP A 1 710 ? 5.117 -3.174 19.578 1 98 710 TRP A C 1
ATOM 5312 O O . TRP A 1 710 ? 4.801 -4.008 20.438 1 98 710 TRP A O 1
ATOM 5322 N N . ARG A 1 711 ? 6.383 -2.955 19.203 1 97 711 ARG A N 1
ATOM 5323 C CA . ARG A 1 711 ? 7.453 -3.762 19.781 1 97 711 ARG A CA 1
ATOM 5324 C C . ARG A 1 711 ? 8.695 -2.916 20.047 1 97 711 ARG A C 1
ATOM 5326 O O . ARG A 1 711 ? 9.18 -2.225 19.141 1 97 711 ARG A O 1
ATOM 5333 N N . ILE A 1 712 ? 9.18 -2.898 21.25 1 98.06 712 ILE A N 1
ATOM 5334 C CA . ILE A 1 712 ? 10.516 -2.422 21.594 1 98.06 712 ILE A CA 1
ATOM 5335 C C . ILE A 1 712 ? 11.5 -3.59 21.562 1 98.06 712 ILE A C 1
ATOM 5337 O O . ILE A 1 712 ? 11.266 -4.621 22.203 1 98.06 712 ILE A O 1
ATOM 5341 N N . ARG A 1 713 ? 12.531 -3.514 20.828 1 97 713 ARG A N 1
ATOM 5342 C CA . ARG A 1 713 ? 13.562 -4.543 20.828 1 97 713 ARG A CA 1
ATOM 5343 C C . ARG A 1 713 ? 14.594 -4.277 21.922 1 97 713 ARG A C 1
ATOM 5345 O O . ARG A 1 713 ? 14.961 -3.125 22.172 1 97 713 ARG A O 1
ATOM 5352 N N . ALA A 1 714 ? 14.992 -5.355 22.531 1 97.19 714 ALA A N 1
ATOM 5353 C CA . ALA A 1 714 ? 15.984 -5.234 23.594 1 97.19 714 ALA A CA 1
ATOM 5354 C C . ALA A 1 714 ? 17.297 -4.676 23.062 1 97.19 714 ALA A C 1
ATOM 5356 O O . ALA A 1 714 ? 17.703 -4.996 21.938 1 97.19 714 ALA A O 1
ATOM 5357 N N . GLY A 1 715 ? 17.875 -3.762 23.875 1 97.06 715 GLY A N 1
ATOM 5358 C CA . GLY A 1 715 ? 19.156 -3.213 23.484 1 97.06 715 GLY A CA 1
ATOM 5359 C C . GLY A 1 715 ? 19.547 -1.968 24.266 1 97.06 715 GLY A C 1
ATOM 5360 O O . GLY A 1 715 ? 18.891 -1.623 25.25 1 97.06 715 GLY A O 1
ATOM 5361 N N . THR A 1 716 ? 20.656 -1.446 23.844 1 97.94 716 THR A N 1
ATOM 5362 C CA . THR A 1 716 ? 21.156 -0.214 24.438 1 97.94 716 THR A CA 1
ATOM 5363 C C . THR A 1 716 ? 20.734 1 23.625 1 97.94 716 THR A C 1
ATOM 5365 O O . THR A 1 716 ? 20.828 0.995 22.391 1 97.94 716 THR A O 1
ATOM 5368 N N . TYR A 1 717 ? 20.203 1.932 24.312 1 98.5 717 TYR A N 1
ATOM 5369 C CA . TYR A 1 717 ? 19.734 3.182 23.734 1 98.5 717 TYR A CA 1
ATOM 5370 C C . TYR A 1 717 ? 20.422 4.379 24.375 1 98.5 717 TYR A C 1
ATOM 5372 O O . TYR A 1 717 ? 20.703 4.363 25.578 1 98.5 717 TYR A O 1
ATOM 5380 N N . GLN A 1 718 ? 20.719 5.371 23.578 1 98.69 718 GLN A N 1
ATOM 5381 C CA . GLN A 1 718 ? 21.188 6.656 24.078 1 98.69 718 GLN A CA 1
ATOM 5382 C C . GLN A 1 718 ? 20.031 7.652 24.219 1 98.69 718 GLN A C 1
ATOM 5384 O O . GLN A 1 718 ? 19.266 7.844 23.281 1 98.69 718 GLN A O 1
ATOM 5389 N N . VAL A 1 719 ? 19.891 8.203 25.359 1 98.88 719 VAL A N 1
ATOM 5390 C CA . VAL A 1 719 ? 19 9.336 25.562 1 98.88 719 VAL A CA 1
ATOM 5391 C C . VAL A 1 719 ? 19.781 10.641 25.469 1 98.88 719 VAL A C 1
ATOM 5393 O O . VAL A 1 719 ? 20.719 10.875 26.234 1 98.88 719 VAL A O 1
ATOM 5396 N N . LEU A 1 720 ? 19.422 11.477 24.5 1 98.88 720 LEU A N 1
ATOM 5397 C CA . LEU A 1 720 ? 20.172 12.688 24.156 1 98.88 720 LEU A CA 1
ATOM 5398 C C . LEU A 1 720 ? 19.422 13.938 24.578 1 98.88 720 LEU A C 1
ATOM 5400 O O . LEU A 1 720 ? 18.203 14.039 24.344 1 98.88 720 LEU A O 1
ATOM 5404 N N . PHE A 1 721 ? 20.109 14.844 25.266 1 98.75 721 PHE A N 1
ATOM 5405 C CA . PHE A 1 721 ? 19.5 16.078 25.766 1 98.75 721 PHE A CA 1
ATOM 5406 C C . PHE A 1 721 ? 20.172 17.297 25.141 1 98.75 721 PHE A C 1
ATOM 5408 O O . PHE A 1 721 ? 21.391 17.375 25.062 1 98.75 721 PHE A O 1
ATOM 5415 N N . GLY A 1 722 ? 19.344 18.234 24.672 1 98.56 722 GLY A N 1
ATOM 5416 C CA . GLY A 1 722 ? 19.844 19.484 24.109 1 98.56 722 GLY A CA 1
ATOM 5417 C C . GLY A 1 722 ? 18.734 20.438 23.703 1 98.56 722 GLY A C 1
ATOM 5418 O O . GLY A 1 722 ? 17.734 20.562 24.406 1 98.56 722 GLY A O 1
ATOM 5419 N N . GLN A 1 723 ? 19.062 21.219 22.641 1 98.31 723 GLN A N 1
ATOM 5420 C CA . GLN A 1 723 ? 18.094 22.266 22.297 1 98.31 723 GLN A CA 1
ATOM 5421 C C . GLN A 1 723 ? 17.75 22.234 20.812 1 98.31 723 GLN A C 1
ATOM 5423 O O . GLN A 1 723 ? 16.922 23.016 20.344 1 98.31 723 GLN A O 1
ATOM 5428 N N . ALA A 1 724 ? 18.328 21.312 20.062 1 98.75 724 ALA A N 1
ATOM 5429 C CA . ALA A 1 724 ? 18.031 21.078 18.656 1 98.75 724 ALA A CA 1
ATOM 5430 C C . ALA A 1 724 ? 18.5 19.703 18.203 1 98.75 724 ALA A C 1
ATOM 5432 O O . ALA A 1 724 ? 19.281 19.047 18.906 1 98.75 724 ALA A O 1
ATOM 5433 N N . ALA A 1 725 ? 18 19.25 17.047 1 98.69 725 ALA A N 1
ATOM 5434 C CA . ALA A 1 725 ? 18.328 17.922 16.562 1 98.69 725 ALA A CA 1
ATOM 5435 C C . ALA A 1 725 ? 19.812 17.781 16.297 1 98.69 725 ALA A C 1
ATOM 5437 O O . ALA A 1 725 ? 20.359 16.672 16.312 1 98.69 725 ALA A O 1
ATOM 5438 N N . ASP A 1 726 ? 20.516 18.922 16.047 1 97.88 726 ASP A N 1
ATOM 5439 C CA . ASP A 1 726 ? 21.953 18.859 15.812 1 97.88 726 ASP A CA 1
ATOM 5440 C C . ASP A 1 726 ? 22.734 19.469 16.984 1 97.88 726 ASP A C 1
ATOM 5442 O O . ASP A 1 726 ? 23.906 19.812 16.844 1 97.88 726 ASP A O 1
ATOM 5446 N N . ASP A 1 727 ? 22.078 19.766 18.125 1 98.06 727 ASP A N 1
ATOM 5447 C CA . ASP A 1 727 ? 22.688 20.281 19.359 1 98.06 727 ASP A CA 1
ATOM 5448 C C . ASP A 1 727 ? 22.266 19.453 20.562 1 98.06 727 ASP A C 1
ATOM 5450 O O . ASP A 1 727 ? 21.406 19.875 21.344 1 98.06 727 ASP A O 1
ATOM 5454 N N . LEU A 1 728 ? 22.938 18.359 20.75 1 98.25 728 LEU A N 1
ATOM 5455 C CA . LEU A 1 728 ? 22.625 17.406 21.797 1 98.25 728 LEU A CA 1
ATOM 5456 C C . LEU A 1 728 ? 23.859 17.062 22.625 1 98.25 728 LEU A C 1
ATOM 5458 O O . LEU A 1 728 ? 24.375 15.938 22.547 1 98.25 728 LEU A O 1
ATOM 5462 N N . PRO A 1 729 ? 24.266 17.922 23.531 1 97.62 729 PRO A N 1
ATOM 5463 C CA . PRO A 1 729 ? 25.578 17.781 24.172 1 97.62 729 PRO A CA 1
ATOM 5464 C C . PRO A 1 729 ? 25.578 16.75 25.297 1 97.62 729 PRO A C 1
ATOM 5466 O O . PRO A 1 729 ? 26.641 16.297 25.719 1 97.62 729 PRO A O 1
ATOM 5469 N N . GLN A 1 730 ? 24.453 16.375 25.828 1 97.88 730 GLN A N 1
ATOM 5470 C CA . GLN A 1 730 ? 24.406 15.414 26.922 1 97.88 730 GLN A CA 1
ATOM 5471 C C . GLN A 1 730 ? 23.766 14.102 26.484 1 97.88 730 GLN A C 1
ATOM 5473 O O . GLN A 1 730 ? 22.828 14.102 25.688 1 97.88 730 GLN A O 1
ATOM 5478 N N . SER A 1 731 ? 24.266 13.07 27.016 1 97.69 731 SER A N 1
ATOM 5479 C CA . SER A 1 731 ? 23.766 11.75 26.656 1 97.69 731 SER A CA 1
ATOM 5480 C C . SER A 1 731 ? 23.781 10.812 27.859 1 97.69 731 SER A C 1
ATOM 5482 O O . SER A 1 731 ? 24.703 10.867 28.688 1 97.69 731 SER A O 1
ATOM 5484 N N . VAL A 1 732 ? 22.797 10.023 28 1 98.5 732 VAL A N 1
ATOM 5485 C CA . VAL A 1 732 ? 22.688 8.977 29 1 98.5 732 VAL A CA 1
ATOM 5486 C C . VAL A 1 732 ? 22.344 7.645 28.328 1 98.5 732 VAL A C 1
ATOM 5488 O O . VAL A 1 732 ? 21.406 7.562 27.547 1 98.5 732 VAL A O 1
ATOM 5491 N N . MET A 1 733 ? 23.109 6.59 28.641 1 98.12 733 MET A N 1
ATOM 5492 C CA . MET A 1 733 ? 22.828 5.266 28.094 1 98.12 733 MET A CA 1
ATOM 5493 C C . MET A 1 733 ? 21.844 4.508 28.969 1 98.12 733 MET A C 1
ATOM 5495 O O . MET A 1 733 ? 21.922 4.57 30.203 1 98.12 733 MET A O 1
ATOM 5499 N N . VAL A 1 734 ? 20.922 3.855 28.312 1 98.56 734 VAL A N 1
ATOM 5500 C CA . VAL A 1 734 ? 19.984 2.986 29.031 1 98.56 734 VAL A CA 1
ATOM 5501 C C . VAL A 1 734 ? 19.844 1.663 28.281 1 98.56 734 VAL A C 1
ATOM 5503 O O . VAL A 1 734 ? 20.156 1.572 27.094 1 98.56 734 VAL A O 1
ATOM 5506 N N . THR A 1 735 ? 19.422 0.656 28.969 1 97.81 735 THR A N 1
ATOM 5507 C CA . THR A 1 735 ? 19.078 -0.629 28.375 1 97.81 735 THR A CA 1
ATOM 5508 C C . THR A 1 735 ? 17.578 -0.896 28.484 1 97.81 735 THR A C 1
ATOM 5510 O O . THR A 1 735 ? 17 -0.825 29.562 1 97.81 735 THR A O 1
ATOM 5513 N N . LEU A 1 736 ? 17 -1.151 27.359 1 98.19 736 LEU A N 1
ATOM 5514 C CA . LEU A 1 736 ? 15.586 -1.486 27.328 1 98.19 736 LEU A CA 1
ATOM 5515 C C . LEU A 1 736 ? 15.383 -2.979 27.078 1 98.19 736 LEU A C 1
ATOM 5517 O O . LEU A 1 736 ? 16.125 -3.59 26.312 1 98.19 736 LEU A O 1
ATOM 5521 N N . PRO A 1 737 ? 14.445 -3.6 27.688 1 97.5 737 PRO A N 1
ATOM 5522 C CA . PRO A 1 737 ? 14.07 -4.98 27.375 1 97.5 737 PRO A CA 1
ATOM 5523 C C . PRO A 1 737 ? 13.125 -5.078 26.172 1 97.5 737 PRO A C 1
ATOM 5525 O O . PRO A 1 737 ? 12.602 -4.062 25.719 1 97.5 737 PRO A O 1
ATOM 5528 N N . ASP A 1 738 ? 13 -6.324 25.703 1 96.38 738 ASP A N 1
ATOM 5529 C CA . ASP A 1 738 ? 11.961 -6.562 24.703 1 96.38 738 ASP A CA 1
ATOM 5530 C C . ASP A 1 738 ? 10.57 -6.324 25.297 1 96.38 738 ASP A C 1
ATOM 5532 O O . ASP A 1 738 ? 10.289 -6.746 26.422 1 96.38 738 ASP A O 1
ATOM 5536 N N . LEU A 1 739 ? 9.82 -5.598 24.641 1 96.62 739 LEU A N 1
ATOM 5537 C CA . LEU A 1 739 ? 8.438 -5.352 25.031 1 96.62 739 LEU A CA 1
ATOM 5538 C C . LEU A 1 739 ? 7.52 -5.355 23.812 1 96.62 739 LEU A C 1
ATOM 5540 O O . LEU A 1 739 ? 7.848 -4.773 22.781 1 96.62 739 LEU A O 1
ATOM 5544 N N . THR A 1 740 ? 6.445 -6.129 23.828 1 95.88 740 THR A N 1
ATOM 5545 C CA . THR A 1 740 ? 5.418 -6.141 22.797 1 95.88 740 THR A CA 1
ATOM 5546 C C . THR A 1 740 ? 4.039 -5.891 23.391 1 95.88 740 THR A C 1
ATOM 5548 O O . THR A 1 740 ? 3.715 -6.418 24.469 1 95.88 740 THR A O 1
ATOM 5551 N N . TRP A 1 741 ? 3.24 -5.039 22.812 1 97.06 741 TRP A N 1
ATOM 5552 C CA . TRP A 1 741 ? 1.869 -4.809 23.25 1 97.06 741 TRP A CA 1
ATOM 5553 C C . TRP A 1 741 ? 0.958 -4.512 22.062 1 97.06 741 TRP A C 1
ATOM 5555 O O . TRP A 1 741 ? 1.433 -4.156 20.984 1 97.06 741 TRP A O 1
ATOM 5565 N N . SER A 1 742 ? -0.325 -4.695 22.219 1 97.56 742 SER A N 1
ATOM 5566 C CA . SER A 1 742 ? -1.313 -4.527 21.156 1 97.56 742 SER A CA 1
ATOM 5567 C C . SER A 1 742 ? -1.432 -3.064 20.734 1 97.56 742 SER A C 1
ATOM 5569 O O . SER A 1 742 ? -1.39 -2.168 21.594 1 97.56 742 SER A O 1
ATOM 5571 N N . ALA A 1 743 ? -1.618 -2.824 19.453 1 97.75 743 ALA A N 1
ATOM 5572 C CA . ALA A 1 743 ? -1.831 -1.475 18.938 1 97.75 743 ALA A CA 1
ATOM 5573 C C . ALA A 1 743 ? -3.301 -1.075 19.047 1 97.75 743 ALA A C 1
ATOM 5575 O O . ALA A 1 743 ? -3.674 0.042 18.672 1 97.75 743 ALA A O 1
ATOM 5576 N N . VAL A 1 744 ? -4.172 -1.957 19.484 1 96.44 744 VAL A N 1
ATOM 5577 C CA . VAL A 1 744 ? -5.59 -1.667 19.688 1 96.44 744 VAL A CA 1
ATOM 5578 C C . VAL A 1 744 ? -5.785 -0.978 21.031 1 96.44 744 VAL A C 1
ATOM 5580 O O . VAL A 1 744 ? -5.277 -1.443 22.047 1 96.44 744 VAL A O 1
ATOM 5583 N N . HIS A 1 745 ? -6.516 0.135 20.891 1 93.31 745 HIS A N 1
ATOM 5584 C CA . HIS A 1 745 ? -6.789 0.851 22.141 1 93.31 745 HIS A CA 1
ATOM 5585 C C . HIS A 1 745 ? -7.773 0.08 23 1 93.31 745 HIS A C 1
ATOM 5587 O O . HIS A 1 745 ? -8.672 -0.586 22.5 1 93.31 745 HIS A O 1
ATOM 5593 N N . ASN A 1 746 ? -7.566 -0.093 24.25 1 72.19 746 ASN A N 1
ATOM 5594 C CA . ASN A 1 746 ? -8.453 -0.75 25.203 1 72.19 746 ASN A CA 1
ATOM 5595 C C . ASN A 1 746 ? -9.617 0.152 25.594 1 72.19 746 ASN A C 1
ATOM 5597 O O . ASN A 1 746 ? -9.461 1.37 25.688 1 72.19 746 ASN A O 1
ATOM 5601 N N . MET B 1 1 ? -99.438 -24.625 -7.363 1 20.47 1 MET B N 1
ATOM 5602 C CA . MET B 1 1 ? -98.562 -25.062 -8.43 1 20.47 1 MET B CA 1
ATOM 5603 C C . MET B 1 1 ? -97.25 -24.359 -8.359 1 20.47 1 MET B C 1
ATOM 5605 O O . MET B 1 1 ? -96.562 -24.172 -9.375 1 20.47 1 MET B O 1
ATOM 5609 N N . ARG B 1 2 ? -97.188 -23.688 -7.277 1 23.19 2 ARG B N 1
ATOM 5610 C CA . ARG B 1 2 ? -96.25 -22.781 -6.547 1 23.19 2 ARG B CA 1
ATOM 5611 C C . ARG B 1 2 ? -94.875 -23.328 -6.496 1 23.19 2 ARG B C 1
ATOM 5613 O O . ARG B 1 2 ? -94.562 -24.328 -5.836 1 23.19 2 ARG B O 1
ATOM 5620 N N . LEU B 1 3 ? -94.375 -23.344 -7.766 1 23.39 3 LEU B N 1
ATOM 5621 C CA . LEU B 1 3 ? -93.188 -23.953 -8.336 1 23.39 3 LEU B CA 1
ATOM 5622 C C . LEU B 1 3 ? -91.938 -23.484 -7.621 1 23.39 3 LEU B C 1
ATOM 5624 O O . LEU B 1 3 ? -91.688 -22.281 -7.496 1 23.39 3 LEU B O 1
ATOM 5628 N N . ARG B 1 4 ? -91.625 -24.234 -6.578 1 26.02 4 ARG B N 1
ATOM 5629 C CA . ARG B 1 4 ? -90.5 -24.406 -5.602 1 26.02 4 ARG B CA 1
ATOM 5630 C C . ARG B 1 4 ? -89.188 -24.266 -6.266 1 26.02 4 ARG B C 1
ATOM 5632 O O . ARG B 1 4 ? -88.75 -25.141 -7.02 1 26.02 4 ARG B O 1
ATOM 5639 N N . TRP B 1 5 ? -89.062 -23.062 -6.965 1 26.53 5 TRP B N 1
ATOM 5640 C CA . TRP B 1 5 ? -87.812 -22.828 -7.727 1 26.53 5 TRP B CA 1
ATOM 5641 C C . TRP B 1 5 ? -86.562 -23.016 -6.848 1 26.53 5 TRP B C 1
ATOM 5643 O O . TRP B 1 5 ? -86.438 -22.359 -5.816 1 26.53 5 TRP B O 1
ATOM 5653 N N . MET B 1 6 ? -86.25 -24.266 -6.586 1 24.16 6 MET B N 1
ATOM 5654 C CA . MET B 1 6 ? -85.125 -24.781 -5.859 1 24.16 6 MET B CA 1
ATOM 5655 C C . MET B 1 6 ? -83.812 -24.172 -6.395 1 24.16 6 MET B C 1
ATOM 5657 O O . MET B 1 6 ? -83.5 -24.328 -7.574 1 24.16 6 MET B O 1
ATOM 5661 N N . VAL B 1 7 ? -83.625 -22.906 -6.043 1 26.97 7 VAL B N 1
ATOM 5662 C CA . VAL B 1 7 ? -82.438 -22.156 -6.453 1 26.97 7 VAL B CA 1
ATOM 5663 C C . VAL B 1 7 ? -81.125 -22.922 -6.039 1 26.97 7 VAL B C 1
ATOM 5665 O O . VAL B 1 7 ? -80.938 -23.188 -4.855 1 26.97 7 VAL B O 1
ATOM 5668 N N . ALA B 1 8 ? -80.688 -23.875 -6.859 1 26.14 8 ALA B N 1
ATOM 5669 C CA . ALA B 1 8 ? -79.438 -24.625 -6.84 1 26.14 8 ALA B CA 1
ATOM 5670 C C . ALA B 1 8 ? -78.25 -23.703 -6.707 1 26.14 8 ALA B C 1
ATOM 5672 O O . ALA B 1 8 ? -77.875 -22.953 -7.625 1 26.14 8 ALA B O 1
ATOM 5673 N N . THR B 1 9 ? -78.188 -22.938 -5.66 1 25.44 9 THR B N 1
ATOM 5674 C CA . THR B 1 9 ? -77 -22.125 -5.598 1 25.44 9 THR B CA 1
ATOM 5675 C C . THR B 1 9 ? -75.75 -23.016 -5.691 1 25.44 9 THR B C 1
ATOM 5677 O O . THR B 1 9 ? -75.562 -23.891 -4.852 1 25.44 9 THR B O 1
ATOM 5680 N N . ALA B 1 10 ? -75.375 -23.391 -6.926 1 28.33 10 ALA B N 1
ATOM 5681 C CA . ALA B 1 10 ? -74.125 -24.062 -7.242 1 28.33 10 ALA B CA 1
ATOM 5682 C C . ALA B 1 10 ? -72.938 -23.328 -6.613 1 28.33 10 ALA B C 1
ATOM 5684 O O . ALA B 1 10 ? -72.688 -22.141 -6.902 1 28.33 10 ALA B O 1
ATOM 5685 N N . LEU B 1 11 ? -72.75 -23.594 -5.34 1 26.81 11 LEU B N 1
ATOM 5686 C CA . LEU B 1 11 ? -71.5 -23.172 -4.715 1 26.81 11 LEU B CA 1
ATOM 5687 C C . LEU B 1 11 ? -70.312 -23.516 -5.598 1 26.81 11 LEU B C 1
ATOM 5689 O O . LEU B 1 11 ? -70.062 -24.688 -5.891 1 26.81 11 LEU B O 1
ATOM 5693 N N . LEU B 1 12 ? -70.062 -22.656 -6.598 1 27.05 12 LEU B N 1
ATOM 5694 C CA . LEU B 1 12 ? -68.812 -22.766 -7.379 1 27.05 12 LEU B CA 1
ATOM 5695 C C . LEU B 1 12 ? -67.625 -22.781 -6.469 1 27.05 12 LEU B C 1
ATOM 5697 O O . LEU B 1 12 ? -67.312 -21.797 -5.805 1 27.05 12 LEU B O 1
ATOM 5701 N N . LEU B 1 13 ? -67.5 -23.891 -5.684 1 30.88 13 LEU B N 1
ATOM 5702 C CA . LEU B 1 13 ? -66.188 -24.094 -5.09 1 30.88 13 LEU B CA 1
ATOM 5703 C C . LEU B 1 13 ? -65.062 -23.922 -6.137 1 30.88 13 LEU B C 1
ATOM 5705 O O . LEU B 1 13 ? -64.938 -24.734 -7.062 1 30.88 13 LEU B O 1
ATOM 5709 N N . THR B 1 14 ? -65 -22.641 -6.629 1 29.53 14 THR B N 1
ATOM 5710 C CA . THR B 1 14 ? -63.781 -22.484 -7.477 1 29.53 14 THR B CA 1
ATOM 5711 C C . THR B 1 14 ? -62.562 -23.094 -6.805 1 29.53 14 THR B C 1
ATOM 5713 O O . THR B 1 14 ? -62.312 -22.859 -5.617 1 29.53 14 THR B O 1
ATOM 5716 N N . GLY B 1 15 ? -62.281 -24.312 -7.121 1 27.3 15 GLY B N 1
ATOM 5717 C CA . GLY B 1 15 ? -61 -24.938 -6.898 1 27.3 15 GLY B CA 1
ATOM 5718 C C . GLY B 1 15 ? -59.844 -23.984 -7.105 1 27.3 15 GLY B C 1
ATOM 5719 O O . GLY B 1 15 ? -59.594 -23.516 -8.219 1 27.3 15 GLY B O 1
ATOM 5720 N N . VAL B 1 16 ? -59.75 -23.016 -6.16 1 31.42 16 VAL B N 1
ATOM 5721 C CA . VAL B 1 16 ? -58.438 -22.391 -6.207 1 31.42 16 VAL B CA 1
ATOM 5722 C C . VAL B 1 16 ? -57.375 -23.469 -6.426 1 31.42 16 VAL B C 1
ATOM 5724 O O . VAL B 1 16 ? -57.156 -24.344 -5.574 1 31.42 16 VAL B O 1
ATOM 5727 N N . SER B 1 17 ? -57.438 -23.984 -7.598 1 27.45 17 SER B N 1
ATOM 5728 C CA . SER B 1 17 ? -56.344 -24.844 -7.988 1 27.45 17 SER B CA 1
ATOM 5729 C C . SER B 1 17 ? -55 -24.328 -7.422 1 27.45 17 SER B C 1
ATOM 5731 O O . SER B 1 17 ? -54.781 -23.109 -7.398 1 27.45 17 SER B O 1
ATOM 5733 N N . SER B 1 18 ? -54.625 -24.984 -6.445 1 32.44 18 SER B N 1
ATOM 5734 C CA . SER B 1 18 ? -53.25 -24.969 -5.992 1 32.44 18 SER B CA 1
ATOM 5735 C C . SER B 1 18 ? -52.281 -24.859 -7.172 1 32.44 18 SER B C 1
ATOM 5737 O O . SER B 1 18 ? -51.75 -25.875 -7.633 1 32.44 18 SER B O 1
ATOM 5739 N N . VAL B 1 19 ? -52.656 -24.141 -8.109 1 28.09 19 VAL B N 1
ATOM 5740 C CA . VAL B 1 19 ? -51.562 -23.828 -8.992 1 28.09 19 VAL B CA 1
ATOM 5741 C C . VAL B 1 19 ? -50.406 -23.188 -8.188 1 28.09 19 VAL B C 1
ATOM 5743 O O . VAL B 1 19 ? -50.344 -21.969 -8.086 1 28.09 19 VAL B O 1
ATOM 5746 N N . ALA B 1 20 ? -50.594 -23.078 -6.895 1 35.66 20 ALA B N 1
ATOM 5747 C CA . ALA B 1 20 ? -49.219 -22.734 -6.57 1 35.66 20 ALA B CA 1
ATOM 5748 C C . ALA B 1 20 ? -48.25 -23.516 -7.449 1 35.66 20 ALA B C 1
ATOM 5750 O O . ALA B 1 20 ? -48.125 -24.734 -7.316 1 35.66 20 ALA B O 1
ATOM 5751 N N . LEU B 1 21 ? -48.125 -23.219 -8.633 1 34.09 21 LEU B N 1
ATOM 5752 C CA . LEU B 1 21 ? -47.156 -23.719 -9.609 1 34.09 21 LEU B CA 1
ATOM 5753 C C . LEU B 1 21 ? -45.906 -24.203 -8.914 1 34.09 21 LEU B C 1
ATOM 5755 O O . LEU B 1 21 ? -45.406 -23.562 -7.98 1 34.09 21 LEU B O 1
ATOM 5759 N N . ALA B 1 22 ? -45.625 -25.406 -8.891 1 39.69 22 ALA B N 1
ATOM 5760 C CA . ALA B 1 22 ? -44.281 -25.922 -8.82 1 39.69 22 ALA B CA 1
ATOM 5761 C C . ALA B 1 22 ? -43.25 -24.891 -9.289 1 39.69 22 ALA B C 1
ATOM 5763 O O . ALA B 1 22 ? -43.188 -24.578 -10.477 1 39.69 22 ALA B O 1
ATOM 5764 N N . GLN B 1 23 ? -43 -23.781 -8.766 1 42.91 23 GLN B N 1
ATOM 5765 C CA . GLN B 1 23 ? -41.781 -23.047 -9.102 1 42.91 23 GLN B CA 1
ATOM 5766 C C . GLN B 1 23 ? -40.719 -23.984 -9.617 1 42.91 23 GLN B C 1
ATOM 5768 O O . GLN B 1 23 ? -40.219 -24.844 -8.875 1 42.91 23 GLN B O 1
ATOM 5773 N N . THR B 1 24 ? -40.625 -24.438 -10.68 1 55.81 24 THR B N 1
ATOM 5774 C CA . THR B 1 24 ? -39.625 -25.234 -11.352 1 55.81 24 THR B CA 1
ATOM 5775 C C . THR B 1 24 ? -38.219 -24.922 -10.812 1 55.81 24 THR B C 1
ATOM 5777 O O . THR B 1 24 ? -37.875 -23.75 -10.602 1 55.81 24 THR B O 1
ATOM 5780 N N . GLN B 1 25 ? -37.594 -25.969 -10.016 1 86.56 25 GLN B N 1
ATOM 5781 C CA . GLN B 1 25 ? -36.219 -25.984 -9.539 1 86.56 25 GLN B CA 1
ATOM 5782 C C . GLN B 1 25 ? -35.25 -25.578 -10.633 1 86.56 25 GLN B C 1
ATOM 5784 O O . GLN B 1 25 ? -34.594 -26.422 -11.25 1 86.56 25 GLN B O 1
ATOM 5789 N N . ALA B 1 26 ? -35.344 -24.297 -10.961 1 92.38 26 ALA B N 1
ATOM 5790 C CA . ALA B 1 26 ? -34.625 -23.672 -12.07 1 92.38 26 ALA B CA 1
ATOM 5791 C C . ALA B 1 26 ? -33.156 -24.109 -12.102 1 92.38 26 ALA B C 1
ATOM 5793 O O . ALA B 1 26 ? -32.5 -24.047 -13.148 1 92.38 26 ALA B O 1
ATOM 5794 N N . TRP B 1 27 ? -32.656 -24.594 -10.984 1 95.88 27 TRP B N 1
ATOM 5795 C CA . TRP B 1 27 ? -31.25 -24.953 -10.945 1 95.88 27 TRP B CA 1
ATOM 5796 C C . TRP B 1 27 ? -31.031 -26.328 -11.555 1 95.88 27 TRP B C 1
ATOM 5798 O O . TRP B 1 27 ? -29.891 -26.734 -11.805 1 95.88 27 TRP B O 1
ATOM 5808 N N . PHE B 1 28 ? -32.125 -27.047 -11.945 1 96.25 28 PHE B N 1
ATOM 5809 C CA . PHE B 1 28 ? -31.984 -28.297 -12.68 1 96.25 28 PHE B CA 1
ATOM 5810 C C . PHE B 1 28 ? -32.125 -28.062 -14.18 1 96.25 28 PHE B C 1
ATOM 5812 O O . PHE B 1 28 ? -31.875 -28.969 -14.977 1 96.25 28 PHE B O 1
ATOM 5819 N N . ASP B 1 29 ? -32.594 -26.859 -14.602 1 96.69 29 ASP B N 1
ATOM 5820 C CA . ASP B 1 29 ? -32.781 -26.531 -16 1 96.69 29 ASP B CA 1
ATOM 5821 C C . ASP B 1 29 ? -31.469 -26.188 -16.688 1 96.69 29 ASP B C 1
ATOM 5823 O O . ASP B 1 29 ? -30.984 -25.062 -16.578 1 96.69 29 ASP B O 1
ATOM 5827 N N . LYS B 1 30 ? -30.938 -26.984 -17.516 1 95.31 30 LYS B N 1
ATOM 5828 C CA . LYS B 1 30 ? -29.625 -26.859 -18.125 1 95.31 30 LYS B CA 1
ATOM 5829 C C . LYS B 1 30 ? -29.609 -25.766 -19.188 1 95.31 30 LYS B C 1
ATOM 5831 O O . LYS B 1 30 ? -28.531 -25.344 -19.625 1 95.31 30 LYS B O 1
ATOM 5836 N N . SER B 1 31 ? -30.734 -25.281 -19.562 1 96.12 31 SER B N 1
ATOM 5837 C CA . SER B 1 31 ? -30.797 -24.203 -20.547 1 96.12 31 SER B CA 1
ATOM 5838 C C . SER B 1 31 ? -30.531 -22.844 -19.906 1 96.12 31 SER B C 1
ATOM 5840 O O . SER B 1 31 ? -30.25 -21.875 -20.594 1 96.12 31 SER B O 1
ATOM 5842 N N . LYS B 1 32 ? -30.609 -22.844 -18.625 1 97.19 32 LYS B N 1
ATOM 5843 C CA . LYS B 1 32 ? -30.328 -21.609 -17.906 1 97.19 32 LYS B CA 1
ATOM 5844 C C . LYS B 1 32 ? -28.844 -21.422 -17.656 1 97.19 32 LYS B C 1
ATOM 5846 O O . LYS B 1 32 ? -28.094 -22.406 -17.562 1 97.19 32 LYS B O 1
ATOM 5851 N N . SER B 1 33 ? -28.469 -20.188 -17.609 1 97.88 33 SER B N 1
ATOM 5852 C CA . SER B 1 33 ? -27.062 -19.875 -17.359 1 97.88 33 SER B CA 1
ATOM 5853 C C . SER B 1 33 ? -26.656 -20.266 -15.945 1 97.88 33 SER B C 1
ATOM 5855 O O . SER B 1 33 ? -27.5 -20.438 -15.07 1 97.88 33 SER B O 1
ATOM 5857 N N . PRO B 1 34 ? -25.422 -20.453 -15.703 1 98.31 34 PRO B N 1
ATOM 5858 C CA . PRO B 1 34 ? -24.938 -20.703 -14.344 1 98.31 34 PRO B CA 1
ATOM 5859 C C . PRO B 1 34 ? -25.391 -19.641 -13.352 1 98.31 34 PRO B C 1
ATOM 5861 O O . PRO B 1 34 ? -25.734 -19.953 -12.211 1 98.31 34 PRO B O 1
ATOM 5864 N N . ASP B 1 35 ? -25.453 -18.391 -13.812 1 98 35 ASP B N 1
ATOM 5865 C CA . ASP B 1 35 ? -25.906 -17.312 -12.953 1 98 35 ASP B CA 1
ATOM 5866 C C . ASP B 1 35 ? -27.359 -17.516 -12.516 1 98 35 ASP B C 1
ATOM 5868 O O . ASP B 1 35 ? -27.672 -17.406 -11.328 1 98 35 ASP B O 1
ATOM 5872 N N . GLU B 1 36 ? -28.156 -17.781 -13.43 1 98 36 GLU B N 1
ATOM 5873 C CA . GLU B 1 36 ? -29.578 -17.984 -13.156 1 98 36 GLU B CA 1
ATOM 5874 C C . GLU B 1 36 ? -29.812 -19.188 -12.258 1 98 36 GLU B C 1
ATOM 5876 O O . GLU B 1 36 ? -30.609 -19.125 -11.328 1 98 36 GLU B O 1
ATOM 5881 N N . ARG B 1 37 ? -29.109 -20.188 -12.516 1 98.31 37 ARG B N 1
ATOM 5882 C CA . ARG B 1 37 ? -29.266 -21.422 -11.75 1 98.31 37 ARG B CA 1
ATOM 5883 C C . ARG B 1 37 ? -28.781 -21.234 -10.312 1 98.31 37 ARG B C 1
ATOM 5885 O O . ARG B 1 37 ? -29.453 -21.656 -9.367 1 98.31 37 ARG B O 1
ATOM 5892 N N . ALA B 1 38 ? -27.625 -20.625 -10.164 1 98.62 38 ALA B N 1
ATOM 5893 C CA . ALA B 1 38 ? -27.094 -20.391 -8.828 1 98.62 38 ALA B CA 1
ATOM 5894 C C . ALA B 1 38 ? -28.031 -19.5 -8.016 1 98.62 38 ALA B C 1
ATOM 5896 O O . ALA B 1 38 ? -28.297 -19.766 -6.844 1 98.62 38 ALA B O 1
ATOM 5897 N N . LYS B 1 39 ? -28.484 -18.438 -8.602 1 98 39 LYS B N 1
ATOM 5898 C CA . LYS B 1 39 ? -29.406 -17.516 -7.934 1 98 39 LYS B CA 1
ATOM 5899 C C . LYS B 1 39 ? -30.672 -18.234 -7.484 1 98 39 LYS B C 1
ATOM 5901 O O . LYS B 1 39 ? -31.141 -18.016 -6.367 1 98 39 LYS B O 1
ATOM 5906 N N . ALA B 1 40 ? -31.234 -19.047 -8.336 1 98.12 40 ALA B N 1
ATOM 5907 C CA . ALA B 1 40 ? -32.469 -19.781 -8.031 1 98.12 40 ALA B CA 1
ATOM 5908 C C . ALA B 1 40 ? -32.25 -20.75 -6.879 1 98.12 40 ALA B C 1
ATOM 5910 O O . ALA B 1 40 ? -33.094 -20.891 -5.996 1 98.12 40 ALA B O 1
ATOM 5911 N N . ALA B 1 41 ? -31.141 -21.422 -6.93 1 98.5 41 ALA B N 1
ATOM 5912 C CA . ALA B 1 41 ? -30.828 -22.375 -5.867 1 98.5 41 ALA B CA 1
ATOM 5913 C C . ALA B 1 41 ? -30.688 -21.672 -4.52 1 98.5 41 ALA B C 1
ATOM 5915 O O . ALA B 1 41 ? -31.25 -22.141 -3.516 1 98.5 41 ALA B O 1
ATOM 5916 N N . VAL B 1 42 ? -30 -20.578 -4.5 1 98.5 42 VAL B N 1
ATOM 5917 C CA . VAL B 1 42 ? -29.75 -19.844 -3.26 1 98.5 42 VAL B CA 1
ATOM 5918 C C . VAL B 1 42 ? -31.078 -19.312 -2.701 1 98.5 42 VAL B C 1
ATOM 5920 O O . VAL B 1 42 ? -31.297 -19.328 -1.488 1 98.5 42 VAL B O 1
ATOM 5923 N N . ALA B 1 43 ? -31.906 -18.859 -3.537 1 97.69 43 ALA B N 1
ATOM 5924 C CA . ALA B 1 43 ? -33.219 -18.359 -3.115 1 97.69 43 ALA B CA 1
ATOM 5925 C C . ALA B 1 43 ? -34.031 -19.438 -2.422 1 97.69 43 ALA B C 1
ATOM 5927 O O . ALA B 1 43 ? -34.844 -19.156 -1.556 1 97.69 43 ALA B O 1
ATOM 5928 N N . ALA B 1 44 ? -33.781 -20.672 -2.756 1 97.94 44 ALA B N 1
ATOM 5929 C CA . ALA B 1 44 ? -34.531 -21.797 -2.215 1 97.94 44 ALA B CA 1
ATOM 5930 C C . ALA B 1 44 ? -33.875 -22.359 -0.962 1 97.94 44 ALA B C 1
ATOM 5932 O O . ALA B 1 44 ? -34.438 -23.203 -0.273 1 97.94 44 ALA B O 1
ATOM 5933 N N . MET B 1 45 ? -32.719 -21.844 -0.556 1 98.31 45 MET B N 1
ATOM 5934 C CA . MET B 1 45 ? -31.953 -22.406 0.547 1 98.31 45 MET B CA 1
ATOM 5935 C C . MET B 1 45 ? -32.438 -21.844 1.885 1 98.31 45 MET B C 1
ATOM 5937 O O . MET B 1 45 ? -32.812 -20.672 1.973 1 98.31 45 MET B O 1
ATOM 5941 N N . THR B 1 46 ? -32.312 -22.688 2.859 1 97.88 46 THR B N 1
ATOM 5942 C CA . THR B 1 46 ? -32.406 -22.219 4.238 1 97.88 46 THR B CA 1
ATOM 5943 C C . THR B 1 46 ? -31.094 -21.578 4.691 1 97.88 46 THR B C 1
ATOM 5945 O O . THR B 1 46 ? -30.078 -21.688 4.016 1 97.88 46 THR B O 1
ATOM 5948 N N . LEU B 1 47 ? -31.156 -20.906 5.82 1 97.88 47 LEU B N 1
ATOM 5949 C CA . LEU B 1 47 ? -29.953 -20.297 6.395 1 97.88 47 LEU B CA 1
ATOM 5950 C C . LEU B 1 47 ? -28.891 -21.344 6.656 1 97.88 47 LEU B C 1
ATOM 5952 O O . LEU B 1 47 ? -27.719 -21.141 6.32 1 97.88 47 LEU B O 1
ATOM 5956 N N . ASP B 1 48 ? -29.234 -22.469 7.199 1 97.25 48 ASP B N 1
ATOM 5957 C CA . ASP B 1 48 ? -28.281 -23.516 7.559 1 97.25 48 ASP B CA 1
ATOM 5958 C C . ASP B 1 48 ? -27.625 -24.109 6.312 1 97.25 48 ASP B C 1
ATOM 5960 O O . ASP B 1 48 ? -26.453 -24.484 6.332 1 97.25 48 ASP B O 1
ATOM 5964 N N . GLU B 1 49 ? -28.422 -24.234 5.242 1 97.94 49 GLU B N 1
ATOM 5965 C CA . GLU B 1 49 ? -27.891 -24.75 3.986 1 97.94 49 GLU B CA 1
ATOM 5966 C C . GLU B 1 49 ? -26.859 -23.797 3.391 1 97.94 49 GLU B C 1
ATOM 5968 O O . GLU B 1 49 ? -25.828 -24.219 2.863 1 97.94 49 GLU B O 1
ATOM 5973 N N . LYS B 1 50 ? -27.109 -22.484 3.484 1 98.69 50 LYS B N 1
ATOM 5974 C CA . LYS B 1 50 ? -26.141 -21.5 3.033 1 98.69 50 LYS B CA 1
ATOM 5975 C C . LYS B 1 50 ? -24.859 -21.578 3.852 1 98.69 50 LYS B C 1
ATOM 5977 O O . LYS B 1 50 ? -23.75 -21.5 3.299 1 98.69 50 LYS B O 1
ATOM 5982 N N . LEU B 1 51 ? -24.984 -21.75 5.137 1 98.38 51 LEU B N 1
ATOM 5983 C CA . LEU B 1 51 ? -23.844 -21.812 6.039 1 98.38 51 LEU B CA 1
ATOM 5984 C C . LEU B 1 51 ? -23.031 -23.078 5.793 1 98.38 51 LEU B C 1
ATOM 5986 O O . LEU B 1 51 ? -21.812 -23.094 6.02 1 98.38 51 LEU B O 1
ATOM 5990 N N . THR B 1 52 ? -23.609 -24.141 5.242 1 97.19 52 THR B N 1
ATOM 5991 C CA . THR B 1 52 ? -22.922 -25.359 4.887 1 97.19 52 THR B CA 1
ATOM 5992 C C . THR B 1 52 ? -21.938 -25.125 3.736 1 97.19 52 THR B C 1
ATOM 5994 O O . THR B 1 52 ? -20.828 -25.672 3.729 1 97.19 52 THR B O 1
ATOM 5997 N N . LEU B 1 53 ? -22.266 -24.234 2.85 1 98.31 53 LEU B N 1
ATOM 5998 C CA . LEU B 1 53 ? -21.5 -24.016 1.638 1 98.31 53 LEU B CA 1
ATOM 5999 C C . LEU B 1 53 ? -20.203 -23.25 1.947 1 98.31 53 LEU B C 1
ATOM 6001 O O . LEU B 1 53 ? -19.234 -23.359 1.21 1 98.31 53 LEU B O 1
ATOM 6005 N N . ILE B 1 54 ? -20.188 -22.469 3.029 1 98.62 54 ILE B N 1
ATOM 6006 C CA . ILE B 1 54 ? -19.109 -21.484 3.172 1 98.62 54 ILE B CA 1
ATOM 6007 C C . ILE B 1 54 ? -18.062 -22.016 4.145 1 98.62 54 ILE B C 1
ATOM 6009 O O . ILE B 1 54 ? -17.141 -21.297 4.52 1 98.62 54 ILE B O 1
ATOM 6013 N N . LEU B 1 55 ? -18.141 -23.266 4.566 1 98.12 55 LEU B N 1
ATOM 6014 C CA . LEU B 1 55 ? -17.188 -23.906 5.461 1 98.12 55 LEU B CA 1
ATOM 6015 C C . LEU B 1 55 ? -16.828 -25.312 4.977 1 98.12 55 LEU B C 1
ATOM 6017 O O . LEU B 1 55 ? -17.719 -26.141 4.754 1 98.12 55 LEU B O 1
ATOM 6021 N N . SER B 1 56 ? -15.555 -25.578 4.75 1 97.38 56 SER B N 1
ATOM 6022 C CA . SER B 1 56 ? -15.109 -26.906 4.344 1 97.38 56 SER B CA 1
ATOM 6023 C C . SER B 1 56 ? -14.273 -27.562 5.434 1 97.38 56 SER B C 1
ATOM 6025 O O . SER B 1 56 ? -13.719 -26.875 6.297 1 97.38 56 SER B O 1
ATOM 6027 N N . PHE B 1 57 ? -14.141 -28.922 5.328 1 97.5 57 PHE B N 1
ATOM 6028 C CA . PHE B 1 57 ? -13.5 -29.688 6.391 1 97.5 57 PHE B CA 1
ATOM 6029 C C . PHE B 1 57 ? -12.359 -30.531 5.84 1 97.5 57 PHE B C 1
ATOM 6031 O O . PHE B 1 57 ? -12.5 -31.156 4.789 1 97.5 57 PHE B O 1
ATOM 6038 N N . THR B 1 58 ? -11.219 -30.578 6.504 1 95.12 58 THR B N 1
ATOM 6039 C CA . THR B 1 58 ? -10.023 -31.234 5.984 1 95.12 58 THR B CA 1
ATOM 6040 C C . THR B 1 58 ? -9.797 -32.562 6.68 1 95.12 58 THR B C 1
ATOM 6042 O O . THR B 1 58 ? -9.359 -33.531 6.047 1 95.12 58 THR B O 1
ATOM 6045 N N . ASP B 1 59 ? -9.969 -32.688 7.98 1 94.5 59 ASP B N 1
ATOM 6046 C CA . ASP B 1 59 ? -9.562 -33.844 8.758 1 94.5 59 ASP B CA 1
ATOM 6047 C C . ASP B 1 59 ? -10.703 -34.344 9.656 1 94.5 59 ASP B C 1
ATOM 6049 O O . ASP B 1 59 ? -10.953 -33.75 10.719 1 94.5 59 ASP B O 1
ATOM 6053 N N . PRO B 1 60 ? -11.297 -35.469 9.305 1 95.69 60 PRO B N 1
ATOM 6054 C CA . PRO B 1 60 ? -12.422 -35.969 10.094 1 95.69 60 PRO B CA 1
ATOM 6055 C C . PRO B 1 60 ? -12.055 -36.219 11.555 1 95.69 60 PRO B C 1
ATOM 6057 O O . PRO B 1 60 ? -12.883 -36.031 12.445 1 95.69 60 PRO B O 1
ATOM 6060 N N . ASP B 1 61 ? -10.805 -36.688 11.812 1 95.5 61 ASP B N 1
ATOM 6061 C CA . ASP B 1 61 ? -10.391 -37 13.172 1 95.5 61 ASP B CA 1
ATOM 6062 C C . ASP B 1 61 ? -10.266 -35.719 14.016 1 95.5 61 ASP B C 1
ATOM 6064 O O . ASP B 1 61 ? -10.703 -35.688 15.164 1 95.5 61 ASP B O 1
ATOM 6068 N N . GLN B 1 62 ? -9.695 -34.719 13.453 1 95 62 GLN B N 1
ATOM 6069 C CA . GLN B 1 62 ? -9.594 -33.438 14.148 1 95 62 GLN B CA 1
ATOM 6070 C C . GLN B 1 62 ? -10.961 -32.781 14.297 1 95 62 GLN B C 1
ATOM 6072 O O . GLN B 1 62 ? -11.242 -32.156 15.305 1 95 62 GLN B O 1
ATOM 6077 N N . LEU B 1 63 ? -11.773 -32.938 13.281 1 96.25 63 LEU B N 1
ATOM 6078 C CA . LEU B 1 63 ? -13.117 -32.375 13.32 1 96.25 63 LEU B CA 1
ATOM 6079 C C . LEU B 1 63 ? -13.93 -33 14.461 1 96.25 63 LEU B C 1
ATOM 6081 O O . LEU B 1 63 ? -14.711 -32.281 15.109 1 96.25 63 LEU B O 1
ATOM 6085 N N . ALA B 1 64 ? -13.781 -34.281 14.711 1 95.88 64 ALA B N 1
ATOM 6086 C CA . ALA B 1 64 ? -14.523 -35 15.742 1 95.88 64 ALA B CA 1
ATOM 6087 C C . ALA B 1 64 ? -14.242 -34.406 17.125 1 95.88 64 ALA B C 1
ATOM 6089 O O . ALA B 1 64 ? -15.078 -34.5 18.016 1 95.88 64 ALA B O 1
ATOM 6090 N N . LYS B 1 65 ? -13.086 -33.781 17.266 1 95.44 65 LYS B N 1
ATOM 6091 C CA . LYS B 1 65 ? -12.672 -33.25 18.562 1 95.44 65 LYS B CA 1
ATOM 6092 C C . LYS B 1 65 ? -13.281 -31.875 18.797 1 95.44 65 LYS B C 1
ATOM 6094 O O . LYS B 1 65 ? -13.258 -31.359 19.906 1 95.44 65 LYS B O 1
ATOM 6099 N N . GLN B 1 66 ? -13.82 -31.266 17.766 1 96.06 66 GLN B N 1
ATOM 6100 C CA . GLN B 1 66 ? -14.414 -29.938 17.906 1 96.06 66 GLN B CA 1
ATOM 6101 C C . GLN B 1 66 ? -15.719 -30 18.703 1 96.06 66 GLN B C 1
ATOM 6103 O O . GLN B 1 66 ? -16.438 -31 18.625 1 96.06 66 GLN B O 1
ATOM 6108 N N . PRO B 1 67 ? -16.078 -28.875 19.469 1 96.69 67 PRO B N 1
ATOM 6109 C CA . PRO B 1 67 ? -17.359 -28.859 20.172 1 96.69 67 PRO B CA 1
ATOM 6110 C C . PRO B 1 67 ? -18.562 -28.969 19.234 1 96.69 67 PRO B C 1
ATOM 6112 O O . PRO B 1 67 ? -18.531 -28.406 18.125 1 96.69 67 PRO B O 1
ATOM 6115 N N . ASP B 1 68 ? -19.625 -29.609 19.719 1 96.38 68 ASP B N 1
ATOM 6116 C CA . ASP B 1 68 ? -20.844 -29.797 18.938 1 96.38 68 ASP B CA 1
ATOM 6117 C C . ASP B 1 68 ? -21.5 -28.453 18.625 1 96.38 68 ASP B C 1
ATOM 6119 O O . ASP B 1 68 ? -22.266 -28.344 17.656 1 96.38 68 ASP B O 1
ATOM 6123 N N . SER B 1 69 ? -21.188 -27.406 19.406 1 94.88 69 SER B N 1
ATOM 6124 C CA . SER B 1 69 ? -21.719 -26.078 19.188 1 94.88 69 SER B CA 1
ATOM 6125 C C . SER B 1 69 ? -21.062 -25.422 17.969 1 94.88 69 SER B C 1
ATOM 6127 O O . SER B 1 69 ? -21.625 -24.5 17.375 1 94.88 69 SER B O 1
ATOM 6129 N N . ILE B 1 70 ? -19.906 -25.875 17.641 1 95.94 70 ILE B N 1
ATOM 6130 C CA . ILE B 1 70 ? -19.141 -25.344 16.516 1 95.94 70 ILE B CA 1
ATOM 6131 C C . ILE B 1 70 ? -19.516 -26.078 15.242 1 95.94 70 ILE B C 1
ATOM 6133 O O . ILE B 1 70 ? -19.781 -25.453 14.211 1 95.94 70 ILE B O 1
ATOM 6137 N N . VAL B 1 71 ? -19.516 -27.359 15.297 1 96.31 71 VAL B N 1
ATOM 6138 C CA . VAL B 1 71 ? -19.922 -28.234 14.203 1 96.31 71 VAL B CA 1
ATOM 6139 C C . VAL B 1 71 ? -20.859 -29.328 14.734 1 96.31 71 VAL B C 1
ATOM 6141 O O . VAL B 1 71 ? -20.516 -30.047 15.672 1 96.31 71 VAL B O 1
ATOM 6144 N N . SER B 1 72 ? -21.969 -29.562 14.141 1 95.81 72 SER B N 1
ATOM 6145 C CA . SER B 1 72 ? -22.984 -30.469 14.633 1 95.81 72 SER B CA 1
ATOM 6146 C C . SER B 1 72 ? -22.562 -31.922 14.492 1 95.81 72 SER B C 1
ATOM 6148 O O . SER B 1 72 ? -21.75 -32.25 13.617 1 95.81 72 SER B O 1
ATOM 6150 N N . PRO B 1 73 ? -23.109 -32.812 15.273 1 96.44 73 PRO B N 1
ATOM 6151 C CA . PRO B 1 73 ? -22.812 -34.25 15.148 1 96.44 73 PRO B CA 1
ATOM 6152 C C . PRO B 1 73 ? -23.188 -34.812 13.781 1 96.44 73 PRO B C 1
ATOM 6154 O O . PRO B 1 73 ? -22.516 -35.688 13.273 1 96.44 73 PRO B O 1
ATOM 6157 N N . GLU B 1 74 ? -24.219 -34.281 13.273 1 95.38 74 GLU B N 1
ATOM 6158 C CA . GLU B 1 74 ? -24.656 -34.719 11.961 1 95.38 74 GLU B CA 1
ATOM 6159 C C . GLU B 1 74 ? -23.609 -34.438 10.891 1 95.38 74 GLU B C 1
ATOM 6161 O O . GLU B 1 74 ? -23.312 -35.312 10.07 1 95.38 74 GLU B O 1
ATOM 6166 N N . ILE B 1 75 ? -23.047 -33.281 10.938 1 96.31 75 ILE B N 1
ATOM 6167 C CA . ILE B 1 75 ? -22.031 -32.906 9.969 1 96.31 75 ILE B CA 1
ATOM 6168 C C . ILE B 1 75 ? -20.75 -33.719 10.211 1 96.31 75 ILE B C 1
ATOM 6170 O O . ILE B 1 75 ? -20.109 -34.188 9.266 1 96.31 75 ILE B O 1
ATOM 6174 N N . LYS B 1 76 ? -20.406 -33.906 11.438 1 97.25 76 LYS B N 1
ATOM 6175 C CA . LYS B 1 76 ? -19.234 -34.688 11.781 1 97.25 76 LYS B CA 1
ATOM 6176 C C . LYS B 1 76 ? -19.359 -36.125 11.234 1 97.25 76 LYS B C 1
ATOM 6178 O O . LYS B 1 76 ? -18.406 -36.656 10.672 1 97.25 76 LYS B O 1
ATOM 6183 N N . ALA B 1 77 ? -20.547 -36.656 11.391 1 96.69 77 ALA B N 1
ATOM 6184 C CA . ALA B 1 77 ? -20.797 -38.031 10.906 1 96.69 77 ALA B CA 1
ATOM 6185 C C . ALA B 1 77 ? -20.719 -38.094 9.383 1 96.69 77 ALA B C 1
ATOM 6187 O O . ALA B 1 77 ? -20.172 -39.062 8.82 1 96.69 77 ALA B O 1
ATOM 6188 N N . LEU B 1 78 ? -21.266 -37.125 8.844 1 96.31 78 LEU B N 1
ATOM 6189 C CA . LEU B 1 78 ? -21.25 -37.062 7.391 1 96.31 78 LEU B CA 1
ATOM 6190 C C . LEU B 1 78 ? -19.828 -36.938 6.852 1 96.31 78 LEU B C 1
ATOM 6192 O O . LEU B 1 78 ? -19.469 -37.594 5.887 1 96.31 78 LEU B O 1
ATOM 6196 N N . VAL B 1 79 ? -19.031 -36.031 7.402 1 97.19 79 VAL B N 1
ATOM 6197 C CA . VAL B 1 79 ? -17.641 -35.844 6.98 1 97.19 79 VAL B CA 1
ATOM 6198 C C . VAL B 1 79 ? -16.844 -37.125 7.191 1 97.19 79 VAL B C 1
ATOM 6200 O O . VAL B 1 79 ? -16.047 -37.5 6.34 1 97.19 79 VAL B O 1
ATOM 6203 N N . ASN B 1 80 ? -17.062 -37.75 8.297 1 97.19 80 ASN B N 1
ATOM 6204 C CA . ASN B 1 80 ? -16.375 -39 8.578 1 97.19 80 ASN B CA 1
ATOM 6205 C C . ASN B 1 80 ? -16.703 -40.062 7.523 1 97.19 80 ASN B C 1
ATOM 6207 O O . ASN B 1 80 ? -15.836 -40.875 7.172 1 97.19 80 ASN B O 1
ATOM 6211 N N . LYS B 1 81 ? -17.891 -40.062 7.031 1 96.88 81 LYS B N 1
ATOM 6212 C CA . LYS B 1 81 ? -18.359 -41.062 6.09 1 96.88 81 LYS B CA 1
ATOM 6213 C C . LYS B 1 81 ? -17.922 -40.75 4.664 1 96.88 81 LYS B C 1
ATOM 6215 O O . LYS B 1 81 ? -17.531 -41.625 3.908 1 96.88 81 LYS B O 1
ATOM 6220 N N . GLU B 1 82 ? -17.969 -39.5 4.332 1 96.44 82 GLU B N 1
ATOM 6221 C CA . GLU B 1 82 ? -17.953 -39.125 2.918 1 96.44 82 GLU B CA 1
ATOM 6222 C C . GLU B 1 82 ? -16.609 -38.531 2.52 1 96.44 82 GLU B C 1
ATOM 6224 O O . GLU B 1 82 ? -16.234 -38.562 1.344 1 96.44 82 GLU B O 1
ATOM 6229 N N . HIS B 1 83 ? -15.875 -37.969 3.428 1 96.19 83 HIS B N 1
ATOM 6230 C CA . HIS B 1 83 ? -14.594 -37.344 3.129 1 96.19 83 HIS B CA 1
ATOM 6231 C C . HIS B 1 83 ? -13.594 -38.375 2.6 1 96.19 83 HIS B C 1
ATOM 6233 O O . HIS B 1 83 ? -13.539 -39.5 3.086 1 96.19 83 HIS B O 1
ATOM 6239 N N . ILE B 1 84 ? -12.867 -38 1.566 1 95.88 84 ILE B N 1
ATOM 6240 C CA . ILE B 1 84 ? -11.727 -38.812 1.149 1 95.88 84 ILE B CA 1
ATOM 6241 C C . ILE B 1 84 ? -10.531 -38.531 2.061 1 95.88 84 ILE B C 1
ATOM 6243 O O . ILE B 1 84 ? -9.93 -37.469 1.992 1 95.88 84 ILE B O 1
ATOM 6247 N N . ARG B 1 85 ? -10.188 -39.469 2.867 1 94 85 ARG B N 1
ATOM 6248 C CA . ARG B 1 85 ? -9.164 -39.281 3.891 1 94 85 ARG B CA 1
ATOM 6249 C C . ARG B 1 85 ? -7.84 -38.844 3.27 1 94 85 ARG B C 1
ATOM 6251 O O . ARG B 1 85 ? -7.406 -39.406 2.262 1 94 85 ARG B O 1
ATOM 6258 N N . GLY B 1 86 ? -7.219 -37.875 3.879 1 92.69 86 GLY B N 1
ATOM 6259 C CA . GLY B 1 86 ? -5.949 -37.344 3.406 1 92.69 86 GLY B CA 1
ATOM 6260 C C . GLY B 1 86 ? -6.109 -36.25 2.379 1 92.69 86 GLY B C 1
ATOM 6261 O O . GLY B 1 86 ? -5.148 -35.531 2.072 1 92.69 86 GLY B O 1
ATOM 6262 N N . SER B 1 87 ? -7.332 -36.094 1.861 1 94.88 87 SER B N 1
ATOM 6263 C CA . SER B 1 87 ? -7.559 -35.031 0.878 1 94.88 87 SER B CA 1
ATOM 6264 C C . SER B 1 87 ? -7.695 -33.656 1.55 1 94.88 87 SER B C 1
ATOM 6266 O O . SER B 1 87 ? -7.699 -33.562 2.779 1 94.88 87 SER B O 1
ATOM 6268 N N . ALA B 1 88 ? -7.797 -32.625 0.7 1 95.81 88 ALA B N 1
ATOM 6269 C CA . ALA B 1 88 ? -7.68 -31.234 1.188 1 95.81 88 ALA B CA 1
ATOM 6270 C C . ALA B 1 88 ? -8.969 -30.781 1.858 1 95.81 88 ALA B C 1
ATOM 6272 O O . ALA B 1 88 ? -8.938 -30.016 2.826 1 95.81 88 ALA B O 1
ATOM 6273 N N . GLY B 1 89 ? -10.117 -31.219 1.247 1 96.69 89 GLY B N 1
ATOM 6274 C CA . GLY B 1 89 ? -11.32 -30.656 1.845 1 96.69 89 GLY B CA 1
ATOM 6275 C C . GLY B 1 89 ? -12.586 -31.359 1.394 1 96.69 89 GLY B C 1
ATOM 6276 O O . GLY B 1 89 ? -12.586 -32.094 0.407 1 96.69 89 GLY B O 1
ATOM 6277 N N . TYR B 1 90 ? -13.672 -31.094 2.178 1 98.06 90 TYR B N 1
ATOM 6278 C CA . TYR B 1 90 ? -15 -31.641 1.927 1 98.06 90 TYR B CA 1
ATOM 6279 C C . TYR B 1 90 ? -16.078 -30.656 2.357 1 98.06 90 TYR B C 1
ATOM 6281 O O . TYR B 1 90 ? -16.016 -30.094 3.455 1 98.06 90 TYR B O 1
ATOM 6289 N N . VAL B 1 91 ? -16.984 -30.328 1.454 1 98.31 91 VAL B N 1
ATOM 6290 C CA . VAL B 1 91 ? -18.203 -29.578 1.753 1 98.31 91 VAL B CA 1
ATOM 6291 C C . VAL B 1 91 ? -19.422 -30.484 1.58 1 98.31 91 VAL B C 1
ATOM 6293 O O . VAL B 1 91 ? -19.641 -31.031 0.5 1 98.31 91 VAL B O 1
ATOM 6296 N N . PRO B 1 92 ? -20.25 -30.656 2.572 1 97.69 92 PRO B N 1
ATOM 6297 C CA . PRO B 1 92 ? -21.406 -31.562 2.477 1 97.69 92 PRO B CA 1
ATOM 6298 C C . PRO B 1 92 ? -22.375 -31.156 1.367 1 97.69 92 PRO B C 1
ATOM 6300 O O . PRO B 1 92 ? -22.547 -29.969 1.087 1 97.69 92 PRO B O 1
ATOM 6303 N N . ALA B 1 93 ? -23.047 -32.188 0.837 1 97.75 93 ALA B N 1
ATOM 6304 C CA . ALA B 1 93 ? -24.094 -31.984 -0.146 1 97.75 93 ALA B CA 1
ATOM 6305 C C . ALA B 1 93 ? -25.344 -31.375 0.506 1 97.75 93 ALA B C 1
ATOM 6307 O O . ALA B 1 93 ? -25.453 -31.344 1.734 1 97.75 93 ALA B O 1
ATOM 6308 N N . ILE B 1 94 ? -26.125 -30.844 -0.31 1 97.62 94 ILE B N 1
ATOM 6309 C CA . ILE B 1 94 ? -27.469 -30.406 0.079 1 97.62 94 ILE B CA 1
ATOM 6310 C C . ILE B 1 94 ? -28.516 -31.219 -0.672 1 97.62 94 ILE B C 1
ATOM 6312 O O . ILE B 1 94 ? -29.047 -30.781 -1.688 1 97.62 94 ILE B O 1
ATOM 6316 N N . PRO B 1 95 ? -28.953 -32.312 -0.113 1 96.5 95 PRO B N 1
ATOM 6317 C CA . PRO B 1 95 ? -29.797 -33.281 -0.818 1 96.5 95 PRO B CA 1
ATOM 6318 C C . PRO B 1 95 ? -31.156 -32.719 -1.194 1 96.5 95 PRO B C 1
ATOM 6320 O O . PRO B 1 95 ? -31.688 -33 -2.27 1 96.5 95 PRO B O 1
ATOM 6323 N N . ARG B 1 96 ? -31.672 -31.859 -0.341 1 96.25 96 ARG B N 1
ATOM 6324 C CA . ARG B 1 96 ? -33 -31.297 -0.581 1 96.25 96 ARG B CA 1
ATOM 6325 C C . ARG B 1 96 ? -33.062 -30.578 -1.923 1 96.25 96 ARG B C 1
ATOM 6327 O O . ARG B 1 96 ? -34.094 -30.578 -2.602 1 96.25 96 ARG B O 1
ATOM 6334 N N . LEU B 1 97 ? -31.938 -30.047 -2.305 1 97.5 97 LEU B N 1
ATOM 6335 C CA . LEU B 1 97 ? -31.891 -29.25 -3.52 1 97.5 97 LEU B CA 1
ATOM 6336 C C . LEU B 1 97 ? -31.062 -29.938 -4.598 1 97.5 97 LEU B C 1
ATOM 6338 O O . LEU B 1 97 ? -30.812 -29.359 -5.656 1 97.5 97 LEU B O 1
ATOM 6342 N N . GLY B 1 98 ? -30.547 -31.141 -4.332 1 97 98 GLY B N 1
ATOM 6343 C CA . GLY B 1 98 ? -29.766 -31.891 -5.297 1 97 98 GLY B CA 1
ATOM 6344 C C . GLY B 1 98 ? -28.359 -31.328 -5.5 1 97 98 GLY B C 1
ATOM 6345 O O . GLY B 1 98 ? -27.719 -31.609 -6.512 1 97 98 GLY B O 1
ATOM 6346 N N . ILE B 1 99 ? -27.906 -30.5 -4.66 1 97.94 99 ILE B N 1
ATOM 6347 C CA . ILE B 1 99 ? -26.578 -29.922 -4.777 1 97.94 99 ILE B CA 1
ATOM 6348 C C . ILE B 1 99 ? -25.531 -30.922 -4.301 1 97.94 99 ILE B C 1
ATOM 6350 O O . ILE B 1 99 ? -25.578 -31.391 -3.16 1 97.94 99 ILE B O 1
ATOM 6354 N N . PRO B 1 100 ? -24.625 -31.297 -5.145 1 97.56 100 PRO B N 1
ATOM 6355 C CA . PRO B 1 100 ? -23.609 -32.281 -4.742 1 97.56 100 PRO B CA 1
ATOM 6356 C C . PRO B 1 100 ? -22.609 -31.703 -3.734 1 97.56 100 PRO B C 1
ATOM 6358 O O . PRO B 1 100 ? -22.484 -30.484 -3.609 1 97.56 100 PRO B O 1
ATOM 6361 N N . ALA B 1 101 ? -21.891 -32.656 -3.037 1 98 101 ALA B N 1
ATOM 6362 C CA . ALA B 1 101 ? -20.781 -32.25 -2.172 1 98 101 ALA B CA 1
ATOM 6363 C C . ALA B 1 101 ? -19.594 -31.75 -2.992 1 98 101 ALA B C 1
ATOM 6365 O O . ALA B 1 101 ? -19.531 -31.953 -4.203 1 98 101 ALA B O 1
ATOM 6366 N N . GLN B 1 102 ? -18.75 -30.969 -2.367 1 98.38 102 GLN B N 1
ATOM 6367 C CA . GLN B 1 102 ? -17.438 -30.672 -2.928 1 98.38 102 GLN B CA 1
ATOM 6368 C C . GLN B 1 102 ? -16.359 -31.578 -2.324 1 98.38 102 GLN B C 1
ATOM 6370 O O . GLN B 1 102 ? -16.219 -31.656 -1.101 1 98.38 102 GLN B O 1
ATOM 6375 N N . TRP B 1 103 ? -15.695 -32.375 -3.109 1 98.19 103 TRP B N 1
ATOM 6376 C CA . TRP B 1 103 ? -14.461 -33.062 -2.752 1 98.19 103 TRP B CA 1
ATOM 6377 C C . TRP B 1 103 ? -13.25 -32.344 -3.342 1 98.19 103 TRP B C 1
ATOM 6379 O O . TRP B 1 103 ? -13.055 -32.344 -4.559 1 98.19 103 TRP B O 1
ATOM 6389 N N . GLN B 1 104 ? -12.422 -31.812 -2.453 1 97.94 104 GLN B N 1
ATOM 6390 C CA . GLN B 1 104 ? -11.305 -30.953 -2.854 1 97.94 104 GLN B CA 1
ATOM 6391 C C . GLN B 1 104 ? -9.969 -31.656 -2.664 1 97.94 104 GLN B C 1
ATOM 6393 O O . GLN B 1 104 ? -9.75 -32.312 -1.648 1 97.94 104 GLN B O 1
ATOM 6398 N N . THR B 1 105 ? -9.109 -31.516 -3.619 1 96.81 105 THR B N 1
ATOM 6399 C CA . THR B 1 105 ? -7.785 -32.125 -3.473 1 96.81 105 THR B CA 1
ATOM 6400 C C . THR B 1 105 ? -6.695 -31.109 -3.822 1 96.81 105 THR B C 1
ATOM 6402 O O . THR B 1 105 ? -6.895 -30.234 -4.672 1 96.81 105 THR B O 1
ATOM 6405 N N . ASP B 1 106 ? -5.613 -31.25 -3.064 1 93.38 106 ASP B N 1
ATOM 6406 C CA . ASP B 1 106 ? -4.379 -30.562 -3.434 1 93.38 106 ASP B CA 1
ATOM 6407 C C . ASP B 1 106 ? -3.889 -31.016 -4.809 1 93.38 106 ASP B C 1
ATOM 6409 O O . ASP B 1 106 ? -4.246 -32.094 -5.273 1 93.38 106 ASP B O 1
ATOM 6413 N N . ALA B 1 107 ? -3.15 -30.141 -5.324 1 86.69 107 ALA B N 1
ATOM 6414 C CA . ALA B 1 107 ? -2.799 -30.344 -6.727 1 86.69 107 ALA B CA 1
ATOM 6415 C C . ALA B 1 107 ? -1.502 -29.609 -7.078 1 86.69 107 ALA B C 1
ATOM 6417 O O . ALA B 1 107 ? -0.541 -29.641 -6.305 1 86.69 107 ALA B O 1
ATOM 6418 N N . SER B 1 108 ? -1.39 -29.125 -8.359 1 85.56 108 SER B N 1
ATOM 6419 C CA . SER B 1 108 ? -0.512 -28.359 -9.234 1 85.56 108 SER B CA 1
ATOM 6420 C C . SER B 1 108 ? -0.015 -29.203 -10.398 1 85.56 108 SER B C 1
ATOM 6422 O O . SER B 1 108 ? -0.188 -28.844 -11.562 1 85.56 108 SER B O 1
ATOM 6424 N N . ILE B 1 109 ? 0.561 -30.453 -9.914 1 94.12 109 ILE B N 1
ATOM 6425 C CA . ILE B 1 109 ? 1.15 -31.25 -10.984 1 94.12 109 ILE B CA 1
ATOM 6426 C C . ILE B 1 109 ? 0.454 -32.594 -11.055 1 94.12 109 ILE B C 1
ATOM 6428 O O . ILE B 1 109 ? 0.84 -33.469 -11.852 1 94.12 109 ILE B O 1
ATOM 6432 N N . GLY B 1 110 ? -0.571 -32.781 -10.242 1 97.19 110 GLY B N 1
ATOM 6433 C CA . GLY B 1 110 ? -1.351 -34.031 -10.125 1 97.19 110 GLY B CA 1
ATOM 6434 C C . GLY B 1 110 ? -2.129 -34.094 -8.828 1 97.19 110 GLY B C 1
ATOM 6435 O O . GLY B 1 110 ? -2.098 -33.188 -8.008 1 97.19 110 GLY B O 1
ATOM 6436 N N . VAL B 1 111 ? -2.871 -35.188 -8.633 1 96.88 111 VAL B N 1
ATOM 6437 C CA . VAL B 1 111 ? -3.67 -35.406 -7.434 1 96.88 111 VAL B CA 1
ATOM 6438 C C . VAL B 1 111 ? -2.752 -35.688 -6.242 1 96.88 111 VAL B C 1
ATOM 6440 O O . VAL B 1 111 ? -1.932 -36.594 -6.285 1 96.88 111 VAL B O 1
ATOM 6443 N N . ARG B 1 112 ? -2.869 -34.906 -5.254 1 95.81 112 ARG B N 1
ATOM 6444 C CA . ARG B 1 112 ? -2.064 -35.094 -4.051 1 95.81 112 ARG B CA 1
ATOM 6445 C C . ARG B 1 112 ? -2.922 -35.562 -2.883 1 95.81 112 ARG B C 1
ATOM 6447 O O . ARG B 1 112 ? -3.588 -34.75 -2.23 1 95.81 112 ARG B O 1
ATOM 6454 N N . VAL B 1 113 ? -2.934 -36.75 -2.562 1 93.75 113 VAL B N 1
ATOM 6455 C CA . VAL B 1 113 ? -3.471 -37.438 -1.389 1 93.75 113 VAL B CA 1
ATOM 6456 C C . VAL B 1 113 ? -2.465 -38.469 -0.883 1 93.75 113 VAL B C 1
ATOM 6458 O O . VAL B 1 113 ? -2.023 -39.344 -1.639 1 93.75 113 VAL B O 1
ATOM 6461 N N . GLN B 1 114 ? -2.111 -38.344 0.301 1 84.5 114 GLN B N 1
ATOM 6462 C CA . GLN B 1 114 ? -1.12 -39.25 0.838 1 84.5 114 GLN B CA 1
ATOM 6463 C C . GLN B 1 114 ? -1.554 -40.719 0.634 1 84.5 114 GLN B C 1
ATOM 6465 O O . GLN B 1 114 ? -2.686 -41.062 0.96 1 84.5 114 GLN B O 1
ATOM 6470 N N . GLY B 1 115 ? -0.698 -41.469 0.054 1 86.56 115 GLY B N 1
ATOM 6471 C CA . GLY B 1 115 ? -0.947 -42.875 -0.131 1 86.56 115 GLY B CA 1
ATOM 6472 C C . GLY B 1 115 ? -1.698 -43.188 -1.412 1 86.56 115 GLY B C 1
ATOM 6473 O O . GLY B 1 115 ? -1.854 -44.375 -1.778 1 86.56 115 GLY B O 1
ATOM 6474 N N . MET B 1 116 ? -2.152 -42.219 -2.125 1 94.44 116 MET B N 1
ATOM 6475 C CA . MET B 1 116 ? -2.846 -42.406 -3.396 1 94.44 116 MET B CA 1
ATOM 6476 C C . MET B 1 116 ? -1.909 -42.156 -4.57 1 94.44 116 MET B C 1
ATOM 6478 O O . MET B 1 116 ? -1.585 -41 -4.859 1 94.44 116 MET B O 1
ATOM 6482 N N . ALA B 1 117 ? -1.483 -43.219 -5.223 1 96.25 117 ALA B N 1
ATOM 6483 C CA . ALA B 1 117 ? -0.56 -43.062 -6.344 1 96.25 117 ALA B CA 1
ATOM 6484 C C . ALA B 1 117 ? -1.263 -42.438 -7.551 1 96.25 117 ALA B C 1
ATOM 6486 O O . ALA B 1 117 ? -2.379 -42.844 -7.895 1 96.25 117 ALA B O 1
ATOM 6487 N N . ARG B 1 118 ? -0.669 -41.5 -8.117 1 97.75 118 ARG B N 1
ATOM 6488 C CA . ARG B 1 118 ? -1.199 -40.812 -9.297 1 97.75 118 ARG B CA 1
ATOM 6489 C C . ARG B 1 118 ? -0.075 -40.375 -10.227 1 97.75 118 ARG B C 1
ATOM 6491 O O . ARG B 1 118 ? 1.104 -40.5 -9.883 1 97.75 118 ARG B O 1
ATOM 6498 N N . THR B 1 119 ? -0.406 -39.938 -11.461 1 98.25 119 THR B N 1
ATOM 6499 C CA . THR B 1 119 ? 0.551 -39.5 -12.469 1 98.25 119 THR B CA 1
ATOM 6500 C C . THR B 1 119 ? 0.979 -38.062 -12.219 1 98.25 119 THR B C 1
ATOM 6502 O O . THR B 1 119 ? 0.141 -37.156 -12.172 1 98.25 119 THR B O 1
ATOM 6505 N N . ALA B 1 120 ? 2.252 -37.906 -12.023 1 98.06 120 ALA B N 1
ATOM 6506 C CA . ALA B 1 120 ? 2.781 -36.562 -11.812 1 98.06 120 ALA B CA 1
ATOM 6507 C C . ALA B 1 120 ? 3.213 -35.938 -13.141 1 98.06 120 ALA B C 1
ATOM 6509 O O . ALA B 1 120 ? 3.996 -36.531 -13.891 1 98.06 120 ALA B O 1
ATOM 6510 N N . LEU B 1 121 ? 2.719 -34.781 -13.414 1 98.56 121 LEU B N 1
ATOM 6511 C CA . LEU B 1 121 ? 3.266 -33.938 -14.469 1 98.56 121 LEU B CA 1
ATOM 6512 C C . LEU B 1 121 ? 4.613 -33.344 -14.062 1 98.56 121 LEU B C 1
ATOM 6514 O O . LEU B 1 121 ? 4.961 -33.344 -12.883 1 98.56 121 LEU B O 1
ATOM 6518 N N . PRO B 1 122 ? 5.418 -32.844 -15.094 1 98.69 122 PRO B N 1
ATOM 6519 C CA . PRO B 1 122 ? 6.523 -31.984 -14.695 1 98.69 122 PRO B CA 1
ATOM 6520 C C . PRO B 1 122 ? 6.062 -30.781 -13.875 1 98.69 122 PRO B C 1
ATOM 6522 O O . PRO B 1 122 ? 4.875 -30.453 -13.883 1 98.69 122 PRO B O 1
ATOM 6525 N N . SER B 1 123 ? 7.012 -30.219 -13.109 1 98.44 123 SER B N 1
ATOM 6526 C CA . SER B 1 123 ? 6.648 -29.016 -12.367 1 98.44 123 SER B CA 1
ATOM 6527 C C . SER B 1 123 ? 6.004 -27.984 -13.281 1 98.44 123 SER B C 1
ATOM 6529 O O . SER B 1 123 ? 6.234 -28 -14.492 1 98.44 123 SER B O 1
ATOM 6531 N N . SER B 1 124 ? 5.141 -27.109 -12.711 1 98.38 124 SER B N 1
ATOM 6532 C CA . SER B 1 124 ? 4.5 -26.062 -13.492 1 98.38 124 SER B CA 1
ATOM 6533 C C . SER B 1 124 ? 5.535 -25.156 -14.148 1 98.38 124 SER B C 1
ATOM 6535 O O . SER B 1 124 ? 5.348 -24.703 -15.281 1 98.38 124 SER B O 1
ATOM 6537 N N . LEU B 1 125 ? 6.566 -24.875 -13.438 1 98.69 125 LEU B N 1
ATOM 6538 C CA . LEU B 1 125 ? 7.641 -24.062 -14 1 98.69 125 LEU B CA 1
ATOM 6539 C C . LEU B 1 125 ? 8.258 -24.75 -15.219 1 98.69 125 LEU B C 1
ATOM 6541 O O . LEU B 1 125 ? 8.578 -24.094 -16.219 1 98.69 125 LEU B O 1
ATOM 6545 N N . ALA B 1 126 ? 8.445 -26.094 -15.141 1 98.69 126 ALA B N 1
ATOM 6546 C CA . ALA B 1 126 ? 8.945 -26.844 -16.297 1 98.69 126 ALA B CA 1
ATOM 6547 C C . ALA B 1 126 ? 7.996 -26.719 -17.484 1 98.69 126 ALA B C 1
ATOM 6549 O O . ALA B 1 126 ? 8.422 -26.406 -18.594 1 98.69 126 ALA B O 1
ATOM 6550 N N . THR B 1 127 ? 6.738 -26.906 -17.219 1 98.62 127 THR B N 1
ATOM 6551 C CA . THR B 1 127 ? 5.816 -26.875 -18.344 1 98.62 127 THR B CA 1
ATOM 6552 C C . THR B 1 127 ? 5.715 -25.453 -18.906 1 98.62 127 THR B C 1
ATOM 6554 O O . THR B 1 127 ? 5.496 -25.266 -20.109 1 98.62 127 THR B O 1
ATOM 6557 N N . ALA B 1 128 ? 5.922 -24.438 -18.062 1 98.81 128 ALA B N 1
ATOM 6558 C CA . ALA B 1 128 ? 5.992 -23.078 -18.562 1 98.81 128 ALA B CA 1
ATOM 6559 C C . ALA B 1 128 ? 7.152 -22.906 -19.531 1 98.81 128 ALA B C 1
ATOM 6561 O O . ALA B 1 128 ? 7.066 -22.109 -20.469 1 98.81 128 ALA B O 1
ATOM 6562 N N . ALA B 1 129 ? 8.172 -23.656 -19.359 1 98.94 129 ALA B N 1
ATOM 6563 C CA . ALA B 1 129 ? 9.359 -23.578 -20.203 1 98.94 129 ALA B CA 1
ATOM 6564 C C . ALA B 1 129 ? 9.062 -24.094 -21.609 1 98.94 129 ALA B C 1
ATOM 6566 O O . ALA B 1 129 ? 9.852 -23.875 -22.531 1 98.94 129 ALA B O 1
ATOM 6567 N N . SER B 1 130 ? 7.938 -24.75 -21.797 1 98.88 130 SER B N 1
ATOM 6568 C CA . SER B 1 130 ? 7.562 -25.203 -23.125 1 98.88 130 SER B CA 1
ATOM 6569 C C . SER B 1 130 ? 7.172 -24.031 -24.031 1 98.88 130 SER B C 1
ATOM 6571 O O . SER B 1 130 ? 7.18 -24.156 -25.25 1 98.88 130 SER B O 1
ATOM 6573 N N . PHE B 1 131 ? 6.723 -22.922 -23.391 1 98.81 131 PHE B N 1
ATOM 6574 C CA . PHE B 1 131 ? 6.188 -21.781 -24.125 1 98.81 131 PHE B CA 1
ATOM 6575 C C . PHE B 1 131 ? 5.074 -22.219 -25.062 1 98.81 131 PHE B C 1
ATOM 6577 O O . PHE B 1 131 ? 4.977 -21.734 -26.188 1 98.81 131 PHE B O 1
ATOM 6584 N N . ASP B 1 132 ? 4.32 -23.172 -24.672 1 98.75 132 ASP B N 1
ATOM 6585 C CA . ASP B 1 132 ? 3.223 -23.719 -25.453 1 98.75 132 ASP B CA 1
ATOM 6586 C C . ASP B 1 132 ? 2.014 -24.031 -24.578 1 98.75 132 ASP B C 1
ATOM 6588 O O . ASP B 1 132 ? 1.952 -25.094 -23.969 1 98.75 132 ASP B O 1
ATOM 6592 N N . PRO B 1 133 ? 0.979 -23.203 -24.625 1 98.38 133 PRO B N 1
ATOM 6593 C CA . PRO B 1 133 ? -0.188 -23.422 -23.766 1 98.38 133 PRO B CA 1
ATOM 6594 C C . PRO B 1 133 ? -0.89 -24.75 -24.047 1 98.38 133 PRO B C 1
ATOM 6596 O O . PRO B 1 133 ? -1.607 -25.266 -23.188 1 98.38 133 PRO B O 1
ATOM 6599 N N . ALA B 1 134 ? -0.645 -25.312 -25.188 1 98.62 134 ALA B N 1
ATOM 6600 C CA . ALA B 1 134 ? -1.237 -26.609 -25.5 1 98.62 134 ALA B CA 1
ATOM 6601 C C . ALA B 1 134 ? -0.658 -27.703 -24.594 1 98.62 134 ALA B C 1
ATOM 6603 O O . ALA B 1 134 ? -1.344 -28.672 -24.266 1 98.62 134 ALA B O 1
ATOM 6604 N N . VAL B 1 135 ? 0.597 -27.531 -24.219 1 98.75 135 VAL B N 1
ATOM 6605 C CA . VAL B 1 135 ? 1.249 -28.5 -23.328 1 98.75 135 VAL B CA 1
ATOM 6606 C C . VAL B 1 135 ? 0.575 -28.469 -21.953 1 98.75 135 VAL B C 1
ATOM 6608 O O . VAL B 1 135 ? 0.239 -29.531 -21.406 1 98.75 135 VAL B O 1
ATOM 6611 N N . THR B 1 136 ? 0.307 -27.312 -21.406 1 98.69 136 THR B N 1
ATOM 6612 C CA . THR B 1 136 ? -0.306 -27.219 -20.078 1 98.69 136 THR B CA 1
ATOM 6613 C C . THR B 1 136 ? -1.776 -27.625 -20.141 1 98.69 136 THR B C 1
ATOM 6615 O O . THR B 1 136 ? -2.305 -28.203 -19.188 1 98.69 136 THR B O 1
ATOM 6618 N N . GLU B 1 137 ? -2.441 -27.344 -21.266 1 98.81 137 GLU B N 1
ATOM 6619 C CA . GLU B 1 137 ? -3.836 -27.75 -21.406 1 98.81 137 GLU B CA 1
ATOM 6620 C C . GLU B 1 137 ? -3.969 -29.281 -21.422 1 98.81 137 GLU B C 1
ATOM 6622 O O . GLU B 1 137 ? -4.848 -29.828 -20.75 1 98.81 137 GLU B O 1
ATOM 6627 N N . ALA B 1 138 ? -3.084 -29.938 -22.188 1 98.81 138 ALA B N 1
ATOM 6628 C CA . ALA B 1 138 ? -3.094 -31.391 -22.219 1 98.81 138 ALA B CA 1
ATOM 6629 C C . ALA B 1 138 ? -2.822 -31.969 -20.828 1 98.81 138 ALA B C 1
ATOM 6631 O O . ALA B 1 138 ? -3.463 -32.938 -20.422 1 98.81 138 ALA B O 1
ATOM 6632 N N . GLY B 1 139 ? -1.857 -31.422 -20.188 1 98.69 139 GLY B N 1
ATOM 6633 C CA . GLY B 1 139 ? -1.578 -31.844 -18.828 1 98.69 139 GLY B CA 1
ATOM 6634 C C . GLY B 1 139 ? -2.754 -31.641 -17.891 1 98.69 139 GLY B C 1
ATOM 6635 O O . GLY B 1 139 ? -3.07 -32.531 -17.078 1 98.69 139 GLY B O 1
ATOM 6636 N N . GLY B 1 140 ? -3.418 -30.484 -17.969 1 98.62 140 GLY B N 1
ATOM 6637 C CA . GLY B 1 140 ? -4.59 -30.188 -17.156 1 98.62 140 GLY B CA 1
ATOM 6638 C C . GLY B 1 140 ? -5.719 -31.172 -17.375 1 98.62 140 GLY B C 1
ATOM 6639 O O . GLY B 1 140 ? -6.34 -31.625 -16.406 1 98.62 140 GLY B O 1
ATOM 6640 N N . ARG B 1 141 ? -5.965 -31.531 -18.625 1 98.56 141 ARG B N 1
ATOM 6641 C CA . ARG B 1 141 ? -6.988 -32.5 -18.938 1 98.56 141 ARG B CA 1
ATOM 6642 C C . ARG B 1 141 ? -6.676 -33.844 -18.281 1 98.56 141 ARG B C 1
ATOM 6644 O O . ARG B 1 141 ? -7.555 -34.469 -17.688 1 98.56 141 ARG B O 1
ATOM 6651 N N . MET B 1 142 ? -5.465 -34.219 -18.328 1 98.56 142 MET B N 1
ATOM 6652 C CA . MET B 1 142 ? -5.039 -35.531 -17.828 1 98.56 142 MET B CA 1
ATOM 6653 C C . MET B 1 142 ? -5.199 -35.625 -16.312 1 98.56 142 MET B C 1
ATOM 6655 O O . MET B 1 142 ? -5.828 -36.531 -15.805 1 98.56 142 MET B O 1
ATOM 6659 N N . ILE B 1 143 ? -4.703 -34.656 -15.586 1 98.38 143 ILE B N 1
ATOM 6660 C CA . ILE B 1 143 ? -4.73 -34.719 -14.125 1 98.38 143 ILE B CA 1
ATOM 6661 C C . ILE B 1 143 ? -6.164 -34.531 -13.633 1 98.38 143 ILE B C 1
ATOM 6663 O O . ILE B 1 143 ? -6.551 -35.125 -12.617 1 98.38 143 ILE B O 1
ATOM 6667 N N . ALA B 1 144 ? -6.941 -33.781 -14.328 1 98.31 144 ALA B N 1
ATOM 6668 C CA . ALA B 1 144 ? -8.344 -33.594 -13.953 1 98.31 144 ALA B CA 1
ATOM 6669 C C . ALA B 1 144 ? -9.109 -34.906 -14.125 1 98.31 144 ALA B C 1
ATOM 6671 O O . ALA B 1 144 ? -9.969 -35.25 -13.305 1 98.31 144 ALA B O 1
ATOM 6672 N N . GLN B 1 145 ? -8.852 -35.594 -15.164 1 97.69 145 GLN B N 1
ATOM 6673 C CA . GLN B 1 145 ? -9.492 -36.875 -15.375 1 97.69 145 GLN B CA 1
ATOM 6674 C C . GLN B 1 145 ? -9.141 -37.844 -14.258 1 97.69 145 GLN B C 1
ATOM 6676 O O . GLN B 1 145 ? -10.016 -38.562 -13.742 1 97.69 145 GLN B O 1
ATOM 6681 N N . GLU B 1 146 ? -7.871 -37.906 -13.883 1 97.94 146 GLU B N 1
ATOM 6682 C CA . GLU B 1 146 ? -7.48 -38.75 -12.766 1 97.94 146 GLU B CA 1
ATOM 6683 C C . GLU B 1 146 ? -8.188 -38.344 -11.477 1 97.94 146 GLU B C 1
ATOM 6685 O O . GLU B 1 146 ? -8.594 -39.188 -10.688 1 97.94 146 GLU B O 1
ATOM 6690 N N . ALA B 1 147 ? -8.273 -37.062 -11.273 1 98.06 147 ALA B N 1
ATOM 6691 C CA . ALA B 1 147 ? -8.945 -36.562 -10.078 1 98.06 147 ALA B CA 1
ATOM 6692 C C . ALA B 1 147 ? -10.406 -36.969 -10.047 1 98.06 147 ALA B C 1
ATOM 6694 O O . ALA B 1 147 ? -10.898 -37.469 -9.023 1 98.06 147 ALA B O 1
ATOM 6695 N N . ARG B 1 148 ? -11.07 -36.812 -11.125 1 97.31 148 ARG B N 1
ATOM 6696 C CA . ARG B 1 148 ? -12.477 -37.188 -11.203 1 97.31 148 ARG B CA 1
ATOM 6697 C C . ARG B 1 148 ? -12.664 -38.688 -10.969 1 97.31 148 ARG B C 1
ATOM 6699 O O . ARG B 1 148 ? -13.57 -39.094 -10.242 1 97.31 148 ARG B O 1
ATOM 6706 N N . LEU B 1 149 ? -11.844 -39.438 -11.57 1 97.75 149 LEU B N 1
ATOM 6707 C CA . LEU B 1 149 ? -11.914 -40.875 -11.445 1 97.75 149 LEU B CA 1
ATOM 6708 C C . LEU B 1 149 ? -11.516 -41.312 -10.039 1 97.75 149 LEU B C 1
ATOM 6710 O O . LEU B 1 149 ? -11.695 -42.469 -9.672 1 97.75 149 LEU B O 1
ATOM 6714 N N . SER B 1 150 ? -10.992 -40.406 -9.266 1 97.56 150 SER B N 1
ATOM 6715 C CA . SER B 1 150 ? -10.656 -40.656 -7.863 1 97.56 150 SER B CA 1
ATOM 6716 C C . SER B 1 150 ? -11.742 -40.125 -6.934 1 97.56 150 SER B C 1
ATOM 6718 O O . SER B 1 150 ? -11.633 -40.25 -5.711 1 97.56 150 SER B O 1
ATOM 6720 N N . GLY B 1 151 ? -12.734 -39.375 -7.488 1 97.69 151 GLY B N 1
ATOM 6721 C CA . GLY B 1 151 ? -13.891 -38.969 -6.711 1 97.69 151 GLY B CA 1
ATOM 6722 C C . GLY B 1 151 ? -13.914 -37.469 -6.438 1 97.69 151 GLY B C 1
ATOM 6723 O O . GLY B 1 151 ? -14.828 -36.969 -5.777 1 97.69 151 GLY B O 1
ATOM 6724 N N . PHE B 1 152 ? -12.992 -36.75 -6.977 1 98.38 152 PHE B N 1
ATOM 6725 C CA . PHE B 1 152 ? -12.883 -35.344 -6.676 1 98.38 152 PHE B CA 1
ATOM 6726 C C . PHE B 1 152 ? -13.625 -34.5 -7.719 1 98.38 152 PHE B C 1
ATOM 6728 O O . PHE B 1 152 ? -13.852 -34.969 -8.844 1 98.38 152 PHE B O 1
ATOM 6735 N N . ASN B 1 153 ? -14.062 -33.25 -7.312 1 98.38 153 ASN B N 1
ATOM 6736 C CA . ASN B 1 153 ? -14.695 -32.375 -8.273 1 98.38 153 ASN B CA 1
ATOM 6737 C C . ASN B 1 153 ? -14.172 -30.938 -8.133 1 98.38 153 ASN B C 1
ATOM 6739 O O . ASN B 1 153 ? -14.602 -30.031 -8.852 1 98.38 153 ASN B O 1
ATOM 6743 N N . THR B 1 154 ? -13.281 -30.688 -7.234 1 98.19 154 THR B N 1
ATOM 6744 C CA . THR B 1 154 ? -12.602 -29.406 -7.059 1 98.19 154 THR B CA 1
ATOM 6745 C C . THR B 1 154 ? -11.094 -29.609 -6.941 1 98.19 154 THR B C 1
ATOM 6747 O O . THR B 1 154 ? -10.625 -30.328 -6.059 1 98.19 154 THR B O 1
ATOM 6750 N N . PHE B 1 155 ? -10.391 -28.969 -7.832 1 97.75 155 PHE B N 1
ATOM 6751 C CA . PHE B 1 155 ? -8.945 -29.141 -7.953 1 97.75 155 PHE B CA 1
ATOM 6752 C C . PHE B 1 155 ? -8.219 -27.859 -7.574 1 97.75 155 PHE B C 1
ATOM 6754 O O . PHE B 1 155 ? -8.453 -26.797 -8.164 1 97.75 155 PHE B O 1
ATOM 6761 N N . LEU B 1 156 ? -7.355 -27.922 -6.551 1 97.81 156 LEU B N 1
ATOM 6762 C CA . LEU B 1 156 ? -6.617 -26.734 -6.102 1 97.81 156 LEU B CA 1
ATOM 6763 C C . LEU B 1 156 ? -5.383 -26.5 -6.969 1 97.81 156 LEU B C 1
ATOM 6765 O O . LEU B 1 156 ? -4.258 -26.516 -6.465 1 97.81 156 LEU B O 1
ATOM 6769 N N . ALA B 1 157 ? -5.555 -26.234 -8.266 1 96.31 157 ALA B N 1
ATOM 6770 C CA . ALA B 1 157 ? -4.504 -26.094 -9.266 1 96.31 157 ALA B CA 1
ATOM 6771 C C . ALA B 1 157 ? -4.707 -24.844 -10.102 1 96.31 157 ALA B C 1
ATOM 6773 O O . ALA B 1 157 ? -5.816 -24.562 -10.57 1 96.31 157 ALA B O 1
ATOM 6774 N N . GLY B 1 158 ? -3.758 -24.141 -10.336 1 96.44 158 GLY B N 1
ATOM 6775 C CA . GLY B 1 158 ? -3.764 -22.891 -11.078 1 96.44 158 GLY B CA 1
ATOM 6776 C C . GLY B 1 158 ? -2.816 -21.844 -10.5 1 96.44 158 GLY B C 1
ATOM 6777 O O . GLY B 1 158 ? -3.121 -20.656 -10.5 1 96.44 158 GLY B O 1
ATOM 6778 N N . GLY B 1 159 ? -1.69 -22.266 -9.969 1 97.38 159 GLY B N 1
ATOM 6779 C CA . GLY B 1 159 ? -0.703 -21.359 -9.398 1 97.38 159 GLY B CA 1
ATOM 6780 C C . GLY B 1 159 ? -0.058 -20.453 -10.438 1 97.38 159 GLY B C 1
ATOM 6781 O O . GLY B 1 159 ? 0.375 -20.922 -11.492 1 97.38 159 GLY B O 1
ATOM 6782 N N . ALA B 1 160 ? -0.037 -19.109 -10.094 1 97.62 160 ALA B N 1
ATOM 6783 C CA . ALA B 1 160 ? 0.448 -18.203 -11.141 1 97.62 160 ALA B CA 1
ATOM 6784 C C . ALA B 1 160 ? 1.198 -17.016 -10.547 1 97.62 160 ALA B C 1
ATOM 6786 O O . ALA B 1 160 ? 1.303 -15.969 -11.172 1 97.62 160 ALA B O 1
ATOM 6787 N N . ASN B 1 161 ? 1.644 -17.141 -9.281 1 98.38 161 ASN B N 1
ATOM 6788 C CA . ASN B 1 161 ? 2.475 -16.078 -8.734 1 98.38 161 ASN B CA 1
ATOM 6789 C C . ASN B 1 161 ? 3.76 -15.898 -9.539 1 98.38 161 ASN B C 1
ATOM 6791 O O . ASN B 1 161 ? 4.359 -16.875 -9.984 1 98.38 161 ASN B O 1
ATOM 6795 N N . LEU B 1 162 ? 4.141 -14.68 -9.773 1 98.62 162 LEU B N 1
ATOM 6796 C CA . LEU B 1 162 ? 5.348 -14.414 -10.547 1 98.62 162 LEU B CA 1
ATOM 6797 C C . LEU B 1 162 ? 6.598 -14.641 -9.703 1 98.62 162 LEU B C 1
ATOM 6799 O O . LEU B 1 162 ? 6.594 -14.391 -8.5 1 98.62 162 LEU B O 1
ATOM 6803 N N . ALA B 1 163 ? 7.613 -15.109 -10.359 1 98.06 163 ALA B N 1
ATOM 6804 C CA . ALA B 1 163 ? 8.875 -15.414 -9.695 1 98.06 163 ALA B CA 1
ATOM 6805 C C . ALA B 1 163 ? 9.664 -14.148 -9.391 1 98.06 163 ALA B C 1
ATOM 6807 O O . ALA B 1 163 ? 10.75 -13.938 -9.938 1 98.06 163 ALA B O 1
ATOM 6808 N N . ARG B 1 164 ? 9.188 -13.406 -8.477 1 96.25 164 ARG B N 1
ATOM 6809 C CA . ARG B 1 164 ? 9.852 -12.203 -7.977 1 96.25 164 ARG B CA 1
ATOM 6810 C C . ARG B 1 164 ? 11.086 -12.562 -7.152 1 96.25 164 ARG B C 1
ATOM 6812 O O . ARG B 1 164 ? 12.062 -11.805 -7.129 1 96.25 164 ARG B O 1
ATOM 6819 N N . GLU B 1 165 ? 10.984 -13.508 -6.34 1 97.75 165 GLU B N 1
ATOM 6820 C CA . GLU B 1 165 ? 12.031 -14.047 -5.473 1 97.75 165 GLU B CA 1
ATOM 6821 C C . GLU B 1 165 ? 12.547 -15.391 -5.992 1 97.75 165 GLU B C 1
ATOM 6823 O O . GLU B 1 165 ? 11.914 -16.422 -5.777 1 97.75 165 GLU B O 1
ATOM 6828 N N . PRO B 1 166 ? 13.742 -15.352 -6.586 1 98 166 PRO B N 1
ATOM 6829 C CA . PRO B 1 166 ? 14.25 -16.594 -7.184 1 98 166 PRO B CA 1
ATOM 6830 C C . PRO B 1 166 ? 14.453 -17.703 -6.152 1 98 166 PRO B C 1
ATOM 6832 O O . PRO B 1 166 ? 14.445 -18.875 -6.504 1 98 166 PRO B O 1
ATOM 6835 N N . ARG B 1 167 ? 14.609 -17.438 -4.879 1 97.88 167 ARG B N 1
ATOM 6836 C CA . ARG B 1 167 ? 14.891 -18.406 -3.818 1 97.88 167 ARG B CA 1
ATOM 6837 C C . ARG B 1 167 ? 13.602 -18.953 -3.23 1 97.88 167 ARG B C 1
ATOM 6839 O O . ARG B 1 167 ? 13.633 -19.797 -2.332 1 97.88 167 ARG B O 1
ATOM 6846 N N . ASN B 1 168 ? 12.43 -18.484 -3.742 1 98.25 168 ASN B N 1
ATOM 6847 C CA . ASN B 1 168 ? 11.133 -18.938 -3.248 1 98.25 168 ASN B CA 1
ATOM 6848 C C . ASN B 1 168 ? 10.953 -20.438 -3.418 1 98.25 168 ASN B C 1
ATOM 6850 O O . ASN B 1 168 ? 11.086 -20.969 -4.527 1 98.25 168 ASN B O 1
ATOM 6854 N N . GLY B 1 169 ? 10.539 -21.125 -2.377 1 97.25 169 GLY B N 1
ATOM 6855 C CA . GLY B 1 169 ? 10.438 -22.562 -2.377 1 97.25 169 GLY B CA 1
ATOM 6856 C C . GLY B 1 169 ? 9.297 -23.078 -3.234 1 97.25 169 GLY B C 1
ATOM 6857 O O . GLY B 1 169 ? 9.258 -24.266 -3.568 1 97.25 169 GLY B O 1
ATOM 6858 N N . ARG B 1 170 ? 8.391 -22.219 -3.658 1 97.56 170 ARG B N 1
ATOM 6859 C CA . ARG B 1 170 ? 7.234 -22.672 -4.414 1 97.56 170 ARG B CA 1
ATOM 6860 C C . ARG B 1 170 ? 7.316 -22.234 -5.871 1 97.56 170 ARG B C 1
ATOM 6862 O O . ARG B 1 170 ? 6.391 -22.469 -6.648 1 97.56 170 ARG B O 1
ATOM 6869 N N . ASN B 1 171 ? 8.375 -21.703 -6.301 1 98.06 171 ASN B N 1
ATOM 6870 C CA . ASN B 1 171 ? 8.492 -21.266 -7.688 1 98.06 171 ASN B CA 1
ATOM 6871 C C . ASN B 1 171 ? 8.172 -22.406 -8.656 1 98.06 171 ASN B C 1
ATOM 6873 O O . ASN B 1 171 ? 7.594 -22.172 -9.719 1 98.06 171 ASN B O 1
ATOM 6877 N N . PHE B 1 172 ? 8.531 -23.656 -8.312 1 97.88 172 PHE B N 1
ATOM 6878 C CA . PHE B 1 172 ? 8.32 -24.781 -9.211 1 97.88 172 PHE B CA 1
ATOM 6879 C C . PHE B 1 172 ? 6.832 -25 -9.461 1 97.88 172 PHE B C 1
ATOM 6881 O O . PHE B 1 172 ? 6.449 -25.672 -10.43 1 97.88 172 PHE B O 1
ATOM 6888 N N . GLU B 1 173 ? 5.973 -24.406 -8.594 1 96.62 173 GLU B N 1
ATOM 6889 C CA . GLU B 1 173 ? 4.527 -24.578 -8.719 1 96.62 173 GLU B CA 1
ATOM 6890 C C . GLU B 1 173 ? 3.912 -23.484 -9.586 1 96.62 173 GLU B C 1
ATOM 6892 O O . GLU B 1 173 ? 2.713 -23.516 -9.875 1 96.62 173 GLU B O 1
ATOM 6897 N N . TYR B 1 174 ? 4.691 -22.562 -9.984 1 97.88 174 TYR B N 1
ATOM 6898 C CA . TYR B 1 174 ? 4.18 -21.406 -10.727 1 97.88 174 TYR B CA 1
ATOM 6899 C C . TYR B 1 174 ? 4.723 -21.406 -12.148 1 97.88 174 TYR B C 1
ATOM 6901 O O . TYR B 1 174 ? 5.348 -22.375 -12.594 1 97.88 174 TYR B O 1
ATOM 6909 N N . VAL B 1 175 ? 4.367 -20.328 -12.914 1 98.19 175 VAL B N 1
ATOM 6910 C CA . VAL B 1 175 ? 4.559 -20.453 -14.359 1 98.19 175 VAL B CA 1
ATOM 6911 C C . VAL B 1 175 ? 5.477 -19.328 -14.852 1 98.19 175 VAL B C 1
ATOM 6913 O O . VAL B 1 175 ? 5.316 -18.828 -15.961 1 98.19 175 VAL B O 1
ATOM 6916 N N . GLY B 1 176 ? 6.391 -18.859 -14.008 1 98.44 176 GLY B N 1
ATOM 6917 C CA . GLY B 1 176 ? 7.465 -18.016 -14.516 1 98.44 176 GLY B CA 1
ATOM 6918 C C . GLY B 1 176 ? 7.434 -16.609 -13.953 1 98.44 176 GLY B C 1
ATOM 6919 O O . GLY B 1 176 ? 6.832 -16.375 -12.898 1 98.44 176 GLY B O 1
ATOM 6920 N N . GLU B 1 177 ? 8.219 -15.633 -14.633 1 98.75 177 GLU B N 1
ATOM 6921 C CA . GLU B 1 177 ? 8.453 -14.305 -14.062 1 98.75 177 GLU B CA 1
ATOM 6922 C C . GLU B 1 177 ? 7.75 -13.227 -14.875 1 98.75 177 GLU B C 1
ATOM 6924 O O . GLU B 1 177 ? 7.832 -12.039 -14.547 1 98.75 177 GLU B O 1
ATOM 6929 N N . ASP B 1 178 ? 7.012 -13.609 -15.961 1 98.88 178 ASP B N 1
ATOM 6930 C CA . ASP B 1 178 ? 6.395 -12.641 -16.875 1 98.88 178 ASP B CA 1
ATOM 6931 C C . ASP B 1 178 ? 4.879 -12.805 -16.891 1 98.88 178 ASP B C 1
ATOM 6933 O O . ASP B 1 178 ? 4.367 -13.922 -16.984 1 98.88 178 ASP B O 1
ATOM 6937 N N . PRO B 1 179 ? 4.156 -11.695 -16.844 1 98.75 179 PRO B N 1
ATOM 6938 C CA . PRO B 1 179 ? 2.697 -11.805 -16.734 1 98.75 179 PRO B CA 1
ATOM 6939 C C . PRO B 1 179 ? 2.057 -12.398 -17.984 1 98.75 179 PRO B C 1
ATOM 6941 O O . PRO B 1 179 ? 1.04 -13.094 -17.891 1 98.75 179 PRO B O 1
ATOM 6944 N N . TRP B 1 180 ? 2.557 -12.094 -19.188 1 98.88 180 TRP B N 1
ATOM 6945 C CA . TRP B 1 180 ? 1.967 -12.633 -20.406 1 98.88 180 TRP B CA 1
ATOM 6946 C C . TRP B 1 180 ? 2.193 -14.133 -20.516 1 98.88 180 TRP B C 1
ATOM 6948 O O . TRP B 1 180 ? 1.264 -14.891 -20.797 1 98.88 180 TRP B O 1
ATOM 6958 N N . LEU B 1 181 ? 3.441 -14.539 -20.234 1 98.88 181 LEU B N 1
ATOM 6959 C CA . LEU B 1 181 ? 3.721 -15.969 -20.234 1 98.88 181 LEU B CA 1
ATOM 6960 C C . LEU B 1 181 ? 2.852 -16.688 -19.203 1 98.88 181 LEU B C 1
ATOM 6962 O O . LEU B 1 181 ? 2.227 -17.703 -19.5 1 98.88 181 LEU B O 1
ATOM 6966 N N . ALA B 1 182 ? 2.846 -16.156 -18 1 98.75 182 ALA B N 1
ATOM 6967 C CA . ALA B 1 182 ? 2.059 -16.781 -16.922 1 98.75 182 ALA B CA 1
ATOM 6968 C C . ALA B 1 182 ? 0.581 -16.844 -17.297 1 98.75 182 ALA B C 1
ATOM 6970 O O . ALA B 1 182 ? -0.086 -17.844 -17.047 1 98.75 182 ALA B O 1
ATOM 6971 N N . GLY B 1 183 ? 0.108 -15.742 -17.875 1 98.69 183 GLY B N 1
ATOM 6972 C CA . GLY B 1 183 ? -1.279 -15.703 -18.312 1 98.69 183 GLY B CA 1
ATOM 6973 C C . GLY B 1 183 ? -1.636 -16.812 -19.281 1 98.69 183 GLY B C 1
ATOM 6974 O O . GLY B 1 183 ? -2.654 -17.484 -19.109 1 98.69 183 GLY B O 1
ATOM 6975 N N . GLN B 1 184 ? -0.772 -17.031 -20.234 1 98.62 184 GLN B N 1
ATOM 6976 C CA . GLN B 1 184 ? -1.035 -18.016 -21.266 1 98.62 184 GLN B CA 1
ATOM 6977 C C . GLN B 1 184 ? -0.923 -19.438 -20.703 1 98.62 184 GLN B C 1
ATOM 6979 O O . GLN B 1 184 ? -1.798 -20.281 -20.938 1 98.62 184 GLN B O 1
ATOM 6984 N N . MET B 1 185 ? 0.092 -19.672 -19.984 1 98.75 185 MET B N 1
ATOM 6985 C CA . MET B 1 185 ? 0.409 -21.031 -19.562 1 98.75 185 MET B CA 1
ATOM 6986 C C . MET B 1 185 ? -0.549 -21.516 -18.484 1 98.75 185 MET B C 1
ATOM 6988 O O . MET B 1 185 ? -1.013 -22.656 -18.516 1 98.75 185 MET B O 1
ATOM 6992 N N . ALA B 1 186 ? -0.849 -20.672 -17.5 1 98.69 186 ALA B N 1
ATOM 6993 C CA . ALA B 1 186 ? -1.788 -21.062 -16.453 1 98.69 186 ALA B CA 1
ATOM 6994 C C . ALA B 1 186 ? -3.201 -21.219 -17.016 1 98.69 186 ALA B C 1
ATOM 6996 O O . ALA B 1 186 ? -3.957 -22.078 -16.562 1 98.69 186 ALA B O 1
ATOM 6997 N N . SER B 1 187 ? -3.561 -20.344 -17.969 1 98.81 187 SER B N 1
ATOM 6998 C CA . SER B 1 187 ? -4.863 -20.484 -18.609 1 98.81 187 SER B CA 1
ATOM 6999 C C . SER B 1 187 ? -4.992 -21.844 -19.281 1 98.81 187 SER B C 1
ATOM 7001 O O . SER B 1 187 ? -6.055 -22.469 -19.234 1 98.81 187 SER B O 1
ATOM 7003 N N . GLY B 1 188 ? -3.9 -22.281 -20 1 98.75 188 GLY B N 1
ATOM 7004 C CA . GLY B 1 188 ? -3.922 -23.594 -20.609 1 98.75 188 GLY B CA 1
ATOM 7005 C C . GLY B 1 188 ? -4.246 -24.703 -19.625 1 98.75 188 GLY B C 1
ATOM 7006 O O . GLY B 1 188 ? -5.109 -25.547 -19.891 1 98.75 188 GLY B O 1
ATOM 7007 N N . LEU B 1 189 ? -3.605 -24.672 -18.484 1 98.69 189 LEU B N 1
ATOM 7008 C CA . LEU B 1 189 ? -3.832 -25.688 -17.453 1 98.69 189 LEU B CA 1
ATOM 7009 C C . LEU B 1 189 ? -5.27 -25.656 -16.953 1 98.69 189 LEU B C 1
ATOM 7011 O O . LEU B 1 189 ? -5.93 -26.688 -16.859 1 98.69 189 LEU B O 1
ATOM 7015 N N . ILE B 1 190 ? -5.773 -24.484 -16.609 1 98.75 190 ILE B N 1
ATOM 7016 C CA . ILE B 1 190 ? -7.105 -24.312 -16.047 1 98.75 190 ILE B CA 1
ATOM 7017 C C . ILE B 1 190 ? -8.156 -24.75 -17.062 1 98.75 190 ILE B C 1
ATOM 7019 O O . ILE B 1 190 ? -9.117 -25.438 -16.719 1 98.75 190 ILE B O 1
ATOM 7023 N N . ASN B 1 191 ? -7.961 -24.312 -18.344 1 98.81 191 ASN B N 1
ATOM 7024 C CA . ASN B 1 191 ? -8.875 -24.75 -19.406 1 98.81 191 ASN B CA 1
ATOM 7025 C C . ASN B 1 191 ? -8.938 -26.281 -19.484 1 98.81 191 ASN B C 1
ATOM 7027 O O . ASN B 1 191 ? -10.016 -26.844 -19.609 1 98.81 191 ASN B O 1
ATOM 7031 N N . GLY B 1 192 ? -7.766 -26.922 -19.438 1 98.75 192 GLY B N 1
ATOM 7032 C CA . GLY B 1 192 ? -7.73 -28.375 -19.438 1 98.75 192 GLY B CA 1
ATOM 7033 C C . GLY B 1 192 ? -8.492 -29 -18.281 1 98.75 192 GLY B C 1
ATOM 7034 O O . GLY B 1 192 ? -9.281 -29.922 -18.484 1 98.75 192 GLY B O 1
ATOM 7035 N N . ILE B 1 193 ? -8.312 -28.484 -17.141 1 98.69 193 ILE B N 1
ATOM 7036 C CA . ILE B 1 193 ? -8.945 -29.016 -15.93 1 98.69 193 ILE B CA 1
ATOM 7037 C C . ILE B 1 193 ? -10.461 -28.844 -16.031 1 98.69 193 ILE B C 1
ATOM 7039 O O . ILE B 1 193 ? -11.211 -29.812 -15.844 1 98.69 193 ILE B O 1
ATOM 7043 N N . GLN B 1 194 ? -10.883 -27.656 -16.359 1 98.56 194 GLN B N 1
ATOM 7044 C CA . GLN B 1 194 ? -12.305 -27.359 -16.312 1 98.56 194 GLN B CA 1
ATOM 7045 C C . GLN B 1 194 ? -13.047 -28 -17.484 1 98.56 194 GLN B C 1
ATOM 7047 O O . GLN B 1 194 ? -14.258 -28.188 -17.422 1 98.56 194 GLN B O 1
ATOM 7052 N N . SER B 1 195 ? -12.328 -28.438 -18.547 1 98.44 195 SER B N 1
ATOM 7053 C CA . SER B 1 195 ? -12.938 -29.172 -19.656 1 98.44 195 SER B CA 1
ATOM 7054 C C . SER B 1 195 ? -13.383 -30.562 -19.234 1 98.44 195 SER B C 1
ATOM 7056 O O . SER B 1 195 ? -14.164 -31.203 -19.938 1 98.44 195 SER B O 1
ATOM 7058 N N . GLN B 1 196 ? -12.922 -31 -18.031 1 97.88 196 GLN B N 1
ATOM 7059 C CA . GLN B 1 196 ? -13.258 -32.312 -17.516 1 97.88 196 GLN B CA 1
ATOM 7060 C C . GLN B 1 196 ? -14.273 -32.219 -16.391 1 97.88 196 GLN B C 1
ATOM 7062 O O . GLN B 1 196 ? -14.273 -33.062 -15.477 1 97.88 196 GLN B O 1
ATOM 7067 N N . HIS B 1 197 ? -15.078 -31.234 -16.375 1 98 197 HIS B N 1
ATOM 7068 C CA . HIS B 1 197 ? -16.109 -31.031 -15.367 1 98 197 HIS B CA 1
ATOM 7069 C C . HIS B 1 197 ? -15.492 -31.016 -13.969 1 98 197 HIS B C 1
ATOM 7071 O O . HIS B 1 197 ? -15.977 -31.719 -13.07 1 98 197 HIS B O 1
ATOM 7077 N N . MET B 1 198 ? -14.461 -30.312 -13.82 1 97.56 198 MET B N 1
ATOM 7078 C CA . MET B 1 198 ? -13.766 -30.047 -12.562 1 97.56 198 MET B CA 1
ATOM 7079 C C . MET B 1 198 ? -13.633 -28.562 -12.312 1 97.56 198 MET B C 1
ATOM 7081 O O . MET B 1 198 ? -13.352 -27.797 -13.234 1 97.56 198 MET B O 1
ATOM 7085 N N . VAL B 1 199 ? -13.82 -28.109 -11.062 1 98.5 199 VAL B N 1
ATOM 7086 C CA . VAL B 1 199 ? -13.539 -26.734 -10.695 1 98.5 199 VAL B CA 1
ATOM 7087 C C . VAL B 1 199 ? -12.031 -26.547 -10.5 1 98.5 199 VAL B C 1
ATOM 7089 O O . VAL B 1 199 ? -11.391 -27.297 -9.773 1 98.5 199 VAL B O 1
ATOM 7092 N N . SER B 1 200 ? -11.43 -25.594 -11.188 1 98.56 200 SER B N 1
ATOM 7093 C CA . SER B 1 200 ? -10.031 -25.25 -10.977 1 98.56 200 SER B CA 1
ATOM 7094 C C . SER B 1 200 ? -9.898 -24 -10.102 1 98.56 200 SER B C 1
ATOM 7096 O O . SER B 1 200 ? -10.844 -23.219 -9.984 1 98.56 200 SER B O 1
ATOM 7098 N N . THR B 1 201 ? -8.758 -23.844 -9.477 1 98.38 201 THR B N 1
ATOM 7099 C CA . THR B 1 201 ? -8.547 -22.766 -8.516 1 98.38 201 THR B CA 1
ATOM 7100 C C . THR B 1 201 ? -7.379 -21.891 -8.93 1 98.38 201 THR B C 1
ATOM 7102 O O . THR B 1 201 ? -6.23 -22.328 -8.938 1 98.38 201 THR B O 1
ATOM 7105 N N . LEU B 1 202 ? -7.629 -20.641 -9.305 1 98.19 202 LEU B N 1
ATOM 7106 C CA . LEU B 1 202 ? -6.613 -19.625 -9.539 1 98.19 202 LEU B CA 1
ATOM 7107 C C . LEU B 1 202 ? -5.941 -19.219 -8.234 1 98.19 202 LEU B C 1
ATOM 7109 O O . LEU B 1 202 ? -6.613 -18.781 -7.293 1 98.19 202 LEU B O 1
ATOM 7113 N N . LYS B 1 203 ? -4.602 -19.328 -8.102 1 97.44 203 LYS B N 1
ATOM 7114 C CA . LYS B 1 203 ? -3.961 -19.109 -6.809 1 97.44 203 LYS B CA 1
ATOM 7115 C C . LYS B 1 203 ? -2.49 -18.734 -6.98 1 97.44 203 LYS B C 1
ATOM 7117 O O . LYS B 1 203 ? -1.913 -18.953 -8.047 1 97.44 203 LYS B O 1
ATOM 7122 N N . HIS B 1 204 ? -1.875 -18.266 -5.934 1 97.94 204 HIS B N 1
ATOM 7123 C CA . HIS B 1 204 ? -2.408 -17.719 -4.691 1 97.94 204 HIS B CA 1
ATOM 7124 C C . HIS B 1 204 ? -2.641 -16.203 -4.809 1 97.94 204 HIS B C 1
ATOM 7126 O O . HIS B 1 204 ? -1.693 -15.438 -4.988 1 97.94 204 HIS B O 1
ATOM 7132 N N . PHE B 1 205 ? -3.875 -15.781 -4.668 1 98.44 205 PHE B N 1
ATOM 7133 C CA . PHE B 1 205 ? -4.285 -14.406 -4.938 1 98.44 205 PHE B CA 1
ATOM 7134 C C . PHE B 1 205 ? -4.086 -13.531 -3.707 1 98.44 205 PHE B C 1
ATOM 7136 O O . PHE B 1 205 ? -4.82 -13.648 -2.727 1 98.44 205 PHE B O 1
ATOM 7143 N N . ALA B 1 206 ? -2.926 -12.586 -3.547 1 96.94 206 ALA B N 1
ATOM 7144 C CA . ALA B 1 206 ? -1.905 -12.375 -4.57 1 96.94 206 ALA B CA 1
ATOM 7145 C C . ALA B 1 206 ? -0.582 -11.945 -3.943 1 96.94 206 ALA B C 1
ATOM 7147 O O . ALA B 1 206 ? -0.493 -11.766 -2.725 1 96.94 206 ALA B O 1
ATOM 7148 N N . VAL B 1 207 ? 0.383 -11.773 -4.652 1 97.69 207 VAL B N 1
ATOM 7149 C CA . VAL B 1 207 ? 1.718 -11.289 -4.316 1 97.69 207 VAL B CA 1
ATOM 7150 C C . VAL B 1 207 ? 2.311 -12.141 -3.197 1 97.69 207 VAL B C 1
ATOM 7152 O O . VAL B 1 207 ? 2.75 -11.617 -2.172 1 97.69 207 VAL B O 1
ATOM 7155 N N . ASN B 1 208 ? 2.113 -13.398 -3.232 1 97.44 208 ASN B N 1
ATOM 7156 C CA . ASN B 1 208 ? 2.666 -14.414 -2.342 1 97.44 208 ASN B CA 1
ATOM 7157 C C . ASN B 1 208 ? 3.967 -14.992 -2.889 1 97.44 208 ASN B C 1
ATOM 7159 O O . ASN B 1 208 ? 3.977 -16.094 -3.449 1 97.44 208 ASN B O 1
ATOM 7163 N N . ASP B 1 209 ? 5.086 -14.273 -2.639 1 96.69 209 ASP B N 1
ATOM 7164 C CA . ASP B 1 209 ? 6.277 -14.5 -3.453 1 96.69 209 ASP B CA 1
ATOM 7165 C C . ASP B 1 209 ? 7.422 -15.055 -2.611 1 96.69 209 ASP B C 1
ATOM 7167 O O . ASP B 1 209 ? 8.555 -15.172 -3.09 1 96.69 209 ASP B O 1
ATOM 7171 N N . GLN B 1 210 ? 7.207 -15.359 -1.296 1 97.25 210 GLN B N 1
ATOM 7172 C CA . GLN B 1 210 ? 8.172 -16.031 -0.429 1 97.25 210 GLN B CA 1
ATOM 7173 C C . GLN B 1 210 ? 7.477 -16.969 0.545 1 97.25 210 GLN B C 1
ATOM 7175 O O . GLN B 1 210 ? 6.281 -16.828 0.813 1 97.25 210 GLN B O 1
ATOM 7180 N N . GLU B 1 211 ? 8.25 -17.922 1.037 1 97.19 211 GLU B N 1
ATOM 7181 C CA . GLU B 1 211 ? 7.699 -18.875 1.988 1 97.19 211 GLU B CA 1
ATOM 7182 C C . GLU B 1 211 ? 8.125 -18.547 3.416 1 97.19 211 GLU B C 1
ATOM 7184 O O . GLU B 1 211 ? 7.422 -18.875 4.371 1 97.19 211 GLU B O 1
ATOM 7189 N N . SER B 1 212 ? 9.297 -17.844 3.576 1 97.12 212 SER B N 1
ATOM 7190 C CA . SER B 1 212 ? 9.719 -17.391 4.902 1 97.12 212 SER B CA 1
ATOM 7191 C C . SER B 1 212 ? 8.688 -16.469 5.523 1 97.12 212 SER B C 1
ATOM 7193 O O . SER B 1 212 ? 8.367 -15.414 4.957 1 97.12 212 SER B O 1
ATOM 7195 N N . GLN B 1 213 ? 8.188 -16.875 6.652 1 96.81 213 GLN B N 1
ATOM 7196 C CA . GLN B 1 213 ? 7.176 -16.109 7.379 1 96.81 213 GLN B CA 1
ATOM 7197 C C . GLN B 1 213 ? 5.922 -15.898 6.535 1 96.81 213 GLN B C 1
ATOM 7199 O O . GLN B 1 213 ? 5.27 -14.859 6.625 1 96.81 213 GLN B O 1
ATOM 7204 N N . ARG B 1 214 ? 5.578 -16.812 5.695 1 95.75 214 ARG B N 1
ATOM 7205 C CA . ARG B 1 214 ? 4.531 -16.688 4.684 1 95.75 214 ARG B CA 1
ATOM 7206 C C . ARG B 1 214 ? 3.191 -16.344 5.324 1 95.75 214 ARG B C 1
ATOM 7208 O O . ARG B 1 214 ? 2.305 -15.805 4.66 1 95.75 214 ARG B O 1
ATOM 7215 N N . THR B 1 215 ? 3.02 -16.594 6.652 1 96.12 215 THR B N 1
ATOM 7216 C CA . THR B 1 215 ? 1.736 -16.359 7.301 1 96.12 215 THR B CA 1
ATOM 7217 C C . THR B 1 215 ? 1.757 -15.055 8.086 1 96.12 215 THR B C 1
ATOM 7219 O O . THR B 1 215 ? 0.761 -14.68 8.703 1 96.12 215 THR B O 1
ATOM 7222 N N . THR B 1 216 ? 2.982 -14.312 8.125 1 96.44 216 THR B N 1
ATOM 7223 C CA . THR B 1 216 ? 3.074 -13.117 8.953 1 96.44 216 THR B CA 1
ATOM 7224 C C . THR B 1 216 ? 3.797 -12 8.211 1 96.44 216 THR B C 1
ATOM 7226 O O . THR B 1 216 ? 3.965 -10.898 8.742 1 96.44 216 THR B O 1
ATOM 7229 N N . VAL B 1 217 ? 4.227 -12.203 6.984 1 97.75 217 VAL B N 1
ATOM 7230 C CA . VAL B 1 217 ? 4.938 -11.172 6.23 1 97.75 217 VAL B CA 1
ATOM 7231 C C . VAL B 1 217 ? 3.939 -10.18 5.641 1 97.75 217 VAL B C 1
ATOM 7233 O O . VAL B 1 217 ? 2.906 -10.578 5.098 1 97.75 217 VAL B O 1
ATOM 7236 N N . ASN B 1 218 ? 4.117 -8.906 5.777 1 98 218 ASN B N 1
ATOM 7237 C CA . ASN B 1 218 ? 3.422 -7.863 5.035 1 98 218 ASN B CA 1
ATOM 7238 C C . ASN B 1 218 ? 4.223 -7.41 3.818 1 98 218 ASN B C 1
ATOM 7240 O O . ASN B 1 218 ? 5.387 -7.027 3.941 1 98 218 ASN B O 1
ATOM 7244 N N . VAL B 1 219 ? 3.586 -7.457 2.717 1 97.81 219 VAL B N 1
ATOM 7245 C CA . VAL B 1 219 ? 4.188 -6.969 1.481 1 97.81 219 VAL B CA 1
ATOM 7246 C C . VAL B 1 219 ? 3.635 -5.586 1.147 1 97.81 219 VAL B C 1
ATOM 7248 O O . VAL B 1 219 ? 2.418 -5.387 1.136 1 97.81 219 VAL B O 1
ATOM 7251 N N . THR B 1 220 ? 4.512 -4.641 0.91 1 97.44 220 THR B N 1
ATOM 7252 C CA . THR B 1 220 ? 4.125 -3.32 0.427 1 97.44 220 THR B CA 1
ATOM 7253 C C . THR B 1 220 ? 4.484 -3.158 -1.048 1 97.44 220 THR B C 1
ATOM 7255 O O . THR B 1 220 ? 5.637 -3.357 -1.438 1 97.44 220 THR B O 1
ATOM 7258 N N . ILE B 1 221 ? 3.506 -2.807 -1.816 1 97.62 221 ILE B N 1
ATOM 7259 C CA . ILE B 1 221 ? 3.686 -2.611 -3.25 1 97.62 221 ILE B CA 1
ATOM 7260 C C . ILE B 1 221 ? 2.656 -1.607 -3.766 1 97.62 221 ILE B C 1
ATOM 7262 O O . ILE B 1 221 ? 1.526 -1.558 -3.273 1 97.62 221 ILE B O 1
ATOM 7266 N N . SER B 1 222 ? 3.074 -0.749 -4.727 1 97.06 222 SER B N 1
ATOM 7267 C CA . SER B 1 222 ? 2.111 0.19 -5.293 1 97.06 222 SER B CA 1
ATOM 7268 C C . SER B 1 222 ? 1.039 -0.535 -6.102 1 97.06 222 SER B C 1
ATOM 7270 O O . SER B 1 222 ? 1.329 -1.521 -6.781 1 97.06 222 SER B O 1
ATOM 7272 N N . PRO B 1 223 ? -0.21 -0.059 -6.062 1 97.12 223 PRO B N 1
ATOM 7273 C CA . PRO B 1 223 ? -1.248 -0.652 -6.91 1 97.12 223 PRO B CA 1
ATOM 7274 C C . PRO B 1 223 ? -0.909 -0.579 -8.398 1 97.12 223 PRO B C 1
ATOM 7276 O O . PRO B 1 223 ? -1.26 -1.483 -9.156 1 97.12 223 PRO B O 1
ATOM 7279 N N . GLU B 1 224 ? -0.238 0.514 -8.812 1 97.25 224 GLU B N 1
ATOM 7280 C CA . GLU B 1 224 ? 0.175 0.65 -10.211 1 97.25 224 GLU B CA 1
ATOM 7281 C C . GLU B 1 224 ? 1.083 -0.501 -10.625 1 97.25 224 GLU B C 1
ATOM 7283 O O . GLU B 1 224 ? 0.847 -1.142 -11.656 1 97.25 224 GLU B O 1
ATOM 7288 N N . ALA B 1 225 ? 2.086 -0.728 -9.797 1 97.94 225 ALA B N 1
ATOM 7289 C CA . ALA B 1 225 ? 3.021 -1.809 -10.094 1 97.94 225 ALA B CA 1
ATOM 7290 C C . ALA B 1 225 ? 2.322 -3.164 -10.062 1 97.94 225 ALA B C 1
ATOM 7292 O O . ALA B 1 225 ? 2.531 -4 -10.945 1 97.94 225 ALA B O 1
ATOM 7293 N N . MET B 1 226 ? 1.518 -3.418 -9.023 1 98 226 MET B N 1
ATOM 7294 C CA . MET B 1 226 ? 0.828 -4.691 -8.844 1 98 226 MET B CA 1
ATOM 7295 C C . MET B 1 226 ? -0.07 -5 -10.031 1 98 226 MET B C 1
ATOM 7297 O O . MET B 1 226 ? -0.112 -6.137 -10.508 1 98 226 MET B O 1
ATOM 7301 N N . ARG B 1 227 ? -0.799 -3.977 -10.57 1 98.38 227 ARG B N 1
ATOM 7302 C CA . ARG B 1 227 ? -1.731 -4.117 -11.688 1 98.38 227 ARG B CA 1
ATOM 7303 C C . ARG B 1 227 ? -0.987 -4.332 -13 1 98.38 227 ARG B C 1
ATOM 7305 O O . ARG B 1 227 ? -1.562 -4.824 -13.977 1 98.38 227 ARG B O 1
ATOM 7312 N N . GLN B 1 228 ? 0.292 -4.023 -13.055 1 98.56 228 GLN B N 1
ATOM 7313 C CA . GLN B 1 228 ? 1.073 -4.141 -14.281 1 98.56 228 GLN B CA 1
ATOM 7314 C C . GLN B 1 228 ? 1.933 -5.402 -14.266 1 98.56 228 GLN B C 1
ATOM 7316 O O . GLN B 1 228 ? 2.682 -5.656 -15.211 1 98.56 228 GLN B O 1
ATOM 7321 N N . SER B 1 229 ? 1.863 -6.152 -13.156 1 98.44 229 SER B N 1
ATOM 7322 C CA . SER B 1 229 ? 2.691 -7.348 -13.055 1 98.44 229 SER B CA 1
ATOM 7323 C C . SER B 1 229 ? 1.901 -8.523 -12.477 1 98.44 229 SER B C 1
ATOM 7325 O O . SER B 1 229 ? 1.193 -9.219 -13.211 1 98.44 229 SER B O 1
ATOM 7327 N N . ASP B 1 230 ? 1.834 -8.664 -11.102 1 98.38 230 ASP B N 1
ATOM 7328 C CA . ASP B 1 230 ? 1.219 -9.812 -10.438 1 98.38 230 ASP B CA 1
ATOM 7329 C C . ASP B 1 230 ? -0.259 -9.93 -10.805 1 98.38 230 ASP B C 1
ATOM 7331 O O . ASP B 1 230 ? -0.713 -10.984 -11.242 1 98.38 230 ASP B O 1
ATOM 7335 N N . LEU B 1 231 ? -0.944 -8.836 -10.656 1 98.69 231 LEU B N 1
ATOM 7336 C CA . LEU B 1 231 ? -2.381 -8.867 -10.906 1 98.69 231 LEU B CA 1
ATOM 7337 C C . LEU B 1 231 ? -2.668 -8.914 -12.406 1 98.69 231 LEU B C 1
ATOM 7339 O O . LEU B 1 231 ? -3.723 -9.398 -12.82 1 98.69 231 LEU B O 1
ATOM 7343 N N . LEU B 1 232 ? -1.736 -8.414 -13.25 1 98.75 232 LEU B N 1
ATOM 7344 C CA . LEU B 1 232 ? -1.937 -8.508 -14.695 1 98.75 232 LEU B CA 1
ATOM 7345 C C . LEU B 1 232 ? -1.963 -9.969 -15.148 1 98.75 232 LEU B C 1
ATOM 7347 O O . LEU B 1 232 ? -2.785 -10.352 -15.977 1 98.75 232 LEU B O 1
ATOM 7351 N N . ALA B 1 233 ? -1.064 -10.742 -14.609 1 98.75 233 ALA B N 1
ATOM 7352 C CA . ALA B 1 233 ? -1.076 -12.18 -14.898 1 98.75 233 ALA B CA 1
ATOM 7353 C C . ALA B 1 233 ? -2.422 -12.797 -14.539 1 98.75 233 ALA B C 1
ATOM 7355 O O . ALA B 1 233 ? -3.02 -13.516 -15.344 1 98.75 233 ALA B O 1
ATOM 7356 N N . PHE B 1 234 ? -2.895 -12.539 -13.359 1 98.81 234 PHE B N 1
ATOM 7357 C CA . PHE B 1 234 ? -4.16 -13.086 -12.883 1 98.81 234 PHE B CA 1
ATOM 7358 C C . PHE B 1 234 ? -5.316 -12.602 -13.75 1 98.81 234 PHE B C 1
ATOM 7360 O O . PHE B 1 234 ? -6.266 -13.352 -14 1 98.81 234 PHE B O 1
ATOM 7367 N N . GLU B 1 235 ? -5.234 -11.336 -14.148 1 98.75 235 GLU B N 1
ATOM 7368 C CA . GLU B 1 235 ? -6.281 -10.766 -14.992 1 98.75 235 GLU B CA 1
ATOM 7369 C C . GLU B 1 235 ? -6.355 -11.492 -16.328 1 98.75 235 GLU B C 1
ATOM 7371 O O . GLU B 1 235 ? -7.445 -11.828 -16.797 1 98.75 235 GLU B O 1
ATOM 7376 N N . PH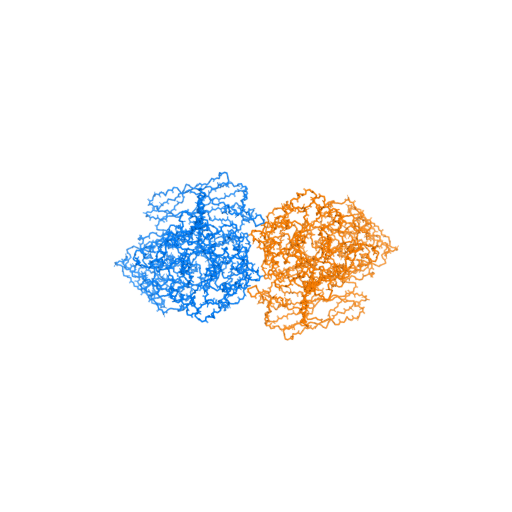E B 1 236 ? -5.203 -11.711 -16.984 1 98.75 236 PHE B N 1
ATOM 7377 C CA . PHE B 1 236 ? -5.156 -12.461 -18.234 1 98.75 236 PHE B CA 1
ATOM 7378 C C . PHE B 1 236 ? -5.742 -13.859 -18.047 1 98.75 236 PHE B C 1
ATOM 7380 O O . PHE B 1 236 ? -6.504 -14.336 -18.891 1 98.75 236 PHE B O 1
ATOM 7387 N N . ILE B 1 237 ? -5.426 -14.516 -16.969 1 98.81 237 ILE B N 1
ATOM 7388 C CA . ILE B 1 237 ? -5.883 -15.875 -16.719 1 98.81 237 ILE B CA 1
ATOM 7389 C C . ILE B 1 237 ? -7.398 -15.883 -16.547 1 98.81 237 ILE B C 1
ATOM 7391 O O . ILE B 1 237 ? -8.086 -16.75 -17.094 1 98.81 237 ILE B O 1
ATOM 7395 N N . LEU B 1 238 ? -7.863 -14.945 -15.758 1 98.62 238 LEU B N 1
ATOM 7396 C CA . LEU B 1 238 ? -9.305 -14.859 -15.555 1 98.62 238 LEU B CA 1
ATOM 7397 C C . LEU B 1 238 ? -10.039 -14.727 -16.891 1 98.62 238 LEU B C 1
ATOM 7399 O O . LEU B 1 238 ? -11.008 -15.445 -17.141 1 98.62 238 LEU B O 1
ATOM 7403 N N . GLU B 1 239 ? -9.562 -13.891 -17.734 1 98.25 239 GLU B N 1
ATOM 7404 C CA . GLU B 1 239 ? -10.219 -13.586 -19 1 98.25 239 GLU B CA 1
ATOM 7405 C C . GLU B 1 239 ? -10.148 -14.781 -19.953 1 98.25 239 GLU B C 1
ATOM 7407 O O . GLU B 1 239 ? -11.07 -15.016 -20.734 1 98.25 239 GLU B O 1
ATOM 7412 N N . GLN B 1 240 ? -9.07 -15.516 -19.812 1 98.19 240 GLN B N 1
ATOM 7413 C CA . GLN B 1 240 ? -8.812 -16.547 -20.812 1 98.19 240 GLN B CA 1
ATOM 7414 C C . GLN B 1 240 ? -9.32 -17.906 -20.359 1 98.19 240 GLN B C 1
ATOM 7416 O O . GLN B 1 240 ? -9.43 -18.828 -21.156 1 98.19 240 GLN B O 1
ATOM 7421 N N . SER B 1 241 ? -9.609 -18.062 -19.062 1 98.5 241 SER B N 1
ATOM 7422 C CA . SER B 1 241 ? -9.875 -19.422 -18.609 1 98.5 241 SER B CA 1
ATOM 7423 C C . SER B 1 241 ? -11.062 -19.469 -17.656 1 98.5 241 SER B C 1
ATOM 7425 O O . SER B 1 241 ? -11.57 -20.531 -17.328 1 98.5 241 SER B O 1
ATOM 7427 N N . ASN B 1 242 ? -11.539 -18.328 -17.109 1 98.06 242 ASN B N 1
ATOM 7428 C CA . ASN B 1 242 ? -12.703 -18.203 -16.234 1 98.06 242 ASN B CA 1
ATOM 7429 C C . ASN B 1 242 ? -12.656 -19.234 -15.109 1 98.06 242 ASN B C 1
ATOM 7431 O O . ASN B 1 242 ? -13.594 -20.016 -14.938 1 98.06 242 ASN B O 1
ATOM 7435 N N . PRO B 1 243 ? -11.656 -19.234 -14.305 1 98.69 243 PRO B N 1
ATOM 7436 C CA . PRO B 1 243 ? -11.555 -20.219 -13.227 1 98.69 243 PRO B CA 1
ATOM 7437 C C . PRO B 1 243 ? -12.75 -20.172 -12.281 1 98.69 243 PRO B C 1
ATOM 7439 O O . PRO B 1 243 ? -13.281 -19.094 -11.992 1 98.69 243 PRO B O 1
ATOM 7442 N N . GLY B 1 244 ? -13.117 -21.359 -11.758 1 98.69 244 GLY B N 1
ATOM 7443 C CA . GLY B 1 244 ? -14.281 -21.453 -10.891 1 98.69 244 GLY B CA 1
ATOM 7444 C C . GLY B 1 244 ? -14.031 -20.922 -9.5 1 98.69 244 GLY B C 1
ATOM 7445 O O . GLY B 1 244 ? -14.961 -20.5 -8.812 1 98.69 244 GLY B O 1
ATOM 7446 N N . SER B 1 245 ? -12.789 -20.969 -9.094 1 98.62 245 SER B N 1
ATOM 7447 C CA . SER B 1 245 ? -12.438 -20.453 -7.773 1 98.62 245 SER B CA 1
ATOM 7448 C C . SER B 1 245 ? -11.102 -19.719 -7.805 1 98.62 245 SER B C 1
ATOM 7450 O O . SER B 1 245 ? -10.328 -19.859 -8.75 1 98.62 245 SER B O 1
ATOM 7452 N N . ALA B 1 246 ? -10.898 -18.844 -6.867 1 98.81 246 ALA B N 1
ATOM 7453 C CA . ALA B 1 246 ? -9.625 -18.203 -6.547 1 98.81 246 ALA B CA 1
ATOM 7454 C C . ALA B 1 246 ? -9.258 -18.438 -5.082 1 98.81 246 ALA B C 1
ATOM 7456 O O . ALA B 1 246 ? -10.125 -18.422 -4.207 1 98.81 246 ALA B O 1
ATOM 7457 N N . MET B 1 247 ? -8.016 -18.656 -4.824 1 98.69 247 MET B N 1
ATOM 7458 C CA . MET B 1 247 ? -7.559 -18.875 -3.455 1 98.69 247 MET B CA 1
ATOM 7459 C C . MET B 1 247 ? -6.781 -17.672 -2.945 1 98.69 247 MET B C 1
ATOM 7461 O O . MET B 1 247 ? -5.746 -17.297 -3.51 1 98.69 247 MET B O 1
ATOM 7465 N N . CYS B 1 248 ? -7.309 -17.047 -1.919 1 98.56 248 CYS B N 1
ATOM 7466 C CA . CYS B 1 248 ? -6.562 -15.953 -1.293 1 98.56 248 CYS B CA 1
ATOM 7467 C C . CYS B 1 248 ? -5.32 -16.484 -0.581 1 98.56 248 CYS B C 1
ATOM 7469 O O . CYS B 1 248 ? -5.328 -17.594 -0.06 1 98.56 248 CYS B O 1
ATOM 7471 N N . ALA B 1 249 ? -4.281 -15.703 -0.575 1 98.12 249 ALA B N 1
ATOM 7472 C CA . ALA B 1 249 ? -2.973 -16.094 -0.059 1 98.12 249 ALA B CA 1
ATOM 7473 C C . ALA B 1 249 ? -2.891 -15.883 1.449 1 98.12 249 ALA B C 1
ATOM 7475 O O . ALA B 1 249 ? -3.857 -15.438 2.072 1 98.12 249 ALA B O 1
ATOM 7476 N N . TYR B 1 250 ? -1.702 -16.172 2.029 1 97.44 250 TYR B N 1
ATOM 7477 C CA . TYR B 1 250 ? -1.467 -16.109 3.467 1 97.44 250 TYR B CA 1
ATOM 7478 C C . TYR B 1 250 ? -1.072 -14.695 3.889 1 97.44 250 TYR B C 1
ATOM 7480 O O . TYR B 1 250 ? -1.463 -14.227 4.961 1 97.44 250 TYR B O 1
ATOM 7488 N N . ASN B 1 251 ? -0.268 -14.031 3.111 1 98 251 ASN B N 1
ATOM 7489 C CA . ASN B 1 251 ? 0.453 -12.812 3.475 1 98 251 ASN B CA 1
ATOM 7490 C C . ASN B 1 251 ? -0.487 -11.617 3.588 1 98 251 ASN B C 1
ATOM 7492 O O . ASN B 1 251 ? -1.637 -11.68 3.15 1 98 251 ASN B O 1
ATOM 7496 N N . LEU B 1 252 ? 0.04 -10.609 4.234 1 98.06 252 LEU B N 1
ATOM 7497 C CA . LEU B 1 252 ? -0.586 -9.297 4.16 1 98.06 252 LEU B CA 1
ATOM 7498 C C . LEU B 1 252 ? -0.11 -8.539 2.924 1 98.06 252 LEU B C 1
ATOM 7500 O O . LEU B 1 252 ? 1.054 -8.648 2.533 1 98.06 252 LEU B O 1
ATOM 7504 N N . VAL B 1 253 ? -1.045 -7.805 2.365 1 98.31 253 VAL B N 1
ATOM 7505 C CA . VAL B 1 253 ? -0.715 -6.891 1.274 1 98.31 253 VAL B CA 1
ATOM 7506 C C . VAL B 1 253 ? -1.137 -5.469 1.644 1 98.31 253 VAL B C 1
ATOM 7508 O O . VAL B 1 253 ? -2.322 -5.203 1.849 1 98.31 253 VAL B O 1
ATOM 7511 N N . ASN B 1 254 ? -0.17 -4.594 1.706 1 97.31 254 ASN B N 1
ATOM 7512 C CA . ASN B 1 254 ? -0.375 -3.197 2.072 1 97.31 254 ASN B CA 1
ATOM 7513 C C . ASN B 1 254 ? -1.186 -3.066 3.359 1 97.31 254 ASN B C 1
ATOM 7515 O O . ASN B 1 254 ? -2.084 -2.229 3.451 1 97.31 254 ASN B O 1
ATOM 7519 N N . GLY B 1 255 ? -0.975 -4.012 4.27 1 96.56 255 GLY B N 1
ATOM 7520 C CA . GLY B 1 255 ? -1.468 -3.838 5.625 1 96.56 255 GLY B CA 1
ATOM 7521 C C . GLY B 1 255 ? -2.699 -4.672 5.926 1 96.56 255 GLY B C 1
ATOM 7522 O O . GLY B 1 255 ? -3.156 -4.727 7.07 1 96.56 255 GLY B O 1
ATOM 7523 N N . ARG B 1 256 ? -3.236 -5.363 4.93 1 97.5 256 ARG B N 1
ATOM 7524 C CA . ARG B 1 256 ? -4.41 -6.207 5.133 1 97.5 256 ARG B CA 1
ATOM 7525 C C . ARG B 1 256 ? -4.129 -7.645 4.715 1 97.5 256 ARG B C 1
ATOM 7527 O O . ARG B 1 256 ? -3.482 -7.887 3.695 1 97.5 256 ARG B O 1
ATOM 7534 N N . TRP B 1 257 ? -4.637 -8.578 5.535 1 98.06 257 TRP B N 1
ATOM 7535 C CA . TRP B 1 257 ? -4.527 -9.984 5.152 1 98.06 257 TRP B CA 1
ATOM 7536 C C . TRP B 1 257 ? -5.164 -10.227 3.789 1 98.06 257 TRP B C 1
ATOM 7538 O O . TRP B 1 257 ? -6.238 -9.695 3.496 1 98.06 257 TRP B O 1
ATOM 7548 N N . ALA B 1 258 ? -4.52 -11.055 2.973 1 98.62 258 ALA B N 1
ATOM 7549 C CA . ALA B 1 258 ? -4.996 -11.297 1.614 1 98.62 258 ALA B CA 1
ATOM 7550 C C . ALA B 1 258 ? -6.422 -11.844 1.624 1 98.62 258 ALA B C 1
ATOM 7552 O O . ALA B 1 258 ? -7.219 -11.531 0.739 1 98.62 258 ALA B O 1
ATOM 7553 N N . CYS B 1 259 ? -6.836 -12.633 2.637 1 98.44 259 CYS B N 1
ATOM 7554 C CA . CYS B 1 259 ? -8.141 -13.273 2.68 1 98.44 259 CYS B CA 1
ATOM 7555 C C . CYS B 1 259 ? -9.188 -12.352 3.301 1 98.44 259 CYS B C 1
ATOM 7557 O O . CYS B 1 259 ? -10.336 -12.742 3.488 1 98.44 259 CYS B O 1
ATOM 7559 N N . GLU B 1 260 ? -8.852 -11.195 3.652 1 98 260 GLU B N 1
ATOM 7560 C CA . GLU B 1 260 ? -9.766 -10.141 4.066 1 98 260 GLU B CA 1
ATOM 7561 C C . GLU B 1 260 ? -9.312 -8.781 3.545 1 98 260 GLU B C 1
ATOM 7563 O O . GLU B 1 260 ? -9.336 -7.789 4.277 1 98 260 GLU B O 1
ATOM 7568 N N . ASN B 1 261 ? -8.875 -8.727 2.365 1 98.25 261 ASN B N 1
ATOM 7569 C CA . ASN B 1 261 ? -8.359 -7.539 1.692 1 98.25 261 ASN B CA 1
ATOM 7570 C C . ASN B 1 261 ? -9.375 -6.969 0.707 1 98.25 261 ASN B C 1
ATOM 7572 O O . ASN B 1 261 ? -9.508 -7.465 -0.413 1 98.25 261 ASN B O 1
ATOM 7576 N N . GLU B 1 262 ? -10.016 -5.871 1.052 1 97.25 262 GLU B N 1
ATOM 7577 C CA . GLU B 1 262 ? -11.086 -5.273 0.264 1 97.25 262 GLU B CA 1
ATOM 7578 C C . GLU B 1 262 ? -10.594 -4.875 -1.125 1 97.25 262 GLU B C 1
ATOM 7580 O O . GLU B 1 262 ? -11.305 -5.07 -2.117 1 97.25 262 GLU B O 1
ATOM 7585 N N . TYR B 1 263 ? -9.422 -4.289 -1.27 1 97.06 263 TYR B N 1
ATOM 7586 C CA . TYR B 1 263 ? -8.898 -3.85 -2.559 1 97.06 263 TYR B CA 1
ATOM 7587 C C . TYR B 1 263 ? -8.703 -5.031 -3.498 1 97.06 263 TYR B C 1
ATOM 7589 O O . TYR B 1 263 ? -9.102 -4.98 -4.664 1 97.06 263 TYR B O 1
ATOM 7597 N N . LEU B 1 264 ? -8.094 -6.105 -3.01 1 98.44 264 LEU B N 1
ATOM 7598 C CA . LEU B 1 264 ? -7.793 -7.262 -3.846 1 98.44 264 LEU B CA 1
ATOM 7599 C C . LEU B 1 264 ? -9.07 -8 -4.23 1 98.44 264 LEU B C 1
ATOM 7601 O O . LEU B 1 264 ? -9.328 -8.227 -5.414 1 98.44 264 LEU B O 1
ATOM 7605 N N . LEU B 1 265 ? -9.875 -8.359 -3.244 1 98.69 265 LEU B N 1
ATOM 7606 C CA . LEU B 1 265 ? -10.945 -9.328 -3.475 1 98.69 265 LEU B CA 1
ATOM 7607 C C . LEU B 1 265 ? -12.203 -8.641 -3.992 1 98.69 265 LEU B C 1
ATOM 7609 O O . LEU B 1 265 ? -12.758 -9.031 -5.02 1 98.69 265 LEU B O 1
ATOM 7613 N N . ASN B 1 266 ? -12.641 -7.57 -3.307 1 97.38 266 ASN B N 1
ATOM 7614 C CA . ASN B 1 266 ? -13.875 -6.914 -3.713 1 97.38 266 ASN B CA 1
ATOM 7615 C C . ASN B 1 266 ? -13.648 -5.945 -4.871 1 97.38 266 ASN B C 1
ATOM 7617 O O . ASN B 1 266 ? -14.203 -6.125 -5.957 1 97.38 266 ASN B O 1
ATOM 7621 N N . LYS B 1 267 ? -12.781 -4.949 -4.684 1 96.19 267 LYS B N 1
ATOM 7622 C CA . LYS B 1 267 ? -12.617 -3.877 -5.656 1 96.19 267 LYS B CA 1
ATOM 7623 C C . LYS B 1 267 ? -12.07 -4.414 -6.977 1 96.19 267 LYS B C 1
ATOM 7625 O O . LYS B 1 267 ? -12.664 -4.191 -8.039 1 96.19 267 LYS B O 1
ATOM 7630 N N . THR B 1 268 ? -10.984 -5.137 -6.906 1 98.06 268 THR B N 1
ATOM 7631 C CA . THR B 1 268 ? -10.281 -5.531 -8.125 1 98.06 268 THR B CA 1
ATOM 7632 C C . THR B 1 268 ? -10.883 -6.809 -8.703 1 98.06 268 THR B C 1
ATOM 7634 O O . THR B 1 268 ? -11.445 -6.797 -9.797 1 98.06 268 THR B O 1
ATOM 7637 N N . LEU B 1 269 ? -10.875 -7.926 -8.023 1 98.69 269 LEU B N 1
ATOM 7638 C CA . LEU B 1 269 ? -11.25 -9.242 -8.539 1 98.69 269 LEU B CA 1
ATOM 7639 C C . LEU B 1 269 ? -12.734 -9.297 -8.859 1 98.69 269 LEU B C 1
ATOM 7641 O O . LEU B 1 269 ? -13.125 -9.594 -9.992 1 98.69 269 LEU B O 1
ATOM 7645 N N . LYS B 1 270 ? -13.594 -8.953 -7.934 1 98.19 270 LYS B N 1
ATOM 7646 C CA . LYS B 1 270 ? -15.031 -9.156 -8.109 1 98.19 270 LYS B CA 1
ATOM 7647 C C . LYS B 1 270 ? -15.664 -7.988 -8.852 1 98.19 270 LYS B C 1
ATOM 7649 O O . LYS B 1 270 ? -16.406 -8.195 -9.812 1 98.19 270 LYS B O 1
ATOM 7654 N N . GLN B 1 271 ? -15.367 -6.738 -8.438 1 96 271 GLN B N 1
ATOM 7655 C CA . GLN B 1 271 ? -16.062 -5.59 -9.016 1 96 271 GLN B CA 1
ATOM 7656 C C . GLN B 1 271 ? -15.438 -5.191 -10.352 1 96 271 GLN B C 1
ATOM 7658 O O . GLN B 1 271 ? -16.125 -5.16 -11.383 1 96 271 GLN B O 1
ATOM 7663 N N . ASP B 1 272 ? -14.141 -4.914 -10.414 1 97.25 272 ASP B N 1
ATOM 7664 C CA . ASP B 1 272 ? -13.508 -4.414 -11.633 1 97.25 272 ASP B CA 1
ATOM 7665 C C . ASP B 1 272 ? -13.438 -5.504 -12.703 1 97.25 272 ASP B C 1
ATOM 7667 O O . ASP B 1 272 ? -13.703 -5.246 -13.883 1 97.25 272 ASP B O 1
ATOM 7671 N N . TRP B 1 273 ? -13.062 -6.781 -12.305 1 98.56 273 TRP B N 1
ATOM 7672 C CA . TRP B 1 273 ? -12.812 -7.832 -13.289 1 98.56 273 TRP B CA 1
ATOM 7673 C C . TRP B 1 273 ? -14.055 -8.695 -13.484 1 98.56 273 TRP B C 1
ATOM 7675 O O . TRP B 1 273 ? -14.133 -9.484 -14.422 1 98.56 273 TRP B O 1
ATOM 7685 N N . GLY B 1 274 ? -15.031 -8.609 -12.609 1 98 274 GLY B N 1
ATOM 7686 C CA . GLY B 1 274 ? -16.281 -9.328 -12.781 1 98 274 GLY B CA 1
ATOM 7687 C C . GLY B 1 274 ? -16.172 -10.805 -12.477 1 98 274 GLY B C 1
ATOM 7688 O O . GLY B 1 274 ? -16.875 -11.625 -13.086 1 98 274 GLY B O 1
ATOM 7689 N N . PHE B 1 275 ? -15.289 -11.188 -11.594 1 98.5 275 PHE B N 1
ATOM 7690 C CA . PHE B 1 275 ? -15.133 -12.578 -11.203 1 98.5 275 PHE B CA 1
ATOM 7691 C C . PHE B 1 275 ? -16.438 -13.133 -10.633 1 98.5 275 PHE B C 1
ATOM 7693 O O . PHE B 1 275 ? -16.984 -12.57 -9.695 1 98.5 275 PHE B O 1
ATOM 7700 N N . LYS B 1 276 ? -16.875 -14.289 -11.102 1 98.19 276 LYS B N 1
ATOM 7701 C CA . LYS B 1 276 ? -18.172 -14.844 -10.727 1 98.19 276 LYS B CA 1
ATOM 7702 C C . LYS B 1 276 ? -18.016 -16 -9.75 1 98.19 276 LYS B C 1
ATOM 7704 O O . LYS B 1 276 ? -18.938 -16.312 -9 1 98.19 276 LYS B O 1
ATOM 7709 N N . GLY B 1 277 ? -16.828 -16.625 -9.758 1 98.69 277 GLY B N 1
ATOM 7710 C CA . GLY B 1 277 ? -16.578 -17.75 -8.875 1 98.69 277 GLY B CA 1
ATOM 7711 C C . GLY B 1 277 ? -16.438 -17.344 -7.418 1 98.69 277 GLY B C 1
ATOM 7712 O O . GLY B 1 277 ? -16.891 -16.266 -7.023 1 98.69 277 GLY B O 1
ATOM 7713 N N . TYR B 1 278 ? -15.906 -18.234 -6.586 1 98.88 278 TYR B N 1
ATOM 7714 C CA . TYR B 1 278 ? -15.789 -17.938 -5.16 1 98.88 278 TYR B CA 1
ATOM 7715 C C . TYR B 1 278 ? -14.328 -17.844 -4.746 1 98.88 278 TYR B C 1
ATOM 7717 O O . TYR B 1 278 ? -13.461 -18.469 -5.352 1 98.88 278 TYR B O 1
ATOM 7725 N N . VAL B 1 279 ? -14.07 -16.984 -3.777 1 98.94 279 VAL B N 1
ATOM 7726 C CA . VAL B 1 279 ? -12.766 -16.906 -3.131 1 98.94 279 VAL B CA 1
ATOM 7727 C C . VAL B 1 279 ? -12.703 -17.906 -1.975 1 98.94 279 VAL B C 1
ATOM 7729 O O . VAL B 1 279 ? -13.461 -17.781 -1.007 1 98.94 279 VAL B O 1
ATOM 7732 N N . MET B 1 280 ? -11.891 -18.906 -2.055 1 98.69 280 MET B N 1
ATOM 7733 C CA . MET B 1 280 ? -11.625 -19.812 -0.949 1 98.69 280 MET B CA 1
ATOM 7734 C C . MET B 1 280 ? -10.352 -19.406 -0.207 1 98.69 280 MET B C 1
ATOM 7736 O O . MET B 1 280 ? -9.445 -18.828 -0.797 1 98.69 280 MET B O 1
ATOM 7740 N N . ALA B 1 281 ? -10.289 -19.75 1.04 1 98.31 281 ALA B N 1
ATOM 7741 C CA . ALA B 1 281 ? -9.102 -19.438 1.827 1 98.31 281 ALA B CA 1
ATOM 7742 C C . ALA B 1 281 ? -8.039 -20.531 1.663 1 98.31 281 ALA B C 1
ATOM 7744 O O . ALA B 1 281 ? -8.367 -21.703 1.54 1 98.31 281 ALA B O 1
ATOM 7745 N N . ASP B 1 282 ? -6.789 -20.078 1.605 1 97 282 ASP B N 1
ATOM 7746 C CA . ASP B 1 282 ? -5.746 -21.062 1.864 1 97 282 ASP B CA 1
ATOM 7747 C C . ASP B 1 282 ? -5.832 -21.594 3.293 1 97 282 ASP B C 1
ATOM 7749 O O . ASP B 1 282 ? -6.441 -20.953 4.16 1 97 282 ASP B O 1
ATOM 7753 N N . TRP B 1 283 ? -5.395 -22.766 3.527 1 96.5 283 TRP B N 1
ATOM 7754 C CA . TRP B 1 283 ? -5.531 -23.453 4.805 1 96.5 283 TRP B CA 1
ATOM 7755 C C . TRP B 1 283 ? -4.777 -22.719 5.906 1 96.5 283 TRP B C 1
ATOM 7757 O O . TRP B 1 283 ? -3.547 -22.641 5.879 1 96.5 283 TRP B O 1
ATOM 7767 N N . GLY B 1 284 ? -5.477 -22.172 6.836 1 95.75 284 GLY B N 1
ATOM 7768 C CA . GLY B 1 284 ? -4.91 -21.406 7.934 1 95.75 284 GLY B CA 1
ATOM 7769 C C . GLY B 1 284 ? -4.828 -19.922 7.652 1 95.75 284 GLY B C 1
ATOM 7770 O O . GLY B 1 284 ? -4.273 -19.156 8.445 1 95.75 284 GLY B O 1
ATOM 7771 N N . ALA B 1 285 ? -5.477 -19.453 6.586 1 97.31 285 ALA B N 1
ATOM 7772 C CA . ALA B 1 285 ? -5.258 -18.078 6.141 1 97.31 285 ALA B CA 1
ATOM 7773 C C . ALA B 1 285 ? -6.395 -17.156 6.594 1 97.31 285 ALA B C 1
ATOM 7775 O O . ALA B 1 285 ? -6.414 -15.969 6.27 1 97.31 285 ALA B O 1
ATOM 7776 N N . VAL B 1 286 ? -7.418 -17.672 7.316 1 97.81 286 VAL B N 1
ATOM 7777 C CA . VAL B 1 286 ? -8.547 -16.875 7.762 1 97.81 286 VAL B CA 1
ATOM 7778 C C . VAL B 1 286 ? -8.25 -16.266 9.133 1 97.81 286 VAL B C 1
ATOM 7780 O O . VAL B 1 286 ? -7.746 -16.969 10.023 1 97.81 286 VAL B O 1
ATOM 7783 N N . HIS B 1 287 ? -8.633 -14.984 9.367 1 96.5 287 HIS B N 1
ATOM 7784 C CA . HIS B 1 287 ? -8.203 -14.297 10.578 1 96.5 287 HIS B CA 1
ATOM 7785 C C . HIS B 1 287 ? -9.383 -13.664 11.305 1 96.5 287 HIS B C 1
ATOM 7787 O O . HIS B 1 287 ? -9.227 -13.141 12.406 1 96.5 287 HIS B O 1
ATOM 7793 N N . SER B 1 288 ? -10.578 -13.695 10.719 1 97.19 288 SER B N 1
ATOM 7794 C CA . SER B 1 288 ? -11.75 -13.078 11.336 1 97.19 288 SER B CA 1
ATOM 7795 C C . SER B 1 288 ? -13.039 -13.617 10.734 1 97.19 288 SER B C 1
ATOM 7797 O O . SER B 1 288 ? -13.023 -14.266 9.688 1 97.19 288 SER B O 1
ATOM 7799 N N . THR B 1 289 ? -14.133 -13.398 11.438 1 98.25 289 THR B N 1
ATOM 7800 C CA . THR B 1 289 ? -15.445 -13.75 10.906 1 98.25 289 THR B CA 1
ATOM 7801 C C . THR B 1 289 ? -15.977 -12.633 10.008 1 98.25 289 THR B C 1
ATOM 7803 O O . THR B 1 289 ? -16.172 -12.836 8.812 1 98.25 289 THR B O 1
ATOM 7806 N N . VAL B 1 290 ? -16.062 -11.477 10.547 1 97.62 290 VAL B N 1
ATOM 7807 C CA . VAL B 1 290 ? -16.797 -10.375 9.93 1 97.62 290 VAL B CA 1
ATOM 7808 C C . VAL B 1 290 ? -15.977 -9.781 8.789 1 97.62 290 VAL B C 1
ATOM 7810 O O . VAL B 1 290 ? -16.453 -9.688 7.652 1 97.62 290 VAL B O 1
ATOM 7813 N N . ASP B 1 291 ? -14.688 -9.383 9.047 1 97.31 291 ASP B N 1
ATOM 7814 C CA . ASP B 1 291 ? -13.859 -8.781 8.008 1 97.31 291 ASP B CA 1
ATOM 7815 C C . ASP B 1 291 ? -13.664 -9.742 6.836 1 97.31 291 ASP B C 1
ATOM 7817 O O . ASP B 1 291 ? -13.75 -9.336 5.672 1 97.31 291 ASP B O 1
ATOM 7821 N N . SER B 1 292 ? -13.359 -11.008 7.172 1 98.38 292 SER B N 1
ATOM 7822 C CA . SER B 1 292 ? -13.156 -11.984 6.109 1 98.38 292 SER B CA 1
ATOM 7823 C C . SER B 1 292 ? -14.383 -12.078 5.211 1 98.38 292 SER B C 1
ATOM 7825 O O . SER B 1 292 ? -14.258 -12.086 3.982 1 98.38 292 SER B O 1
ATOM 7827 N N . ALA B 1 293 ? -15.539 -12.156 5.824 1 98.5 293 ALA B N 1
ATOM 7828 C CA . ALA B 1 293 ? -16.766 -12.25 5.043 1 98.5 293 ALA B CA 1
ATOM 7829 C C . ALA B 1 293 ? -17 -10.984 4.227 1 98.5 293 ALA B C 1
ATOM 7831 O O . ALA B 1 293 ? -17.172 -11.047 3.006 1 98.5 293 ALA B O 1
ATOM 7832 N N . ASN B 1 294 ? -16.922 -9.852 4.859 1 97.44 294 ASN B N 1
ATOM 7833 C CA . ASN B 1 294 ? -17.312 -8.594 4.234 1 97.44 294 ASN B CA 1
ATOM 7834 C C . ASN B 1 294 ? -16.281 -8.125 3.209 1 97.44 294 ASN B C 1
ATOM 7836 O O . ASN B 1 294 ? -16.625 -7.414 2.264 1 97.44 294 ASN B O 1
ATOM 7840 N N . TYR B 1 295 ? -15.062 -8.57 3.424 1 97.81 295 TYR B N 1
ATOM 7841 C CA . TYR B 1 295 ? -14.023 -8.078 2.521 1 97.81 295 TYR B CA 1
ATOM 7842 C C . TYR B 1 295 ? -13.617 -9.156 1.523 1 97.81 295 TYR B C 1
ATOM 7844 O O . TYR B 1 295 ? -12.484 -9.172 1.04 1 97.81 295 TYR B O 1
ATOM 7852 N N . GLY B 1 296 ? -14.492 -10.078 1.206 1 98.06 296 GLY B N 1
ATOM 7853 C CA . GLY B 1 296 ? -14.438 -10.75 -0.083 1 98.06 296 GLY B CA 1
ATOM 7854 C C . GLY B 1 296 ? -14.305 -12.258 0.034 1 98.06 296 GLY B C 1
ATOM 7855 O O . GLY B 1 296 ? -14.523 -12.984 -0.938 1 98.06 296 GLY B O 1
ATOM 7856 N N . LEU B 1 297 ? -13.953 -12.805 1.226 1 98.81 297 LEU B N 1
ATOM 7857 C CA . LEU B 1 297 ? -13.844 -14.25 1.354 1 98.81 297 LEU B CA 1
ATOM 7858 C C . LEU B 1 297 ? -15.211 -14.914 1.252 1 98.81 297 LEU B C 1
ATOM 7860 O O . LEU B 1 297 ? -16.188 -14.43 1.829 1 98.81 297 LEU B O 1
ATOM 7864 N N . ASP B 1 298 ? -15.273 -16.016 0.545 1 98.88 298 ASP B N 1
ATOM 7865 C CA . ASP B 1 298 ? -16.562 -16.688 0.338 1 98.88 298 ASP B CA 1
ATOM 7866 C C . ASP B 1 298 ? -16.594 -18.031 1.051 1 98.88 298 ASP B C 1
ATOM 7868 O O . ASP B 1 298 ? -17.672 -18.516 1.427 1 98.88 298 ASP B O 1
ATOM 7872 N N . GLN B 1 299 ? -15.453 -18.641 1.213 1 98.81 299 GLN B N 1
ATOM 7873 C CA . GLN B 1 299 ? -15.406 -19.953 1.825 1 98.81 299 GLN B CA 1
ATOM 7874 C C . GLN B 1 299 ? -14.188 -20.109 2.73 1 98.81 299 GLN B C 1
ATOM 7876 O O . GLN B 1 299 ? -13.055 -19.906 2.287 1 98.81 299 GLN B O 1
ATOM 7881 N N . PHE B 1 300 ? -14.43 -20.375 4.012 1 98.38 300 PHE B N 1
ATOM 7882 C CA . PHE B 1 300 ? -13.391 -20.797 4.941 1 98.38 300 PHE B CA 1
ATOM 7883 C C . PHE B 1 300 ? -13.07 -22.266 4.758 1 98.38 300 PHE B C 1
ATOM 7885 O O . PHE B 1 300 ? -13.805 -23.141 5.23 1 98.38 300 PHE B O 1
ATOM 7892 N N . THR B 1 301 ? -11.969 -22.516 4.125 1 95.75 301 THR B N 1
ATOM 7893 C CA . THR B 1 301 ? -11.664 -23.875 3.705 1 95.75 301 THR B CA 1
ATOM 7894 C C . THR B 1 301 ? -10.711 -24.547 4.691 1 95.75 301 THR B C 1
ATOM 7896 O O . THR B 1 301 ? -9.789 -23.906 5.207 1 95.75 301 THR B O 1
ATOM 7899 N N . GLY B 1 302 ? -11.008 -25.828 5.012 1 92.75 302 GLY B N 1
ATOM 7900 C CA . GLY B 1 302 ? -10.023 -26.719 5.617 1 92.75 302 GLY B CA 1
ATOM 7901 C C . GLY B 1 302 ? -10.086 -26.734 7.133 1 92.75 302 GLY B C 1
ATOM 7902 O O . GLY B 1 302 ? -9.125 -27.109 7.797 1 92.75 302 GLY B O 1
ATOM 7903 N N . PHE B 1 303 ? -11.172 -26.359 7.66 1 94.25 303 PHE B N 1
ATOM 7904 C CA . PHE B 1 303 ? -11.266 -26.344 9.117 1 94.25 303 PHE B CA 1
ATOM 7905 C C . PHE B 1 303 ? -11.492 -27.766 9.656 1 94.25 303 PHE B C 1
ATOM 7907 O O . PHE B 1 303 ? -12.227 -28.547 9.055 1 94.25 303 PHE B O 1
ATOM 7914 N N . PRO B 1 304 ? -10.922 -28.172 10.828 1 93.69 304 PRO B N 1
ATOM 7915 C CA . PRO B 1 304 ? -9.789 -27.5 11.469 1 93.69 304 PRO B CA 1
ATOM 7916 C C . PRO B 1 304 ? -8.445 -27.984 10.93 1 93.69 304 PRO B C 1
ATOM 7918 O O . PRO B 1 304 ? -8.203 -29.188 10.828 1 93.69 304 PRO B O 1
ATOM 7921 N N . CYS B 1 305 ? -7.574 -27.047 10.547 1 90 305 CYS B N 1
ATOM 7922 C CA . CYS B 1 305 ? -6.234 -27.406 10.102 1 90 305 CYS B CA 1
ATOM 7923 C C . CYS B 1 305 ? -5.297 -26.203 10.133 1 90 305 CYS B C 1
ATOM 7925 O O . CYS B 1 305 ? -5.742 -25.078 10.305 1 90 305 CYS B O 1
ATOM 7927 N N . CYS B 1 306 ? -3.988 -26.547 10.094 1 84.38 306 CYS B N 1
ATOM 7928 C CA . CYS B 1 306 ? -2.912 -25.688 9.602 1 84.38 306 CYS B CA 1
ATOM 7929 C C . CYS B 1 306 ? -2.83 -24.391 10.398 1 84.38 306 CYS B C 1
ATOM 7931 O O . CYS B 1 306 ? -2.67 -23.312 9.82 1 84.38 306 CYS B O 1
ATOM 7933 N N . GLY B 1 307 ? -3.172 -24.422 11.656 1 79.5 307 GLY B N 1
ATOM 7934 C CA . GLY B 1 307 ? -2.965 -23.266 12.516 1 79.5 307 GLY B CA 1
ATOM 7935 C C . GLY B 1 307 ? -4.184 -22.375 12.602 1 79.5 307 GLY B C 1
ATOM 7936 O O . GLY B 1 307 ? -4.09 -21.234 13.062 1 79.5 307 GLY B O 1
ATOM 7937 N N . ASP B 1 308 ? -5.312 -22.844 12.133 1 83.44 308 ASP B N 1
ATOM 7938 C CA . ASP B 1 308 ? -6.535 -22.078 12.352 1 83.44 308 ASP B CA 1
ATOM 7939 C C . ASP B 1 308 ? -6.672 -21.672 13.812 1 83.44 308 ASP B C 1
ATOM 7941 O O . ASP B 1 308 ? -6.547 -22.5 14.719 1 83.44 308 ASP B O 1
ATOM 7945 N N . ARG B 1 309 ? -6.965 -20.453 14.008 1 82.94 309 ARG B N 1
ATOM 7946 C CA . ARG B 1 309 ? -7.023 -19.938 15.375 1 82.94 309 ARG B CA 1
ATOM 7947 C C . ARG B 1 309 ? -8.438 -20.062 15.945 1 82.94 309 ARG B C 1
ATOM 7949 O O . ARG B 1 309 ? -8.609 -20.203 17.156 1 82.94 309 ARG B O 1
ATOM 7956 N N . GLN B 1 310 ? -9.398 -19.922 15.07 1 90.62 310 GLN B N 1
ATOM 7957 C CA . GLN B 1 310 ? -10.805 -19.938 15.438 1 90.62 310 GLN B CA 1
ATOM 7958 C C . GLN B 1 310 ? -11.672 -20.484 14.305 1 90.62 310 GLN B C 1
ATOM 7960 O O . GLN B 1 310 ? -11.258 -20.484 13.141 1 90.62 310 GLN B O 1
ATOM 7965 N N . PRO B 1 311 ? -12.805 -21.031 14.711 1 95.69 311 PRO B N 1
ATOM 7966 C CA . PRO B 1 311 ? -13.75 -21.469 13.68 1 95.69 311 PRO B CA 1
ATOM 7967 C C . PRO B 1 311 ? -14.547 -20.297 13.086 1 95.69 311 PRO B C 1
ATOM 7969 O O . PRO B 1 311 ? -15.773 -20.266 13.203 1 95.69 311 PRO B O 1
ATOM 7972 N N . TYR B 1 312 ? -13.977 -19.453 12.43 1 97.38 312 TYR B N 1
ATOM 7973 C CA . TYR B 1 312 ? -14.461 -18.125 12.062 1 97.38 312 TYR B CA 1
ATOM 7974 C C . TYR B 1 312 ? -15.789 -18.219 11.32 1 97.38 312 TYR B C 1
ATOM 7976 O O . TYR B 1 312 ? -16.688 -17.406 11.531 1 97.38 312 TYR B O 1
ATOM 7984 N N . PHE B 1 313 ? -15.984 -19.203 10.438 1 98 313 PHE B N 1
ATOM 7985 C CA . PHE B 1 313 ? -17.203 -19.281 9.648 1 98 313 PHE B CA 1
ATOM 7986 C C . PHE B 1 313 ? -18.125 -20.375 10.195 1 98 313 PHE B C 1
ATOM 7988 O O . PHE B 1 313 ? -19.047 -20.812 9.5 1 98 313 PHE B O 1
ATOM 7995 N N . ALA B 1 314 ? -17.828 -20.891 11.438 1 97.88 314 ALA B N 1
ATOM 7996 C CA . ALA B 1 314 ? -18.812 -21.766 12.078 1 97.88 314 ALA B CA 1
ATOM 7997 C C . ALA B 1 314 ? -20.188 -21.094 12.141 1 97.88 314 ALA B C 1
ATOM 7999 O O . ALA B 1 314 ? -20.281 -19.875 12.367 1 97.88 314 ALA B O 1
ATOM 8000 N N . PRO B 1 315 ? -21.219 -21.922 11.984 1 97.62 315 PRO B N 1
ATOM 8001 C CA . PRO B 1 315 ? -22.562 -21.359 11.961 1 97.62 315 PRO B CA 1
ATOM 8002 C C . PRO B 1 315 ? -22.844 -20.453 13.156 1 97.62 315 PRO B C 1
ATOM 8004 O O . PRO B 1 315 ? -23.438 -19.375 12.992 1 97.62 315 PRO B O 1
ATOM 8007 N N . ILE B 1 316 ? -22.422 -20.781 14.344 1 97.5 316 ILE B N 1
ATOM 8008 C CA . ILE B 1 316 ? -22.703 -20 15.547 1 97.5 316 ILE B CA 1
ATOM 8009 C C . ILE B 1 316 ? -22.078 -18.609 15.43 1 97.5 316 ILE B C 1
ATOM 8011 O O . ILE B 1 316 ? -22.672 -17.625 15.875 1 97.5 316 ILE B O 1
ATOM 8015 N N . ASN B 1 317 ? -20.891 -18.562 14.867 1 98.19 317 ASN B N 1
ATOM 8016 C CA . ASN B 1 317 ? -20.188 -17.281 14.742 1 98.19 317 ASN B CA 1
ATOM 8017 C C . ASN B 1 317 ? -20.812 -16.391 13.68 1 98.19 317 ASN B C 1
ATOM 8019 O O . ASN B 1 317 ? -21 -15.195 13.891 1 98.19 317 ASN B O 1
ATOM 8023 N N . VAL B 1 318 ? -21.125 -16.938 12.5 1 98.5 318 VAL B N 1
ATOM 8024 C CA . VAL B 1 318 ? -21.719 -16.172 11.414 1 98.5 318 VAL B CA 1
ATOM 8025 C C . VAL B 1 318 ? -23.125 -15.711 11.797 1 98.5 318 VAL B C 1
ATOM 8027 O O . VAL B 1 318 ? -23.5 -14.562 11.547 1 98.5 318 VAL B O 1
ATOM 8030 N N . LYS B 1 319 ? -23.938 -16.625 12.422 1 98.19 319 LYS B N 1
ATOM 8031 C CA . LYS B 1 319 ? -25.281 -16.266 12.883 1 98.19 319 LYS B CA 1
ATOM 8032 C C . LYS B 1 319 ? -25.219 -15.117 13.883 1 98.19 319 LYS B C 1
ATOM 8034 O O . LYS B 1 319 ? -26.031 -14.188 13.82 1 98.19 319 LYS B O 1
ATOM 8039 N N . ALA B 1 320 ? -24.297 -15.219 14.836 1 98.06 320 ALA B N 1
ATOM 8040 C CA . ALA B 1 320 ? -24.141 -14.148 15.812 1 98.06 320 ALA B CA 1
ATOM 8041 C C . ALA B 1 320 ? -23.828 -12.82 15.125 1 98.06 320 ALA B C 1
ATOM 8043 O O . ALA B 1 320 ? -24.359 -11.781 15.508 1 98.06 320 ALA B O 1
ATOM 8044 N N . ALA B 1 321 ? -22.906 -12.828 14.141 1 98.06 321 ALA B N 1
ATOM 8045 C CA . ALA B 1 321 ? -22.547 -11.625 13.406 1 98.06 321 ALA B CA 1
ATOM 8046 C C . ALA B 1 321 ? -23.734 -11.086 12.617 1 98.06 321 ALA B C 1
ATOM 8048 O O . ALA B 1 321 ? -23.891 -9.867 12.484 1 98.06 321 ALA B O 1
ATOM 8049 N N . MET B 1 322 ? -24.547 -11.961 12.062 1 97.12 322 MET B N 1
ATOM 8050 C CA . MET B 1 322 ? -25.734 -11.555 11.32 1 97.12 322 MET B CA 1
ATOM 8051 C C . MET B 1 322 ? -26.766 -10.938 12.258 1 97.12 322 MET B C 1
ATOM 8053 O O . MET B 1 322 ? -27.406 -9.945 11.914 1 97.12 322 MET B O 1
ATOM 8057 N N . GLU B 1 323 ? -26.922 -11.523 13.453 1 96.94 323 GLU B N 1
ATOM 8058 C CA . GLU B 1 323 ? -27.844 -10.992 14.445 1 96.94 323 GLU B CA 1
ATOM 8059 C C . GLU B 1 323 ? -27.469 -9.57 14.852 1 96.94 323 GLU B C 1
ATOM 8061 O O . GLU B 1 323 ? -28.328 -8.727 15.07 1 96.94 323 GLU B O 1
ATOM 8066 N N . LYS B 1 324 ? -26.234 -9.398 14.922 1 95.12 324 LYS B N 1
ATOM 8067 C CA . LYS B 1 324 ? -25.719 -8.086 15.297 1 95.12 324 LYS B CA 1
ATOM 8068 C C . LYS B 1 324 ? -25.766 -7.121 14.117 1 95.12 324 LYS B C 1
ATOM 8070 O O . LYS B 1 324 ? -25.547 -5.918 14.281 1 95.12 324 LYS B O 1
ATOM 8075 N N . GLY B 1 325 ? -25.953 -7.648 12.938 1 93.81 325 GLY B N 1
ATOM 8076 C CA . GLY B 1 325 ? -26 -6.84 11.727 1 93.81 325 GLY B CA 1
ATOM 8077 C C . GLY B 1 325 ? -24.625 -6.621 11.102 1 93.81 325 GLY B C 1
ATOM 8078 O O . GLY B 1 325 ? -24.484 -5.812 10.188 1 93.81 325 GLY B O 1
ATOM 8079 N N . ASP B 1 326 ? -23.609 -7.285 11.539 1 95.44 326 ASP B N 1
ATOM 8080 C CA . ASP B 1 326 ? -22.25 -7.109 11.047 1 95.44 326 ASP B CA 1
ATOM 8081 C C . ASP B 1 326 ? -22.062 -7.809 9.703 1 95.44 326 ASP B C 1
ATOM 8083 O O . ASP B 1 326 ? -21.203 -7.43 8.914 1 95.44 326 ASP B O 1
ATOM 8087 N N . ILE B 1 327 ? -22.797 -8.867 9.461 1 96.94 327 ILE B N 1
ATOM 8088 C CA . ILE B 1 327 ? -22.891 -9.531 8.172 1 96.94 327 ILE B CA 1
ATOM 8089 C C . ILE B 1 327 ? -24.328 -9.508 7.676 1 96.94 327 ILE B C 1
ATOM 8091 O O . ILE B 1 327 ? -25.25 -9.906 8.398 1 96.94 327 ILE B O 1
ATOM 8095 N N . SER B 1 328 ? -24.562 -9.055 6.508 1 95.94 328 SER B N 1
ATOM 8096 C CA . SER B 1 328 ? -25.922 -8.953 5.977 1 95.94 328 SER B CA 1
ATOM 8097 C C . SER B 1 328 ? -26.359 -10.273 5.359 1 95.94 328 SER B C 1
ATOM 8099 O O . SER B 1 328 ? -25.531 -11.102 4.984 1 95.94 328 SER B O 1
ATOM 8101 N N . GLN B 1 329 ? -27.672 -10.445 5.266 1 95.06 329 GLN B N 1
ATOM 8102 C CA . GLN B 1 329 ? -28.203 -11.578 4.523 1 95.06 329 GLN B CA 1
ATOM 8103 C C . GLN B 1 329 ? -27.75 -11.547 3.064 1 95.06 329 GLN B C 1
ATOM 8105 O O . GLN B 1 329 ? -27.438 -12.586 2.484 1 95.06 329 GLN B O 1
ATOM 8110 N N . LYS B 1 330 ? -27.703 -10.367 2.508 1 95.94 330 LYS B N 1
ATOM 8111 C CA . LYS B 1 330 ? -27.266 -10.211 1.127 1 95.94 330 LYS B CA 1
ATOM 8112 C C . LYS B 1 330 ? -25.844 -10.742 0.939 1 95.94 330 LYS B C 1
ATOM 8114 O O . LYS B 1 330 ? -25.547 -11.391 -0.065 1 95.94 330 LYS B O 1
ATOM 8119 N N . ARG B 1 331 ? -24.969 -10.383 1.877 1 97.44 331 ARG B N 1
ATOM 8120 C CA . ARG B 1 331 ? -23.594 -10.852 1.799 1 97.44 331 ARG B CA 1
ATOM 8121 C C . ARG B 1 331 ? -23.516 -12.367 1.86 1 97.44 331 ARG B C 1
ATOM 8123 O O . ARG B 1 331 ? -22.797 -12.992 1.081 1 97.44 331 ARG B O 1
ATOM 8130 N N . LEU B 1 332 ? -24.203 -13.008 2.764 1 98.44 332 LEU B N 1
ATOM 8131 C CA . LEU B 1 332 ? -24.219 -14.461 2.854 1 98.44 332 LEU B CA 1
ATOM 8132 C C . LEU B 1 332 ? -24.766 -15.078 1.57 1 98.44 332 LEU B C 1
ATOM 8134 O O . LEU B 1 332 ? -24.25 -16.094 1.096 1 98.44 332 LEU B O 1
ATOM 8138 N N . ASP B 1 333 ? -25.875 -14.5 1.031 1 98.44 333 ASP B N 1
ATOM 8139 C CA . ASP B 1 333 ? -26.422 -14.977 -0.231 1 98.44 333 ASP B CA 1
ATOM 8140 C C . ASP B 1 333 ? -25.375 -14.914 -1.346 1 98.44 333 ASP B C 1
ATOM 8142 O O . ASP B 1 333 ? -25.266 -15.836 -2.156 1 98.44 333 ASP B O 1
ATOM 8146 N N . ASP B 1 334 ? -24.672 -13.844 -1.353 1 98.5 334 ASP B N 1
ATOM 8147 C CA . ASP B 1 334 ? -23.625 -13.672 -2.357 1 98.5 334 ASP B CA 1
ATOM 8148 C C . ASP B 1 334 ? -22.547 -14.742 -2.217 1 98.5 334 ASP B C 1
ATOM 8150 O O . ASP B 1 334 ? -22.078 -15.297 -3.213 1 98.5 334 ASP B O 1
ATOM 8154 N N . MET B 1 335 ? -22.094 -14.977 -0.983 1 98.81 335 MET B N 1
ATOM 8155 C CA . MET B 1 335 ? -21.109 -16.031 -0.726 1 98.81 335 MET B CA 1
ATOM 8156 C C . MET B 1 335 ? -21.594 -17.375 -1.256 1 98.81 335 MET B C 1
ATOM 8158 O O . MET B 1 335 ? -20.875 -18.047 -1.985 1 98.81 335 MET B O 1
ATOM 8162 N N . ALA B 1 336 ? -22.828 -17.719 -0.94 1 98.88 336 ALA B N 1
ATOM 8163 C CA . ALA B 1 336 ? -23.406 -19 -1.36 1 98.88 336 ALA B CA 1
ATOM 8164 C C . ALA B 1 336 ? -23.531 -19.078 -2.881 1 98.88 336 ALA B C 1
ATOM 8166 O O . ALA B 1 336 ? -23.219 -20.109 -3.484 1 98.88 336 ALA B O 1
ATOM 8167 N N . GLN B 1 337 ? -23.984 -18.016 -3.477 1 98.75 337 GLN B N 1
ATOM 8168 C CA . GLN B 1 337 ? -24.156 -17.984 -4.926 1 98.75 337 GLN B CA 1
ATOM 8169 C C . GLN B 1 337 ? -22.812 -18.203 -5.641 1 98.75 337 GLN B C 1
ATOM 8171 O O . GLN B 1 337 ? -22.75 -18.922 -6.637 1 98.75 337 GLN B O 1
ATOM 8176 N N . ARG B 1 338 ? -21.812 -17.594 -5.133 1 98.88 338 ARG B N 1
ATOM 8177 C CA . ARG B 1 338 ? -20.5 -17.703 -5.754 1 98.88 338 ARG B CA 1
ATOM 8178 C C . ARG B 1 338 ? -19.938 -19.109 -5.625 1 98.88 338 ARG B C 1
ATOM 8180 O O . ARG B 1 338 ? -19.234 -19.594 -6.512 1 98.88 338 ARG B O 1
ATOM 8187 N N . VAL B 1 339 ? -20.203 -19.766 -4.504 1 98.88 339 VAL B N 1
ATOM 8188 C CA . VAL B 1 339 ? -19.75 -21.141 -4.32 1 98.88 339 VAL B CA 1
ATOM 8189 C C . VAL B 1 339 ? -20.484 -22.062 -5.289 1 98.88 339 VAL B C 1
ATOM 8191 O O . VAL B 1 339 ? -19.891 -23.031 -5.801 1 98.88 339 VAL B O 1
ATOM 8194 N N . LEU B 1 340 ? -21.75 -21.797 -5.633 1 98.81 340 LEU B N 1
ATOM 8195 C CA . LEU B 1 340 ? -22.547 -22.672 -6.484 1 98.81 340 LEU B CA 1
ATOM 8196 C C . LEU B 1 340 ? -22.234 -22.422 -7.957 1 98.81 340 LEU B C 1
ATOM 8198 O O . LEU B 1 340 ? -22.344 -23.344 -8.773 1 98.81 340 LEU B O 1
ATOM 8202 N N . TRP B 1 341 ? -21.891 -21.25 -8.297 1 98.81 341 TRP B N 1
ATOM 8203 C CA . TRP B 1 341 ? -21.75 -20.828 -9.688 1 98.81 341 TRP B CA 1
ATOM 8204 C C . TRP B 1 341 ? -20.828 -21.766 -10.445 1 98.81 341 TRP B C 1
ATOM 8206 O O . TRP B 1 341 ? -21.156 -22.25 -11.531 1 98.81 341 TRP B O 1
ATOM 8216 N N . PRO B 1 342 ? -19.625 -22.094 -9.914 1 98.75 342 PRO B N 1
ATOM 8217 C CA . PRO B 1 342 ? -18.719 -22.953 -10.68 1 98.75 342 PRO B CA 1
ATOM 8218 C C . PRO B 1 342 ? -19.219 -24.391 -10.812 1 98.75 342 PRO B C 1
ATOM 8220 O O . PRO B 1 342 ? -18.828 -25.109 -11.734 1 98.75 342 PRO B O 1
ATOM 8223 N N . LEU B 1 343 ? -20.062 -24.859 -9.867 1 98.69 343 LEU B N 1
ATOM 8224 C CA . LEU B 1 343 ? -20.641 -26.188 -10.016 1 98.69 343 LEU B CA 1
ATOM 8225 C C . LEU B 1 343 ? -21.5 -26.266 -11.266 1 98.69 343 LEU B C 1
ATOM 8227 O O . LEU B 1 343 ? -21.594 -27.328 -11.898 1 98.69 343 LEU B O 1
ATOM 8231 N N . PHE B 1 344 ? -22.141 -25.156 -11.586 1 98.56 344 PHE B N 1
ATOM 8232 C CA . PHE B 1 344 ? -22.938 -25.094 -12.805 1 98.56 344 PHE B CA 1
ATOM 8233 C C . PHE B 1 344 ? -22.062 -24.797 -14.016 1 98.56 344 PHE B C 1
ATOM 8235 O O . PHE B 1 344 ? -22.172 -25.453 -15.047 1 98.56 344 PHE B O 1
ATOM 8242 N N . SER B 1 345 ? -21.141 -23.859 -13.93 1 98.38 345 SER B N 1
ATOM 8243 C CA . SER B 1 345 ? -20.391 -23.359 -15.078 1 98.38 345 SER B CA 1
ATOM 8244 C C . SER B 1 345 ? -19.438 -24.438 -15.609 1 98.38 345 SER B C 1
ATOM 8246 O O . SER B 1 345 ? -19.172 -24.5 -16.812 1 98.38 345 SER B O 1
ATOM 8248 N N . THR B 1 346 ? -18.906 -25.297 -14.711 1 98.25 346 THR B N 1
ATOM 8249 C CA . THR B 1 346 ? -17.984 -26.344 -15.125 1 98.25 346 THR B CA 1
ATOM 8250 C C . THR B 1 346 ? -18.719 -27.641 -15.398 1 98.25 346 THR B C 1
ATOM 8252 O O . THR B 1 346 ? -18.125 -28.609 -15.883 1 98.25 346 THR B O 1
ATOM 8255 N N . GLY B 1 347 ? -19.953 -27.734 -15.008 1 98.06 347 GLY B N 1
ATOM 8256 C CA . GLY B 1 347 ? -20.766 -28.906 -15.266 1 98.06 347 GLY B CA 1
ATOM 8257 C C . GLY B 1 347 ? -20.703 -29.938 -14.156 1 98.06 347 GLY B C 1
ATOM 8258 O O . GLY B 1 347 ? -21.25 -31.031 -14.273 1 98.06 347 GLY B O 1
ATOM 8259 N N . VAL B 1 348 ? -20.109 -29.609 -13.07 1 98.31 348 VAL B N 1
ATOM 8260 C CA . VAL B 1 348 ? -19.984 -30.531 -11.945 1 98.31 348 VAL B CA 1
ATOM 8261 C C . VAL B 1 348 ? -21.359 -30.953 -11.453 1 98.31 348 VAL B C 1
ATOM 8263 O O . VAL B 1 348 ? -21.578 -32.125 -11.156 1 98.31 348 VAL B O 1
ATOM 8266 N N . PHE B 1 349 ? -22.281 -30 -11.344 1 98.19 349 PHE B N 1
ATOM 8267 C CA . PHE B 1 349 ? -23.625 -30.266 -10.852 1 98.19 349 PHE B CA 1
ATOM 8268 C C . PHE B 1 349 ? -24.328 -31.312 -11.719 1 98.19 349 PHE B C 1
ATOM 8270 O O . PHE B 1 349 ? -24.953 -32.25 -11.203 1 98.19 349 PHE B O 1
ATOM 8277 N N . ASP B 1 350 ? -24.203 -31.234 -12.992 1 97.69 350 ASP B N 1
ATOM 8278 C CA . ASP B 1 350 ? -24.922 -32.062 -13.945 1 97.69 350 ASP B CA 1
ATOM 8279 C C . ASP B 1 350 ? -24.172 -33.375 -14.195 1 97.69 350 ASP B C 1
ATOM 8281 O O . ASP B 1 350 ? -24.734 -34.344 -14.703 1 97.69 350 ASP B O 1
ATOM 8285 N N . ASN B 1 351 ? -22.891 -33.375 -13.844 1 96.81 351 ASN B N 1
ATOM 8286 C CA . ASN B 1 351 ? -22.016 -34.531 -14.047 1 96.81 351 ASN B CA 1
ATOM 8287 C C . ASN B 1 351 ? -21.219 -34.875 -12.789 1 96.81 351 ASN B C 1
ATOM 8289 O O . ASN B 1 351 ? -20 -34.75 -12.773 1 96.81 351 ASN B O 1
ATOM 8293 N N . PRO B 1 352 ? -21.844 -35.281 -11.758 1 94.5 352 PRO B N 1
ATOM 8294 C CA . PRO B 1 352 ? -21.094 -35.625 -10.547 1 94.5 352 PRO B CA 1
ATOM 8295 C C . PRO B 1 352 ? -20.016 -36.656 -10.797 1 94.5 352 PRO B C 1
ATOM 8297 O O . PRO B 1 352 ? -20.188 -37.562 -11.641 1 94.5 352 PRO B O 1
ATOM 8300 N N . PRO B 1 353 ? -18.953 -36.625 -10.055 1 95.56 353 PRO B N 1
ATOM 8301 C CA . PRO B 1 353 ? -17.859 -37.562 -10.289 1 95.56 353 PRO B CA 1
ATOM 8302 C C . PRO B 1 353 ? -18.219 -39 -9.961 1 95.56 353 PRO B C 1
ATOM 8304 O O . PRO B 1 353 ? -19 -39.25 -9.039 1 95.56 353 PRO B O 1
ATOM 8307 N N . LYS B 1 354 ? -17.672 -39.906 -10.688 1 95 354 LYS B N 1
ATOM 8308 C CA . LYS B 1 354 ? -17.781 -41.344 -10.453 1 95 354 LYS B CA 1
ATOM 8309 C C . LYS B 1 354 ? -16.391 -42 -10.445 1 95 354 LYS B C 1
ATOM 8311 O O . LYS B 1 354 ? -15.648 -41.906 -11.414 1 95 354 LYS B O 1
ATOM 8316 N N . VAL B 1 355 ? -16.125 -42.625 -9.336 1 96.88 355 VAL B N 1
ATOM 8317 C CA . VAL B 1 355 ? -14.836 -43.312 -9.211 1 96.88 355 VAL B CA 1
ATOM 8318 C C . VAL B 1 355 ? -14.727 -44.406 -10.273 1 96.88 355 VAL B C 1
ATOM 8320 O O . VAL B 1 355 ? -15.695 -45.125 -10.547 1 96.88 355 VAL B O 1
ATOM 8323 N N . GLY B 1 356 ? -13.602 -44.531 -10.875 1 96.88 356 GLY B N 1
ATOM 8324 C CA . GLY B 1 356 ? -13.406 -45.5 -11.93 1 96.88 356 GLY B CA 1
ATOM 8325 C C . GLY B 1 356 ? -11.945 -45.844 -12.164 1 96.88 356 GLY B C 1
ATOM 8326 O O . GLY B 1 356 ? -11.07 -45.438 -11.398 1 96.88 356 GLY B O 1
ATOM 8327 N N . SER B 1 357 ? -11.719 -46.656 -13.203 1 97.31 357 SER B N 1
ATOM 8328 C CA . SER B 1 357 ? -10.375 -47.094 -13.539 1 97.31 357 SER B CA 1
ATOM 8329 C C . SER B 1 357 ? -9.578 -46 -14.227 1 97.31 357 SER B C 1
ATOM 8331 O O . SER B 1 357 ? -10.125 -45.219 -15.016 1 97.31 357 SER B O 1
ATOM 8333 N N . ILE B 1 358 ? -8.305 -45.938 -13.977 1 98 358 ILE B N 1
ATOM 8334 C CA . ILE B 1 358 ? -7.402 -44.938 -14.531 1 98 358 ILE B CA 1
ATOM 8335 C C . ILE B 1 358 ? -6.379 -45.625 -15.445 1 98 358 ILE B C 1
ATOM 8337 O O . ILE B 1 358 ? -5.773 -46.625 -15.07 1 98 358 ILE B O 1
ATOM 8341 N N . ASP B 1 359 ? -6.176 -45.125 -16.609 1 98.19 359 ASP B N 1
ATOM 8342 C CA . ASP B 1 359 ? -5.156 -45.594 -17.531 1 98.19 359 ASP B CA 1
ATOM 8343 C C . ASP B 1 359 ? -3.818 -44.906 -17.281 1 98.19 359 ASP B C 1
ATOM 8345 O O . ASP B 1 359 ? -3.42 -44 -18.031 1 98.19 359 ASP B O 1
ATOM 8349 N N . PHE B 1 360 ? -3.105 -45.406 -16.344 1 98.25 360 PHE B N 1
ATOM 8350 C CA . PHE B 1 360 ? -1.852 -44.812 -15.922 1 98.25 360 PHE B CA 1
ATOM 8351 C C . PHE B 1 360 ? -0.824 -44.844 -17.047 1 98.25 360 PHE B C 1
ATOM 8353 O O . PHE B 1 360 ? 0.022 -43.938 -17.141 1 98.25 360 PHE B O 1
ATOM 8360 N N . LYS B 1 361 ? -0.851 -45.844 -17.922 1 97.88 361 LYS B N 1
ATOM 8361 C CA . LYS B 1 361 ? 0.093 -45.938 -19.031 1 97.88 361 LYS B CA 1
ATOM 8362 C C . LYS B 1 361 ? -0.112 -44.781 -20.016 1 97.88 361 LYS B C 1
ATOM 8364 O O . LYS B 1 361 ? 0.85 -44.125 -20.422 1 97.88 361 LYS B O 1
ATOM 8369 N N . ALA B 1 362 ? -1.354 -44.594 -20.359 1 98.5 362 ALA B N 1
ATOM 8370 C CA . ALA B 1 362 ? -1.667 -43.5 -21.266 1 98.5 362 ALA B CA 1
ATOM 8371 C C . ALA B 1 362 ? -1.322 -42.156 -20.641 1 98.5 362 ALA B C 1
ATOM 8373 O O . ALA B 1 362 ? -0.828 -41.25 -21.328 1 98.5 362 ALA B O 1
ATOM 8374 N N . ASN B 1 363 ? -1.653 -42.062 -19.375 1 98.56 363 ASN B N 1
ATOM 8375 C CA . ASN B 1 363 ? -1.386 -40.812 -18.672 1 98.56 363 ASN B CA 1
ATOM 8376 C C . ASN B 1 363 ? 0.111 -40.531 -18.578 1 98.56 363 ASN B C 1
ATOM 8378 O O . ASN B 1 363 ? 0.541 -39.375 -18.672 1 98.56 363 ASN B O 1
ATOM 8382 N N . ALA B 1 364 ? 0.924 -41.5 -18.375 1 98.62 364 ALA B N 1
ATOM 8383 C CA . ALA B 1 364 ? 2.375 -41.344 -18.297 1 98.62 364 ALA B CA 1
ATOM 8384 C C . ALA B 1 364 ? 2.932 -40.812 -19.609 1 98.62 364 ALA B C 1
ATOM 8386 O O . ALA B 1 364 ? 3.902 -40.031 -19.609 1 98.62 364 ALA B O 1
ATOM 8387 N N . VAL B 1 365 ? 2.338 -41.094 -20.719 1 98.62 365 VAL B N 1
ATOM 8388 C CA . VAL B 1 365 ? 2.762 -40.625 -22.031 1 98.62 365 VAL B CA 1
ATOM 8389 C C . VAL B 1 365 ? 2.516 -39.125 -22.125 1 98.62 365 VAL B C 1
ATOM 8391 O O . VAL B 1 365 ? 3.336 -38.375 -22.672 1 98.62 365 VAL B O 1
ATOM 8394 N N . VAL B 1 366 ? 1.396 -38.656 -21.594 1 98.69 366 VAL B N 1
ATOM 8395 C CA . VAL B 1 366 ? 1.103 -37.25 -21.562 1 98.69 366 VAL B CA 1
ATOM 8396 C C . VAL B 1 366 ? 2.172 -36.5 -20.766 1 98.69 366 VAL B C 1
ATOM 8398 O O . VAL B 1 366 ? 2.668 -35.469 -21.188 1 98.69 366 VAL B O 1
ATOM 8401 N N . SER B 1 367 ? 2.521 -37.062 -19.609 1 98.75 367 SER B N 1
ATOM 8402 C CA . SER B 1 367 ? 3.549 -36.469 -18.766 1 98.75 367 SER B CA 1
ATOM 8403 C C . SER B 1 367 ? 4.906 -36.469 -19.453 1 98.75 367 SER B C 1
ATOM 8405 O O . SER B 1 367 ? 5.645 -35.469 -19.375 1 98.75 367 SER B O 1
ATOM 8407 N N . GLN B 1 368 ? 5.254 -37.531 -20.141 1 98.88 368 GLN B N 1
ATOM 8408 C CA . GLN B 1 368 ? 6.523 -37.625 -20.859 1 98.88 368 GLN B CA 1
ATOM 8409 C C . GLN B 1 368 ? 6.605 -36.562 -21.953 1 98.88 368 GLN B C 1
ATOM 8411 O O . GLN B 1 368 ? 7.633 -35.906 -22.125 1 98.88 368 GLN B O 1
ATOM 8416 N N . LYS B 1 369 ? 5.531 -36.469 -22.672 1 98.81 369 LYS B N 1
ATOM 8417 C CA . LYS B 1 369 ? 5.5 -35.5 -23.75 1 98.81 369 LYS B CA 1
ATOM 8418 C C . LYS B 1 369 ? 5.668 -34.062 -23.203 1 98.81 369 LYS B C 1
ATOM 8420 O O . LYS B 1 369 ? 6.363 -33.25 -23.797 1 98.81 369 LYS B O 1
ATOM 8425 N N . ALA B 1 370 ? 5 -33.812 -22.125 1 98.88 370 ALA B N 1
ATOM 8426 C CA . ALA B 1 370 ? 5.152 -32.5 -21.484 1 98.88 370 ALA B CA 1
ATOM 8427 C C . ALA B 1 370 ? 6.613 -32.25 -21.125 1 98.88 370 ALA B C 1
ATOM 8429 O O . ALA B 1 370 ? 7.125 -31.141 -21.359 1 98.88 370 ALA B O 1
ATOM 8430 N N . ALA B 1 371 ? 7.289 -33.219 -20.547 1 98.94 371 ALA B N 1
ATOM 8431 C CA . ALA B 1 371 ? 8.703 -33.062 -20.203 1 98.94 371 ALA B CA 1
ATOM 8432 C C . ALA B 1 371 ? 9.555 -32.844 -21.438 1 98.94 371 ALA B C 1
ATOM 8434 O O . ALA B 1 371 ? 10.414 -31.969 -21.469 1 98.94 371 ALA B O 1
ATOM 8435 N N . GLU B 1 372 ? 9.312 -33.625 -22.469 1 98.88 372 GLU B N 1
ATOM 8436 C CA . GLU B 1 372 ? 10.086 -33.562 -23.703 1 98.88 372 GLU B CA 1
ATOM 8437 C C . GLU B 1 372 ? 9.961 -32.188 -24.359 1 98.88 372 GLU B C 1
ATOM 8439 O O . GLU B 1 372 ? 10.906 -31.688 -24.984 1 98.88 372 GLU B O 1
ATOM 8444 N N . GLU B 1 373 ? 8.836 -31.516 -24.172 1 98.81 373 GLU B N 1
ATOM 8445 C CA . GLU B 1 373 ? 8.586 -30.203 -24.75 1 98.81 373 GLU B CA 1
ATOM 8446 C C . GLU B 1 373 ? 9.164 -29.094 -23.875 1 98.81 373 GLU B C 1
ATOM 8448 O O . GLU B 1 373 ? 9.242 -27.938 -24.297 1 98.81 373 GLU B O 1
ATOM 8453 N N . SER B 1 374 ? 9.656 -29.438 -22.656 1 98.75 374 SER B N 1
ATOM 8454 C CA . SER B 1 374 ? 9.812 -28.406 -21.641 1 98.75 374 SER B CA 1
ATOM 8455 C C . SER B 1 374 ? 11.266 -28.281 -21.188 1 98.75 374 SER B C 1
ATOM 8457 O O . SER B 1 374 ? 11.703 -27.203 -20.781 1 98.75 374 SER B O 1
ATOM 8459 N N . LEU B 1 375 ? 12.023 -29.359 -21.141 1 98.88 375 LEU B N 1
ATOM 8460 C CA . LEU B 1 375 ? 13.398 -29.312 -20.641 1 98.88 375 LEU B CA 1
ATOM 8461 C C . LEU B 1 375 ? 14.266 -28.422 -21.516 1 98.88 375 LEU B C 1
ATOM 8463 O O . LEU B 1 375 ? 14.062 -28.344 -22.734 1 98.88 375 LEU B O 1
ATOM 8467 N N . VAL B 1 376 ? 15.25 -27.703 -20.938 1 98.94 376 VAL B N 1
ATOM 8468 C CA . VAL B 1 376 ? 15.938 -26.625 -21.641 1 98.94 376 VAL B CA 1
ATOM 8469 C C . VAL B 1 376 ? 17.422 -26.953 -21.766 1 98.94 376 VAL B C 1
ATOM 8471 O O . VAL B 1 376 ? 18.109 -27.172 -20.766 1 98.94 376 VAL B O 1
ATOM 8474 N N . LEU B 1 377 ? 17.891 -27.031 -22.984 1 98.94 377 LEU B N 1
ATOM 8475 C CA . LEU B 1 377 ? 19.328 -27.078 -23.219 1 98.94 377 LEU B CA 1
ATOM 8476 C C . LEU B 1 377 ? 19.953 -25.688 -23.031 1 98.94 377 LEU B C 1
ATOM 8478 O O . LEU B 1 377 ? 19.703 -24.781 -23.828 1 98.94 377 LEU B O 1
ATOM 8482 N N . LEU B 1 378 ? 20.781 -25.562 -22 1 98.88 378 LEU B N 1
ATOM 8483 C CA . LEU B 1 378 ? 21.312 -24.25 -21.641 1 98.88 378 LEU B CA 1
ATOM 8484 C C . LEU B 1 378 ? 22.625 -23.984 -22.344 1 98.88 378 LEU B C 1
ATOM 8486 O O . LEU B 1 378 ? 22.938 -22.844 -22.688 1 98.88 378 LEU B O 1
ATOM 8490 N N . LYS B 1 379 ? 23.391 -25.047 -22.484 1 98.81 379 LYS B N 1
ATOM 8491 C CA . LYS B 1 379 ? 24.734 -24.984 -23.062 1 98.81 379 LYS B CA 1
ATOM 8492 C C . LYS B 1 379 ? 25.062 -26.25 -23.844 1 98.81 379 LYS B C 1
ATOM 8494 O O . LYS B 1 379 ? 24.672 -27.344 -23.453 1 98.81 379 LYS B O 1
ATOM 8499 N N . ASN B 1 380 ? 25.719 -26.094 -24.906 1 98.62 380 ASN B N 1
ATOM 8500 C CA . ASN B 1 380 ? 26.172 -27.219 -25.719 1 98.62 380 ASN B CA 1
ATOM 8501 C C . ASN B 1 380 ? 27.422 -26.875 -26.531 1 98.62 380 ASN B C 1
ATOM 8503 O O . ASN B 1 380 ? 27.344 -26.734 -27.75 1 98.62 380 ASN B O 1
ATOM 8507 N N . GLU B 1 381 ? 28.484 -26.891 -25.906 1 97.5 381 GLU B N 1
ATOM 8508 C CA . GLU B 1 381 ? 29.75 -26.547 -26.562 1 97.5 381 GLU B CA 1
ATOM 8509 C C . GLU B 1 381 ? 30.297 -27.703 -27.375 1 97.5 381 GLU B C 1
ATOM 8511 O O . GLU B 1 381 ? 30.312 -28.844 -26.906 1 97.5 381 GLU B O 1
ATOM 8516 N N . GLY B 1 382 ? 30.75 -27.422 -28.562 1 95.12 382 GLY B N 1
ATOM 8517 C CA . GLY B 1 382 ? 31.359 -28.422 -29.406 1 95.12 382 GLY B CA 1
ATOM 8518 C C . GLY B 1 382 ? 30.375 -29.484 -29.875 1 95.12 382 GLY B C 1
ATOM 8519 O O . GLY B 1 382 ? 30.766 -30.609 -30.219 1 95.12 382 GLY B O 1
ATOM 8520 N N . ASN B 1 383 ? 29.109 -29.188 -29.75 1 96.06 383 ASN B N 1
ATOM 8521 C CA . ASN B 1 383 ? 28.078 -30.156 -30.109 1 96.06 383 ASN B CA 1
ATOM 8522 C C . ASN B 1 383 ? 28.297 -31.484 -29.406 1 96.06 383 ASN B C 1
ATOM 8524 O O . ASN B 1 383 ? 28.219 -32.562 -30.031 1 96.06 383 ASN B O 1
ATOM 8528 N N . LEU B 1 384 ? 28.609 -31.344 -28.172 1 97.88 384 LEU B N 1
ATOM 8529 C CA . LEU B 1 384 ? 28.781 -32.531 -27.359 1 97.88 384 LEU B CA 1
ATOM 8530 C C . LEU B 1 384 ? 27.516 -33.375 -27.359 1 97.88 384 LEU B C 1
ATOM 8532 O O . LEU B 1 384 ? 27.578 -34.594 -27.281 1 97.88 384 LEU B O 1
ATOM 8536 N N . LEU B 1 385 ? 26.375 -32.75 -27.344 1 98.44 385 LEU B N 1
ATOM 8537 C CA . LEU B 1 385 ? 25.062 -33.406 -27.5 1 98.44 385 LEU B CA 1
ATOM 8538 C C . LEU B 1 385 ? 24.516 -33.156 -28.906 1 98.44 385 LEU B C 1
ATOM 8540 O O . LEU B 1 385 ? 24.781 -32.125 -29.516 1 98.44 385 LEU B O 1
ATOM 8544 N N . PRO B 1 386 ? 23.734 -34.094 -29.359 1 98.31 386 PRO B N 1
ATOM 8545 C CA . PRO B 1 386 ? 23.266 -35.344 -28.734 1 98.31 386 PRO B CA 1
ATOM 8546 C C . PRO B 1 386 ? 24.312 -36.438 -28.734 1 98.31 386 PRO B C 1
ATOM 8548 O O . PRO B 1 386 ? 25.234 -36.406 -29.547 1 98.31 386 PRO B O 1
ATOM 8551 N N . LEU B 1 387 ? 24.141 -37.344 -27.844 1 98.06 387 LEU B N 1
ATOM 8552 C CA . LEU B 1 387 ? 25.016 -38.531 -27.781 1 98.06 387 LEU B CA 1
ATOM 8553 C C . LEU B 1 387 ? 24.734 -39.469 -28.938 1 98.06 387 LEU B C 1
ATOM 8555 O O . LEU B 1 387 ? 23.594 -39.875 -29.141 1 98.06 387 LEU B O 1
ATOM 8559 N N . SER B 1 388 ? 25.719 -39.75 -29.672 1 90.69 388 SER B N 1
ATOM 8560 C CA . SER B 1 388 ? 25.656 -40.719 -30.781 1 90.69 388 SER B CA 1
ATOM 8561 C C . SER B 1 388 ? 26.922 -41.531 -30.875 1 90.69 388 SER B C 1
ATOM 8563 O O . SER B 1 388 ? 28.031 -41 -30.906 1 90.69 388 SER B O 1
ATOM 8565 N N . GLY B 1 389 ? 26.781 -42.812 -30.859 1 91.62 389 GLY B N 1
ATOM 8566 C CA . GLY B 1 389 ? 27.906 -43.688 -31.094 1 91.62 389 GLY B CA 1
ATOM 8567 C C . GLY B 1 389 ? 28.891 -43.75 -29.953 1 91.62 389 GLY B C 1
ATOM 8568 O O . GLY B 1 389 ? 30.078 -44.062 -30.141 1 91.62 389 GLY B O 1
ATOM 8569 N N . VAL B 1 390 ? 28.484 -43.344 -28.812 1 96.44 390 VAL B N 1
ATOM 8570 C CA . VAL B 1 390 ? 29.391 -43.344 -27.656 1 96.44 390 VAL B CA 1
ATOM 8571 C C . VAL B 1 390 ? 29.594 -44.781 -27.156 1 96.44 390 VAL B C 1
ATOM 8573 O O . VAL B 1 390 ? 28.656 -45.562 -27.172 1 96.44 390 VAL B O 1
ATOM 8576 N N . LYS B 1 391 ? 30.766 -45.062 -26.688 1 97.5 391 LYS B N 1
ATOM 8577 C CA . LYS B 1 391 ? 31.109 -46.406 -26.281 1 97.5 391 LYS B CA 1
ATOM 8578 C C . LYS B 1 391 ? 30.953 -46.594 -24.781 1 97.5 391 LYS B C 1
ATOM 8580 O O . LYS B 1 391 ? 30.656 -47.688 -24.297 1 97.5 391 LYS B O 1
ATOM 8585 N N . SER B 1 392 ? 31.25 -45.562 -24.031 1 98.44 392 SER B N 1
ATOM 8586 C CA . SER B 1 392 ? 31.141 -45.656 -22.578 1 98.44 392 SER B CA 1
ATOM 8587 C C . SER B 1 392 ? 30.688 -44.344 -21.969 1 98.44 392 SER B C 1
ATOM 8589 O O . SER B 1 392 ? 31.094 -43.281 -22.422 1 98.44 392 SER B O 1
ATOM 8591 N N . VAL B 1 393 ? 29.828 -44.438 -21.047 1 98.75 393 VAL B N 1
ATOM 8592 C CA . VAL B 1 393 ? 29.266 -43.281 -20.375 1 98.75 393 VAL B CA 1
ATOM 8593 C C . VAL B 1 393 ? 29.312 -43.469 -18.859 1 98.75 393 VAL B C 1
ATOM 8595 O O . VAL B 1 393 ? 28.828 -44.5 -18.344 1 98.75 393 VAL B O 1
ATOM 8598 N N . ALA B 1 394 ? 29.906 -42.531 -18.109 1 98.81 394 ALA B N 1
ATOM 8599 C CA . ALA B 1 394 ? 29.781 -42.438 -16.656 1 98.81 394 ALA B CA 1
ATOM 8600 C C . ALA B 1 394 ? 28.562 -41.625 -16.25 1 98.81 394 ALA B C 1
ATOM 8602 O O . ALA B 1 394 ? 28.438 -40.438 -16.656 1 98.81 394 ALA B O 1
ATOM 8603 N N . MET B 1 395 ? 27.625 -42.219 -15.586 1 98.81 395 MET B N 1
ATOM 8604 C CA . MET B 1 395 ? 26.5 -41.469 -15 1 98.81 395 MET B CA 1
ATOM 8605 C C . MET B 1 395 ? 26.703 -41.312 -13.492 1 98.81 395 MET B C 1
ATOM 8607 O O . MET B 1 395 ? 26.906 -42.281 -12.773 1 98.81 395 MET B O 1
ATOM 8611 N N . ILE B 1 396 ? 26.641 -40.031 -13.023 1 98.81 396 ILE B N 1
ATOM 8612 C CA . ILE B 1 396 ? 27.125 -39.75 -11.68 1 98.81 396 ILE B CA 1
ATOM 8613 C C . ILE B 1 396 ? 26.125 -38.875 -10.945 1 98.81 396 ILE B C 1
ATOM 8615 O O . ILE B 1 396 ? 25.703 -37.844 -11.453 1 98.81 396 ILE B O 1
ATOM 8619 N N . GLY B 1 397 ? 25.672 -39.344 -9.758 1 97.56 397 GLY B N 1
ATOM 8620 C CA . GLY B 1 397 ? 25.016 -38.469 -8.805 1 97.56 397 GLY B CA 1
ATOM 8621 C C . GLY B 1 397 ? 23.5 -38.531 -8.859 1 97.56 397 GLY B C 1
ATOM 8622 O O . GLY B 1 397 ? 22.938 -39.281 -9.664 1 97.56 397 GLY B O 1
ATOM 8623 N N . ALA B 1 398 ? 22.844 -37.875 -7.871 1 95.25 398 ALA B N 1
ATOM 8624 C CA . ALA B 1 398 ? 21.453 -37.469 -7.746 1 95.25 398 ALA B CA 1
ATOM 8625 C C . ALA B 1 398 ? 20.531 -38.688 -7.789 1 95.25 398 ALA B C 1
ATOM 8627 O O . ALA B 1 398 ? 19.391 -38.594 -8.273 1 95.25 398 ALA B O 1
ATOM 8628 N N . HIS B 1 399 ? 21.047 -39.844 -7.434 1 98.06 399 HIS B N 1
ATOM 8629 C CA . HIS B 1 399 ? 20.25 -41.062 -7.453 1 98.06 399 HIS B CA 1
ATOM 8630 C C . HIS B 1 399 ? 19.656 -41.312 -8.836 1 98.06 399 HIS B C 1
ATOM 8632 O O . HIS B 1 399 ? 18.531 -41.781 -8.961 1 98.06 399 HIS B O 1
ATOM 8638 N N . ALA B 1 400 ? 20.391 -41 -9.82 1 98.56 400 ALA B N 1
ATOM 8639 C CA . ALA B 1 400 ? 19.938 -41.125 -11.195 1 98.56 400 ALA B CA 1
ATOM 8640 C C . ALA B 1 400 ? 19.641 -42.594 -11.516 1 98.56 400 ALA B C 1
ATOM 8642 O O . ALA B 1 400 ? 18.938 -42.906 -12.477 1 98.56 400 ALA B O 1
ATOM 8643 N N . ASP B 1 401 ? 20.172 -43.5 -10.703 1 98.38 401 ASP B N 1
ATOM 8644 C CA . ASP B 1 401 ? 19.938 -44.938 -10.891 1 98.38 401 ASP B CA 1
ATOM 8645 C C . ASP B 1 401 ? 18.547 -45.344 -10.406 1 98.38 401 ASP B C 1
ATOM 8647 O O . ASP B 1 401 ? 18.062 -46.438 -10.719 1 98.38 401 ASP B O 1
ATOM 8651 N N . LYS B 1 402 ? 17.953 -44.469 -9.656 1 98.38 402 LYS B N 1
ATOM 8652 C CA . LYS B 1 402 ? 16.688 -44.812 -9.031 1 98.38 402 LYS B CA 1
ATOM 8653 C C . LYS B 1 402 ? 15.531 -44.031 -9.641 1 98.38 402 LYS B C 1
ATOM 8655 O O . LYS B 1 402 ? 14.438 -44.562 -9.828 1 98.38 402 LYS B O 1
ATOM 8660 N N . GLY B 1 403 ? 15.758 -42.75 -9.867 1 98.62 403 GLY B N 1
ATOM 8661 C CA . GLY B 1 403 ? 14.656 -41.938 -10.383 1 98.62 403 GLY B CA 1
ATOM 8662 C C . GLY B 1 403 ? 15.023 -40.469 -10.547 1 98.62 403 GLY B C 1
ATOM 8663 O O . GLY B 1 403 ? 16.203 -40.125 -10.703 1 98.62 403 GLY B O 1
ATOM 8664 N N . VAL B 1 404 ? 13.953 -39.625 -10.695 1 98.69 404 VAL B N 1
ATOM 8665 C CA . VAL B 1 404 ? 14.094 -38.156 -10.82 1 98.69 404 VAL B CA 1
ATOM 8666 C C . VAL B 1 404 ? 13.32 -37.469 -9.703 1 98.69 404 VAL B C 1
ATOM 8668 O O . VAL B 1 404 ? 12.258 -37.938 -9.289 1 98.69 404 VAL B O 1
ATOM 8671 N N . ILE B 1 405 ? 13.836 -36.375 -9.234 1 98 405 ILE B N 1
ATOM 8672 C CA . ILE B 1 405 ? 13.336 -35.719 -8.023 1 98 405 ILE B CA 1
ATOM 8673 C C . ILE B 1 405 ? 12.109 -34.875 -8.352 1 98 405 ILE B C 1
ATOM 8675 O O . ILE B 1 405 ? 11.891 -34.5 -9.508 1 98 405 ILE B O 1
ATOM 8679 N N . SER B 1 406 ? 11.203 -34.688 -7.375 1 96.75 406 SER B N 1
ATOM 8680 C CA . SER B 1 406 ? 10.055 -33.781 -7.414 1 96.75 406 SER B CA 1
ATOM 8681 C C . SER B 1 406 ? 10.086 -32.781 -6.254 1 96.75 406 SER B C 1
ATOM 8683 O O . SER B 1 406 ? 10.938 -32.906 -5.367 1 96.75 406 SER B O 1
ATOM 8685 N N . GLY B 1 407 ? 9.18 -31.781 -6.32 1 95.75 407 GLY B N 1
ATOM 8686 C CA . GLY B 1 407 ? 9.047 -30.844 -5.215 1 95.75 407 GLY B CA 1
ATOM 8687 C C . GLY B 1 407 ? 8.133 -31.344 -4.113 1 95.75 407 GLY B C 1
ATOM 8688 O O . GLY B 1 407 ? 7.59 -32.438 -4.203 1 95.75 407 GLY B O 1
ATOM 8689 N N . GLY B 1 408 ? 8.109 -30.562 -3.006 1 95 408 GLY B N 1
ATOM 8690 C CA . GLY B 1 408 ? 7.32 -30.969 -1.854 1 95 408 GLY B CA 1
ATOM 8691 C C . GLY B 1 408 ? 6.133 -30.062 -1.586 1 95 408 GLY B C 1
ATOM 8692 O O . GLY B 1 408 ? 5.793 -29.219 -2.416 1 95 408 GLY B O 1
ATOM 8693 N N . GLY B 1 409 ? 5.465 -30.344 -0.473 1 93.88 409 GLY B N 1
ATOM 8694 C CA . GLY B 1 409 ? 4.309 -29.562 -0.067 1 93.88 409 GLY B CA 1
ATOM 8695 C C . GLY B 1 409 ? 3.014 -30.047 -0.689 1 93.88 409 GLY B C 1
ATOM 8696 O O . GLY B 1 409 ? 2.834 -31.25 -0.908 1 93.88 409 GLY B O 1
ATOM 8697 N N . SER B 1 410 ? 2.164 -29.141 -0.966 1 92.06 410 SER B N 1
ATOM 8698 C CA . SER B 1 410 ? 0.828 -29.484 -1.448 1 92.06 410 SER B CA 1
ATOM 8699 C C . SER B 1 410 ? 0.862 -29.922 -2.906 1 92.06 410 SER B C 1
ATOM 8701 O O . SER B 1 410 ? -0.127 -30.453 -3.426 1 92.06 410 SER B O 1
ATOM 8703 N N . SER B 1 411 ? 2.008 -29.844 -3.504 1 92.62 411 SER B N 1
ATOM 8704 C CA . SER B 1 411 ? 2.166 -30.266 -4.887 1 92.62 411 SER B CA 1
ATOM 8705 C C . SER B 1 411 ? 2.783 -31.656 -4.969 1 92.62 411 SER B C 1
ATOM 8707 O O . SER B 1 411 ? 2.943 -32.219 -6.059 1 92.62 411 SER B O 1
ATOM 8709 N N . GLY B 1 412 ? 3.117 -32.25 -3.859 1 92.62 412 GLY B N 1
ATOM 8710 C CA . GLY B 1 412 ? 3.814 -33.531 -3.83 1 92.62 412 GLY B CA 1
ATOM 8711 C C . GLY B 1 412 ? 2.916 -34.719 -4.16 1 92.62 412 GLY B C 1
ATOM 8712 O O . GLY B 1 412 ? 2.152 -35.188 -3.312 1 92.62 412 GLY B O 1
ATOM 8713 N N . VAL B 1 413 ? 3.006 -35.312 -5.305 1 95.81 413 VAL B N 1
ATOM 8714 C CA . VAL B 1 413 ? 2.211 -36.438 -5.777 1 95.81 413 VAL B CA 1
ATOM 8715 C C . VAL B 1 413 ? 2.898 -37.75 -5.402 1 95.81 413 VAL B C 1
ATOM 8717 O O . VAL B 1 413 ? 4.113 -37.906 -5.574 1 95.81 413 VAL B O 1
ATOM 8720 N N . THR B 1 414 ? 2.162 -38.688 -4.809 1 95.25 414 THR B N 1
ATOM 8721 C CA . THR B 1 414 ? 2.658 -40.031 -4.68 1 95.25 414 THR B CA 1
ATOM 8722 C C . THR B 1 414 ? 2.707 -40.719 -6.039 1 95.25 414 THR B C 1
ATOM 8724 O O . THR B 1 414 ? 1.67 -40.938 -6.672 1 95.25 414 THR B O 1
ATOM 8727 N N . PRO B 1 415 ? 3.871 -41.094 -6.438 1 96.75 415 PRO B N 1
ATOM 8728 C CA . PRO B 1 415 ? 3.988 -41.531 -7.824 1 96.75 415 PRO B CA 1
ATOM 8729 C C . PRO B 1 415 ? 3.455 -42.969 -8.023 1 96.75 415 PRO B C 1
ATOM 8731 O O . PRO B 1 415 ? 3.621 -43.812 -7.148 1 96.75 415 PRO B O 1
ATOM 8734 N N . VAL B 1 416 ? 2.838 -43.25 -9.188 1 96.81 416 VAL B N 1
ATOM 8735 C CA . VAL B 1 416 ? 2.568 -44.594 -9.641 1 96.81 416 VAL B CA 1
ATOM 8736 C C . VAL B 1 416 ? 3.869 -45.406 -9.68 1 96.81 416 VAL B C 1
ATOM 8738 O O . VAL B 1 416 ? 4.867 -44.938 -10.25 1 96.81 416 VAL B O 1
ATOM 8741 N N . GLY B 1 417 ? 3.889 -46.5 -9.031 1 95.69 417 GLY B N 1
ATOM 8742 C CA . GLY B 1 417 ? 5.109 -47.281 -8.922 1 95.69 417 GLY B CA 1
ATOM 8743 C C . GLY B 1 417 ? 5.875 -47 -7.641 1 95.69 417 GLY B C 1
ATOM 8744 O O . GLY B 1 417 ? 6.863 -47.688 -7.352 1 95.69 417 GLY B O 1
ATOM 8745 N N . GLY B 1 418 ? 5.441 -46 -6.836 1 95.75 418 GLY B N 1
ATOM 8746 C CA . GLY B 1 418 ? 6.008 -45.719 -5.523 1 95.75 418 GLY B CA 1
ATOM 8747 C C . GLY B 1 418 ? 7.25 -44.844 -5.59 1 95.75 418 GLY B C 1
ATOM 8748 O O . GLY B 1 418 ? 7.809 -44.625 -6.668 1 95.75 418 GLY B O 1
ATOM 8749 N N . ASN B 1 419 ? 7.68 -44.344 -4.512 1 95.88 419 ASN B N 1
ATOM 8750 C CA . ASN B 1 419 ? 8.93 -43.594 -4.328 1 95.88 419 ASN B CA 1
ATOM 8751 C C . ASN B 1 419 ? 10.102 -44.562 -4.09 1 95.88 419 ASN B C 1
ATOM 8753 O O . ASN B 1 419 ? 10.195 -45.188 -3.035 1 95.88 419 ASN B O 1
ATOM 8757 N N . PRO B 1 420 ? 10.984 -44.625 -5 1 97.44 420 PRO B N 1
ATOM 8758 C CA . PRO B 1 420 ? 12.07 -45.594 -4.855 1 97.44 420 PRO B CA 1
ATOM 8759 C C . PRO B 1 420 ? 13.008 -45.25 -3.697 1 97.44 420 PRO B C 1
ATOM 8761 O O . PRO B 1 420 ? 13.836 -46.062 -3.305 1 97.44 420 PRO B O 1
ATOM 8764 N N . LEU B 1 421 ? 12.922 -44.094 -3.18 1 96.94 421 LEU B N 1
ATOM 8765 C CA . LEU B 1 421 ? 13.781 -43.688 -2.076 1 96.94 421 LEU B CA 1
ATOM 8766 C C . LEU B 1 421 ? 12.961 -43.375 -0.831 1 96.94 421 LEU B C 1
ATOM 8768 O O . LEU B 1 421 ? 13.375 -42.562 0.002 1 96.94 421 LEU B O 1
ATOM 8772 N N . GLU B 1 422 ? 11.836 -43.906 -0.688 1 93.38 422 GLU B N 1
ATOM 8773 C CA . GLU B 1 422 ? 10.93 -43.656 0.425 1 93.38 422 GLU B CA 1
ATOM 8774 C C . GLU B 1 422 ? 11.641 -43.812 1.767 1 93.38 422 GLU B C 1
ATOM 8776 O O . GLU B 1 422 ? 12.289 -44.812 2.023 1 93.38 422 GLU B O 1
ATOM 8781 N N . GLY B 1 423 ? 11.531 -42.75 2.564 1 92.38 423 GLY B N 1
ATOM 8782 C CA . GLY B 1 423 ? 12.039 -42.812 3.926 1 92.38 423 GLY B CA 1
ATOM 8783 C C . GLY B 1 423 ? 13.547 -42.656 4.008 1 92.38 423 GLY B C 1
ATOM 8784 O O . GLY B 1 423 ? 14.117 -42.656 5.098 1 92.38 423 GLY B O 1
ATOM 8785 N N . GLN B 1 424 ? 14.234 -42.406 2.912 1 93.44 424 GLN B N 1
ATOM 8786 C CA . GLN B 1 424 ? 15.695 -42.406 2.916 1 93.44 424 GLN B CA 1
ATOM 8787 C C . GLN B 1 424 ? 16.25 -40.969 2.949 1 93.44 424 GLN B C 1
ATOM 8789 O O . GLN B 1 424 ? 17.391 -40.75 3.328 1 93.44 424 GLN B O 1
ATOM 8794 N N . LEU B 1 425 ? 15.422 -40.094 2.559 1 93.75 425 LEU B N 1
ATOM 8795 C CA . LEU B 1 425 ? 15.883 -38.688 2.432 1 93.75 425 LEU B CA 1
ATOM 8796 C C . LEU B 1 425 ? 15.102 -37.781 3.357 1 93.75 425 LEU B C 1
ATOM 8798 O O . LEU B 1 425 ? 13.945 -38.062 3.684 1 93.75 425 LEU B O 1
ATOM 8802 N N . GLU B 1 426 ? 15.727 -36.625 3.799 1 91.94 426 GLU B N 1
ATOM 8803 C CA . GLU B 1 426 ? 15.078 -35.594 4.578 1 91.94 426 GLU B CA 1
ATOM 8804 C C . GLU B 1 426 ? 14.68 -34.406 3.689 1 91.94 426 GLU B C 1
ATOM 8806 O O . GLU B 1 426 ? 15.375 -34.094 2.725 1 91.94 426 GLU B O 1
ATOM 8811 N N . PRO B 1 427 ? 13.648 -33.844 4.074 1 92.44 427 PRO B N 1
ATOM 8812 C CA . PRO B 1 427 ? 12.734 -34.094 5.191 1 92.44 427 PRO B CA 1
ATOM 8813 C C . PRO B 1 427 ? 11.781 -35.25 4.914 1 92.44 427 PRO B C 1
ATOM 8815 O O . PRO B 1 427 ? 11.422 -35.5 3.762 1 92.44 427 PRO B O 1
ATOM 8818 N N . LYS B 1 428 ? 11.305 -35.906 5.969 1 91.94 428 LYS B N 1
ATOM 8819 C CA . LYS B 1 428 ? 10.438 -37.062 5.875 1 91.94 428 LYS B CA 1
ATOM 8820 C C . LYS B 1 428 ? 8.969 -36.688 6.082 1 91.94 428 LYS B C 1
ATOM 8822 O O . LYS B 1 428 ? 8.07 -37.5 5.836 1 91.94 428 LYS B O 1
ATOM 8827 N N . SER B 1 429 ? 8.812 -35.5 6.566 1 87.56 429 SER B N 1
ATOM 8828 C CA . SER B 1 429 ? 7.48 -34.938 6.812 1 87.56 429 SER B CA 1
ATOM 8829 C C . SER B 1 429 ? 7.32 -33.562 6.164 1 87.56 429 SER B C 1
ATOM 8831 O O . SER B 1 429 ? 8.219 -33.094 5.469 1 87.56 429 SER B O 1
ATOM 8833 N N . TRP B 1 430 ? 6.152 -33 6.289 1 85.75 430 TRP B N 1
ATOM 8834 C CA . TRP B 1 430 ? 5.855 -31.719 5.672 1 85.75 430 TRP B CA 1
ATOM 8835 C C . TRP B 1 430 ? 7.02 -30.75 5.852 1 85.75 430 TRP B C 1
ATOM 8837 O O . TRP B 1 430 ? 7.543 -30.594 6.957 1 85.75 430 TRP B O 1
ATOM 8847 N N . PRO B 1 431 ? 7.441 -30.188 4.77 1 88 431 PRO B N 1
ATOM 8848 C CA . PRO B 1 431 ? 6.832 -30.203 3.441 1 88 431 PRO B CA 1
ATOM 8849 C C . PRO B 1 431 ? 7.289 -31.406 2.6 1 88 431 PRO B C 1
ATOM 8851 O O . PRO B 1 431 ? 7.016 -31.453 1.397 1 88 431 PRO B O 1
ATOM 8854 N N . GLY B 1 432 ? 8.086 -32.344 3.236 1 87.69 432 GLY B N 1
ATOM 8855 C CA . GLY B 1 432 ? 8.383 -33.594 2.557 1 87.69 432 GLY B CA 1
ATOM 8856 C C . GLY B 1 432 ? 7.219 -34.562 2.541 1 87.69 432 GLY B C 1
ATOM 8857 O O . GLY B 1 432 ? 6.062 -34.156 2.668 1 87.69 432 GLY B O 1
ATOM 8858 N N . PRO B 1 433 ? 7.551 -35.812 2.352 1 90.69 433 PRO B N 1
ATOM 8859 C CA . PRO B 1 433 ? 8.875 -36.406 2.104 1 90.69 433 PRO B CA 1
ATOM 8860 C C . PRO B 1 433 ? 9.453 -36 0.751 1 90.69 433 PRO B C 1
ATOM 8862 O O . PRO B 1 433 ? 8.703 -35.656 -0.172 1 90.69 433 PRO B O 1
ATOM 8865 N N . VAL B 1 434 ? 10.695 -36 0.733 1 95.81 434 VAL B N 1
ATOM 8866 C CA . VAL B 1 434 ? 11.328 -35.875 -0.575 1 95.81 434 VAL B CA 1
ATOM 8867 C C . VAL B 1 434 ? 10.922 -37.062 -1.456 1 95.81 434 VAL B C 1
ATOM 8869 O O . VAL B 1 434 ? 11.039 -38.219 -1.05 1 95.81 434 VAL B O 1
ATOM 8872 N N . THR B 1 435 ? 10.414 -36.781 -2.615 1 95.81 435 THR B N 1
ATOM 8873 C CA . THR B 1 435 ? 9.891 -37.812 -3.5 1 95.81 435 THR B CA 1
ATOM 8874 C C . THR B 1 435 ? 10.688 -37.875 -4.801 1 95.81 435 THR B C 1
ATOM 8876 O O . THR B 1 435 ? 10.945 -36.844 -5.418 1 95.81 435 THR B O 1
ATOM 8879 N N . TYR B 1 436 ? 11.062 -39.031 -5.168 1 97.88 436 TYR B N 1
ATOM 8880 C CA . TYR B 1 436 ? 11.594 -39.344 -6.496 1 97.88 436 TYR B CA 1
ATOM 8881 C C . TYR B 1 436 ? 10.586 -40.125 -7.32 1 97.88 436 TYR B C 1
ATOM 8883 O O . TYR B 1 436 ? 9.984 -41.094 -6.832 1 97.88 436 TYR B O 1
ATOM 8891 N N . MET B 1 437 ? 10.336 -39.656 -8.508 1 98.19 437 MET B N 1
ATOM 8892 C CA . MET B 1 437 ? 9.578 -40.469 -9.461 1 98.19 437 MET B CA 1
ATOM 8893 C C . MET B 1 437 ? 10.375 -41.688 -9.898 1 98.19 437 MET B C 1
ATOM 8895 O O . MET B 1 437 ? 11.586 -41.625 -10.102 1 98.19 437 MET B O 1
ATOM 8899 N N . PRO B 1 438 ? 9.688 -42.844 -9.984 1 98.12 438 PRO B N 1
ATOM 8900 C CA . PRO B 1 438 ? 10.422 -44.062 -10.352 1 98.12 438 PRO B CA 1
ATOM 8901 C C . PRO B 1 438 ? 10.742 -44.125 -11.852 1 98.12 438 PRO B C 1
ATOM 8903 O O . PRO B 1 438 ? 10.266 -45.031 -12.547 1 98.12 438 PRO B O 1
ATOM 8906 N N . SER B 1 439 ? 11.492 -43.25 -12.305 1 98.5 439 SER B N 1
ATOM 8907 C CA . SER B 1 439 ? 11.945 -43.062 -13.68 1 98.5 439 SER B CA 1
ATOM 8908 C C . SER B 1 439 ? 13.453 -42.812 -13.734 1 98.5 439 SER B C 1
ATOM 8910 O O . SER B 1 439 ? 13.898 -41.656 -13.82 1 98.5 439 SER B O 1
ATOM 8912 N N . SER B 1 440 ? 14.211 -43.875 -13.742 1 98.62 440 SER B N 1
ATOM 8913 C CA . SER B 1 440 ? 15.672 -43.812 -13.656 1 98.62 440 SER B CA 1
ATOM 8914 C C . SER B 1 440 ? 16.281 -43.312 -14.961 1 98.62 440 SER B C 1
ATOM 8916 O O . SER B 1 440 ? 16.156 -43.969 -16 1 98.62 440 SER B O 1
ATOM 8918 N N . PRO B 1 441 ? 17.031 -42.219 -14.867 1 98.81 441 PRO B N 1
ATOM 8919 C CA . PRO B 1 441 ? 17.781 -41.781 -16.062 1 98.81 441 PRO B CA 1
ATOM 8920 C C . PRO B 1 441 ? 18.781 -42.844 -16.516 1 98.81 441 PRO B C 1
ATOM 8922 O O . PRO B 1 441 ? 19.016 -42.969 -17.719 1 98.81 441 PRO B O 1
ATOM 8925 N N . VAL B 1 442 ? 19.406 -43.656 -15.641 1 98.81 442 VAL B N 1
ATOM 8926 C CA . VAL B 1 442 ? 20.406 -44.656 -15.969 1 98.81 442 VAL B CA 1
ATOM 8927 C C . VAL B 1 442 ? 19.75 -45.781 -16.797 1 98.81 442 VAL B C 1
ATOM 8929 O O . VAL B 1 442 ? 20.266 -46.125 -17.859 1 98.81 442 VAL B O 1
ATOM 8932 N N . GLU B 1 443 ? 18.656 -46.219 -16.312 1 98.69 443 GLU B N 1
ATOM 8933 C CA . GLU B 1 443 ? 17.984 -47.312 -17.031 1 98.69 443 GLU B CA 1
ATOM 8934 C C . GLU B 1 443 ? 17.453 -46.812 -18.375 1 98.69 443 GLU B C 1
ATOM 8936 O O . GLU B 1 443 ? 17.484 -47.562 -19.359 1 98.69 443 GLU B O 1
ATOM 8941 N N . ALA B 1 444 ? 16.984 -45.625 -18.406 1 98.81 444 ALA B N 1
ATOM 8942 C CA . ALA B 1 444 ? 16.469 -45.031 -19.656 1 98.81 444 ALA B CA 1
ATOM 8943 C C . ALA B 1 444 ? 17.578 -44.906 -20.688 1 98.81 444 ALA B C 1
ATOM 8945 O O . ALA B 1 444 ? 17.375 -45.188 -21.875 1 98.81 444 ALA B O 1
ATOM 8946 N N . LEU B 1 445 ? 18.766 -44.406 -20.25 1 98.69 445 LEU B N 1
ATOM 8947 C CA . LEU B 1 445 ? 19.859 -44.219 -21.188 1 98.69 445 LEU B CA 1
ATOM 8948 C C . LEU B 1 445 ? 20.375 -45.562 -21.688 1 98.69 445 LEU B C 1
ATOM 8950 O O . LEU B 1 445 ? 20.75 -45.719 -22.859 1 98.69 445 LEU B O 1
ATOM 8954 N N . LYS B 1 446 ? 20.438 -46.625 -20.812 1 98.5 446 LYS B N 1
ATOM 8955 C CA . LYS B 1 446 ? 20.812 -47.969 -21.234 1 98.5 446 LYS B CA 1
ATOM 8956 C C . LYS B 1 446 ? 19.891 -48.469 -22.328 1 98.5 446 LYS B C 1
ATOM 8958 O O . LYS B 1 446 ? 20.344 -49.125 -23.281 1 98.5 446 LYS B O 1
ATOM 8963 N N . ALA B 1 447 ? 18.656 -48.188 -22.156 1 98.25 447 ALA B N 1
ATOM 8964 C CA . ALA B 1 447 ? 17.672 -48.625 -23.156 1 98.25 447 ALA B CA 1
ATOM 8965 C C . ALA B 1 447 ? 17.875 -47.875 -24.469 1 98.25 447 ALA B C 1
ATOM 8967 O O . ALA B 1 447 ? 17.703 -48.469 -25.547 1 98.25 447 ALA B O 1
ATOM 8968 N N . ASP B 1 448 ? 18.328 -46.625 -24.422 1 97.88 448 ASP B N 1
ATOM 8969 C CA . ASP B 1 448 ? 18.438 -45.812 -25.625 1 97.88 448 ASP B CA 1
ATOM 8970 C C . ASP B 1 448 ? 19.797 -46 -26.281 1 97.88 448 ASP B C 1
ATOM 8972 O O . ASP B 1 448 ? 19.953 -45.719 -27.469 1 97.88 448 ASP B O 1
ATOM 8976 N N . LEU B 1 449 ? 20.844 -46.469 -25.469 1 97.62 449 LEU B N 1
ATOM 8977 C CA . LEU B 1 449 ? 22.188 -46.75 -25.984 1 97.62 449 LEU B CA 1
ATOM 8978 C C . LEU B 1 449 ? 22.609 -48.188 -25.625 1 97.62 449 LEU B C 1
ATOM 8980 O O . LEU B 1 449 ? 23.594 -48.375 -24.891 1 97.62 449 LEU B O 1
ATOM 8984 N N . PRO B 1 450 ? 22.047 -49.156 -26.234 1 95.88 450 PRO B N 1
ATOM 8985 C CA . PRO B 1 450 ? 22.281 -50.531 -25.797 1 95.88 450 PRO B CA 1
ATOM 8986 C C . PRO B 1 450 ? 23.719 -51 -26.078 1 95.88 450 PRO B C 1
ATOM 8988 O O . PRO B 1 450 ? 24.188 -51.938 -25.453 1 95.88 450 PRO B O 1
ATOM 8991 N N . LYS B 1 451 ? 24.453 -50.344 -26.891 1 96.94 451 LYS B N 1
ATOM 8992 C CA . LYS B 1 451 ? 25.812 -50.781 -27.234 1 96.94 451 LYS B CA 1
ATOM 8993 C C . LYS B 1 451 ? 26.844 -50.062 -26.359 1 96.94 451 LYS B C 1
ATOM 8995 O O . LYS B 1 451 ? 28.016 -50.469 -26.359 1 96.94 451 LYS B O 1
ATOM 9000 N N . ALA B 1 452 ? 26.422 -49.094 -25.641 1 97.88 452 ALA B N 1
ATOM 9001 C CA . ALA B 1 452 ? 27.344 -48.344 -24.797 1 97.88 452 ALA B CA 1
ATOM 9002 C C . ALA B 1 452 ? 27.469 -49 -23.422 1 97.88 452 ALA B C 1
ATOM 9004 O O . ALA B 1 452 ? 26.484 -49.469 -22.859 1 97.88 452 ALA B O 1
ATOM 9005 N N . LYS B 1 453 ? 28.656 -49 -22.844 1 98.38 453 LYS B N 1
ATOM 9006 C CA . LYS B 1 453 ? 28.844 -49.344 -21.453 1 98.38 453 LYS B CA 1
ATOM 9007 C C . LYS B 1 453 ? 28.5 -48.188 -20.531 1 98.38 453 LYS B C 1
ATOM 9009 O O . LYS B 1 453 ? 29.188 -47.156 -20.516 1 98.38 453 LYS B O 1
ATOM 9014 N N . ILE B 1 454 ? 27.469 -48.312 -19.812 1 98.5 454 ILE B N 1
ATOM 9015 C CA . ILE B 1 454 ? 27 -47.25 -18.922 1 98.5 454 ILE B CA 1
ATOM 9016 C C . ILE B 1 454 ? 27.188 -47.688 -17.469 1 98.5 454 ILE B C 1
ATOM 9018 O O . ILE B 1 454 ? 26.641 -48.719 -17.047 1 98.5 454 ILE B O 1
ATOM 9022 N N . VAL B 1 455 ? 27.953 -46.969 -16.688 1 98.62 455 VAL B N 1
ATOM 9023 C CA . VAL B 1 455 ? 28.234 -47.281 -15.281 1 98.62 455 VAL B CA 1
ATOM 9024 C C . VAL B 1 455 ? 27.828 -46.094 -14.406 1 98.62 455 VAL B C 1
ATOM 9026 O O . VAL B 1 455 ? 28.031 -44.938 -14.781 1 98.62 455 VAL B O 1
ATOM 9029 N N . TYR B 1 456 ? 27.172 -46.406 -13.273 1 98.5 456 TYR B N 1
ATOM 9030 C CA . TYR B 1 456 ? 26.672 -45.406 -12.367 1 98.5 456 TYR B CA 1
ATOM 9031 C C . TYR B 1 456 ? 27.547 -45.281 -11.117 1 98.5 456 TYR B C 1
ATOM 9033 O O . TYR B 1 456 ? 28 -46.312 -10.594 1 98.5 456 TYR B O 1
ATOM 9041 N N . ALA B 1 457 ? 27.797 -44.094 -10.672 1 98.38 457 ALA B N 1
ATOM 9042 C CA . ALA B 1 457 ? 28.344 -43.781 -9.352 1 98.38 457 ALA B CA 1
ATOM 9043 C C . ALA B 1 457 ? 27.484 -42.75 -8.625 1 98.38 457 ALA B C 1
ATOM 9045 O O . ALA B 1 457 ? 27 -41.781 -9.227 1 98.38 457 ALA B O 1
ATOM 9046 N N . GLY B 1 458 ? 27.375 -42.906 -7.34 1 96.94 458 GLY B N 1
ATOM 9047 C CA . GLY B 1 458 ? 26.484 -42.062 -6.559 1 96.94 458 GLY B CA 1
ATOM 9048 C C . GLY B 1 458 ? 26.969 -40.625 -6.422 1 96.94 458 GLY B C 1
ATOM 9049 O O . GLY B 1 458 ? 26.172 -39.719 -6.234 1 96.94 458 GLY B O 1
ATOM 9050 N N . GLY B 1 459 ? 28.266 -40.438 -6.539 1 96.25 459 GLY B N 1
ATOM 9051 C CA . GLY B 1 459 ? 28.859 -39.094 -6.496 1 96.25 459 GLY B CA 1
ATOM 9052 C C . GLY B 1 459 ? 29.281 -38.688 -5.105 1 96.25 459 GLY B C 1
ATOM 9053 O O . GLY B 1 459 ? 29.969 -37.656 -4.938 1 96.25 459 GLY B O 1
ATOM 9054 N N . GLU B 1 460 ? 28.812 -39.406 -4 1 95.56 460 GLU B N 1
ATOM 9055 C CA . GLU B 1 460 ? 29.234 -39.094 -2.639 1 95.56 460 GLU B CA 1
ATOM 9056 C C . GLU B 1 460 ? 30.75 -39.219 -2.475 1 95.56 460 GLU B C 1
ATOM 9058 O O . GLU B 1 460 ? 31.359 -38.438 -1.74 1 95.56 460 GLU B O 1
ATOM 9063 N N . ASP B 1 461 ? 31.266 -40.219 -3.07 1 97.25 461 ASP B N 1
ATOM 9064 C CA . ASP B 1 461 ? 32.719 -40.375 -3.162 1 97.25 461 ASP B CA 1
ATOM 9065 C C . ASP B 1 461 ? 33.25 -39.719 -4.438 1 97.25 461 ASP B C 1
ATOM 9067 O O . ASP B 1 461 ? 33.312 -40.375 -5.492 1 97.25 461 ASP B O 1
ATOM 9071 N N . ILE B 1 462 ? 33.75 -38.531 -4.32 1 98.25 462 ILE B N 1
ATOM 9072 C CA . ILE B 1 462 ? 34.188 -37.719 -5.461 1 98.25 462 ILE B CA 1
ATOM 9073 C C . ILE B 1 462 ? 35.375 -38.438 -6.164 1 98.25 462 ILE B C 1
ATOM 9075 O O . ILE B 1 462 ? 35.438 -38.406 -7.395 1 98.25 462 ILE B O 1
ATOM 9079 N N . ALA B 1 463 ? 36.25 -39.062 -5.387 1 98 463 ALA B N 1
ATOM 9080 C CA . ALA B 1 463 ? 37.375 -39.75 -5.98 1 98 463 ALA B CA 1
ATOM 9081 C C . ALA B 1 463 ? 36.906 -40.906 -6.883 1 98 463 ALA B C 1
ATOM 9083 O O . ALA B 1 463 ? 37.438 -41.094 -7.973 1 98 463 ALA B O 1
ATOM 9084 N N . ALA B 1 464 ? 35.969 -41.625 -6.465 1 98.38 464 ALA B N 1
ATOM 9085 C CA . ALA B 1 464 ? 35.406 -42.719 -7.262 1 98.38 464 ALA B CA 1
ATOM 9086 C C . ALA B 1 464 ? 34.75 -42.188 -8.516 1 98.38 464 ALA B C 1
ATOM 9088 O O . ALA B 1 464 ? 34.844 -42.781 -9.594 1 98.38 464 ALA B O 1
ATOM 9089 N N . ALA B 1 465 ? 34 -41.094 -8.352 1 98.75 465 ALA B N 1
ATOM 9090 C CA . ALA B 1 465 ? 33.344 -40.469 -9.492 1 98.75 465 ALA B CA 1
ATOM 9091 C C . ALA B 1 465 ? 34.375 -40 -10.531 1 98.75 465 ALA B C 1
ATOM 9093 O O . ALA B 1 465 ? 34.156 -40.188 -11.734 1 98.75 465 ALA B O 1
ATOM 9094 N N . VAL B 1 466 ? 35.438 -39.438 -10.023 1 98.69 466 VAL B N 1
ATOM 9095 C CA . VAL B 1 466 ? 36.531 -38.938 -10.883 1 98.69 466 VAL B CA 1
ATOM 9096 C C . VAL B 1 466 ? 37.156 -40.125 -11.633 1 98.69 466 VAL B C 1
ATOM 9098 O O . VAL B 1 466 ? 37.406 -40.031 -12.836 1 98.69 466 VAL B O 1
ATOM 9101 N N . ALA B 1 467 ? 37.406 -41.188 -10.961 1 98.69 467 ALA B N 1
ATOM 9102 C CA . ALA B 1 467 ? 38 -42.344 -11.578 1 98.69 467 ALA B CA 1
ATOM 9103 C C . ALA B 1 467 ? 37.125 -42.906 -12.68 1 98.69 467 ALA B C 1
ATOM 9105 O O . ALA B 1 467 ? 37.594 -43.281 -13.758 1 98.69 467 ALA B O 1
ATOM 9106 N N . LEU B 1 468 ? 35.875 -42.969 -12.406 1 98.75 468 LEU B N 1
ATOM 9107 C CA . LEU B 1 468 ? 34.906 -43.469 -13.391 1 98.75 468 LEU B CA 1
ATOM 9108 C C . LEU B 1 468 ? 34.844 -42.531 -14.602 1 98.75 468 LEU B C 1
ATOM 9110 O O . LEU B 1 468 ? 34.781 -43 -15.742 1 98.75 468 LEU B O 1
ATOM 9114 N N . ALA B 1 469 ? 34.812 -41.25 -14.352 1 98.81 469 ALA B N 1
ATOM 9115 C CA . ALA B 1 469 ? 34.781 -40.25 -15.43 1 98.81 469 ALA B CA 1
ATOM 9116 C C . ALA B 1 469 ? 36 -40.406 -16.328 1 98.81 469 ALA B C 1
ATOM 9118 O O . ALA B 1 469 ? 35.906 -40.344 -17.562 1 98.81 469 ALA B O 1
ATOM 9119 N N . LYS B 1 470 ? 37.156 -40.656 -15.727 1 98.31 470 LYS B N 1
ATOM 9120 C CA . LYS B 1 470 ? 38.406 -40.781 -16.469 1 98.31 470 LYS B CA 1
ATOM 9121 C C . LYS B 1 470 ? 38.375 -42 -17.391 1 98.31 470 LYS B C 1
ATOM 9123 O O . LYS B 1 470 ? 38.969 -42 -18.469 1 98.31 470 LYS B O 1
ATOM 9128 N N . SER B 1 471 ? 37.719 -42.938 -16.953 1 98.06 471 SER B N 1
ATOM 9129 C CA . SER B 1 471 ? 37.75 -44.188 -17.672 1 98.06 471 SER B CA 1
ATOM 9130 C C . SER B 1 471 ? 36.594 -44.281 -18.672 1 98.06 471 SER B C 1
ATOM 9132 O O . SER B 1 471 ? 36.375 -45.312 -19.281 1 98.06 471 SER B O 1
ATOM 9134 N N . SER B 1 472 ? 35.812 -43.25 -18.859 1 98.75 472 SER B N 1
ATOM 9135 C CA . SER B 1 472 ? 34.656 -43.219 -19.75 1 98.75 472 SER B CA 1
ATOM 9136 C C . SER B 1 472 ? 34.844 -42.219 -20.875 1 98.75 472 SER B C 1
ATOM 9138 O O . SER B 1 472 ? 35.594 -41.25 -20.719 1 98.75 472 SER B O 1
ATOM 9140 N N . GLU B 1 473 ? 34.156 -42.438 -21.953 1 98.44 473 GLU B N 1
ATOM 9141 C CA . GLU B 1 473 ? 34.219 -41.5 -23.078 1 98.44 473 GLU B CA 1
ATOM 9142 C C . GLU B 1 473 ? 33.5 -40.188 -22.75 1 98.44 473 GLU B C 1
ATOM 9144 O O . GLU B 1 473 ? 33.969 -39.094 -23.125 1 98.44 473 GLU B O 1
ATOM 9149 N N . VAL B 1 474 ? 32.375 -40.281 -22.141 1 98.62 474 VAL B N 1
ATOM 9150 C CA . VAL B 1 474 ? 31.562 -39.125 -21.734 1 98.62 474 VAL B CA 1
ATOM 9151 C C . VAL B 1 474 ? 31.156 -39.281 -20.266 1 98.62 474 VAL B C 1
ATOM 9153 O O . VAL B 1 474 ? 30.969 -40.406 -19.781 1 98.62 474 VAL B O 1
ATOM 9156 N N . ALA B 1 475 ? 31.078 -38.188 -19.516 1 98.88 475 ALA B N 1
ATOM 9157 C CA . ALA B 1 475 ? 30.547 -38.156 -18.156 1 98.88 475 ALA B CA 1
ATOM 9158 C C . ALA B 1 475 ? 29.297 -37.312 -18.062 1 98.88 475 ALA B C 1
ATOM 9160 O O . ALA B 1 475 ? 29.25 -36.188 -18.578 1 98.88 475 ALA B O 1
ATOM 9161 N N . ILE B 1 476 ? 28.234 -37.844 -17.531 1 98.94 476 ILE B N 1
ATOM 9162 C CA . ILE B 1 476 ? 27.016 -37.125 -17.234 1 98.94 476 ILE B CA 1
ATOM 9163 C C . ILE B 1 476 ? 26.828 -37 -15.727 1 98.94 476 ILE B C 1
ATOM 9165 O O . ILE B 1 476 ? 26.672 -38 -15.031 1 98.94 476 ILE B O 1
ATOM 9169 N N . VAL B 1 477 ? 26.844 -35.781 -15.211 1 98.94 477 VAL B N 1
ATOM 9170 C CA . VAL B 1 477 ? 26.656 -35.531 -13.781 1 98.94 477 VAL B CA 1
ATOM 9171 C C . VAL B 1 477 ? 25.266 -34.969 -13.531 1 98.94 477 VAL B C 1
ATOM 9173 O O . VAL B 1 477 ? 24.859 -34 -14.164 1 98.94 477 VAL B O 1
ATOM 9176 N N . PHE B 1 478 ? 24.516 -35.594 -12.625 1 98.81 478 PHE B N 1
ATOM 9177 C CA . PHE B 1 478 ? 23.219 -35.125 -12.188 1 98.81 478 PHE B CA 1
ATOM 9178 C C . PHE B 1 478 ? 23.312 -34.344 -10.883 1 98.81 478 PHE B C 1
ATOM 9180 O O . PHE B 1 478 ? 23.938 -34.812 -9.93 1 98.81 478 PHE B O 1
ATOM 9187 N N . VAL B 1 479 ? 22.766 -33.156 -10.867 1 98.75 479 VAL B N 1
ATOM 9188 C CA . VAL B 1 479 ? 22.688 -32.344 -9.641 1 98.75 479 VAL B CA 1
ATOM 9189 C C . VAL B 1 479 ? 21.219 -32.031 -9.328 1 98.75 479 VAL B C 1
ATOM 9191 O O . VAL B 1 479 ? 20.391 -32 -10.234 1 98.75 479 VAL B O 1
ATOM 9194 N N . THR B 1 480 ? 20.922 -31.828 -8 1 98.06 480 THR B N 1
ATOM 9195 C CA . THR B 1 480 ? 19.547 -31.578 -7.602 1 98.06 480 THR B CA 1
ATOM 9196 C C . THR B 1 480 ? 19.453 -30.453 -6.582 1 98.06 480 THR B C 1
ATOM 9198 O O . THR B 1 480 ? 20.422 -30.188 -5.859 1 98.06 480 THR B O 1
ATOM 9201 N N . GLN B 1 481 ? 18.375 -29.734 -6.582 1 97.94 481 GLN B N 1
ATOM 9202 C CA . GLN B 1 481 ? 17.891 -28.844 -5.535 1 97.94 481 GLN B CA 1
ATOM 9203 C C . GLN B 1 481 ? 16.453 -29.172 -5.168 1 97.94 481 GLN B C 1
ATOM 9205 O O . GLN B 1 481 ? 15.562 -29.141 -6.023 1 97.94 481 GLN B O 1
ATOM 9210 N N . TRP B 1 482 ? 16.219 -29.562 -3.965 1 97.19 482 TRP B N 1
ATOM 9211 C CA . TRP B 1 482 ? 14.867 -29.844 -3.506 1 97.19 482 TRP B CA 1
ATOM 9212 C C . TRP B 1 482 ? 14.234 -28.594 -2.898 1 97.19 482 TRP B C 1
ATOM 9214 O O . TRP B 1 482 ? 14.844 -27.922 -2.062 1 97.19 482 TRP B O 1
ATOM 9224 N N . MET B 1 483 ? 13.07 -28.281 -3.367 1 96.62 483 MET B N 1
ATOM 9225 C CA . MET B 1 483 ? 12.289 -27.156 -2.865 1 96.62 483 MET B CA 1
ATOM 9226 C C . MET B 1 483 ? 10.867 -27.594 -2.529 1 96.62 483 MET B C 1
ATOM 9228 O O . MET B 1 483 ? 10.391 -28.609 -3.031 1 96.62 483 MET B O 1
ATOM 9232 N N . GLY B 1 484 ? 10.219 -26.844 -1.655 1 95.5 484 GLY B N 1
ATOM 9233 C CA . GLY B 1 484 ? 8.852 -27.156 -1.271 1 95.5 484 GLY B CA 1
ATOM 9234 C C . GLY B 1 484 ? 8.164 -26.031 -0.522 1 95.5 484 GLY B C 1
ATOM 9235 O O . GLY B 1 484 ? 8.82 -25.078 -0.095 1 95.5 484 GLY B O 1
ATOM 9236 N N . GLU B 1 485 ? 6.867 -26.141 -0.393 1 95.06 485 GLU B N 1
ATOM 9237 C CA . GLU B 1 485 ? 6.055 -25.203 0.373 1 95.06 485 GLU B CA 1
ATOM 9238 C C . GLU B 1 485 ? 6.547 -25.094 1.812 1 95.06 485 GLU B C 1
ATOM 9240 O O . GLU B 1 485 ? 6.891 -26.094 2.438 1 95.06 485 GLU B O 1
ATOM 9245 N N . GLY B 1 486 ? 6.637 -23.859 2.305 1 93.94 486 GLY B N 1
ATOM 9246 C CA . GLY B 1 486 ? 6.977 -23.641 3.701 1 93.94 486 GLY B CA 1
ATOM 9247 C C . GLY B 1 486 ? 8.445 -23.344 3.916 1 93.94 486 GLY B C 1
ATOM 9248 O O . GLY B 1 486 ? 8.867 -23.047 5.039 1 93.94 486 GLY B O 1
ATOM 9249 N N . MET B 1 487 ? 9.172 -23.312 2.752 1 93.19 487 MET B N 1
ATOM 9250 C CA . MET B 1 487 ? 10.586 -23.016 2.939 1 93.19 487 MET B CA 1
ATOM 9251 C C . MET B 1 487 ? 11.141 -22.234 1.744 1 93.19 487 MET B C 1
ATOM 9253 O O . MET B 1 487 ? 10.766 -22.5 0.602 1 93.19 487 MET B O 1
ATOM 9257 N N . ASP B 1 488 ? 11.992 -21.281 2.033 1 96.75 488 ASP B N 1
ATOM 9258 C CA . ASP B 1 488 ? 12.859 -20.688 1.02 1 96.75 488 ASP B CA 1
ATOM 9259 C C . ASP B 1 488 ? 14.266 -21.281 1.078 1 96.75 488 ASP B C 1
ATOM 9261 O O . ASP B 1 488 ? 14.633 -21.938 2.064 1 96.75 488 ASP B O 1
ATOM 9265 N N . GLY B 1 489 ? 14.945 -21.172 -0.028 1 95.62 489 GLY B N 1
ATOM 9266 C CA . GLY B 1 489 ? 16.281 -21.734 -0.071 1 95.62 489 GLY B CA 1
ATOM 9267 C C . GLY B 1 489 ? 17.328 -20.766 -0.575 1 95.62 489 GLY B C 1
ATOM 9268 O O . GLY B 1 489 ? 17.172 -19.547 -0.438 1 95.62 489 GLY B O 1
ATOM 9269 N N . THR B 1 490 ? 18.453 -21.234 -0.874 1 96.38 490 THR B N 1
ATOM 9270 C CA . THR B 1 490 ? 19.531 -20.5 -1.519 1 96.38 490 THR B CA 1
ATOM 9271 C C . THR B 1 490 ? 19.672 -20.922 -2.979 1 96.38 490 THR B C 1
ATOM 9273 O O . THR B 1 490 ? 19.078 -21.922 -3.404 1 96.38 490 THR B O 1
ATOM 9276 N N . LEU B 1 491 ? 20.406 -20.156 -3.729 1 98 491 LEU B N 1
ATOM 9277 C CA . LEU B 1 491 ? 20.625 -20.516 -5.125 1 98 491 LEU B CA 1
ATOM 9278 C C . LEU B 1 491 ? 21.891 -21.359 -5.273 1 98 491 LEU B C 1
ATOM 9280 O O . LEU B 1 491 ? 22.109 -21.984 -6.316 1 98 491 LEU B O 1
ATOM 9284 N N . GLU B 1 492 ? 22.688 -21.438 -4.238 1 97.19 492 GLU B N 1
ATOM 9285 C CA . GLU B 1 492 ? 23.781 -22.391 -4.168 1 97.19 492 GLU B CA 1
ATOM 9286 C C . GLU B 1 492 ? 23.266 -23.812 -3.926 1 97.19 492 GLU B C 1
ATOM 9288 O O . GLU B 1 492 ? 22.328 -24.016 -3.146 1 97.19 492 GLU B O 1
ATOM 9293 N N . LEU B 1 493 ? 23.875 -24.75 -4.609 1 97.69 493 LEU B N 1
ATOM 9294 C CA . LEU B 1 493 ? 23.531 -26.141 -4.34 1 97.69 493 LEU B CA 1
ATOM 9295 C C . LEU B 1 493 ? 24.062 -26.578 -2.982 1 97.69 493 LEU B C 1
ATOM 9297 O O . LEU B 1 493 ? 25.172 -26.188 -2.592 1 97.69 493 LEU B O 1
ATOM 9301 N N . LYS B 1 494 ? 23.312 -27.344 -2.273 1 95.19 494 LYS B N 1
ATOM 9302 C CA . LYS B 1 494 ? 23.734 -27.859 -0.97 1 95.19 494 LYS B CA 1
ATOM 9303 C C . LYS B 1 494 ? 24.688 -29.031 -1.119 1 95.19 494 LYS B C 1
ATOM 9305 O O . LYS B 1 494 ? 24.734 -29.688 -2.166 1 95.19 494 LYS B O 1
ATOM 9310 N N . GLY B 1 495 ? 25.438 -29.25 -0.115 1 94.12 495 GLY B N 1
ATOM 9311 C CA . GLY B 1 495 ? 26.406 -30.328 -0.116 1 94.12 495 GLY B CA 1
ATOM 9312 C C . GLY B 1 495 ? 27.594 -30.078 -1.03 1 94.12 495 GLY B C 1
ATOM 9313 O O . GLY B 1 495 ? 28.047 -28.938 -1.166 1 94.12 495 GLY B O 1
ATOM 9314 N N . ASN B 1 496 ? 28.141 -31.141 -1.612 1 96.25 496 ASN B N 1
ATOM 9315 C CA . ASN B 1 496 ? 29.359 -31.031 -2.404 1 96.25 496 ASN B CA 1
ATOM 9316 C C . ASN B 1 496 ? 29.078 -31.156 -3.896 1 96.25 496 ASN B C 1
ATOM 9318 O O . ASN B 1 496 ? 29.938 -31.594 -4.664 1 96.25 496 ASN B O 1
ATOM 9322 N N . GLN B 1 497 ? 27.875 -30.812 -4.227 1 98.25 497 GLN B N 1
ATOM 9323 C CA . GLN B 1 497 ? 27.469 -31.062 -5.609 1 98.25 497 GLN B CA 1
ATOM 9324 C C . GLN B 1 497 ? 28.266 -30.203 -6.578 1 98.25 497 GLN B C 1
ATOM 9326 O O . GLN B 1 497 ? 28.703 -30.688 -7.629 1 98.25 497 GLN B O 1
ATOM 9331 N N . ASP B 1 498 ? 28.469 -28.922 -6.184 1 98.44 498 ASP B N 1
ATOM 9332 C CA . ASP B 1 498 ? 29.266 -28.047 -7.035 1 98.44 498 ASP B CA 1
ATOM 9333 C C . ASP B 1 498 ? 30.703 -28.562 -7.148 1 98.44 498 ASP B C 1
ATOM 9335 O O . ASP B 1 498 ? 31.281 -28.562 -8.234 1 98.44 498 ASP B O 1
ATOM 9339 N N . ALA B 1 499 ? 31.234 -28.984 -6.07 1 98.31 499 ALA B N 1
ATOM 9340 C CA . ALA B 1 499 ? 32.594 -29.547 -6.059 1 98.31 499 ALA B CA 1
ATOM 9341 C C . ALA B 1 499 ? 32.656 -30.828 -6.898 1 98.31 499 ALA B C 1
ATOM 9343 O O . ALA B 1 499 ? 33.656 -31.078 -7.574 1 98.31 499 ALA B O 1
ATOM 9344 N N . LEU B 1 500 ? 31.641 -31.656 -6.828 1 98.69 500 LEU B N 1
ATOM 9345 C CA . LEU B 1 500 ? 31.562 -32.875 -7.625 1 98.69 500 LEU B CA 1
ATOM 9346 C C . LEU B 1 500 ? 31.625 -32.562 -9.117 1 98.69 500 LEU B C 1
ATOM 9348 O O . LEU B 1 500 ? 32.406 -33.156 -9.852 1 98.69 500 LEU B O 1
ATOM 9352 N N . VAL B 1 501 ? 30.828 -31.594 -9.57 1 98.88 501 VAL B N 1
ATOM 9353 C CA . VAL B 1 501 ? 30.797 -31.234 -10.984 1 98.88 501 VAL B CA 1
ATOM 9354 C C . VAL B 1 501 ? 32.156 -30.734 -11.422 1 98.88 501 VAL B C 1
ATOM 9356 O O . VAL B 1 501 ? 32.688 -31.125 -12.469 1 98.88 501 VAL B O 1
ATOM 9359 N N . ALA B 1 502 ? 32.75 -29.844 -10.609 1 98.62 502 ALA B N 1
ATOM 9360 C CA . ALA B 1 502 ? 34.031 -29.281 -10.945 1 98.62 502 ALA B CA 1
ATOM 9361 C C . ALA B 1 502 ? 35.094 -30.359 -11.078 1 98.62 502 ALA B C 1
ATOM 9363 O O . ALA B 1 502 ? 35.906 -30.344 -12 1 98.62 502 ALA B O 1
ATOM 9364 N N . ALA B 1 503 ? 35.125 -31.312 -10.156 1 98.75 503 ALA B N 1
ATOM 9365 C CA . ALA B 1 503 ? 36.094 -32.375 -10.148 1 98.75 503 ALA B CA 1
ATOM 9366 C C . ALA B 1 503 ? 35.938 -33.281 -11.367 1 98.75 503 ALA B C 1
ATOM 9368 O O . ALA B 1 503 ? 36.938 -33.688 -11.992 1 98.75 503 ALA B O 1
ATOM 9369 N N . VAL B 1 504 ? 34.719 -33.688 -11.656 1 98.88 504 VAL B N 1
ATOM 9370 C CA . VAL B 1 504 ? 34.438 -34.531 -12.797 1 98.88 504 VAL B CA 1
ATOM 9371 C C . VAL B 1 504 ? 34.812 -33.844 -14.094 1 98.88 504 VAL B C 1
ATOM 9373 O O . VAL B 1 504 ? 35.406 -34.438 -14.992 1 98.88 504 VAL B O 1
ATOM 9376 N N . ALA B 1 505 ? 34.438 -32.562 -14.211 1 98.75 505 ALA B N 1
ATOM 9377 C CA . ALA B 1 505 ? 34.75 -31.781 -15.398 1 98.75 505 ALA B CA 1
ATOM 9378 C C . ALA B 1 505 ? 36.25 -31.703 -15.625 1 98.75 505 ALA B C 1
ATOM 9380 O O . ALA B 1 505 ? 36.719 -31.703 -16.766 1 98.75 505 ALA B O 1
ATOM 9381 N N . ALA B 1 506 ? 37 -31.578 -14.555 1 98.5 506 ALA B N 1
ATOM 9382 C CA . ALA B 1 506 ? 38.438 -31.562 -14.664 1 98.5 506 ALA B CA 1
ATOM 9383 C C . ALA B 1 506 ? 39 -32.906 -15.156 1 98.5 506 ALA B C 1
ATOM 9385 O O . ALA B 1 506 ? 40 -32.938 -15.875 1 98.5 506 ALA B O 1
ATOM 9386 N N . ALA B 1 507 ? 38.344 -33.969 -14.844 1 98.62 507 ALA B N 1
ATOM 9387 C CA . ALA B 1 507 ? 38.781 -35.312 -15.172 1 98.62 507 ALA B CA 1
ATOM 9388 C C . ALA B 1 507 ? 38.375 -35.719 -16.594 1 98.62 507 ALA B C 1
ATOM 9390 O O . ALA B 1 507 ? 39.031 -36.5 -17.25 1 98.62 507 ALA B O 1
ATOM 9391 N N . ASN B 1 508 ? 37.281 -35.25 -17.062 1 98.62 508 ASN B N 1
ATOM 9392 C CA . ASN B 1 508 ? 36.688 -35.562 -18.359 1 98.62 508 ASN B CA 1
ATOM 9393 C C . ASN B 1 508 ? 36.094 -34.312 -19.016 1 98.62 508 ASN B C 1
ATOM 9395 O O . ASN B 1 508 ? 35 -33.875 -18.672 1 98.62 508 ASN B O 1
ATOM 9399 N N . PRO B 1 509 ? 36.75 -33.75 -20.016 1 96.88 509 PRO B N 1
ATOM 9400 C CA . PRO B 1 509 ? 36.25 -32.5 -20.641 1 96.88 509 PRO B CA 1
ATOM 9401 C C . PRO B 1 509 ? 34.938 -32.688 -21.375 1 96.88 509 PRO B C 1
ATOM 9403 O O . PRO B 1 509 ? 34.281 -31.703 -21.703 1 96.88 509 PRO B O 1
ATOM 9406 N N . ARG B 1 510 ? 34.562 -33.938 -21.609 1 98.44 510 ARG B N 1
ATOM 9407 C CA . ARG B 1 510 ? 33.25 -34.219 -22.203 1 98.44 510 ARG B CA 1
ATOM 9408 C C . ARG B 1 510 ? 32.219 -34.469 -21.109 1 98.44 510 ARG B C 1
ATOM 9410 O O . ARG B 1 510 ? 31.547 -35.5 -21.125 1 98.44 510 ARG B O 1
ATOM 9417 N N . THR B 1 511 ? 32.094 -33.5 -20.234 1 98.81 511 THR B N 1
ATOM 9418 C CA . THR B 1 511 ? 31.156 -33.562 -19.109 1 98.81 511 THR B CA 1
ATOM 9419 C C . THR B 1 511 ? 29.859 -32.844 -19.438 1 98.81 511 THR B C 1
ATOM 9421 O O . THR B 1 511 ? 29.875 -31.703 -19.875 1 98.81 511 THR B O 1
ATOM 9424 N N . ILE B 1 512 ? 28.766 -33.531 -19.297 1 98.88 512 ILE B N 1
ATOM 9425 C CA . ILE B 1 512 ? 27.406 -33 -19.391 1 98.88 512 ILE B CA 1
ATOM 9426 C C . ILE B 1 512 ? 26.797 -32.906 -17.984 1 98.88 512 ILE B C 1
ATOM 9428 O O . ILE B 1 512 ? 26.922 -33.844 -17.188 1 98.88 512 ILE B O 1
ATOM 9432 N N . VAL B 1 513 ? 26.141 -31.812 -17.641 1 98.94 513 VAL B N 1
ATOM 9433 C CA . VAL B 1 513 ? 25.453 -31.688 -16.359 1 98.94 513 VAL B CA 1
ATOM 9434 C C . VAL B 1 513 ? 23.953 -31.641 -16.594 1 98.94 513 VAL B C 1
ATOM 9436 O O . VAL B 1 513 ? 23.453 -30.875 -17.438 1 98.94 513 VAL B O 1
ATOM 9439 N N . VAL B 1 514 ? 23.188 -32.469 -15.945 1 98.94 514 VAL B N 1
ATOM 9440 C CA . VAL B 1 514 ? 21.719 -32.438 -15.898 1 98.94 514 VAL B CA 1
ATOM 9441 C C . VAL B 1 514 ? 21.266 -31.844 -14.555 1 98.94 514 VAL B C 1
ATOM 9443 O O . VAL B 1 514 ? 21.578 -32.406 -13.5 1 98.94 514 VAL B O 1
ATOM 9446 N N . VAL B 1 515 ? 20.516 -30.766 -14.625 1 98.94 515 VAL B N 1
ATOM 9447 C CA . VAL B 1 515 ? 20.109 -30.031 -13.43 1 98.94 515 VAL B CA 1
ATOM 9448 C C . VAL B 1 515 ? 18.641 -30.297 -13.133 1 98.94 515 VAL B C 1
ATOM 9450 O O . VAL B 1 515 ? 17.781 -30.062 -13.977 1 98.94 515 VAL B O 1
ATOM 9453 N N . GLN B 1 516 ? 18.344 -30.812 -12 1 98.75 516 GLN B N 1
ATOM 9454 C CA . GLN B 1 516 ? 17 -30.953 -11.477 1 98.75 516 GLN B CA 1
ATOM 9455 C C . GLN B 1 516 ? 16.766 -30 -10.305 1 98.75 516 GLN B C 1
ATOM 9457 O O . GLN B 1 516 ? 17.219 -30.25 -9.195 1 98.75 516 GLN B O 1
ATOM 9462 N N . SER B 1 517 ? 16.031 -28.938 -10.523 1 98.56 517 SER B N 1
ATOM 9463 C CA . SER B 1 517 ? 15.844 -27.906 -9.508 1 98.56 517 SER B CA 1
ATOM 9464 C C . SER B 1 517 ? 14.453 -27.281 -9.586 1 98.56 517 SER B C 1
ATOM 9466 O O . SER B 1 517 ? 13.75 -27.438 -10.594 1 98.56 517 SER B O 1
ATOM 9468 N N . GLY B 1 518 ? 14.039 -26.641 -8.5 1 97.75 518 GLY B N 1
ATOM 9469 C CA . GLY B 1 518 ? 12.734 -26 -8.438 1 97.75 518 GLY B CA 1
ATOM 9470 C C . GLY B 1 518 ? 12.703 -24.641 -9.102 1 97.75 518 GLY B C 1
ATOM 9471 O O . GLY B 1 518 ? 11.641 -24.016 -9.188 1 97.75 518 GLY B O 1
ATOM 9472 N N . GLY B 1 519 ? 13.781 -24.188 -9.602 1 97.62 519 GLY B N 1
ATOM 9473 C CA . GLY B 1 519 ? 13.977 -22.891 -10.234 1 97.62 519 GLY B CA 1
ATOM 9474 C C . GLY B 1 519 ? 15.43 -22.594 -10.555 1 97.62 519 GLY B C 1
ATOM 9475 O O . GLY B 1 519 ? 16.172 -23.484 -10.953 1 97.62 519 GLY B O 1
ATOM 9476 N N . ALA B 1 520 ? 15.805 -21.344 -10.406 1 98.38 520 ALA B N 1
ATOM 9477 C CA . ALA B 1 520 ? 17.156 -20.922 -10.734 1 98.38 520 ALA B CA 1
ATOM 9478 C C . ALA B 1 520 ? 18.156 -21.406 -9.695 1 98.38 520 ALA B C 1
ATOM 9480 O O . ALA B 1 520 ? 17.844 -21.469 -8.5 1 98.38 520 ALA B O 1
ATOM 9481 N N . ILE B 1 521 ? 19.312 -21.703 -10.148 1 98.69 521 ILE B N 1
ATOM 9482 C CA . ILE B 1 521 ? 20.453 -22 -9.289 1 98.69 521 ILE B CA 1
ATOM 9483 C C . ILE B 1 521 ? 21.703 -21.328 -9.836 1 98.69 521 ILE B C 1
ATOM 9485 O O . ILE B 1 521 ? 21.75 -20.938 -11 1 98.69 521 ILE B O 1
ATOM 9489 N N . PHE B 1 522 ? 22.703 -21.25 -8.953 1 98.5 522 PHE B N 1
ATOM 9490 C CA . PHE B 1 522 ? 24.031 -20.875 -9.422 1 98.5 522 PHE B CA 1
ATOM 9491 C C . PHE B 1 522 ? 24.75 -22.062 -10.047 1 98.5 522 PHE B C 1
ATOM 9493 O O . PHE B 1 522 ? 24.406 -23.219 -9.758 1 98.5 522 PHE B O 1
ATOM 9500 N N . MET B 1 523 ? 25.594 -21.766 -11 1 98.75 523 MET B N 1
ATOM 9501 C CA . MET B 1 523 ? 26.406 -22.781 -11.664 1 98.75 523 MET B CA 1
ATOM 9502 C C . MET B 1 523 ? 27.859 -22.312 -11.781 1 98.75 523 MET B C 1
ATOM 9504 O O . MET B 1 523 ? 28.359 -22.078 -12.883 1 98.75 523 MET B O 1
ATOM 9508 N N . PRO B 1 524 ? 28.594 -22.359 -10.672 1 98.31 524 PRO B N 1
ATOM 9509 C CA . PRO B 1 524 ? 29.953 -21.844 -10.727 1 98.31 524 PRO B CA 1
ATOM 9510 C C . PRO B 1 524 ? 30.844 -22.641 -11.68 1 98.31 524 PRO B C 1
ATOM 9512 O O . PRO B 1 524 ? 31.922 -22.172 -12.07 1 98.31 524 PRO B O 1
ATOM 9515 N N . TRP B 1 525 ? 30.453 -23.797 -12.172 1 98.44 525 TRP B N 1
ATOM 9516 C CA . TRP B 1 525 ? 31.172 -24.703 -13.039 1 98.44 525 TRP B CA 1
ATOM 9517 C C . TRP B 1 525 ? 30.719 -24.562 -14.484 1 98.44 525 TRP B C 1
ATOM 9519 O O . TRP B 1 525 ? 31.141 -25.344 -15.352 1 98.44 525 TRP B O 1
ATOM 9529 N N . LYS B 1 526 ? 29.891 -23.609 -14.805 1 98.5 526 LYS B N 1
ATOM 9530 C CA . LYS B 1 526 ? 29.266 -23.453 -16.109 1 98.5 526 LYS B CA 1
ATOM 9531 C C . LYS B 1 526 ? 30.312 -23.484 -17.234 1 98.5 526 LYS B C 1
ATOM 9533 O O . LYS B 1 526 ? 30.094 -24.109 -18.266 1 98.5 526 LYS B O 1
ATOM 9538 N N . ASP B 1 527 ? 31.438 -22.766 -17.078 1 97.88 527 ASP B N 1
ATOM 9539 C CA . ASP B 1 527 ? 32.438 -22.594 -18.141 1 97.88 527 ASP B CA 1
ATOM 9540 C C . ASP B 1 527 ? 33.344 -23.812 -18.25 1 97.88 527 ASP B C 1
ATOM 9542 O O . ASP B 1 527 ? 34.094 -23.953 -19.219 1 97.88 527 ASP B O 1
ATOM 9546 N N . ASP B 1 528 ? 33.25 -24.766 -17.312 1 98.19 528 ASP B N 1
ATOM 9547 C CA . ASP B 1 528 ? 34.156 -25.906 -17.281 1 98.19 528 ASP B CA 1
ATOM 9548 C C . ASP B 1 528 ? 33.5 -27.141 -17.891 1 98.19 528 ASP B C 1
ATOM 9550 O O . ASP B 1 528 ? 34.156 -28.156 -18.094 1 98.19 528 ASP B O 1
ATOM 9554 N N . VAL B 1 529 ? 32.25 -27.094 -18.234 1 98.81 529 VAL B N 1
ATOM 9555 C CA . VAL B 1 529 ? 31.547 -28.281 -18.719 1 98.81 529 VAL B CA 1
ATOM 9556 C C . VAL B 1 529 ? 31.125 -28.078 -20.172 1 98.81 529 VAL B C 1
ATOM 9558 O O . VAL B 1 529 ? 31.047 -26.938 -20.656 1 98.81 529 VAL B O 1
ATOM 9561 N N . GLY B 1 530 ? 30.828 -29.141 -20.859 1 98.62 530 GLY B N 1
ATOM 9562 C CA . GLY B 1 530 ? 30.531 -29.094 -22.281 1 98.62 530 GLY B CA 1
ATOM 9563 C C . GLY B 1 530 ? 29.078 -28.812 -22.562 1 98.62 530 GLY B C 1
ATOM 9564 O O . GLY B 1 530 ? 28.75 -28.156 -23.547 1 98.62 530 GLY B O 1
ATOM 9565 N N . ALA B 1 531 ? 28.188 -29.344 -21.75 1 98.81 531 ALA B N 1
ATOM 9566 C CA . ALA B 1 531 ? 26.75 -29.156 -21.969 1 98.81 531 ALA B CA 1
ATOM 9567 C C . ALA B 1 531 ? 26 -29.125 -20.641 1 98.81 531 ALA B C 1
ATOM 9569 O O . ALA B 1 531 ? 26.453 -29.688 -19.641 1 98.81 531 ALA B O 1
ATOM 9570 N N . ILE B 1 532 ? 24.906 -28.406 -20.625 1 98.94 532 ILE B N 1
ATOM 9571 C CA . ILE B 1 532 ? 24.031 -28.328 -19.469 1 98.94 532 ILE B CA 1
ATOM 9572 C C . ILE B 1 532 ? 22.562 -28.469 -19.891 1 98.94 532 ILE B C 1
ATOM 9574 O O . ILE B 1 532 ? 22.094 -27.734 -20.766 1 98.94 532 ILE B O 1
ATOM 9578 N N . LEU B 1 533 ? 21.844 -29.422 -19.328 1 98.94 533 LEU B N 1
ATOM 9579 C CA . LEU B 1 533 ? 20.406 -29.609 -19.531 1 98.94 533 LEU B CA 1
ATOM 9580 C C . LEU B 1 533 ? 19.641 -29.297 -18.25 1 98.94 533 LEU B C 1
ATOM 9582 O O . LEU B 1 533 ? 19.859 -29.922 -17.219 1 98.94 533 LEU B O 1
ATOM 9586 N N . GLN B 1 534 ? 18.781 -28.312 -18.312 1 98.94 534 GLN B N 1
ATOM 9587 C CA . GLN B 1 534 ? 17.891 -27.984 -17.219 1 98.94 534 GLN B CA 1
ATOM 9588 C C . GLN B 1 534 ? 16.609 -28.828 -17.281 1 98.94 534 GLN B C 1
ATOM 9590 O O . GLN B 1 534 ? 15.773 -28.625 -18.156 1 98.94 534 GLN B O 1
ATOM 9595 N N . ALA B 1 535 ? 16.438 -29.641 -16.25 1 98.88 535 ALA B N 1
ATOM 9596 C CA . ALA B 1 535 ? 15.336 -30.594 -16.297 1 98.88 535 ALA B CA 1
ATOM 9597 C C . ALA B 1 535 ? 14.242 -30.203 -15.297 1 98.88 535 ALA B C 1
ATOM 9599 O O . ALA B 1 535 ? 13.172 -30.812 -15.273 1 98.88 535 ALA B O 1
ATOM 9600 N N . PHE B 1 536 ? 14.516 -29.188 -14.469 1 98.69 536 PHE B N 1
ATOM 9601 C CA . PHE B 1 536 ? 13.578 -28.844 -13.406 1 98.69 536 PHE B CA 1
ATOM 9602 C C . PHE B 1 536 ? 13.148 -30.094 -12.641 1 98.69 536 PHE B C 1
ATOM 9604 O O . PHE B 1 536 ? 13.992 -30.891 -12.227 1 98.69 536 PHE B O 1
ATOM 9611 N N . TYR B 1 537 ? 11.836 -30.203 -12.312 1 98.75 537 TYR B N 1
ATOM 9612 C CA . TYR B 1 537 ? 11.25 -31.484 -11.906 1 98.75 537 TYR B CA 1
ATOM 9613 C C . TYR B 1 537 ? 10.461 -32.094 -13.047 1 98.75 537 TYR B C 1
ATOM 9615 O O . TYR B 1 537 ? 9.375 -31.641 -13.391 1 98.75 537 TYR B O 1
ATOM 9623 N N . PRO B 1 538 ? 10.969 -33.125 -13.586 1 98.75 538 PRO B N 1
ATOM 9624 C CA . PRO B 1 538 ? 10.539 -33.5 -14.938 1 98.75 538 PRO B CA 1
ATOM 9625 C C . PRO B 1 538 ? 9.336 -34.438 -14.945 1 98.75 538 PRO B C 1
ATOM 9627 O O . PRO B 1 538 ? 8.82 -34.781 -16.016 1 98.75 538 PRO B O 1
ATOM 9630 N N . GLY B 1 539 ? 8.828 -34.938 -13.789 1 98.38 539 GLY B N 1
ATOM 9631 C CA . GLY B 1 539 ? 7.59 -35.688 -13.734 1 98.38 539 GLY B CA 1
ATOM 9632 C C . GLY B 1 539 ? 7.805 -37.188 -13.773 1 98.38 539 GLY B C 1
ATOM 9633 O O . GLY B 1 539 ? 8.945 -37.656 -13.703 1 98.38 539 GLY B O 1
ATOM 9634 N N . ILE B 1 540 ? 6.746 -37.969 -13.961 1 98.5 540 ILE B N 1
ATOM 9635 C CA . ILE B 1 540 ? 6.672 -39.406 -13.711 1 98.5 540 ILE B CA 1
ATOM 9636 C C . ILE B 1 540 ? 7.516 -40.156 -14.734 1 98.5 540 ILE B C 1
ATOM 9638 O O . ILE B 1 540 ? 7.953 -41.281 -14.484 1 98.5 540 ILE B O 1
ATOM 9642 N N . ARG B 1 541 ? 7.781 -39.562 -15.844 1 98.69 541 ARG B N 1
ATOM 9643 C CA . ARG B 1 541 ? 8.609 -40.156 -16.891 1 98.69 541 ARG B CA 1
ATOM 9644 C C . ARG B 1 541 ? 9.797 -39.25 -17.219 1 98.69 541 ARG B C 1
ATOM 9646 O O . ARG B 1 541 ? 10.203 -39.156 -18.375 1 98.69 541 ARG B O 1
ATOM 9653 N N . GLY B 1 542 ? 10.273 -38.625 -16.234 1 98.81 542 GLY B N 1
ATOM 9654 C CA . GLY B 1 542 ? 11.367 -37.688 -16.422 1 98.81 542 GLY B CA 1
ATOM 9655 C C . GLY B 1 542 ? 12.648 -38.344 -16.891 1 98.81 542 GLY B C 1
ATOM 9656 O O . GLY B 1 542 ? 13.406 -37.75 -17.672 1 98.81 542 GLY B O 1
ATOM 9657 N N . GLY B 1 543 ? 12.938 -39.531 -16.391 1 98.81 543 GLY B N 1
ATOM 9658 C CA . GLY B 1 543 ? 14.125 -40.25 -16.828 1 98.81 543 GLY B CA 1
ATOM 9659 C C . GLY B 1 543 ? 14.133 -40.562 -18.312 1 98.81 543 GLY B C 1
ATOM 9660 O O . GLY B 1 543 ? 15.141 -40.344 -18.984 1 98.81 543 GLY B O 1
ATOM 9661 N N . GLU B 1 544 ? 13.023 -41 -18.797 1 98.81 544 GLU B N 1
ATOM 9662 C CA . GLU B 1 544 ? 12.883 -41.281 -20.219 1 98.81 544 GLU B CA 1
ATOM 9663 C C . GLU B 1 544 ? 13.016 -40 -21.047 1 98.81 544 GLU B C 1
ATOM 9665 O O . GLU B 1 544 ? 13.672 -40 -22.094 1 98.81 544 GLU B O 1
ATOM 9670 N N . ALA B 1 545 ? 12.383 -38.969 -20.562 1 98.94 545 ALA B N 1
ATOM 9671 C CA . ALA B 1 545 ? 12.461 -37.688 -21.281 1 98.94 545 ALA B CA 1
ATOM 9672 C C . ALA B 1 545 ? 13.898 -37.188 -21.359 1 98.94 545 ALA B C 1
ATOM 9674 O O . ALA B 1 545 ? 14.367 -36.75 -22.406 1 98.94 545 ALA B O 1
ATOM 9675 N N . ILE B 1 546 ? 14.602 -37.219 -20.234 1 98.94 546 ILE B N 1
ATOM 9676 C CA . ILE B 1 546 ? 15.992 -36.812 -20.172 1 98.94 546 ILE B CA 1
ATOM 9677 C C . ILE B 1 546 ? 16.828 -37.625 -21.156 1 98.94 546 ILE B C 1
ATOM 9679 O O . ILE B 1 546 ? 17.594 -37.031 -21.953 1 98.94 546 ILE B O 1
ATOM 9683 N N . SER B 1 547 ? 16.656 -38.938 -21.141 1 98.88 547 SER B N 1
ATOM 9684 C CA . SER B 1 547 ? 17.422 -39.812 -22.031 1 98.88 547 SER B CA 1
ATOM 9685 C C . SER B 1 547 ? 17.172 -39.469 -23.5 1 98.88 547 SER B C 1
ATOM 9687 O O . SER B 1 547 ? 18.094 -39.375 -24.297 1 98.88 547 SER B O 1
ATOM 9689 N N . ARG B 1 548 ? 15.938 -39.25 -23.812 1 98.81 548 ARG B N 1
ATOM 9690 C CA . ARG B 1 548 ? 15.57 -39 -25.203 1 98.81 548 ARG B CA 1
ATOM 9691 C C . ARG B 1 548 ? 16.109 -37.656 -25.688 1 98.81 548 ARG B C 1
ATOM 9693 O O . ARG B 1 548 ? 16.469 -37.531 -26.859 1 98.81 548 ARG B O 1
ATOM 9700 N N . LEU B 1 549 ? 16.203 -36.719 -24.844 1 98.88 549 LEU B N 1
ATOM 9701 C CA . LEU B 1 549 ? 16.844 -35.469 -25.203 1 98.88 549 LEU B CA 1
ATOM 9702 C C . LEU B 1 549 ? 18.359 -35.625 -25.344 1 98.88 549 LEU B C 1
ATOM 9704 O O . LEU B 1 549 ? 18.953 -35.125 -26.297 1 98.88 549 LEU B O 1
ATOM 9708 N N . LEU B 1 550 ? 18.984 -36.344 -24.406 1 98.88 550 LEU B N 1
ATOM 9709 C CA . LEU B 1 550 ? 20.422 -36.531 -24.438 1 98.88 550 LEU B CA 1
ATOM 9710 C C . LEU B 1 550 ? 20.844 -37.281 -25.703 1 98.88 550 LEU B C 1
ATOM 9712 O O . LEU B 1 550 ? 21.938 -37 -26.25 1 98.88 550 LEU B O 1
ATOM 9716 N N . THR B 1 551 ? 20.016 -38.188 -26.234 1 98.5 551 THR B N 1
ATOM 9717 C CA . THR B 1 551 ? 20.375 -39.031 -27.359 1 98.5 551 THR B CA 1
ATOM 9718 C C . THR B 1 551 ? 19.938 -38.406 -28.672 1 98.5 551 THR B C 1
ATOM 9720 O O . THR B 1 551 ? 20.312 -38.875 -29.75 1 98.5 551 THR B O 1
ATOM 9723 N N . GLY B 1 552 ? 19.094 -37.375 -28.578 1 98.31 552 GLY B N 1
ATOM 9724 C CA . GLY B 1 552 ? 18.625 -36.688 -29.781 1 98.31 552 GLY B CA 1
ATOM 9725 C C . GLY B 1 552 ? 17.391 -37.281 -30.391 1 98.31 552 GLY B C 1
ATOM 9726 O O . GLY B 1 552 ? 16.906 -36.844 -31.422 1 98.31 552 GLY B O 1
ATOM 9727 N N . LYS B 1 553 ? 16.875 -38.312 -29.734 1 97.88 553 LYS B N 1
ATOM 9728 C CA . LYS B 1 553 ? 15.594 -38.844 -30.172 1 97.88 553 LYS B CA 1
ATOM 9729 C C . LYS B 1 553 ? 14.508 -37.75 -30.125 1 97.88 553 LYS B C 1
ATOM 9731 O O . LYS B 1 553 ? 13.562 -37.781 -30.906 1 97.88 553 LYS B O 1
ATOM 9736 N N . VAL B 1 554 ? 14.672 -36.875 -29.188 1 98.56 554 VAL B N 1
ATOM 9737 C CA . VAL B 1 554 ? 13.883 -35.656 -29.125 1 98.56 554 VAL B CA 1
ATOM 9738 C C . VAL B 1 554 ? 14.812 -34.438 -29.156 1 98.56 554 VAL B C 1
ATOM 9740 O O . VAL B 1 554 ? 15.82 -34.375 -28.453 1 98.56 554 VAL B O 1
ATOM 9743 N N . ASN B 1 555 ? 14.516 -33.5 -30.094 1 98.75 555 ASN B N 1
ATOM 9744 C CA . ASN B 1 555 ? 15.242 -32.25 -30.141 1 98.75 555 ASN B CA 1
ATOM 9745 C C . ASN B 1 555 ? 14.773 -31.266 -29.062 1 98.75 555 ASN B C 1
ATOM 9747 O O . ASN B 1 555 ? 13.594 -30.938 -28.984 1 98.75 555 ASN B O 1
ATOM 9751 N N . PRO B 1 556 ? 15.719 -30.844 -28.156 1 98.75 556 PRO B N 1
ATOM 9752 C CA . PRO B 1 556 ? 15.297 -29.891 -27.141 1 98.75 556 PRO B CA 1
ATOM 9753 C C . PRO B 1 556 ? 14.625 -28.656 -27.719 1 98.75 556 PRO B C 1
ATOM 9755 O O . PRO B 1 556 ? 15.055 -28.141 -28.766 1 98.75 556 PRO B O 1
ATOM 9758 N N . SER B 1 557 ? 13.578 -28.156 -27.031 1 98.75 557 SER B N 1
ATOM 9759 C CA . SER B 1 557 ? 12.828 -27.016 -27.547 1 98.75 557 SER B CA 1
ATOM 9760 C C . SER B 1 557 ? 12.32 -26.141 -26.406 1 98.75 557 SER B C 1
ATOM 9762 O O . SER B 1 557 ? 11.508 -25.234 -26.625 1 98.75 557 SER B O 1
ATOM 9764 N N . GLY B 1 558 ? 12.664 -26.406 -25.141 1 98.81 558 GLY B N 1
ATOM 9765 C CA . GLY B 1 558 ? 12.281 -25.578 -24 1 98.81 558 GLY B CA 1
ATOM 9766 C C . GLY B 1 558 ? 13.039 -24.266 -23.938 1 98.81 558 GLY B C 1
ATOM 9767 O O . GLY B 1 558 ? 14.164 -24.172 -24.438 1 98.81 558 GLY B O 1
ATOM 9768 N N . HIS B 1 559 ? 12.43 -23.266 -23.375 1 98.94 559 HIS B N 1
ATOM 9769 C CA . HIS B 1 559 ? 13.031 -21.984 -23.078 1 98.94 559 HIS B CA 1
ATOM 9770 C C . HIS B 1 559 ? 12.797 -21.578 -21.625 1 98.94 559 HIS B C 1
ATOM 9772 O O . HIS B 1 559 ? 11.734 -21.859 -21.062 1 98.94 559 HIS B O 1
ATOM 9778 N N . LEU B 1 560 ? 13.742 -20.859 -21.031 1 98.94 560 LEU B N 1
ATOM 9779 C CA . LEU B 1 560 ? 13.672 -20.547 -19.609 1 98.94 560 LEU B CA 1
ATOM 9780 C C . LEU B 1 560 ? 12.516 -19.594 -19.312 1 98.94 560 LEU B C 1
ATOM 9782 O O . LEU B 1 560 ? 12.453 -18.5 -19.891 1 98.94 560 LEU B O 1
ATOM 9786 N N . PRO B 1 561 ? 11.633 -19.984 -18.391 1 98.88 561 PRO B N 1
ATOM 9787 C CA . PRO B 1 561 ? 10.547 -19.078 -17.984 1 98.88 561 PRO B CA 1
ATOM 9788 C C . PRO B 1 561 ? 10.961 -18.141 -16.844 1 98.88 561 PRO B C 1
ATOM 9790 O O . PRO B 1 561 ? 10.172 -17.297 -16.422 1 98.88 561 PRO B O 1
ATOM 9793 N N . ILE B 1 562 ? 12.148 -18.266 -16.312 1 98.75 562 ILE B N 1
ATOM 9794 C CA . ILE B 1 562 ? 12.734 -17.375 -15.32 1 98.75 562 ILE B CA 1
ATOM 9795 C C . ILE B 1 562 ? 14.195 -17.109 -15.672 1 98.75 562 ILE B C 1
ATOM 9797 O O . ILE B 1 562 ? 14.859 -17.953 -16.281 1 98.75 562 ILE B O 1
ATOM 9801 N N . SER B 1 563 ? 14.672 -15.969 -15.312 1 98.75 563 SER B N 1
ATOM 9802 C CA . SER B 1 563 ? 16.094 -15.641 -15.414 1 98.75 563 SER B CA 1
ATOM 9803 C C . SER B 1 563 ? 16.891 -16.328 -14.32 1 98.75 563 SER B C 1
ATOM 9805 O O . SER B 1 563 ? 16.438 -16.453 -13.188 1 98.75 563 SER B O 1
ATOM 9807 N N . PHE B 1 564 ? 18.047 -16.812 -14.695 1 98.75 564 PHE B N 1
ATOM 9808 C CA . PHE B 1 564 ? 19 -17.312 -13.711 1 98.75 564 PHE B CA 1
ATOM 9809 C C . PHE B 1 564 ? 20.016 -16.234 -13.359 1 98.75 564 PHE B C 1
ATOM 9811 O O . PHE B 1 564 ? 20.812 -15.812 -14.211 1 98.75 564 PHE B O 1
ATOM 9818 N N . PRO B 1 565 ? 20 -15.758 -12.117 1 98.5 565 PRO B N 1
ATOM 9819 C CA . PRO B 1 565 ? 20.984 -14.734 -11.75 1 98.5 565 PRO B CA 1
ATOM 9820 C C . PRO B 1 565 ? 22.422 -15.266 -11.734 1 98.5 565 PRO B C 1
ATOM 9822 O O . PRO B 1 565 ? 22.641 -16.453 -11.438 1 98.5 565 PRO B O 1
ATOM 9825 N N . ALA B 1 566 ? 23.359 -14.367 -11.961 1 98.19 566 ALA B N 1
ATOM 9826 C CA . ALA B 1 566 ? 24.766 -14.758 -11.93 1 98.19 566 ALA B CA 1
ATOM 9827 C C . ALA B 1 566 ? 25.281 -14.797 -10.492 1 98.19 566 ALA B C 1
ATOM 9829 O O . ALA B 1 566 ? 26.266 -15.484 -10.203 1 98.19 566 ALA B O 1
ATOM 9830 N N . SER B 1 567 ? 24.672 -14.016 -9.625 1 97.25 567 SER B N 1
ATOM 9831 C CA . SER B 1 567 ? 25.062 -13.953 -8.219 1 97.25 567 SER B CA 1
ATOM 9832 C C . SER B 1 567 ? 23.922 -13.391 -7.363 1 97.25 567 SER B C 1
ATOM 9834 O O . SER B 1 567 ? 22.938 -12.875 -7.891 1 97.25 567 SER B O 1
ATOM 9836 N N . ASN B 1 568 ? 24.109 -13.484 -6.047 1 96.88 568 ASN B N 1
ATOM 9837 C CA . ASN B 1 568 ? 23.125 -12.938 -5.109 1 96.88 568 ASN B CA 1
ATOM 9838 C C . ASN B 1 568 ? 23.031 -11.422 -5.215 1 96.88 568 ASN B C 1
ATOM 9840 O O . ASN B 1 568 ? 22 -10.836 -4.914 1 96.88 568 ASN B O 1
ATOM 9844 N N . ASP B 1 569 ? 24.047 -10.742 -5.703 1 96.38 569 ASP B N 1
ATOM 9845 C CA . ASP B 1 569 ? 24.094 -9.289 -5.812 1 96.38 569 ASP B CA 1
ATOM 9846 C C . ASP B 1 569 ? 23.125 -8.781 -6.875 1 96.38 569 ASP B C 1
ATOM 9848 O O . ASP B 1 569 ? 22.812 -7.586 -6.91 1 96.38 569 ASP B O 1
ATOM 9852 N N . GLN B 1 570 ? 22.656 -9.719 -7.738 1 97.69 570 GLN B N 1
ATOM 9853 C CA . GLN B 1 570 ? 21.766 -9.32 -8.828 1 97.69 570 GLN B CA 1
ATOM 9854 C C . GLN B 1 570 ? 20.297 -9.406 -8.398 1 97.69 570 GLN B C 1
ATOM 9856 O O . GLN B 1 570 ? 19.406 -8.984 -9.133 1 97.69 570 GLN B O 1
ATOM 9861 N N . LEU B 1 571 ? 20.062 -9.914 -7.195 1 97.81 571 LEU B N 1
ATOM 9862 C CA . LEU B 1 571 ? 18.688 -10.078 -6.738 1 97.81 571 LEU B CA 1
ATOM 9863 C C . LEU B 1 571 ? 18.094 -8.742 -6.309 1 97.81 571 LEU B C 1
ATOM 9865 O O . LEU B 1 571 ? 18.797 -7.906 -5.723 1 97.81 571 LEU B O 1
ATOM 9869 N N . ALA B 1 572 ? 16.828 -8.492 -6.629 1 96.75 572 ALA B N 1
ATOM 9870 C CA . ALA B 1 572 ? 16.156 -7.262 -6.215 1 96.75 572 ALA B CA 1
ATOM 9871 C C . ALA B 1 572 ? 16.156 -7.125 -4.691 1 96.75 572 ALA B C 1
ATOM 9873 O O . ALA B 1 572 ? 16.234 -6.016 -4.164 1 96.75 572 ALA B O 1
ATOM 9874 N N . HIS B 1 573 ? 16.094 -8.266 -3.984 1 96.12 573 HIS B N 1
ATOM 9875 C CA . HIS B 1 573 ? 16.125 -8.328 -2.527 1 96.12 573 HIS B CA 1
ATOM 9876 C C . HIS B 1 573 ? 17.234 -9.25 -2.037 1 96.12 573 HIS B C 1
ATOM 9878 O O . HIS B 1 573 ? 17.047 -10.469 -1.984 1 96.12 573 HIS B O 1
ATOM 9884 N N . PRO B 1 574 ? 18.281 -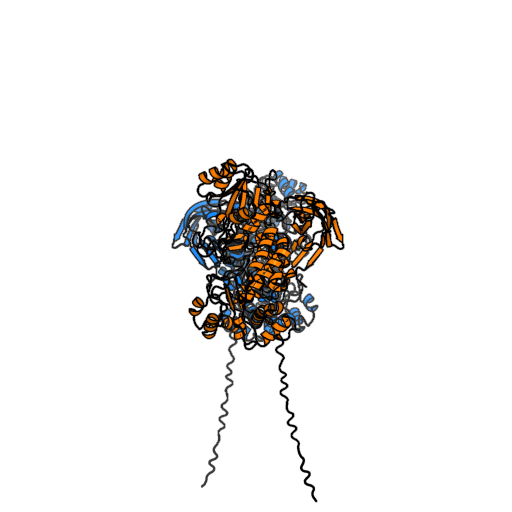8.672 -1.571 1 92.56 574 PRO B N 1
ATOM 9885 C CA . PRO B 1 574 ? 19.422 -9.484 -1.163 1 92.56 574 PRO B CA 1
ATOM 9886 C C . PRO B 1 574 ? 19.109 -10.406 0.015 1 92.56 574 PRO B C 1
ATOM 9888 O O . PRO B 1 574 ? 19.734 -11.453 0.172 1 92.56 574 PRO B O 1
ATOM 9891 N N . THR B 1 575 ? 18.141 -9.93 0.823 1 93.25 575 THR B N 1
ATOM 9892 C CA . THR B 1 575 ? 17.75 -10.727 1.98 1 93.25 575 THR B CA 1
ATOM 9893 C C . THR B 1 575 ? 16.234 -10.984 1.975 1 93.25 575 THR B C 1
ATOM 9895 O O . THR B 1 575 ? 15.461 -10.125 1.572 1 93.25 575 THR B O 1
ATOM 9898 N N . ILE B 1 576 ? 15.891 -12.164 2.383 1 96.25 576 ILE B N 1
ATOM 9899 C CA . ILE B 1 576 ? 14.5 -12.484 2.652 1 96.25 576 ILE B CA 1
ATOM 9900 C C . ILE B 1 576 ? 14.18 -12.211 4.121 1 96.25 576 ILE B C 1
ATOM 9902 O O . ILE B 1 576 ? 14.758 -12.844 5.016 1 96.25 576 ILE B O 1
ATOM 9906 N N . PRO B 1 577 ? 13.305 -11.32 4.383 1 94.06 577 PRO B N 1
ATOM 9907 C CA . PRO B 1 577 ? 12.977 -11.078 5.789 1 94.06 577 PRO B CA 1
ATOM 9908 C C . PRO B 1 577 ? 12.508 -12.344 6.508 1 94.06 577 PRO B C 1
ATOM 9910 O O . PRO B 1 577 ? 11.586 -13.023 6.047 1 94.06 577 PRO B O 1
ATOM 9913 N N . GLY B 1 578 ? 13.141 -12.648 7.629 1 94.44 578 GLY B N 1
ATOM 9914 C CA . GLY B 1 578 ? 12.758 -13.781 8.453 1 94.44 578 GLY B CA 1
ATOM 9915 C C . GLY B 1 578 ? 13.391 -15.086 8.008 1 94.44 578 GLY B C 1
ATOM 9916 O O . GLY B 1 578 ? 13.125 -16.141 8.586 1 94.44 578 GLY B O 1
ATOM 9917 N N . PHE B 1 579 ? 14.203 -15.102 6.953 1 95.94 579 PHE B N 1
ATOM 9918 C CA . PHE B 1 579 ? 14.859 -16.312 6.465 1 95.94 579 PHE B CA 1
ATOM 9919 C C . PHE B 1 579 ? 15.641 -16.984 7.582 1 95.94 579 PHE B C 1
ATOM 9921 O O . PHE B 1 579 ? 16.422 -16.344 8.281 1 95.94 579 PHE B O 1
ATOM 9928 N N . GLY B 1 580 ? 15.398 -18.234 7.785 1 92.62 580 GLY B N 1
ATOM 9929 C CA . GLY B 1 580 ? 16.125 -19.016 8.773 1 92.62 580 GLY B CA 1
ATOM 9930 C C . GLY B 1 580 ? 15.578 -18.859 10.18 1 92.62 580 GLY B C 1
ATOM 9931 O O . GLY B 1 580 ? 16.062 -19.484 11.117 1 92.62 580 GLY B O 1
ATOM 9932 N N . LYS B 1 581 ? 14.531 -18 10.344 1 92.62 581 LYS B N 1
ATOM 9933 C CA . LYS B 1 581 ? 13.93 -17.812 11.656 1 92.62 581 LYS B CA 1
ATOM 9934 C C . LYS B 1 581 ? 12.703 -18.688 11.836 1 92.62 581 LYS B C 1
ATOM 9936 O O . LYS B 1 581 ? 12.125 -19.172 10.859 1 92.62 581 LYS B O 1
ATOM 9941 N N . PRO B 1 582 ? 12.398 -18.969 13.078 1 91.31 582 PRO B N 1
ATOM 9942 C CA . PRO B 1 582 ? 11.156 -19.703 13.289 1 91.31 582 PRO B CA 1
ATOM 9943 C C . PRO B 1 582 ? 9.938 -18.984 12.703 1 91.31 582 PRO B C 1
ATOM 9945 O O . PRO B 1 582 ? 9.867 -17.75 12.727 1 91.31 582 PRO B O 1
ATOM 9948 N N . ASP B 1 583 ? 9.016 -19.75 12.289 1 90.38 583 ASP B N 1
ATOM 9949 C CA . ASP B 1 583 ? 7.812 -19.188 11.672 1 90.38 583 ASP B CA 1
ATOM 9950 C C . ASP B 1 583 ? 7.023 -18.359 12.68 1 90.38 583 ASP B C 1
ATOM 9952 O O . ASP B 1 583 ? 7.105 -18.594 13.891 1 90.38 583 ASP B O 1
ATOM 9956 N N . GLY B 1 584 ? 6.328 -17.438 12.211 1 90.5 584 GLY B N 1
ATOM 9957 C CA . GLY B 1 584 ? 5.387 -16.719 13.055 1 90.5 584 GLY B CA 1
ATOM 9958 C C . GLY B 1 584 ? 5.887 -15.344 13.477 1 90.5 584 GLY B C 1
ATOM 9959 O O . GLY B 1 584 ? 5.172 -14.602 14.148 1 90.5 584 GLY B O 1
ATOM 9960 N N . VAL B 1 585 ? 7.066 -14.984 13.039 1 90.75 585 VAL B N 1
ATOM 9961 C CA . VAL B 1 585 ? 7.609 -13.664 13.344 1 90.75 585 VAL B CA 1
ATOM 9962 C C . VAL B 1 585 ? 7.09 -12.641 12.344 1 90.75 585 VAL B C 1
ATOM 9964 O O . VAL B 1 585 ? 7.117 -12.883 11.133 1 90.75 585 VAL B O 1
ATOM 9967 N N . ALA B 1 586 ? 6.586 -11.531 12.891 1 93.12 586 ALA B N 1
ATOM 9968 C CA . ALA B 1 586 ? 6.125 -10.477 12 1 93.12 586 ALA B CA 1
ATOM 9969 C C . ALA B 1 586 ? 7.293 -9.836 11.258 1 93.12 586 ALA B C 1
ATOM 9971 O O . ALA B 1 586 ? 8.281 -9.43 11.867 1 93.12 586 ALA B O 1
ATOM 9972 N N . VAL B 1 587 ? 7.223 -9.773 9.961 1 94.94 587 VAL B N 1
ATOM 9973 C CA . VAL B 1 587 ? 8.234 -9.133 9.133 1 94.94 587 VAL B CA 1
ATOM 9974 C C . VAL B 1 587 ? 7.562 -8.344 8.008 1 94.94 587 VAL B C 1
ATOM 9976 O O . VAL B 1 587 ? 6.363 -8.492 7.773 1 94.94 587 VAL B O 1
ATOM 9979 N N . ASN B 1 588 ? 8.258 -7.484 7.359 1 94.69 588 ASN B N 1
ATOM 9980 C CA . ASN B 1 588 ? 7.746 -6.707 6.234 1 94.69 588 ASN B CA 1
ATOM 9981 C C . ASN B 1 588 ? 8.766 -6.629 5.102 1 94.69 588 ASN B C 1
ATOM 9983 O O . ASN B 1 588 ? 9.969 -6.695 5.336 1 94.69 588 ASN B O 1
ATOM 9987 N N . ILE B 1 589 ? 8.281 -6.492 3.924 1 95.88 589 ILE B N 1
ATOM 9988 C CA . ILE B 1 589 ? 9.117 -6.273 2.746 1 95.88 589 ILE B CA 1
ATOM 9989 C C . ILE B 1 589 ? 8.43 -5.285 1.806 1 95.88 589 ILE B C 1
ATOM 9991 O O . ILE B 1 589 ? 7.211 -5.34 1.614 1 95.88 589 ILE B O 1
ATOM 9995 N N . THR B 1 590 ? 9.117 -4.328 1.305 1 95.69 590 THR B N 1
ATOM 9996 C CA . THR B 1 590 ? 8.648 -3.408 0.274 1 95.69 590 THR B CA 1
ATOM 9997 C C . THR B 1 590 ? 9.219 -3.791 -1.09 1 95.69 590 THR B C 1
ATOM 9999 O O . THR B 1 590 ? 10.43 -3.918 -1.25 1 95.69 590 THR B O 1
ATOM 10002 N N . TYR B 1 591 ? 8.375 -3.998 -2.01 1 97 591 TYR B N 1
ATOM 10003 C CA . TYR B 1 591 ? 8.805 -4.289 -3.375 1 97 591 TYR B CA 1
ATOM 10004 C C . TYR B 1 591 ? 9.109 -3.002 -4.137 1 97 591 TYR B C 1
ATOM 10006 O O . TYR B 1 591 ? 8.305 -2.561 -4.961 1 97 591 TYR B O 1
ATOM 10014 N N . HIS B 1 592 ? 10.297 -2.553 -3.969 1 93.56 592 HIS B N 1
ATOM 10015 C CA . HIS B 1 592 ? 10.734 -1.299 -4.57 1 93.56 592 HIS B CA 1
ATOM 10016 C C . HIS B 1 592 ? 10.93 -1.448 -6.074 1 93.56 592 HIS B C 1
ATOM 10018 O O . HIS B 1 592 ? 10.875 -0.462 -6.812 1 93.56 592 HIS B O 1
ATOM 10024 N N . GLU B 1 593 ? 11.18 -2.689 -6.559 1 96.5 593 GLU B N 1
ATOM 10025 C CA . GLU B 1 593 ? 11.352 -2.941 -7.988 1 96.5 593 GLU B CA 1
ATOM 10026 C C . GLU B 1 593 ? 10.023 -2.85 -8.727 1 96.5 593 GLU B C 1
ATOM 10028 O O . GLU B 1 593 ? 9.992 -2.775 -9.961 1 96.5 593 GLU B O 1
ATOM 10033 N N . GLY B 1 594 ? 8.898 -2.83 -8 1 97.38 594 GLY B N 1
ATOM 10034 C CA . GLY B 1 594 ? 7.582 -2.689 -8.602 1 97.38 594 GLY B CA 1
ATOM 10035 C C . GLY B 1 594 ? 7.266 -3.77 -9.617 1 97.38 594 GLY B C 1
ATOM 10036 O O . GLY B 1 594 ? 7.398 -4.961 -9.328 1 97.38 594 GLY B O 1
ATOM 10037 N N . ALA B 1 595 ? 6.961 -3.357 -10.859 1 98.38 595 ALA B N 1
ATOM 10038 C CA . ALA B 1 595 ? 6.566 -4.285 -11.914 1 98.38 595 ALA B CA 1
ATOM 10039 C C . ALA B 1 595 ? 7.785 -4.824 -12.656 1 98.38 595 ALA B C 1
ATOM 10041 O O . ALA B 1 595 ? 7.652 -5.656 -13.555 1 98.38 595 ALA B O 1
ATOM 10042 N N . ALA B 1 596 ? 8.984 -4.371 -12.305 1 98.56 596 ALA B N 1
ATOM 10043 C CA . ALA B 1 596 ? 10.203 -4.836 -12.953 1 98.56 596 ALA B CA 1
ATOM 10044 C C . ALA B 1 596 ? 10.68 -6.156 -12.359 1 98.56 596 ALA B C 1
ATOM 10046 O O . ALA B 1 596 ? 11.711 -6.207 -11.688 1 98.56 596 ALA B O 1
ATOM 10047 N N . ILE B 1 597 ? 10.039 -7.199 -12.719 1 98.56 597 ILE B N 1
ATOM 10048 C CA . ILE B 1 597 ? 10.328 -8.531 -12.195 1 98.56 597 ILE B CA 1
ATOM 10049 C C . ILE B 1 597 ? 11.195 -9.297 -13.195 1 98.56 597 ILE B C 1
ATOM 10051 O O . ILE B 1 597 ? 10.953 -9.25 -14.406 1 98.56 597 ILE B O 1
ATOM 10055 N N . GLY B 1 598 ? 12.133 -10.109 -12.695 1 98.25 598 GLY B N 1
ATOM 10056 C CA . GLY B 1 598 ? 12.93 -10.977 -13.547 1 98.25 598 GLY B CA 1
ATOM 10057 C C . GLY B 1 598 ? 13.781 -10.219 -14.555 1 98.25 598 GLY B C 1
ATOM 10058 O O . GLY B 1 598 ? 14.523 -9.312 -14.18 1 98.25 598 GLY B O 1
ATOM 10059 N N . TYR B 1 599 ? 13.633 -10.531 -15.844 1 98.69 599 TYR B N 1
ATOM 10060 C CA . TYR B 1 599 ? 14.461 -9.945 -16.891 1 98.69 599 TYR B CA 1
ATOM 10061 C C . TYR B 1 599 ? 14.297 -8.43 -16.938 1 98.69 599 TYR B C 1
ATOM 10063 O O . TYR B 1 599 ? 15.234 -7.711 -17.281 1 98.69 599 TYR B O 1
ATOM 10071 N N . LYS B 1 600 ? 13.164 -7.949 -16.531 1 98.81 600 LYS B N 1
ATOM 10072 C CA . LYS B 1 600 ? 12.93 -6.508 -16.5 1 98.81 600 LYS B CA 1
ATOM 10073 C C . LYS B 1 600 ? 13.812 -5.828 -15.461 1 98.81 600 LYS B C 1
ATOM 10075 O O . LYS B 1 600 ? 14.344 -4.738 -15.703 1 98.81 600 LYS B O 1
ATOM 10080 N N . TRP B 1 601 ? 13.906 -6.438 -14.305 1 98.5 601 TRP B N 1
ATOM 10081 C CA . TRP B 1 601 ? 14.797 -5.922 -13.266 1 98.5 601 TRP B CA 1
ATOM 10082 C C . TRP B 1 601 ? 16.234 -5.902 -13.75 1 98.5 601 TRP B C 1
ATOM 10084 O O . TRP B 1 601 ? 16.953 -4.914 -13.555 1 98.5 601 TRP B O 1
ATOM 10094 N N . TYR B 1 602 ? 16.688 -6.969 -14.398 1 98.38 602 TYR B N 1
ATOM 10095 C CA . TYR B 1 602 ? 18.047 -7.047 -14.914 1 98.38 602 TYR B CA 1
ATOM 10096 C C . TYR B 1 602 ? 18.297 -5.961 -15.953 1 98.38 602 TYR B C 1
ATOM 10098 O O . TYR B 1 602 ? 19.375 -5.348 -15.969 1 98.38 602 TYR B O 1
ATOM 10106 N N . ASP B 1 603 ? 17.328 -5.715 -16.75 1 98.31 603 ASP B N 1
ATOM 10107 C CA . ASP B 1 603 ? 17.422 -4.652 -17.75 1 98.31 603 ASP B CA 1
ATOM 10108 C C . ASP B 1 603 ? 17.562 -3.285 -17.094 1 98.31 603 ASP B C 1
ATOM 10110 O O . ASP B 1 603 ? 18.406 -2.482 -17.5 1 98.31 603 ASP B O 1
ATOM 10114 N N . VAL B 1 604 ? 16.703 -3.025 -16.094 1 98.12 604 VAL B N 1
ATOM 10115 C CA . VAL B 1 604 ? 16.703 -1.741 -15.406 1 98.12 604 VAL B CA 1
ATOM 10116 C C . VAL B 1 604 ? 18.078 -1.493 -14.789 1 98.12 604 VAL B C 1
ATOM 10118 O O . VAL B 1 604 ? 18.594 -0.374 -14.828 1 98.12 604 VAL B O 1
ATOM 10121 N N . LYS B 1 605 ? 18.688 -2.561 -14.234 1 97.94 605 LYS B N 1
ATOM 10122 C CA . LYS B 1 605 ? 19.922 -2.432 -13.477 1 97.94 605 LYS B CA 1
ATOM 10123 C C . LYS B 1 605 ? 21.141 -2.582 -14.375 1 97.94 605 LYS B C 1
ATOM 10125 O O . LYS B 1 605 ? 22.266 -2.318 -13.953 1 97.94 605 LYS B O 1
ATOM 10130 N N . GLY B 1 606 ? 20.984 -3.027 -15.609 1 98 606 GLY B N 1
ATOM 10131 C CA . GLY B 1 606 ? 22.078 -3.295 -16.516 1 98 606 GLY B CA 1
ATOM 10132 C C . GLY B 1 606 ? 22.875 -4.543 -16.156 1 98 606 GLY B C 1
ATOM 10133 O O . GLY B 1 606 ? 24.062 -4.629 -16.438 1 98 606 GLY B O 1
ATOM 10134 N N . TYR B 1 607 ? 22.203 -5.496 -15.492 1 98.19 607 TYR B N 1
ATOM 10135 C CA . TYR B 1 607 ? 22.844 -6.75 -15.109 1 98.19 607 TYR B CA 1
ATOM 10136 C C . TYR B 1 607 ? 22.75 -7.773 -16.234 1 98.19 607 TYR B C 1
ATOM 10138 O O . TYR B 1 607 ? 21.766 -7.816 -16.969 1 98.19 607 TYR B O 1
ATOM 10146 N N . THR B 1 608 ? 23.75 -8.562 -16.375 1 98.31 608 THR B N 1
ATOM 10147 C CA . THR B 1 608 ? 23.703 -9.734 -17.234 1 98.31 608 THR B CA 1
ATOM 10148 C C . THR B 1 608 ? 23.469 -11 -16.406 1 98.31 608 THR B C 1
ATOM 10150 O O . THR B 1 608 ? 24.328 -11.422 -15.633 1 98.31 608 THR B O 1
ATOM 10153 N N . PRO B 1 609 ? 22.344 -11.609 -16.531 1 98.56 609 PRO B N 1
ATOM 10154 C CA . PRO B 1 609 ? 22.094 -12.844 -15.789 1 98.56 609 PRO B CA 1
ATOM 10155 C C . PRO B 1 609 ? 22.953 -14.016 -16.297 1 98.56 609 PRO B C 1
ATOM 10157 O O . PRO B 1 609 ? 23.547 -13.93 -17.359 1 98.56 609 PRO B O 1
ATOM 10160 N N . LEU B 1 610 ? 23.047 -15.07 -15.484 1 98.69 610 LEU B N 1
ATOM 10161 C CA . LEU B 1 610 ? 23.719 -16.297 -15.914 1 98.69 610 LEU B CA 1
ATOM 10162 C C . LEU B 1 610 ? 23.078 -16.844 -17.188 1 98.69 610 LEU B C 1
ATOM 10164 O O . LEU B 1 610 ? 23.781 -17.203 -18.125 1 98.69 610 LEU B O 1
ATOM 10168 N N . PHE B 1 611 ? 21.781 -16.984 -17.219 1 98.81 611 PHE B N 1
ATOM 10169 C CA . PHE B 1 611 ? 20.953 -17.281 -18.375 1 98.81 611 PHE B CA 1
ATOM 10170 C C . PHE B 1 611 ? 19.719 -16.391 -18.391 1 98.81 611 PHE B C 1
ATOM 10172 O O . PHE B 1 611 ? 19.062 -16.203 -17.375 1 98.81 611 PHE B O 1
ATOM 10179 N N . ALA B 1 612 ? 19.406 -15.875 -19.547 1 98.81 612 ALA B N 1
ATOM 10180 C CA . ALA B 1 612 ? 18.328 -14.906 -19.688 1 98.81 612 ALA B CA 1
ATOM 10181 C C . ALA B 1 612 ? 16.969 -15.602 -19.797 1 98.81 612 ALA B C 1
ATOM 10183 O O . ALA B 1 612 ? 16.906 -16.766 -20.203 1 98.81 612 ALA B O 1
ATOM 10184 N N . PHE B 1 613 ? 15.953 -14.844 -19.484 1 98.81 613 PHE B N 1
ATOM 10185 C CA . PHE B 1 613 ? 14.586 -15.25 -19.781 1 98.81 613 PHE B CA 1
ATOM 10186 C C . PHE B 1 613 ? 14.422 -15.578 -21.25 1 98.81 613 PHE B C 1
ATOM 10188 O O . PHE B 1 613 ? 14.898 -14.836 -22.109 1 98.81 613 PHE B O 1
ATOM 10195 N N . GLY B 1 614 ? 13.875 -16.75 -21.469 1 98.88 614 GLY B N 1
ATOM 10196 C CA . GLY B 1 614 ? 13.617 -17.141 -22.844 1 98.88 614 GLY B CA 1
ATOM 10197 C C . GLY B 1 614 ? 14.766 -17.906 -23.469 1 98.88 614 GLY B C 1
ATOM 10198 O O . GLY B 1 614 ? 14.633 -18.438 -24.578 1 98.88 614 GLY B O 1
ATOM 10199 N N . HIS B 1 615 ? 15.852 -18.031 -22.828 1 98.88 615 HIS B N 1
ATOM 10200 C CA . HIS B 1 615 ? 17 -18.766 -23.344 1 98.88 615 HIS B CA 1
ATOM 10201 C C . HIS B 1 615 ? 16.688 -20.25 -23.5 1 98.88 615 HIS B C 1
ATOM 10203 O O . HIS B 1 615 ? 16.047 -20.844 -22.625 1 98.88 615 HIS B O 1
ATOM 10209 N N . GLY B 1 616 ? 17.141 -20.891 -24.516 1 98.81 616 GLY B N 1
ATOM 10210 C CA . GLY B 1 616 ? 17.047 -22.312 -24.781 1 98.81 616 GLY B CA 1
ATOM 10211 C C . GLY B 1 616 ? 17.641 -22.703 -26.125 1 98.81 616 GLY B C 1
ATOM 10212 O O . GLY B 1 616 ? 17.297 -22.109 -27.156 1 98.81 616 GLY B O 1
ATOM 10213 N N . LEU B 1 617 ? 18.469 -23.672 -26.109 1 98.69 617 LEU B N 1
ATOM 10214 C CA . LEU B 1 617 ? 19.125 -24.125 -27.328 1 98.69 617 LEU B CA 1
ATOM 10215 C C . LEU B 1 617 ? 18.375 -25.297 -27.938 1 98.69 617 LEU B C 1
ATOM 10217 O O . LEU B 1 617 ? 17.391 -25.781 -27.375 1 98.69 617 LEU B O 1
ATOM 10221 N N . SER B 1 618 ? 18.781 -25.703 -29.094 1 98.56 618 SER B N 1
ATOM 10222 C CA . SER B 1 618 ? 18.297 -26.828 -29.875 1 98.56 618 SER B CA 1
ATOM 10223 C C . SER B 1 618 ? 19.438 -27.531 -30.609 1 98.56 618 SER B C 1
ATOM 10225 O O . SER B 1 618 ? 20.562 -27.016 -30.656 1 98.56 618 SER B O 1
ATOM 10227 N N . TYR B 1 619 ? 19.203 -28.719 -31.125 1 98.44 619 TYR B N 1
ATOM 10228 C CA . TYR B 1 619 ? 20.203 -29.406 -31.953 1 98.44 619 TYR B CA 1
ATOM 10229 C C . TYR B 1 619 ? 20.141 -28.922 -33.406 1 98.44 619 TYR B C 1
ATOM 10231 O O . TYR B 1 619 ? 20.875 -29.406 -34.25 1 98.44 619 TYR B O 1
ATOM 10239 N N . THR B 1 620 ? 19.281 -28 -33.594 1 98 620 THR B N 1
ATOM 10240 C CA . THR B 1 620 ? 19.234 -27.219 -34.844 1 98 620 THR B CA 1
ATOM 10241 C C . THR B 1 620 ? 19.297 -25.734 -34.531 1 98 620 THR B C 1
ATOM 10243 O O . THR B 1 620 ? 19.578 -25.312 -33.406 1 98 620 THR B O 1
ATOM 10246 N N . THR B 1 621 ? 19.281 -24.938 -35.625 1 97.5 621 THR B N 1
ATOM 10247 C CA . THR B 1 621 ? 19.297 -23.484 -35.469 1 97.5 621 THR B CA 1
ATOM 10248 C C . THR B 1 621 ? 18.078 -22.859 -36.125 1 97.5 621 THR B C 1
ATOM 10250 O O . THR B 1 621 ? 17.5 -23.438 -37.031 1 97.5 621 THR B O 1
ATOM 10253 N N . PHE B 1 622 ? 17.719 -21.719 -35.594 1 98.12 622 PHE B N 1
ATOM 10254 C CA . PHE B 1 622 ? 16.531 -21.031 -36.094 1 98.12 622 PHE B CA 1
ATOM 10255 C C . PHE B 1 622 ? 16.828 -19.562 -36.344 1 98.12 622 PHE B C 1
ATOM 10257 O O . PHE B 1 622 ? 17.75 -19 -35.75 1 98.12 622 PHE B O 1
ATOM 10264 N N . ALA B 1 623 ? 16.078 -19 -37.219 1 97.88 623 ALA B N 1
ATOM 10265 C CA . ALA B 1 623 ? 16.062 -17.547 -37.469 1 97.88 623 ALA B CA 1
ATOM 10266 C C . ALA B 1 623 ? 14.641 -17.031 -37.594 1 97.88 623 ALA B C 1
ATOM 10268 O O . ALA B 1 623 ? 13.82 -17.609 -38.312 1 97.88 623 ALA B O 1
ATOM 10269 N N . VAL B 1 624 ? 14.328 -15.992 -36.875 1 97.81 624 VAL B N 1
ATOM 10270 C CA . VAL B 1 624 ? 13.047 -15.328 -37.062 1 97.81 624 VAL B CA 1
ATOM 10271 C C . VAL B 1 624 ? 13.078 -14.516 -38.344 1 97.81 624 VAL B C 1
ATOM 10273 O O . VAL B 1 624 ? 14.039 -13.797 -38.625 1 97.81 624 VAL B O 1
ATOM 10276 N N . THR B 1 625 ? 12.031 -14.672 -39.125 1 97.12 625 THR B N 1
ATOM 10277 C CA . THR B 1 625 ? 11.977 -14 -40.438 1 97.12 625 THR B CA 1
ATOM 10278 C C . THR B 1 625 ? 10.633 -13.305 -40.625 1 97.12 625 THR B C 1
ATOM 10280 O O . THR B 1 625 ? 9.688 -13.555 -39.875 1 97.12 625 THR B O 1
ATOM 10283 N N . ASP B 1 626 ? 10.578 -12.344 -41.594 1 97.12 626 ASP B N 1
ATOM 10284 C CA . ASP B 1 626 ? 9.359 -11.68 -42.062 1 97.12 626 ASP B CA 1
ATOM 10285 C C . ASP B 1 626 ? 8.68 -10.914 -40.938 1 97.12 626 ASP B C 1
ATOM 10287 O O . ASP B 1 626 ? 7.461 -10.969 -40.781 1 97.12 626 ASP B O 1
ATOM 10291 N N . ALA B 1 627 ? 9.578 -10.352 -40.094 1 98.19 627 ALA B N 1
ATOM 10292 C CA . ALA B 1 627 ? 9.055 -9.586 -38.969 1 98.19 627 ALA B CA 1
ATOM 10293 C C . ALA B 1 627 ? 8.352 -8.312 -39.438 1 98.19 627 ALA B C 1
ATOM 10295 O O . ALA B 1 627 ? 8.898 -7.551 -40.25 1 98.19 627 ALA B O 1
ATOM 10296 N N . LYS B 1 628 ? 7.141 -8.125 -39 1 98.44 628 LYS B N 1
ATOM 10297 C CA . LYS B 1 628 ? 6.363 -6.93 -39.312 1 98.44 628 LYS B CA 1
ATOM 10298 C C . LYS B 1 628 ? 5.594 -6.449 -38.094 1 98.44 628 LYS B C 1
ATOM 10300 O O . LYS B 1 628 ? 5.23 -7.25 -37.219 1 98.44 628 LYS B O 1
ATOM 10305 N N . ALA B 1 629 ? 5.383 -5.227 -38 1 98.69 629 ALA B N 1
ATOM 10306 C CA . ALA B 1 629 ? 4.555 -4.578 -36.969 1 98.69 629 ALA B CA 1
ATOM 10307 C C . ALA B 1 629 ? 3.799 -3.391 -37.562 1 98.69 629 ALA B C 1
ATOM 10309 O O . ALA B 1 629 ? 4.391 -2.541 -38.25 1 98.69 629 ALA B O 1
ATOM 10310 N N . THR B 1 630 ? 2.525 -3.359 -37.375 1 98.12 630 THR B N 1
ATOM 10311 C CA . THR B 1 630 ? 1.705 -2.273 -37.906 1 98.12 630 THR B CA 1
ATOM 10312 C C . THR B 1 630 ? 0.752 -1.746 -36.812 1 98.12 630 THR B C 1
ATOM 10314 O O . THR B 1 630 ? 0.319 -2.494 -35.938 1 98.12 630 THR B O 1
ATOM 10317 N N . VAL B 1 631 ? 0.53 -0.53 -36.844 1 98.06 631 VAL B N 1
ATOM 10318 C CA . VAL B 1 631 ? -0.443 0.114 -35.969 1 98.06 631 VAL B CA 1
ATOM 10319 C C . VAL B 1 631 ? -1.621 0.628 -36.812 1 98.06 631 VAL B C 1
ATOM 10321 O O . VAL B 1 631 ? -1.44 1.427 -37.719 1 98.06 631 VAL B O 1
ATOM 10324 N N . GLU B 1 632 ? -2.762 0.112 -36.531 1 96.44 632 GLU B N 1
ATOM 10325 C CA . GLU B 1 632 ? -4 0.591 -37.125 1 96.44 632 GLU B CA 1
ATOM 10326 C C . GLU B 1 632 ? -5.012 1.008 -36.062 1 96.44 632 GLU B C 1
ATOM 10328 O O . GLU B 1 632 ? -5.434 0.188 -35.25 1 96.44 632 GLU B O 1
ATOM 10333 N N . LYS B 1 633 ? -5.5 2.213 -36.062 1 92.44 633 LYS B N 1
ATOM 10334 C CA . LYS B 1 633 ? -6.461 2.758 -35.094 1 92.44 633 LYS B CA 1
ATOM 10335 C C . LYS B 1 633 ? -6.004 2.525 -33.656 1 92.44 633 LYS B C 1
ATOM 10337 O O . LYS B 1 633 ? -6.789 2.08 -32.844 1 92.44 633 LYS B O 1
ATOM 10342 N N . GLY B 1 634 ? -4.703 2.578 -33.5 1 93.94 634 GLY B N 1
ATOM 10343 C CA . GLY B 1 634 ? -4.133 2.484 -32.156 1 93.94 634 GLY B CA 1
ATOM 10344 C C . GLY B 1 634 ? -3.838 1.058 -31.734 1 93.94 634 GLY B C 1
ATOM 10345 O O . GLY B 1 634 ? -3.32 0.823 -30.641 1 93.94 634 GLY B O 1
ATOM 10346 N N . GLU B 1 635 ? -4.168 0.131 -32.531 1 97.25 635 GLU B N 1
ATOM 10347 C CA . GLU B 1 635 ? -3.947 -1.278 -32.219 1 97.25 635 GLU B CA 1
ATOM 10348 C C . GLU B 1 635 ? -2.68 -1.799 -32.906 1 97.25 635 GLU B C 1
ATOM 10350 O O . GLU B 1 635 ? -2.512 -1.663 -34.125 1 97.25 635 GLU B O 1
ATOM 10355 N N . LEU B 1 636 ? -1.86 -2.363 -32.125 1 98.62 636 LEU B N 1
ATOM 10356 C CA . LEU B 1 636 ? -0.621 -2.936 -32.625 1 98.62 636 LEU B CA 1
ATOM 10357 C C . LEU B 1 636 ? -0.821 -4.391 -33.031 1 98.62 636 LEU B C 1
ATOM 10359 O O . LEU B 1 636 ? -1.29 -5.203 -32.219 1 98.62 636 LEU B O 1
ATOM 10363 N N . THR B 1 637 ? -0.525 -4.723 -34.25 1 98.69 637 THR B N 1
ATOM 10364 C CA . THR B 1 637 ? -0.512 -6.094 -34.75 1 98.69 637 THR B CA 1
ATOM 10365 C C . THR B 1 637 ? 0.885 -6.477 -35.219 1 98.69 637 THR B C 1
ATOM 10367 O O . THR B 1 637 ? 1.539 -5.707 -35.938 1 98.69 637 THR B O 1
ATOM 10370 N N . ILE B 1 638 ? 1.312 -7.652 -34.875 1 98.69 638 ILE B N 1
ATOM 10371 C CA . ILE B 1 638 ? 2.625 -8.125 -35.312 1 98.69 638 ILE B CA 1
ATOM 10372 C C . ILE B 1 638 ? 2.475 -9.391 -36.156 1 98.69 638 ILE B C 1
ATOM 10374 O O . ILE B 1 638 ? 1.468 -10.102 -36.031 1 98.69 638 ILE B O 1
ATOM 10378 N N . SER B 1 639 ? 3.463 -9.609 -36.938 1 98.31 639 SER B N 1
ATOM 10379 C CA . SER B 1 639 ? 3.588 -10.875 -37.656 1 98.31 639 SER B CA 1
ATOM 10380 C C . SER B 1 639 ? 5.051 -11.273 -37.812 1 98.31 639 SER B C 1
ATOM 10382 O O . SER B 1 639 ? 5.926 -10.414 -37.906 1 98.31 639 SER B O 1
ATOM 10384 N N . ALA B 1 640 ? 5.293 -12.57 -37.844 1 98.38 640 ALA B N 1
ATOM 10385 C CA . ALA B 1 640 ? 6.629 -13.117 -38.062 1 98.38 640 ALA B CA 1
ATOM 10386 C C . ALA B 1 640 ? 6.566 -14.609 -38.344 1 98.38 640 ALA B C 1
ATOM 10388 O O . ALA B 1 640 ? 5.527 -15.25 -38.156 1 98.38 640 ALA B O 1
ATOM 10389 N N . ALA B 1 641 ? 7.613 -15.102 -38.844 1 98.31 641 ALA B N 1
ATOM 10390 C CA . ALA B 1 641 ? 7.812 -16.531 -39.031 1 98.31 641 ALA B CA 1
ATOM 10391 C C . ALA B 1 641 ? 9.172 -16.969 -38.5 1 98.31 641 ALA B C 1
ATOM 10393 O O . ALA B 1 641 ? 10.016 -16.141 -38.156 1 98.31 641 ALA B O 1
ATOM 10394 N N . ILE B 1 642 ? 9.352 -18.266 -38.375 1 98.25 642 ILE B N 1
ATOM 10395 C CA . ILE B 1 642 ? 10.633 -18.781 -37.906 1 98.25 642 ILE B CA 1
ATOM 10396 C C . ILE B 1 642 ? 11.133 -19.844 -38.906 1 98.25 642 ILE B C 1
ATOM 10398 O O . ILE B 1 642 ? 10.391 -20.766 -39.25 1 98.25 642 ILE B O 1
ATOM 10402 N N . ARG B 1 643 ? 12.336 -19.75 -39.312 1 98.31 643 ARG B N 1
ATOM 10403 C CA . ARG B 1 643 ? 12.977 -20.672 -40.25 1 98.31 643 ARG B CA 1
ATOM 10404 C C . ARG B 1 643 ? 13.969 -21.578 -39.531 1 98.31 643 ARG B C 1
ATOM 10406 O O . ARG B 1 643 ? 14.758 -21.109 -38.688 1 98.31 643 ARG B O 1
ATOM 10413 N N . ASN B 1 644 ? 13.859 -22.891 -39.812 1 98.56 644 ASN B N 1
ATOM 10414 C CA . ASN B 1 644 ? 14.891 -23.812 -39.375 1 98.56 644 ASN B CA 1
ATOM 10415 C C . ASN B 1 644 ? 16.109 -23.766 -40.281 1 98.56 644 ASN B C 1
ATOM 10417 O O . ASN B 1 644 ? 16.062 -24.219 -41.438 1 98.56 644 ASN B O 1
ATOM 10421 N N . THR B 1 645 ? 17.172 -23.25 -39.781 1 98.38 645 THR B N 1
ATOM 10422 C CA . THR B 1 645 ? 18.375 -23.016 -40.594 1 98.38 645 THR B CA 1
ATOM 10423 C C . THR B 1 645 ? 19.359 -24.172 -40.438 1 98.38 645 THR B C 1
ATOM 10425 O O . THR B 1 645 ? 20.453 -24.141 -41 1 98.38 645 THR B O 1
ATOM 10428 N N . GLY B 1 646 ? 19 -25.156 -39.625 1 97.62 646 GLY B N 1
ATOM 10429 C CA . GLY B 1 646 ? 19.859 -26.297 -39.406 1 97.62 646 GLY B CA 1
ATOM 10430 C C . GLY B 1 646 ? 19.484 -27.516 -40.219 1 97.62 646 GLY B C 1
ATOM 10431 O O . GLY B 1 646 ? 18.844 -27.391 -41.281 1 97.62 646 GLY B O 1
ATOM 10432 N N . LYS B 1 647 ? 19.938 -28.75 -39.781 1 96.12 647 LYS B N 1
ATOM 10433 C CA . LYS B 1 647 ? 19.875 -29.938 -40.625 1 96.12 647 LYS B CA 1
ATOM 10434 C C . LYS B 1 647 ? 18.922 -30.969 -40.031 1 96.12 647 LYS B C 1
ATOM 10436 O O . LYS B 1 647 ? 18.656 -32 -40.656 1 96.12 647 LYS B O 1
ATOM 10441 N N . THR B 1 648 ? 18.422 -30.688 -38.875 1 97.44 648 THR B N 1
ATOM 10442 C CA . THR B 1 648 ? 17.484 -31.625 -38.25 1 97.44 648 THR B CA 1
ATOM 10443 C C . THR B 1 648 ? 16.188 -30.922 -37.875 1 97.44 648 THR B C 1
ATOM 10445 O O . THR B 1 648 ? 16.141 -29.703 -37.75 1 97.44 648 THR B O 1
ATOM 10448 N N . ALA B 1 649 ? 15.094 -31.703 -37.844 1 98.06 649 ALA B N 1
ATOM 10449 C CA . ALA B 1 649 ? 13.797 -31.156 -37.469 1 98.06 649 ALA B CA 1
ATOM 10450 C C . ALA B 1 649 ? 13.812 -30.672 -36 1 98.06 649 ALA B C 1
ATOM 10452 O O . ALA B 1 649 ? 14.523 -31.234 -35.188 1 98.06 649 ALA B O 1
ATOM 10453 N N . GLY B 1 650 ? 13.109 -29.625 -35.75 1 98.25 650 GLY B N 1
ATOM 10454 C CA . GLY B 1 650 ? 13.016 -29.078 -34.406 1 98.25 650 GLY B CA 1
ATOM 10455 C C . GLY B 1 650 ? 11.852 -28.125 -34.219 1 98.25 650 GLY B C 1
ATOM 10456 O O . GLY B 1 650 ? 11.078 -27.891 -35.156 1 98.25 650 GLY B O 1
ATOM 10457 N N . LYS B 1 651 ? 11.672 -27.672 -33 1 98.62 651 LYS B N 1
ATOM 10458 C CA . LYS B 1 651 ? 10.648 -26.672 -32.688 1 98.62 651 LYS B CA 1
ATOM 10459 C C . LYS B 1 651 ? 11.273 -25.375 -32.25 1 98.62 651 LYS B C 1
ATOM 10461 O O . LYS B 1 651 ? 12.055 -25.359 -31.281 1 98.62 651 LYS B O 1
ATOM 10466 N N . GLY B 1 652 ? 10.953 -24.328 -32.969 1 97.94 652 GLY B N 1
ATOM 10467 C CA . GLY B 1 652 ? 11.438 -23 -32.625 1 97.94 652 GLY B CA 1
ATOM 10468 C C . GLY B 1 652 ? 10.375 -22.125 -31.969 1 97.94 652 GLY B C 1
ATOM 10469 O O . GLY B 1 652 ? 9.188 -22.297 -32.25 1 97.94 652 GLY B O 1
ATOM 10470 N N . VAL B 1 653 ? 10.82 -21.156 -31.062 1 98.56 653 VAL B N 1
ATOM 10471 C CA . VAL B 1 653 ? 9.906 -20.234 -30.391 1 98.56 653 VAL B CA 1
ATOM 10472 C C . VAL B 1 653 ? 10.211 -18.812 -30.844 1 98.56 653 VAL B C 1
ATOM 10474 O O . VAL B 1 653 ? 11.328 -18.312 -30.672 1 98.56 653 VAL B O 1
ATOM 10477 N N . ILE B 1 654 ? 9.234 -18.141 -31.453 1 98.69 654 ILE B N 1
ATOM 10478 C CA . ILE B 1 654 ? 9.297 -16.688 -31.656 1 98.69 654 ILE B CA 1
ATOM 10479 C C . ILE B 1 654 ? 8.922 -15.977 -30.359 1 98.69 654 ILE B C 1
ATOM 10481 O O . ILE B 1 654 ? 7.914 -16.297 -29.734 1 98.69 654 ILE B O 1
ATOM 10485 N N . GLN B 1 655 ? 9.734 -15.094 -29.875 1 98.81 655 GLN B N 1
ATOM 10486 C CA . GLN B 1 655 ? 9.43 -14.18 -28.781 1 98.81 655 GLN B CA 1
ATOM 10487 C C . GLN B 1 655 ? 9.445 -12.727 -29.266 1 98.81 655 GLN B C 1
ATOM 10489 O O . GLN B 1 655 ? 10.375 -12.312 -29.969 1 98.81 655 GLN B O 1
ATOM 10494 N N . VAL B 1 656 ? 8.422 -11.992 -28.906 1 98.94 656 VAL B N 1
ATOM 10495 C CA . VAL B 1 656 ? 8.312 -10.602 -29.328 1 98.94 656 VAL B CA 1
ATOM 10496 C C . VAL B 1 656 ? 8.227 -9.695 -28.094 1 98.94 656 VAL B C 1
ATOM 10498 O O . VAL B 1 656 ? 7.43 -9.945 -27.188 1 98.94 656 VAL B O 1
ATOM 10501 N N . TYR B 1 657 ? 9.047 -8.711 -28.047 1 98.88 657 TYR B N 1
ATOM 10502 C CA . TYR B 1 657 ? 9.078 -7.703 -27 1 98.88 657 TYR B CA 1
ATOM 10503 C C . TYR B 1 657 ? 8.789 -6.316 -27.562 1 98.88 657 TYR B C 1
ATOM 10505 O O . TYR B 1 657 ? 9.016 -6.062 -28.75 1 98.88 657 TYR B O 1
ATOM 10513 N N . VAL B 1 658 ? 8.266 -5.461 -26.719 1 98.88 658 VAL B N 1
ATOM 10514 C CA . VAL B 1 658 ? 8.094 -4.059 -27.094 1 98.88 658 VAL B CA 1
ATOM 10515 C C . VAL B 1 658 ? 8.859 -3.168 -26.109 1 98.88 658 VAL B C 1
ATOM 10517 O O . VAL B 1 658 ? 8.867 -3.426 -24.906 1 98.88 658 VAL B O 1
ATOM 10520 N N . ALA B 1 659 ? 9.531 -2.191 -26.641 1 98.75 659 ALA B N 1
ATOM 10521 C CA . ALA B 1 659 ? 10.32 -1.231 -25.875 1 98.75 659 ALA B CA 1
ATOM 10522 C C . ALA B 1 659 ? 10.031 0.198 -26.328 1 98.75 659 ALA B C 1
ATOM 10524 O O . ALA B 1 659 ? 10.297 0.558 -27.469 1 98.75 659 ALA B O 1
ATOM 10525 N N . PRO B 1 660 ? 9.5 1.025 -25.469 1 98.25 660 PRO B N 1
ATOM 10526 C CA . PRO B 1 660 ? 9.508 2.447 -25.828 1 98.25 660 PRO B CA 1
ATOM 10527 C C . PRO B 1 660 ? 10.922 3.012 -25.969 1 98.25 660 PRO B C 1
ATOM 10529 O O . PRO B 1 660 ? 11.852 2.547 -25.297 1 98.25 660 PRO B O 1
ATOM 10532 N N . THR B 1 661 ? 11.086 4.051 -26.781 1 96.81 661 THR B N 1
ATOM 10533 C CA . THR B 1 661 ? 12.391 4.664 -26.969 1 96.81 661 THR B CA 1
ATOM 10534 C C . THR B 1 661 ? 12.922 5.242 -25.672 1 96.81 661 THR B C 1
ATOM 10536 O O . THR B 1 661 ? 14.125 5.211 -25.406 1 96.81 661 THR B O 1
ATOM 10539 N N . ASN B 1 662 ? 12.047 5.73 -24.875 1 96.25 662 ASN B N 1
ATOM 10540 C CA . ASN B 1 662 ? 12.312 6.191 -23.531 1 96.25 662 ASN B CA 1
ATOM 10541 C C . ASN B 1 662 ? 11.25 5.695 -22.547 1 96.25 662 ASN B C 1
ATOM 10543 O O . ASN B 1 662 ? 10.219 6.348 -22.359 1 96.25 662 ASN B O 1
ATOM 10547 N N . TYR B 1 663 ? 11.648 4.633 -21.906 1 96.81 663 TYR B N 1
ATOM 10548 C CA . TYR B 1 663 ? 10.609 3.963 -21.125 1 96.81 663 TYR B CA 1
ATOM 10549 C C . TYR B 1 663 ? 10.219 4.797 -19.906 1 96.81 663 TYR B C 1
ATOM 10551 O O . TYR B 1 663 ? 9.055 4.793 -19.5 1 96.81 663 TYR B O 1
ATOM 10559 N N . LYS B 1 664 ? 11.125 5.609 -19.344 1 92.88 664 LYS B N 1
ATOM 10560 C CA . LYS B 1 664 ? 10.82 6.461 -18.188 1 92.88 664 LYS B CA 1
ATOM 10561 C C . LYS B 1 664 ? 9.859 7.578 -18.578 1 92.88 664 LYS B C 1
ATOM 10563 O O . LYS B 1 664 ? 8.961 7.922 -17.812 1 92.88 664 LYS B O 1
ATOM 10568 N N . ALA B 1 665 ? 10.039 8.086 -19.766 1 92.69 665 ALA B N 1
ATOM 10569 C CA . ALA B 1 665 ? 9.219 9.203 -20.234 1 92.69 665 ALA B CA 1
ATOM 10570 C C . ALA B 1 665 ? 7.762 8.789 -20.406 1 92.69 665 ALA B C 1
ATOM 10572 O O . ALA B 1 665 ? 6.855 9.617 -20.297 1 92.69 665 ALA B O 1
ATOM 10573 N N . VAL B 1 666 ? 7.555 7.523 -20.672 1 94.94 666 VAL B N 1
ATOM 10574 C CA . VAL B 1 666 ? 6.18 7.078 -20.891 1 94.94 666 VAL B CA 1
ATOM 10575 C C . VAL B 1 666 ? 5.66 6.383 -19.625 1 94.94 666 VAL B C 1
ATOM 10577 O O . VAL B 1 666 ? 4.605 5.75 -19.656 1 94.94 666 VAL B O 1
ATOM 10580 N N . GLY B 1 667 ? 6.395 6.406 -18.562 1 93.5 667 GLY B N 1
ATOM 10581 C CA . GLY B 1 667 ? 5.93 5.957 -17.266 1 93.5 667 GLY B CA 1
ATOM 10582 C C . GLY B 1 667 ? 6.176 4.48 -17.016 1 93.5 667 GLY B C 1
ATOM 10583 O O . GLY B 1 667 ? 5.684 3.922 -16.031 1 93.5 667 GLY B O 1
ATOM 10584 N N . TRP B 1 668 ? 6.922 3.777 -17.859 1 97.31 668 TRP B N 1
ATOM 10585 C CA . TRP B 1 668 ? 7.207 2.363 -17.656 1 97.31 668 TRP B CA 1
ATOM 10586 C C . TRP B 1 668 ? 8.258 2.176 -16.562 1 97.31 668 TRP B C 1
ATOM 10588 O O . TRP B 1 668 ? 9.008 3.102 -16.25 1 97.31 668 TRP B O 1
ATOM 10598 N N . GLU B 1 669 ? 8.242 1.001 -15.984 1 97 669 GLU B N 1
ATOM 10599 C CA . GLU B 1 669 ? 9.188 0.698 -14.914 1 97 669 GLU B CA 1
ATOM 10600 C C . GLU B 1 669 ? 10.359 -0.134 -15.438 1 97 669 GLU B C 1
ATOM 10602 O O . GLU B 1 669 ? 11.32 -0.385 -14.703 1 97 669 GLU B O 1
ATOM 10607 N N . ALA B 1 670 ? 10.258 -0.641 -16.703 1 97.88 670 ALA B N 1
ATOM 10608 C CA . ALA B 1 670 ? 11.32 -1.428 -17.312 1 97.88 670 ALA B CA 1
ATOM 10609 C C . ALA B 1 670 ? 11.414 -1.151 -18.812 1 97.88 670 ALA B C 1
ATOM 10611 O O . ALA B 1 670 ? 10.453 -0.672 -19.422 1 97.88 670 ALA B O 1
ATOM 10612 N N . PRO B 1 671 ? 12.555 -1.472 -19.484 1 98.19 671 PRO B N 1
ATOM 10613 C CA . PRO B 1 671 ? 12.828 -1.059 -20.859 1 98.19 671 PRO B CA 1
ATOM 10614 C C . PRO B 1 671 ? 12 -1.836 -21.891 1 98.19 671 PRO B C 1
ATOM 10616 O O . PRO B 1 671 ? 11.773 -1.354 -23 1 98.19 671 PRO B O 1
ATOM 10619 N N . LYS B 1 672 ? 11.617 -3.02 -21.547 1 98.75 672 LYS B N 1
ATOM 10620 C CA . LYS B 1 672 ? 10.852 -3.801 -22.516 1 98.75 672 LYS B CA 1
ATOM 10621 C C . LYS B 1 672 ? 9.922 -4.789 -21.812 1 98.75 672 LYS B C 1
ATOM 10623 O O . LYS B 1 672 ? 10.125 -5.105 -20.641 1 98.75 672 LYS B O 1
ATOM 10628 N N . ARG B 1 673 ? 8.922 -5.281 -22.516 1 98.88 673 ARG B N 1
ATOM 10629 C CA . ARG B 1 673 ? 7.938 -6.246 -22.047 1 98.88 673 ARG B CA 1
ATOM 10630 C C . ARG B 1 673 ? 7.641 -7.301 -23.094 1 98.88 673 ARG B C 1
ATOM 10632 O O . ARG B 1 673 ? 7.543 -6.984 -24.281 1 98.88 673 ARG B O 1
ATOM 10639 N N . LEU B 1 674 ? 7.629 -8.578 -22.688 1 98.94 674 LEU B N 1
ATOM 10640 C CA . LEU B 1 674 ? 7.148 -9.633 -23.562 1 98.94 674 LEU B CA 1
ATOM 10641 C C . LEU B 1 674 ? 5.684 -9.406 -23.938 1 98.94 674 LEU B C 1
ATOM 10643 O O . LEU B 1 674 ? 4.848 -9.195 -23.062 1 98.94 674 LEU B O 1
ATOM 10647 N N . VAL B 1 675 ? 5.414 -9.508 -25.297 1 98.88 675 VAL B N 1
ATOM 10648 C CA . VAL B 1 675 ? 4.043 -9.18 -25.672 1 98.88 675 VAL B CA 1
ATOM 10649 C C . VAL B 1 675 ? 3.434 -10.336 -26.453 1 98.88 675 VAL B C 1
ATOM 10651 O O . VAL B 1 675 ? 2.215 -10.406 -26.641 1 98.88 675 VAL B O 1
ATOM 10654 N N . ALA B 1 676 ? 4.305 -11.266 -26.969 1 98.75 676 ALA B N 1
ATOM 10655 C CA . ALA B 1 676 ? 3.812 -12.406 -27.734 1 98.75 676 ALA B CA 1
ATOM 10656 C C . ALA B 1 676 ? 4.863 -13.508 -27.812 1 98.75 676 ALA B C 1
ATOM 10658 O O . ALA B 1 676 ? 6.062 -13.242 -27.703 1 98.75 676 ALA B O 1
ATOM 10659 N N . PHE B 1 677 ? 4.418 -14.695 -28.062 1 98.75 677 PHE B N 1
ATOM 10660 C CA . PHE B 1 677 ? 5.297 -15.82 -28.375 1 98.75 677 PHE B CA 1
ATOM 10661 C C . PHE B 1 677 ? 4.531 -16.922 -29.094 1 98.75 677 PHE B C 1
ATOM 10663 O O . PHE B 1 677 ? 3.307 -17.016 -28.969 1 98.75 677 PHE B O 1
ATOM 10670 N N . ARG B 1 678 ? 5.273 -17.703 -29.844 1 98.25 678 ARG B N 1
ATOM 10671 C CA . ARG B 1 678 ? 4.695 -18.844 -30.562 1 98.25 678 ARG B CA 1
ATOM 10672 C C . ARG B 1 678 ? 5.742 -19.938 -30.797 1 98.25 678 ARG B C 1
ATOM 10674 O O . ARG B 1 678 ? 6.797 -19.656 -31.375 1 98.25 678 ARG B O 1
ATOM 10681 N N . LYS B 1 679 ? 5.453 -21.109 -30.312 1 98.38 679 LYS B N 1
ATOM 10682 C CA . LYS B 1 679 ? 6.262 -22.281 -30.625 1 98.38 679 LYS B CA 1
ATOM 10683 C C . LYS B 1 679 ? 5.758 -22.969 -31.891 1 98.38 679 LYS B C 1
ATOM 10685 O O . LYS B 1 679 ? 4.555 -23.203 -32.031 1 98.38 679 LYS B O 1
ATOM 10690 N N . SER B 1 680 ? 6.699 -23.359 -32.812 1 98.19 680 SER B N 1
ATOM 10691 C CA . SER B 1 680 ? 6.328 -24.031 -34.062 1 98.19 680 SER B CA 1
ATOM 10692 C C . SER B 1 680 ? 7.297 -25.172 -34.375 1 98.19 680 SER B C 1
ATOM 10694 O O . SER B 1 680 ? 8.508 -25.016 -34.219 1 98.19 680 SER B O 1
ATOM 10696 N N . ALA B 1 681 ? 6.715 -26.312 -34.781 1 98.25 681 ALA B N 1
ATOM 10697 C CA . ALA B 1 681 ? 7.531 -27.375 -35.375 1 98.25 681 ALA B CA 1
ATOM 10698 C C . ALA B 1 681 ? 7.922 -27.047 -36.812 1 98.25 681 ALA B C 1
ATOM 10700 O O . ALA B 1 681 ? 7.074 -26.641 -37.625 1 98.25 681 ALA B O 1
ATOM 10701 N N . VAL B 1 682 ? 9.258 -27.203 -37.094 1 98.5 682 VAL B N 1
ATOM 10702 C CA . VAL B 1 682 ? 9.742 -26.766 -38.406 1 98.5 682 VAL B CA 1
ATOM 10703 C C . VAL B 1 682 ? 10.758 -27.781 -38.938 1 98.5 682 VAL B C 1
ATOM 10705 O O . VAL B 1 682 ? 11.727 -28.125 -38.25 1 98.5 682 VAL B O 1
ATOM 10708 N N . ALA B 1 683 ? 10.547 -28.219 -40.156 1 98.25 683 ALA B N 1
ATOM 10709 C CA . ALA B 1 683 ? 11.477 -29.125 -40.812 1 98.25 683 ALA B CA 1
ATOM 10710 C C . ALA B 1 683 ? 12.758 -28.391 -41.219 1 98.25 683 ALA B C 1
ATOM 10712 O O . ALA B 1 683 ? 12.758 -27.172 -41.344 1 98.25 683 ALA B O 1
ATOM 10713 N N . PRO B 1 684 ? 13.828 -29.203 -41.406 1 97.88 684 PRO B N 1
ATOM 10714 C CA . PRO B 1 684 ? 15.078 -28.547 -41.844 1 97.88 684 PRO B CA 1
ATOM 10715 C C . PRO B 1 684 ? 14.93 -27.75 -43.125 1 97.88 684 PRO B C 1
ATOM 10717 O O . PRO B 1 684 ? 14.352 -28.25 -44.094 1 97.88 684 PRO B O 1
ATOM 10720 N N . GLY B 1 685 ? 15.359 -26.547 -43.094 1 97.44 685 GLY B N 1
ATOM 10721 C CA . GLY B 1 685 ? 15.398 -25.719 -44.312 1 97.44 685 GLY B CA 1
ATOM 10722 C C . GLY B 1 685 ? 14.055 -25.109 -44.625 1 97.44 685 GLY B C 1
ATOM 10723 O O . GLY B 1 685 ? 13.93 -24.391 -45.625 1 97.44 685 GLY B O 1
ATOM 10724 N N . THR B 1 686 ? 13.102 -25.281 -43.812 1 98.19 686 THR B N 1
ATOM 10725 C CA . THR B 1 686 ? 11.781 -24.734 -44.094 1 98.19 686 THR B CA 1
ATOM 10726 C C . THR B 1 686 ? 11.422 -23.641 -43.094 1 98.19 686 THR B C 1
ATOM 10728 O O . THR B 1 686 ? 12.148 -23.422 -42.125 1 98.19 686 THR B O 1
ATOM 10731 N N . THR B 1 687 ? 10.383 -22.969 -43.438 1 98 687 THR B N 1
ATOM 10732 C CA . THR B 1 687 ? 9.875 -21.875 -42.594 1 98 687 THR B CA 1
ATOM 10733 C C . THR B 1 687 ? 8.477 -22.172 -42.094 1 98 687 THR B C 1
ATOM 10735 O O . THR B 1 687 ? 7.66 -22.766 -42.812 1 98 687 THR B O 1
ATOM 10738 N N . SER B 1 688 ? 8.234 -21.812 -40.875 1 96.75 688 SER B N 1
ATOM 10739 C CA . SER B 1 688 ? 6.914 -22 -40.312 1 96.75 688 SER B CA 1
ATOM 10740 C C . SER B 1 688 ? 5.871 -21.141 -41 1 96.75 688 SER B C 1
ATOM 10742 O O . SER B 1 688 ? 6.219 -20.25 -41.781 1 96.75 688 SER B O 1
ATOM 10744 N N . GLY B 1 689 ? 4.578 -21.391 -40.688 1 94.69 689 GLY B N 1
ATOM 10745 C CA . GLY B 1 689 ? 3.547 -20.438 -41.062 1 94.69 689 GLY B CA 1
ATOM 10746 C C . GLY B 1 689 ? 3.689 -19.094 -40.344 1 94.69 689 GLY B C 1
ATOM 10747 O O . GLY B 1 689 ? 4.348 -19 -39.312 1 94.69 689 GLY B O 1
ATOM 10748 N N . THR B 1 690 ? 3.104 -18.141 -41 1 96.12 690 THR B N 1
ATOM 10749 C CA . THR B 1 690 ? 3.16 -16.812 -40.406 1 96.12 690 THR B CA 1
ATOM 10750 C C . THR B 1 690 ? 2.334 -16.766 -39.125 1 96.12 690 THR B C 1
ATOM 10752 O O . THR B 1 690 ? 1.173 -17.172 -39.094 1 96.12 690 THR B O 1
ATOM 10755 N N . PHE B 1 691 ? 2.992 -16.359 -38.094 1 94.5 691 PHE B N 1
ATOM 10756 C CA . PHE B 1 691 ? 2.369 -16.094 -36.812 1 94.5 691 PHE B CA 1
ATOM 10757 C C . PHE B 1 691 ? 1.899 -14.641 -36.719 1 94.5 691 PHE B C 1
ATOM 10759 O O . PHE B 1 691 ? 2.699 -13.711 -36.875 1 94.5 691 PHE B O 1
ATOM 10766 N N . THR B 1 692 ? 0.6 -14.352 -36.656 1 97.44 692 THR B N 1
ATOM 10767 C CA . THR B 1 692 ? 0.053 -13.008 -36.5 1 97.44 692 THR B CA 1
ATOM 10768 C C . THR B 1 692 ? -0.71 -12.867 -35.188 1 97.44 692 THR B C 1
ATOM 10770 O O . THR B 1 692 ? -1.474 -13.758 -34.812 1 97.44 692 THR B O 1
ATOM 10773 N N . GLN B 1 693 ? -0.471 -11.766 -34.531 1 97.75 693 GLN B N 1
ATOM 10774 C CA . GLN B 1 693 ? -1.148 -11.555 -33.281 1 97.75 693 GLN B CA 1
ATOM 10775 C C . GLN B 1 693 ? -1.406 -10.07 -33.031 1 97.75 693 GLN B C 1
ATOM 10777 O O . GLN B 1 693 ? -0.516 -9.234 -33.219 1 97.75 693 GLN B O 1
ATOM 10782 N N . LYS B 1 694 ? -2.648 -9.742 -32.719 1 98.25 694 LYS B N 1
ATOM 10783 C CA . LYS B 1 694 ? -2.926 -8.438 -32.125 1 98.25 694 LYS B CA 1
ATOM 10784 C C . LYS B 1 694 ? -2.414 -8.359 -30.672 1 98.25 694 LYS B C 1
ATOM 10786 O O . LYS B 1 694 ? -2.691 -9.25 -29.875 1 98.25 694 LYS B O 1
ATOM 10791 N N . ILE B 1 695 ? -1.709 -7.352 -30.344 1 98.69 695 ILE B N 1
ATOM 10792 C CA . ILE B 1 695 ? -1.083 -7.254 -29.016 1 98.69 695 ILE B CA 1
ATOM 10793 C C . ILE B 1 695 ? -2.08 -6.684 -28.016 1 98.69 695 ILE B C 1
ATOM 10795 O O . ILE B 1 695 ? -2.762 -5.695 -28.297 1 98.69 695 ILE B O 1
ATOM 10799 N N . ASP B 1 696 ? -2.221 -7.371 -26.891 1 98.56 696 ASP B N 1
ATOM 10800 C CA . ASP B 1 696 ? -3.043 -6.812 -25.828 1 98.56 696 ASP B CA 1
ATOM 10801 C C . ASP B 1 696 ? -2.557 -5.418 -25.438 1 98.56 696 ASP B C 1
ATOM 10803 O O . ASP B 1 696 ? -1.394 -5.238 -25.062 1 98.56 696 ASP B O 1
ATOM 10807 N N . PRO B 1 697 ? -3.379 -4.449 -25.453 1 98.31 697 PRO B N 1
ATOM 10808 C CA . PRO B 1 697 ? -2.918 -3.074 -25.234 1 98.31 697 PRO B CA 1
ATOM 10809 C C . PRO B 1 697 ? -2.377 -2.846 -23.828 1 98.31 697 PRO B C 1
ATOM 10811 O O . PRO B 1 697 ? -1.566 -1.94 -23.609 1 98.31 697 PRO B O 1
ATOM 10814 N N . ARG B 1 698 ? -2.783 -3.596 -22.875 1 98.38 698 ARG B N 1
ATOM 10815 C CA . ARG B 1 698 ? -2.305 -3.424 -21.516 1 98.38 698 ARG B CA 1
ATOM 10816 C C . ARG B 1 698 ? -0.804 -3.684 -21.422 1 98.38 698 ARG B C 1
ATOM 10818 O O . ARG B 1 698 ? -0.142 -3.209 -20.5 1 98.38 698 ARG B O 1
ATOM 10825 N N . LEU B 1 699 ? -0.25 -4.48 -22.25 1 98.81 699 LEU B N 1
ATOM 10826 C CA . LEU B 1 699 ? 1.18 -4.766 -22.297 1 98.81 699 LEU B CA 1
ATOM 10827 C C . LEU B 1 699 ? 1.957 -3.568 -22.828 1 98.81 699 LEU B C 1
ATOM 10829 O O . LEU B 1 699 ? 3.184 -3.516 -22.703 1 98.81 699 LEU B O 1
ATOM 10833 N N . LEU B 1 700 ? 1.235 -2.568 -23.391 1 98.69 700 LEU B N 1
ATOM 10834 C CA . LEU B 1 700 ? 1.823 -1.339 -23.906 1 98.69 700 LEU B CA 1
ATOM 10835 C C . LEU B 1 700 ? 1.515 -0.16 -22.984 1 98.69 700 LEU B C 1
ATOM 10837 O O . LEU B 1 700 ? 1.969 0.959 -23.234 1 98.69 700 LEU B O 1
ATOM 10841 N N . ALA B 1 701 ? 0.768 -0.385 -21.906 1 98.44 701 ALA B N 1
ATOM 10842 C CA . ALA B 1 701 ? 0.159 0.706 -21.156 1 98.44 701 ALA B CA 1
ATOM 10843 C C . ALA B 1 701 ? 0.688 0.74 -19.719 1 98.44 701 ALA B C 1
ATOM 10845 O O . ALA B 1 701 ? 1.384 -0.181 -19.281 1 98.44 701 ALA B O 1
ATOM 10846 N N . THR B 1 702 ? 0.454 1.812 -19.062 1 97.94 702 THR B N 1
ATOM 10847 C CA . THR B 1 702 ? 0.549 1.916 -17.609 1 97.94 702 THR B CA 1
ATOM 10848 C C . THR B 1 702 ? -0.839 2.004 -16.984 1 97.94 702 THR B C 1
ATOM 10850 O O . THR B 1 702 ? -1.804 2.387 -17.656 1 97.94 702 THR B O 1
ATOM 10853 N N . TYR B 1 703 ? -0.909 1.566 -15.727 1 97.94 703 TYR B N 1
ATOM 10854 C CA . TYR B 1 703 ? -2.148 1.625 -14.961 1 97.94 703 TYR B CA 1
ATOM 10855 C C . TYR B 1 703 ? -2.197 2.883 -14.102 1 97.94 703 TYR B C 1
ATOM 10857 O O . TYR B 1 703 ? -1.214 3.23 -13.445 1 97.94 703 TYR B O 1
ATOM 10865 N N . GLU B 1 704 ? -3.309 3.539 -14.18 1 95.19 704 GLU B N 1
ATOM 10866 C CA . GLU B 1 704 ? -3.541 4.734 -13.367 1 95.19 704 GLU B CA 1
ATOM 10867 C C . GLU B 1 704 ? -4.637 4.496 -12.336 1 95.19 704 GLU B C 1
ATOM 10869 O O . GLU B 1 704 ? -5.809 4.355 -12.688 1 95.19 704 GLU B O 1
ATOM 10874 N N . VAL B 1 705 ? -4.305 4.578 -11.094 1 93.88 705 VAL B N 1
ATOM 10875 C CA . VAL B 1 705 ? -5.219 4.148 -10.039 1 93.88 705 VAL B CA 1
ATOM 10876 C C . VAL B 1 705 ? -6.301 5.211 -9.836 1 93.88 705 VAL B C 1
ATOM 10878 O O . VAL B 1 705 ? -7.457 4.883 -9.57 1 93.88 705 VAL B O 1
ATOM 10881 N N . ALA B 1 706 ? -5.957 6.496 -9.953 1 91.38 706 ALA B N 1
ATOM 10882 C CA . ALA B 1 706 ? -6.883 7.574 -9.609 1 91.38 706 ALA B CA 1
ATOM 10883 C C . ALA B 1 706 ? -8.125 7.523 -10.492 1 91.38 706 ALA B C 1
ATOM 10885 O O . ALA B 1 706 ? -9.234 7.789 -10.023 1 91.38 706 ALA B O 1
ATOM 10886 N N . ASP B 1 707 ? -7.93 7.25 -11.742 1 92.56 707 ASP B N 1
ATOM 10887 C CA . ASP B 1 707 ? -9.086 7.172 -12.633 1 92.56 707 ASP B CA 1
ATOM 10888 C C . ASP B 1 707 ? -9.391 5.723 -13.008 1 92.56 707 ASP B C 1
ATOM 10890 O O . ASP B 1 707 ? -10.242 5.465 -13.859 1 92.56 707 ASP B O 1
ATOM 10894 N N . ASN B 1 708 ? -8.695 4.777 -12.375 1 96.25 708 ASN B N 1
ATOM 10895 C CA . ASN B 1 708 ? -8.883 3.354 -12.641 1 96.25 708 ASN B CA 1
ATOM 10896 C C . ASN B 1 708 ? -8.859 3.057 -14.141 1 96.25 708 ASN B C 1
ATOM 10898 O O . ASN B 1 708 ? -9.812 2.484 -14.672 1 96.25 708 ASN B O 1
ATOM 10902 N N . SER B 1 709 ? -7.738 3.418 -14.758 1 97.25 709 SER B N 1
ATOM 10903 C CA . SER B 1 709 ? -7.652 3.318 -16.219 1 97.25 709 SER B CA 1
ATOM 10904 C C . SER B 1 709 ? -6.285 2.818 -16.656 1 97.25 709 SER B C 1
ATOM 10906 O O . SER B 1 709 ? -5.324 2.85 -15.883 1 97.25 709 SER B O 1
ATOM 10908 N N . TRP B 1 710 ? -6.27 2.256 -17.812 1 98 710 TRP B N 1
ATOM 10909 C CA . TRP B 1 710 ? -5.039 1.983 -18.547 1 98 710 TRP B CA 1
ATOM 10910 C C . TRP B 1 710 ? -4.73 3.111 -19.531 1 98 710 TRP B C 1
ATOM 10912 O O . TRP B 1 710 ? -5.641 3.703 -20.109 1 98 710 TRP B O 1
ATOM 10922 N N . ARG B 1 711 ? -3.434 3.393 -19.703 1 97 711 ARG B N 1
ATOM 10923 C CA . ARG B 1 711 ? -3.055 4.48 -20.594 1 97 711 ARG B CA 1
ATOM 10924 C C . ARG B 1 711 ? -1.816 4.113 -21.406 1 97 711 ARG B C 1
ATOM 10926 O O . ARG B 1 711 ? -0.793 3.719 -20.844 1 97 711 ARG B O 1
ATOM 10933 N N . ILE B 1 712 ? -1.888 4.168 -22.703 1 98.12 712 ILE B N 1
ATOM 10934 C CA . ILE B 1 712 ? -0.729 4.176 -23.594 1 98.12 712 ILE B CA 1
ATOM 10935 C C . ILE B 1 712 ? -0.308 5.613 -23.875 1 98.12 712 ILE B C 1
ATOM 10937 O O . ILE B 1 712 ? -1.131 6.438 -24.281 1 98.12 712 ILE B O 1
ATOM 10941 N N . ARG B 1 713 ? 0.887 5.965 -23.625 1 97.06 713 ARG B N 1
ATOM 10942 C CA . ARG B 1 713 ? 1.387 7.289 -23.969 1 97.06 713 ARG B CA 1
ATOM 10943 C C . ARG B 1 713 ? 1.913 7.32 -25.406 1 97.06 713 ARG B C 1
ATOM 10945 O O . ARG B 1 713 ? 2.541 6.363 -25.859 1 97.06 713 ARG B O 1
ATOM 10952 N N . ALA B 1 714 ? 1.609 8.422 -26.047 1 97.19 714 ALA B N 1
ATOM 10953 C CA . ALA B 1 714 ? 2.057 8.578 -27.422 1 97.19 714 ALA B CA 1
ATOM 10954 C C . ALA B 1 714 ? 3.58 8.562 -27.516 1 97.19 714 ALA B C 1
ATOM 10956 O O . ALA B 1 714 ? 4.266 9.086 -26.625 1 97.19 714 ALA B O 1
ATOM 10957 N N . GLY B 1 715 ? 4.047 7.852 -28.562 1 97.06 715 GLY B N 1
ATOM 10958 C CA . GLY B 1 715 ? 5.484 7.836 -28.781 1 97.06 715 GLY B CA 1
ATOM 10959 C C . GLY B 1 715 ? 5.934 6.754 -29.734 1 97.06 715 GLY B C 1
ATOM 10960 O O . GLY B 1 715 ? 5.109 6.121 -30.406 1 97.06 715 GLY B O 1
ATOM 10961 N N . THR B 1 716 ? 7.23 6.699 -29.859 1 98 716 THR B N 1
ATOM 10962 C CA . THR B 1 716 ? 7.852 5.684 -30.703 1 98 716 THR B CA 1
ATOM 10963 C C . THR B 1 716 ? 8.258 4.465 -29.875 1 98 716 THR B C 1
ATOM 10965 O O . THR B 1 716 ? 8.836 4.605 -28.797 1 98 716 THR B O 1
ATOM 10968 N N . TYR B 1 717 ? 7.859 3.354 -30.359 1 98.5 717 TYR B N 1
ATOM 10969 C CA . TYR B 1 717 ? 8.156 2.072 -29.734 1 98.5 717 TYR B CA 1
ATOM 10970 C C . TYR B 1 717 ? 8.891 1.147 -30.703 1 98.5 717 TYR B C 1
ATOM 10972 O O . TYR B 1 717 ? 8.633 1.163 -31.906 1 98.5 717 TYR B O 1
ATOM 10980 N N . GLN B 1 718 ? 9.812 0.403 -30.172 1 98.69 718 GLN B N 1
ATOM 10981 C CA . GLN B 1 718 ? 10.469 -0.668 -30.922 1 98.69 718 GLN B CA 1
ATOM 10982 C C . GLN B 1 718 ? 9.797 -2.012 -30.656 1 98.69 718 GLN B C 1
ATOM 10984 O O . GLN B 1 718 ? 9.586 -2.391 -29.5 1 98.69 718 GLN B O 1
ATOM 10989 N N . VAL B 1 719 ? 9.406 -2.668 -31.672 1 98.88 719 VAL B N 1
ATOM 10990 C CA . VAL B 1 719 ? 8.977 -4.059 -31.594 1 98.88 719 VAL B CA 1
ATOM 10991 C C . VAL B 1 719 ? 10.148 -4.984 -31.922 1 98.8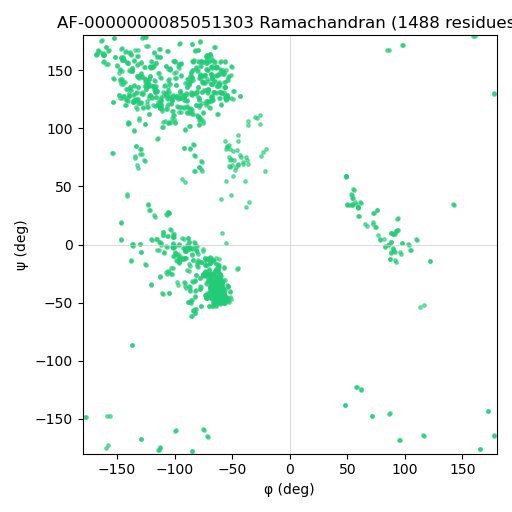8 719 VAL B C 1
ATOM 10993 O O . VAL B 1 719 ? 10.695 -4.934 -33.031 1 98.88 719 VAL B O 1
ATOM 10996 N N . LEU B 1 720 ? 10.539 -5.82 -30.953 1 98.88 720 LEU B N 1
ATOM 10997 C CA . LEU B 1 720 ? 11.734 -6.645 -31.047 1 98.88 720 LEU B CA 1
ATOM 10998 C C . LEU B 1 720 ? 11.367 -8.117 -31.203 1 98.88 720 LEU B C 1
ATOM 11000 O O . LEU B 1 720 ? 10.492 -8.625 -30.5 1 98.88 720 LEU B O 1
ATOM 11004 N N . PHE B 1 721 ? 11.992 -8.766 -32.188 1 98.75 721 PHE B N 1
ATOM 11005 C CA . PHE B 1 721 ? 11.719 -10.172 -32.5 1 98.75 721 PHE B CA 1
ATOM 11006 C C . PHE B 1 721 ? 12.969 -11.016 -32.281 1 98.75 721 PHE B C 1
ATOM 11008 O O . PHE B 1 721 ? 14.055 -10.648 -32.719 1 98.75 721 PHE B O 1
ATOM 11015 N N . GLY B 1 722 ? 12.805 -12.156 -31.609 1 98.56 722 GLY B N 1
ATOM 11016 C CA . GLY B 1 722 ? 13.898 -13.094 -31.391 1 98.56 722 GLY B CA 1
ATOM 11017 C C . GLY B 1 722 ? 13.477 -14.344 -30.656 1 98.56 722 GLY B C 1
ATOM 11018 O O . GLY B 1 722 ? 12.391 -14.875 -30.891 1 98.56 722 GLY B O 1
ATOM 11019 N N . GLN B 1 723 ? 14.461 -14.867 -29.875 1 98.31 723 GLN B N 1
ATOM 11020 C CA . GLN B 1 723 ? 14.156 -16.156 -29.266 1 98.31 723 GLN B CA 1
ATOM 11021 C C . GLN B 1 723 ? 14.461 -16.125 -27.766 1 98.31 723 GLN B C 1
ATOM 11023 O O . GLN B 1 723 ? 14.234 -17.125 -27.062 1 98.31 723 GLN B O 1
ATOM 11028 N N . ALA B 1 724 ? 14.914 -15.008 -27.25 1 98.75 724 ALA B N 1
ATOM 11029 C CA . ALA B 1 724 ? 15.156 -14.789 -25.812 1 98.75 724 ALA B CA 1
ATOM 11030 C C . ALA B 1 724 ? 15.242 -13.297 -25.5 1 98.75 724 ALA B C 1
ATOM 11032 O O . ALA B 1 724 ? 15.391 -12.469 -26.406 1 98.75 724 ALA B O 1
ATOM 11033 N N . ALA B 1 725 ? 15.133 -12.977 -24.203 1 98.69 725 ALA B N 1
ATOM 11034 C CA . ALA B 1 725 ? 15.125 -11.578 -23.781 1 98.69 725 ALA B CA 1
ATOM 11035 C C . ALA B 1 725 ? 16.438 -10.891 -24.141 1 98.69 725 ALA B C 1
ATOM 11037 O O . ALA B 1 725 ? 16.484 -9.664 -24.297 1 98.69 725 ALA B O 1
ATOM 11038 N N . ASP B 1 726 ? 17.531 -11.688 -24.297 1 97.88 726 ASP B N 1
ATOM 11039 C CA . ASP B 1 726 ? 18.828 -11.102 -24.656 1 97.88 726 ASP B CA 1
ATOM 11040 C C . ASP B 1 726 ? 19.219 -11.484 -26.078 1 97.88 726 ASP B C 1
ATOM 11042 O O . ASP B 1 726 ? 20.391 -11.375 -26.453 1 97.88 726 ASP B O 1
ATOM 11046 N N . ASP B 1 727 ? 18.312 -12.07 -26.891 1 98.06 727 ASP B N 1
ATOM 11047 C CA . ASP B 1 727 ? 18.5 -12.438 -28.281 1 98.06 727 ASP B CA 1
ATOM 11048 C C . ASP B 1 727 ? 17.359 -11.914 -29.156 1 98.06 727 ASP B C 1
ATOM 11050 O O . ASP B 1 727 ? 16.469 -12.672 -29.547 1 98.06 727 ASP B O 1
ATOM 11054 N N . LEU B 1 728 ? 17.469 -10.672 -29.516 1 98.25 728 LEU B N 1
ATOM 11055 C CA . LEU B 1 728 ? 16.422 -9.977 -30.266 1 98.25 728 LEU B CA 1
ATOM 11056 C C . LEU B 1 728 ? 17.016 -9.273 -31.484 1 98.25 728 LEU B C 1
ATOM 11058 O O . LEU B 1 728 ? 17.062 -8.047 -31.547 1 98.25 728 LEU B O 1
ATOM 11062 N N . PRO B 1 729 ? 17.297 -10 -32.531 1 97.56 729 PRO B N 1
ATOM 11063 C CA . PRO B 1 729 ? 18.094 -9.461 -33.656 1 97.56 729 PRO B CA 1
ATOM 11064 C C . PRO B 1 729 ? 17.266 -8.586 -34.594 1 97.56 729 PRO B C 1
ATOM 11066 O O . PRO B 1 729 ? 17.828 -7.82 -35.375 1 97.56 729 PRO B O 1
ATOM 11069 N N . GLN B 1 730 ? 15.961 -8.688 -34.594 1 97.81 730 GLN B N 1
ATOM 11070 C CA . GLN B 1 730 ? 15.125 -7.906 -35.5 1 97.81 730 GLN B CA 1
ATOM 11071 C C . GLN B 1 730 ? 14.305 -6.875 -34.75 1 97.81 730 GLN B C 1
ATOM 11073 O O . GLN B 1 730 ? 13.836 -7.145 -33.625 1 97.81 730 GLN B O 1
ATOM 11078 N N . SER B 1 731 ? 14.156 -5.777 -35.344 1 97.69 731 SER B N 1
ATOM 11079 C CA . SER B 1 731 ? 13.406 -4.695 -34.719 1 97.69 731 SER B CA 1
ATOM 11080 C C . SER B 1 731 ? 12.594 -3.914 -35.75 1 97.69 731 SER B C 1
ATOM 11082 O O . SER B 1 731 ? 13.055 -3.701 -36.875 1 97.69 731 SER B O 1
ATOM 11084 N N . VAL B 1 732 ? 11.414 -3.541 -35.406 1 98.44 732 VAL B N 1
ATOM 11085 C CA . VAL B 1 732 ? 10.547 -2.682 -36.219 1 98.44 732 VAL B CA 1
ATOM 11086 C C . V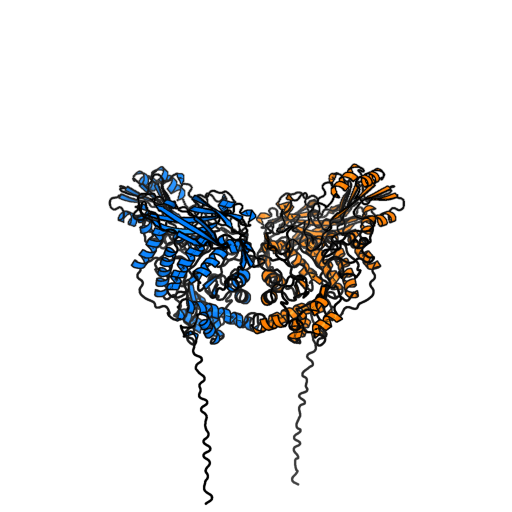AL B 1 732 ? 10.055 -1.512 -35.344 1 98.44 732 VAL B C 1
ATOM 11088 O O . VAL B 1 732 ? 9.547 -1.71 -34.25 1 98.44 732 VAL B O 1
ATOM 11091 N N . MET B 1 733 ? 10.195 -0.29 -35.844 1 98.12 733 MET B N 1
ATOM 11092 C CA . MET B 1 733 ? 9.711 0.889 -35.125 1 98.12 733 MET B CA 1
ATOM 11093 C C . MET B 1 733 ? 8.25 1.172 -35.469 1 98.12 733 MET B C 1
ATOM 11095 O O . MET B 1 733 ? 7.84 1.046 -36.625 1 98.12 733 MET B O 1
ATOM 11099 N N . VAL B 1 734 ? 7.516 1.504 -34.438 1 98.56 734 VAL B N 1
ATOM 11100 C CA . VAL B 1 734 ? 6.133 1.926 -34.656 1 98.56 734 VAL B CA 1
ATOM 11101 C C . VAL B 1 734 ? 5.836 3.162 -33.812 1 98.56 734 VAL B C 1
ATOM 11103 O O . VAL B 1 734 ? 6.559 3.455 -32.844 1 98.56 734 VAL B O 1
ATOM 11106 N N . THR B 1 735 ? 4.84 3.891 -34.188 1 97.81 735 THR B N 1
ATOM 11107 C CA . THR B 1 735 ? 4.34 5.016 -33.406 1 97.81 735 THR B CA 1
ATOM 11108 C C . THR B 1 735 ? 2.939 4.723 -32.844 1 97.81 735 THR B C 1
ATOM 11110 O O . THR B 1 735 ? 2.039 4.371 -33.625 1 97.81 735 THR B O 1
ATOM 11113 N N . LEU B 1 736 ? 2.834 4.84 -31.578 1 98.19 736 LEU B N 1
ATOM 11114 C CA . LEU B 1 736 ? 1.533 4.652 -30.953 1 98.19 736 LEU B CA 1
ATOM 11115 C C . LEU B 1 736 ? 0.933 5.988 -30.531 1 98.19 736 LEU B C 1
ATOM 11117 O O . LEU B 1 736 ? 1.652 6.883 -30.078 1 98.19 736 LEU B O 1
ATOM 11121 N N . PRO B 1 737 ? -0.317 6.184 -30.656 1 97.56 737 PRO B N 1
ATOM 11122 C CA . PRO B 1 737 ? -0.996 7.363 -30.109 1 97.56 737 PRO B CA 1
ATOM 11123 C C . PRO B 1 737 ? -1.333 7.215 -28.625 1 97.56 737 PRO B C 1
ATOM 11125 O O . PRO B 1 737 ? -1.229 6.117 -28.062 1 97.56 737 PRO B O 1
ATOM 11128 N N . ASP B 1 738 ? -1.703 8.359 -28.062 1 96.38 738 ASP B N 1
ATOM 11129 C CA . ASP B 1 738 ? -2.264 8.289 -26.703 1 96.38 738 ASP B CA 1
ATOM 11130 C C . ASP B 1 738 ? -3.582 7.523 -26.703 1 96.38 738 ASP B C 1
ATOM 11132 O O . ASP B 1 738 ? -4.426 7.723 -27.578 1 96.38 738 ASP B O 1
ATOM 11136 N N . LEU B 1 739 ? -3.691 6.633 -25.844 1 96.69 739 LEU B N 1
ATOM 11137 C CA . LEU B 1 739 ? -4.922 5.875 -25.656 1 96.69 739 LEU B CA 1
ATOM 11138 C C . LEU B 1 739 ? -5.203 5.652 -24.188 1 96.69 739 LEU B C 1
ATOM 11140 O O . LEU B 1 739 ? -4.297 5.312 -23.422 1 96.69 739 LEU B O 1
ATOM 11144 N N . THR B 1 740 ? -6.387 5.984 -23.703 1 95.94 740 THR B N 1
ATOM 11145 C CA . THR B 1 740 ? -6.832 5.719 -22.344 1 95.94 740 THR B CA 1
ATOM 11146 C C . THR B 1 740 ? -8.148 4.949 -22.344 1 95.94 740 THR B C 1
ATOM 11148 O O . THR B 1 740 ? -9.039 5.238 -23.141 1 95.94 740 THR B O 1
ATOM 11151 N N . TRP B 1 741 ? -8.281 3.916 -21.547 1 97.06 741 TRP B N 1
ATOM 11152 C CA . TRP B 1 741 ? -9.531 3.18 -21.422 1 97.06 741 TRP B CA 1
ATOM 11153 C C . TRP B 1 741 ? -9.711 2.674 -19.984 1 97.06 741 TRP B C 1
ATOM 11155 O O . TRP B 1 741 ? -8.75 2.598 -19.219 1 97.06 741 TRP B O 1
ATOM 11165 N N . SER B 1 742 ? -10.914 2.375 -19.594 1 97.56 742 SER B N 1
ATOM 11166 C CA . SER B 1 742 ? -11.25 1.951 -18.234 1 97.56 742 SER B CA 1
ATOM 11167 C C . SER B 1 742 ? -10.656 0.582 -17.922 1 97.56 742 SER B C 1
ATOM 11169 O O . SER B 1 742 ? -10.648 -0.307 -18.781 1 97.56 742 SER B O 1
ATOM 11171 N N . ALA B 1 743 ? -10.211 0.396 -16.703 1 97.81 743 ALA B N 1
ATOM 11172 C CA . ALA B 1 743 ? -9.703 -0.896 -16.25 1 97.81 743 ALA B CA 1
ATOM 11173 C C . ALA B 1 743 ? -10.844 -1.797 -15.766 1 97.81 743 ALA B C 1
ATOM 11175 O O . ALA B 1 743 ? -10.609 -2.941 -15.367 1 97.81 743 ALA B O 1
ATOM 11176 N N . VAL B 1 744 ? -12.062 -1.323 -15.75 1 96.5 744 VAL B N 1
ATOM 11177 C CA . VAL B 1 744 ? -13.234 -2.111 -15.383 1 96.5 744 VAL B CA 1
ATOM 11178 C C . VAL B 1 744 ? -13.703 -2.928 -16.578 1 96.5 744 VAL B C 1
ATOM 11180 O O . VAL B 1 744 ? -13.852 -2.395 -17.688 1 96.5 744 VAL B O 1
ATOM 11183 N N . HIS B 1 745 ? -13.883 -4.203 -16.25 1 93.44 745 HIS B N 1
ATOM 11184 C CA . HIS B 1 745 ? -14.367 -5.066 -17.328 1 93.44 745 HIS B CA 1
ATOM 11185 C C . HIS B 1 745 ? -15.82 -4.758 -17.656 1 93.44 745 HIS B C 1
ATOM 11187 O O . HIS B 1 745 ? -16.609 -4.418 -16.781 1 93.44 745 HIS B O 1
ATOM 11193 N N . ASN B 1 746 ? -16.203 -4.617 -18.844 1 72.31 746 ASN B N 1
ATOM 11194 C CA . ASN B 1 746 ? -17.578 -4.391 -19.297 1 72.31 746 ASN B CA 1
ATOM 11195 C C . ASN B 1 746 ? -18.391 -5.676 -19.266 1 72.31 746 ASN B C 1
ATOM 11197 O O . ASN B 1 746 ? -17.875 -6.762 -19.516 1 72.31 746 ASN B O 1
#

Sequence (1492 aa):
MRLRWMVATALLLTGVSSVALAQTQAWFDKSKSPDERAKAAVAAMTLDEKLTLILSFTDPDQLAKQPDSIVSPEIKALVNKEHIRGSAGYVPAIPRLGIPAQWQTDASIGVRVQGMARTALPSSLATAASFDPAVTEAGGRMIAQEARLSGFNTFLAGGANLAREPRNGRNFEYVGEDPWLAGQMASGLINGIQSQHMVSTLKHFAVNDQESQRTTVNVTISPEAMRQSDLLAFEFILEQSNPGSAMCAYNLVNGRWACENEYLLNKTLKQDWGFKGYVMADWGAVHSTVDSANYGLDQFTGFPCCGDRQPYFAPINVKAAMEKGDISQKRLDDMAQRVLWPLFSTGVFDNPPKVGSIDFKANAVVSQKAAEESLVLLKNEGNLLPLSGVKSVAMIGAHADKGVISGGGSSGVTPVGGNPLEGQLEPKSWPGPVTYMPSSPVEALKADLPKAKIVYAGGEDIAAAVALAKSSEVAIVFVTQWMGEGMDGTLELKGNQDALVAAVAAANPRTIVVVQSGGAIFMPWKDDVGAILQAFYPGIRGGEAISRLLTGKVNPSGHLPISFPASNDQLAHPTIPGFGKPDGVAVNITYHEGAAIGYKWYDVKGYTPLFAFGHGLSYTTFAVTDAKATVEKGELTISAAIRNTGKTAGKGVIQVYVAPTNYKAVGWEAPKRLVAFRKSAVAPGTTSGTFTQKIDPRLLATYEVADNSWRIRAGTYQVLFGQAADDLPQSVMVTLPDLTWSAVHNMRLRWMVATALLLTGVSSVALAQTQAW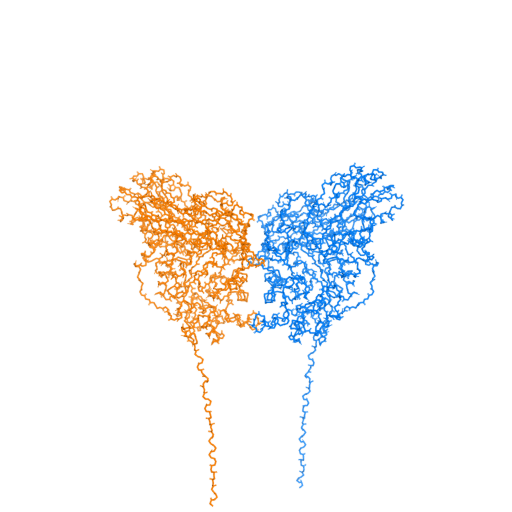FDKSKSPDERAKAAVAAMTLDEKLTLILSFTDPDQLAKQPDSIVSPEIKALVNKEHIRGSAGYVPAIPRLGIPAQWQTDASIGVRVQGMARTALPSSLATAASFDPAVTEAGGRMIAQEARLSGFNTFLAGGANLAREPRNGRNFEYVGEDPWLAGQMASGLINGIQSQHMVSTLKHFAVNDQESQRTTVNVTISPEAMRQSDLLAFEFILEQSNPGSAMCAYNLVNGRWACENEYLLNKTLKQDWGFKGYVMADWGAVHSTVDSANYGLDQFTGFPCCGDRQPYFAPINVKAAMEKGDISQKRLDDMAQRVLWPLFSTGVFDNPPKVGSIDFKANAVVSQKAAEESLVLLKNEGNLLPLSGVKSVAMIGAHADKGVISGGGSSGVTPVGGNPLEGQLEPKSWPGPVTYMPSSPVEALKADLPKAKIVYAGGEDIAAAVALAKSSEVAIVFVTQWMGEGMDGTLELKGNQDALVAAVAAANPRTIVVVQSGGAIFMPWKDDVGAILQAFYPGIRGGEAISRLLTGKVNPSGHLPISFPASNDQLAHPTIPGFGKPDGVAVNITYHEGAAIGYKWYDVKGYTPLFAFGHGLSYTTFAVTDAKATVEKGELTISAAIRNTGKTAGKGVIQVYVAPTNYKAVGWEAPKRLVAFRKSAVAPGTTSGTFTQKIDPRLLATYEVADNSWRIRAGTYQVLFGQAADDLPQSVMVTLPDLTWSAVHN

Secondary structure (DSSP, 8-state):
-------------------------GGG-TTS-HHHHHHHHHHH--HHHHHHHTEEES-HHHHHTS-TTTS-HHHHHHHHHHS-TTSSEEE--BGGGTBPPEEEEE-SSS-B-TT-EEPPPPPHHHHHTT--HHHHHHHHHHHHHHHHHTT--EEE--B-----STT-TTGGGS--S-HHHHHHHHHHHHHHHHTTS-EEEEEEES-----TTTTTEEEE--HHHHHTTHHHHHHHHHHHH--SEEEE-SSEETTEEGGG-HIIIIIIIIIIS---SEEEEPTT----SHHHHHTT--BEEEES-TT--S-TTSHHHHHHHHHTTSS-HHHHHHHHHHHHHHHHHTSTTTS--------HHHHHHHHHHHHHHH-EEEEEGGG--S--S-SEEEEESTTTTT-EE--BGGG-PEETT--TTTTTSS--STT----EES--HHHHHHHH-TTSEEEEE-SSSHHHHHHHHHTSSEEEEEEE---BTT----SSPSTTHHHHHHHHHHH-SSEEEEEE-SS----TTGGGSSEEEE-SS--TTHHHHHHHHHHTSS------SS-B-SSGGGSS-SS-TTTTSPTT--EEEE-TTTT--THHHHHHHT---SB-TT--B-SS-EEEEEEEEEEETTEEEEEEEEEE-SSS-EEEEEEEEEEETTTTTTT-SSS-EEEEEEEEEE-TT-BPPPEEEEPPGGGG-EEETTTTEEEEPSEEEEEEEESBTTB--EEEEEEE--EEEESS--/-------------------------GGG-TTS-HHHHHHHHHHH--HHHHHHHTEEES-HHHHHTS-TTTS-HHHHHHHHHHS-TTSSEEE--BGGGTBPPEEEEE-SSS-B-TT-EEPPPPPHHHHHTT--HHHHHHHHHHHHHHHHHTT--EEE--B-----STT-TTGGGS--S-HHHHHHHHHHHHHHHHTTT-EEEEEEES-----TTTTTEEEE--HHHHHTTHHHHHHHHHHHH--SEEEE-SSEETTEEGGG-HIIIIIIIIIIS---SEEEEPTT----SHHHHHTT--BEEEES-TT--S-TTSHHHHHHHHHTTSS-HHHHHHHHHHHHHHHHHTSTTTS--------HHHHHHHHHHHHHHH-EEEEEGGG--S--S-SEEEEESTTTTT-EE--BGGG-PEETT--TTTTTSS--STT----EES--HHHHHHHH-TTSEEEEE-SSSHHHHHHHHHTSSEEEEEEE---BTT----SSPSTTHHHHHHHHHHH-SSEEEEEE-SS----TTGGGSSEEEE-SS--TTHHHHHHHHHHTSS------SS-B-SSGGGSS-SS-TTTTSPTT--EEEE-TTTT--THHHHHHHT---SB-TT--B-SS-EEEEEEEEEEETTEEEEEEEEEE-SSS-EEEEEEEEEEETTTTTTT-SSS-EEEEEEEEEE-TT-BPPPEEEEPPGGGG-EEETTTTEEEEPSEEEEEEEESBTTB--EEEEEEE--EEEESS--

Foldseek 3Di:
DPDDPVVPPVPCPVPPPPCPPPPPLCLVVLVDALLVNLLSLLVVDDPVRLLLLFEKAAALVVVVPDDCLQPNPVVSVVCVPPADHQAQTKRCADVVSLRHIAHEHFAQQAGDGPPDADFGFFFLQLLLLLLDLLLLLLSLLQRLVVQLLVQHAEYAYQEAAAQQDQLALCLSSHRFHALVSRLSNSLSNLQNNLLSNHAYEHDDQWPQNHQQLQQFAEEEFDPQLCCLATVSSVLSSCVRRLGQEYEYGRYHYPHHQRLLAQCRAPVPQCFQSPRLAAYEYDQQRDDAQLSNLVRHHLHDTHPPDDNNPDSNSRPVNNVVCVVVPSADPVSSSSSSSNSSSSSSVSVCSVPPGHHDDHDRVVSNVSSLVSLLSRKFWFFAAPCLDQDDPFAEEEEEADCLQFAFWDEFASHDHQHDVGFSCQPPDPPNDVSDDTGGARARLQVLLCVVCVNHHYDYYHLPPLVVSLVRLLVGQAYEYEAEDYGYRNAGRAQEGPDCSLVSQQSSLVSHVRYEYEYAYSGAHERPCVVSHRIYMYRHRSINNSSNSVSCCNNVVRKHETFRSAFHANDLVLRQDSDDPNHPHDHDDNYYDYNPLRNCGGQQSCQLVVHDGPGFGLDGDTSWDKDKAPWDWDADPQWIKIKIKMATAGQAKDKAKKWKKKAFPDCVVFPHSGGIHTFDMDIDTYGHGDMDDMDMDTTDCSRQWTADDVQQKTKHDWGKMKMFIARGPVGTPDIDIDTGHIDMDHSRDD/DPPPVVPPPPPCPVCPPCCCPPPPLCLVVLVDALLVNLLSLLVVDDPVRLLLLFEKAAALVVVVPDDCLQPNPVVSVVCVPPADHQAQTKRCADVVSLRHIAHEHFAQQAGDGPPDADFGFFFLQLLLLLLDLQLLLLSLLLRLVVQLLAFHAEYAYQEAAAQQDQLAQCLSSHRFHALVSRLSNSLSNLQNNLLSNHAYEHDDQWDQNHQQLQQFAEEEFDPLLCCLATVSSVLSSCVRRLGQEYEYGRYHYPHHQRLLAQCRAPVPQCFQSPRLAAYEYDQQRDDAQLSNLVRHHLHDTHPPDDNNPDSNSRPVNNVVCVVVPSADPVSSSSSSSNSSSSSSVSVCSVPPGHHDDHDRVVSNVSSLVSLLSRKFWFFAAPCLDQDDPFAEEEEEAPCLQFAFWDEFASHDHQHDVGFSCQPPDPPNDVSDDTGGARARLQVLLCVVCVNHHYDYYHLPPLVVSLVRLLVGQAYEYEAEDYGYRNAGRAQEGPDCSLVSQQSSLVSHVRYEYEYAYSGAHERPCVVSHRIYMYRHRSINNSSNSVSCCNNVVRKHETFRSAFHANDLVLRQDSDDPNHPHDHDDNYYDYNPLRNCGGQQSCQLVVHDGPGFGLDGDTPWDKDKAPWDWDADPQWIKIKIKMATAGQAKHKAKKWKKKAFPDCVVFPHSGGIHTFDMDIDTYGHGDMDDMDMDTTDCSRQWTADDVQQKTKHDWGKMKMFIARGPVGTPDIDIDTGHIDMDHSRDD